Protein AF-A0A2K1QHQ3-F1 (afdb_monomer_lite)

Sequence (1202 aa):
MDTDADDEDQLVRNSRQLLSDLEDALPTILFKNRPGNQQRTVHRYVRSRDLQRVLSIIEIFQGEPQLLDAKLSVFLPPIVDAFLQFHSAGHAVPDRQSCVTIDFAVSQLLYMFCKVRGEKVVTRFLNSEPKYLDTILDALENLITRADKPSDYWKVSYILLVWLRHLLLAPFDLNTVSRRKPIADVKCDLPITETCPAVVQVVLTQASIFLSSLTREQDAAAKALVRLAARPDVQKLGLHTSLVNHACAQIRQAMLVGHLETRMGLLRFLLGIASTFEAHEHPVILDQIWALTCELYEHLFENTAKSSSICRKLIIKMIRNITLSTIKAQTAAQDSDGGDLLEDAINLLMRSFADRDTQVRSACAKAAGTIISKLDRDMAEQVTEAITQEFALDNETKSLDFTSADPLLWHGLTLTLAYLLFQRSFEAKSLGSAIEILVLALNFEKRGAVGSNQSTTIRDAACFAIWSLSRRYSTDELNSTDLGSTGLLDTSSKDVSTIQYLSSQLIVSSCLDPSGNIRRGCSAALQEMVGRHPDQIHAGIALIQIIDYQAVGLRRRAMTDLVIGAAKLHPSYWRCLLLELMGWRGITSPDIPSREHAADAIGLLSAMFPATSRTLTKRLTDKAVLGIRVKTLDRDLARKEQHGALLALSRILKCSIAQIDDAPQNGSVTTRSLLPDQAKVFSDMLDDWKSVGDGQKAFFPLSAGGALMDLQGIRAEVPAAIAQWLTQMIRLHKSVQMIEDEADGPATAHVSEAVCHIAGGLWYHSNMSLLLHIPNLVDVILGAEAPSFSSCFDAGEIIRLLKEAIKRSVPSNTACAFALAAAVPHFFETRTECLDLIHPLTDLLSVSVIDWRVKGLQAIRVIIAGAASKVLRGTNMRITEIPGSNPPGEASPRQESTKPCEPAAIISAIAPALHIGLNDYEVTERGDVGSLARIEALHCMHSIWSLGLIQLNTEEEQLLAASVLRLSLEKLDKVRLLAAQAWSARESTDSATLTLADVSSTGYFKTRLEPLLRPACDEWAVKALLRGTASAGTGAEHLVQASRAALMQMFNQADTVQSTRILSSTSDVFKALLDSSEDTQAVLELLAFILDCTSVIEVVGPGFAWRTLLSRVQKSHFKSSVVPKLITAMEVYRSLARVESIRGEVVKKLVSVIKTNPFPRVRYAAAETLWMVTGAEGMMTVDWTQSGKENAAALEGIAGVD

Structure (mmCIF, N/CA/C/O backbone):
data_AF-A0A2K1QHQ3-F1
#
_entry.id   AF-A0A2K1QHQ3-F1
#
loop_
_atom_site.group_PDB
_atom_site.id
_atom_site.type_symbol
_atom_site.label_atom_id
_atom_site.label_alt_id
_atom_site.label_comp_id
_atom_site.label_asym_id
_atom_site.label_entity_id
_atom_site.label_seq_id
_atom_site.pdbx_PDB_ins_code
_atom_site.Cartn_x
_atom_site.Cartn_y
_atom_site.Cartn_z
_atom_site.occupancy
_atom_site.B_iso_or_equiv
_atom_site.auth_seq_id
_atom_site.auth_comp_id
_atom_site.auth_asym_id
_atom_site.auth_atom_id
_atom_site.pdbx_PDB_model_num
ATOM 1 N N . MET A 1 1 ? 2.164 -3.571 -1.891 1.00 33.84 1 MET A N 1
ATOM 2 C CA . MET A 1 1 ? 0.819 -3.640 -1.284 1.00 33.84 1 MET A CA 1
ATOM 3 C C . MET A 1 1 ? -0.023 -4.722 -1.973 1.00 33.84 1 MET A C 1
ATOM 5 O O . MET A 1 1 ? -1.226 -4.555 -2.063 1.00 33.84 1 MET A O 1
ATOM 9 N N . ASP A 1 2 ? 0.582 -5.818 -2.453 1.00 33.28 2 ASP A N 1
ATOM 10 C CA . ASP A 1 2 ? -0.148 -6.893 -3.159 1.00 33.28 2 ASP A CA 1
ATOM 11 C C . ASP A 1 2 ? -0.430 -8.111 -2.257 1.00 33.28 2 ASP A C 1
ATOM 13 O O . ASP A 1 2 ? -0.997 -9.089 -2.716 1.00 33.28 2 ASP A O 1
ATOM 17 N N . THR A 1 3 ? -0.051 -8.065 -0.975 1.00 36.97 3 THR A N 1
ATOM 18 C CA . THR A 1 3 ? -0.171 -9.198 -0.039 1.00 36.97 3 THR A CA 1
ATOM 19 C C . THR A 1 3 ? -1.606 -9.471 0.407 1.00 36.97 3 THR A C 1
ATOM 21 O O . THR A 1 3 ? -1.983 -10.624 0.543 1.00 36.97 3 THR A O 1
ATOM 24 N N . ASP A 1 4 ? -2.427 -8.433 0.579 1.00 37.91 4 ASP A N 1
ATOM 25 C CA . ASP A 1 4 ? -3.739 -8.578 1.229 1.00 37.91 4 ASP A CA 1
ATOM 26 C C . ASP A 1 4 ? -4.790 -9.265 0.330 1.00 37.91 4 ASP A C 1
ATOM 28 O O . ASP A 1 4 ? -5.807 -9.741 0.822 1.00 37.91 4 ASP A O 1
ATOM 32 N N . ALA A 1 5 ? -4.563 -9.326 -0.990 1.00 48.16 5 ALA A N 1
ATOM 33 C CA . ALA A 1 5 ? -5.505 -9.930 -1.938 1.00 48.16 5 ALA A CA 1
ATOM 34 C C . ALA A 1 5 ? -5.384 -11.464 -2.030 1.00 48.16 5 ALA A C 1
ATOM 36 O O . ALA A 1 5 ? -6.382 -12.128 -2.302 1.00 48.16 5 ALA A O 1
ATOM 37 N N . ASP A 1 6 ? -4.196 -12.024 -1.783 1.00 53.03 6 ASP A N 1
ATOM 38 C CA . ASP A 1 6 ? -3.975 -13.478 -1.821 1.00 53.03 6 ASP A CA 1
ATOM 39 C C . ASP A 1 6 ? -4.612 -14.187 -0.605 1.00 53.03 6 ASP A C 1
ATOM 41 O O . ASP A 1 6 ? -5.052 -15.337 -0.705 1.00 53.03 6 ASP A O 1
ATOM 45 N N . ASP A 1 7 ? -4.734 -13.482 0.526 1.00 51.28 7 ASP A N 1
ATOM 46 C CA . ASP A 1 7 ? -5.265 -14.022 1.782 1.00 51.28 7 ASP A CA 1
ATOM 47 C C . ASP A 1 7 ? -6.798 -14.251 1.742 1.00 51.28 7 ASP A C 1
ATOM 49 O O . ASP A 1 7 ? -7.298 -15.241 2.290 1.00 51.28 7 ASP A O 1
ATOM 53 N N . GLU A 1 8 ? -7.564 -13.386 1.058 1.00 55.91 8 GLU A N 1
ATOM 54 C CA . GLU A 1 8 ? -9.033 -13.498 0.935 1.00 55.91 8 GLU A CA 1
ATOM 55 C C . GLU A 1 8 ? -9.458 -14.703 0.071 1.00 55.91 8 GLU A C 1
ATOM 57 O O . GLU A 1 8 ? -10.362 -15.464 0.437 1.00 55.91 8 GLU A O 1
ATOM 62 N N . ASP A 1 9 ? -8.756 -14.951 -1.039 1.00 59.19 9 ASP A N 1
ATOM 63 C CA . ASP A 1 9 ? -9.014 -16.101 -1.916 1.00 59.19 9 ASP A CA 1
ATOM 64 C C . ASP A 1 9 ? -8.672 -17.435 -1.225 1.00 59.19 9 ASP A C 1
ATOM 66 O O . ASP A 1 9 ? -9.341 -18.460 -1.430 1.00 59.19 9 ASP A O 1
ATOM 70 N N . GLN A 1 10 ? -7.648 -17.438 -0.367 1.00 69.50 10 GLN A N 1
ATOM 71 C CA . GLN A 1 10 ? -7.271 -18.604 0.427 1.00 69.50 10 GLN A CA 1
ATOM 72 C C . GLN A 1 10 ? -8.327 -18.933 1.498 1.00 69.50 10 GLN A C 1
ATOM 74 O O . GLN A 1 10 ? -8.620 -20.113 1.732 1.00 69.50 10 GLN A O 1
ATOM 79 N N . LEU A 1 11 ? -8.955 -17.916 2.098 1.00 80.00 11 LEU A N 1
ATOM 80 C CA . LEU A 1 11 ? -10.032 -18.080 3.078 1.00 80.00 11 LEU A CA 1
ATOM 81 C C . LEU A 1 11 ? -11.244 -18.813 2.491 1.00 80.00 11 LEU A C 1
ATOM 83 O O . LEU A 1 11 ? -11.717 -19.793 3.075 1.00 80.00 11 LEU A O 1
ATOM 87 N N . VAL A 1 12 ? -11.738 -18.378 1.327 1.00 73.88 12 VAL A N 1
ATOM 88 C CA . VAL A 1 12 ? -12.932 -18.975 0.701 1.00 73.88 12 VAL A CA 1
ATOM 89 C C . VAL A 1 12 ? -12.712 -20.463 0.421 1.00 73.88 12 VAL A C 1
ATOM 91 O O . VAL A 1 12 ? -13.587 -21.282 0.721 1.00 73.88 12 VAL A O 1
ATOM 94 N N . ARG A 1 13 ? -11.521 -20.838 -0.066 1.00 77.12 13 ARG A N 1
ATOM 95 C CA . ARG A 1 13 ? -11.147 -22.239 -0.338 1.00 77.12 13 ARG A CA 1
ATOM 96 C C . ARG A 1 13 ? -11.092 -23.091 0.932 1.00 77.12 13 ARG A C 1
ATOM 98 O O . ARG A 1 13 ? -11.563 -24.227 0.920 1.00 77.12 13 ARG A O 1
ATOM 105 N N . ASN A 1 14 ? -10.576 -22.534 2.027 1.00 83.50 14 ASN A N 1
ATOM 106 C CA . ASN A 1 14 ? -10.378 -23.253 3.290 1.00 83.50 14 ASN A CA 1
ATOM 107 C C . ASN A 1 14 ? -11.614 -23.238 4.215 1.00 83.50 14 ASN A C 1
ATOM 109 O O . ASN A 1 14 ? -11.681 -24.010 5.173 1.00 83.50 14 ASN A O 1
ATOM 113 N N . SER A 1 15 ? -12.612 -22.399 3.921 1.00 86.50 15 SER A N 1
ATOM 114 C CA . SER A 1 15 ? -13.782 -22.136 4.773 1.00 86.50 15 SER A CA 1
ATOM 115 C C . SER A 1 15 ? -14.542 -23.389 5.225 1.00 86.50 15 SER A C 1
ATOM 117 O O . SER A 1 15 ? -14.917 -23.489 6.392 1.00 86.50 15 SER A O 1
ATOM 119 N N . ARG A 1 16 ? -14.735 -24.380 4.342 1.00 87.25 16 ARG A N 1
ATOM 120 C CA . ARG A 1 16 ? -15.457 -25.625 4.673 1.00 87.25 16 ARG A CA 1
ATOM 121 C C . ARG A 1 16 ? -14.777 -26.419 5.787 1.00 87.25 16 ARG A C 1
ATOM 123 O O . ARG A 1 16 ? -15.469 -26.904 6.678 1.00 87.25 16 ARG A O 1
ATOM 130 N N . GLN A 1 17 ? -13.449 -26.530 5.741 1.00 90.75 17 GLN A N 1
ATOM 131 C CA . GLN A 1 17 ? -12.687 -27.248 6.763 1.00 90.75 17 GLN A CA 1
ATOM 132 C C . GLN A 1 17 ? -12.748 -26.500 8.097 1.00 90.75 17 GLN A C 1
ATOM 134 O O . GLN A 1 17 ? -13.076 -27.095 9.116 1.00 90.75 17 GLN A O 1
ATOM 139 N N . LEU A 1 18 ? -12.538 -25.180 8.070 1.00 91.56 18 LEU A N 1
ATOM 140 C CA . LEU A 1 18 ? -12.587 -24.337 9.268 1.00 91.56 18 LEU A CA 1
ATOM 141 C C . LEU A 1 18 ? -13.962 -24.379 9.962 1.00 91.56 18 LEU A C 1
ATOM 143 O O . LEU A 1 18 ? -14.033 -24.417 11.189 1.00 91.56 18 LEU A O 1
ATOM 147 N N . LEU A 1 19 ? -15.060 -24.407 9.194 1.00 92.38 19 LEU A N 1
ATOM 148 C CA . LEU A 1 19 ? -16.413 -24.566 9.743 1.00 92.38 19 LEU A CA 1
ATOM 149 C C . LEU A 1 19 ? -16.610 -25.938 10.403 1.00 92.38 19 LEU A C 1
ATOM 151 O O . LEU A 1 19 ? -17.207 -26.002 11.476 1.00 92.38 19 LEU A O 1
ATOM 155 N N . SER A 1 20 ? -16.099 -27.013 9.793 1.00 91.31 20 SER A N 1
ATOM 156 C CA . SER A 1 20 ? -16.146 -28.362 10.375 1.00 91.31 20 SER A CA 1
ATOM 157 C C . SER A 1 20 ? -15.356 -28.431 11.683 1.00 91.31 20 SER A C 1
ATOM 159 O O . SER A 1 20 ? -15.857 -28.940 12.683 1.00 91.31 20 SER A O 1
ATOM 161 N N . ASP A 1 21 ? -14.157 -27.843 11.710 1.00 91.44 21 ASP A N 1
ATOM 162 C CA . ASP A 1 21 ? -13.307 -27.811 12.902 1.00 91.44 21 ASP A CA 1
ATOM 163 C C . ASP A 1 21 ? -13.998 -27.085 14.075 1.00 91.44 21 ASP A C 1
ATOM 165 O O . ASP A 1 21 ? -13.849 -27.484 15.234 1.00 91.44 21 ASP A O 1
ATOM 169 N N . LEU A 1 22 ? -14.790 -26.038 13.794 1.00 92.81 22 LEU A N 1
ATOM 170 C CA . LEU A 1 22 ? -15.615 -25.356 14.798 1.00 92.81 22 LEU A CA 1
ATOM 171 C C . LEU A 1 22 ? -16.785 -26.215 15.293 1.00 92.81 22 LEU A C 1
ATOM 173 O O . LEU A 1 22 ? -17.059 -26.204 16.498 1.00 92.81 22 LEU A O 1
ATOM 177 N N . GLU A 1 23 ? -17.468 -26.942 14.399 1.00 92.50 23 GLU A N 1
ATOM 178 C CA . GLU A 1 23 ? -18.582 -27.837 14.761 1.00 92.50 23 GLU A CA 1
ATOM 179 C C . GLU A 1 23 ? -18.130 -28.929 15.735 1.00 92.50 23 GLU A C 1
ATOM 181 O O . GLU A 1 23 ? -18.843 -29.218 16.699 1.00 92.50 23 GLU A O 1
ATOM 186 N N . ASP A 1 24 ? -16.922 -29.460 15.549 1.00 88.81 24 ASP A N 1
ATOM 187 C CA . ASP A 1 24 ? -16.355 -30.499 16.411 1.00 88.81 24 ASP A CA 1
ATOM 188 C C . ASP A 1 24 ? -15.768 -29.935 17.716 1.00 88.81 24 ASP A C 1
ATOM 190 O O . ASP A 1 24 ? -15.905 -30.525 18.800 1.00 88.81 24 ASP A O 1
ATOM 194 N N . ALA A 1 25 ? -15.113 -28.771 17.644 1.00 91.12 25 ALA A N 1
ATOM 195 C CA . ALA A 1 25 ? -14.457 -28.174 18.798 1.00 91.12 25 ALA A CA 1
ATOM 196 C C . ALA A 1 25 ? -15.460 -27.601 19.811 1.00 91.12 25 ALA A C 1
ATOM 198 O O . ALA A 1 25 ? -15.325 -27.860 21.002 1.00 91.12 25 ALA A O 1
ATOM 199 N N . LEU A 1 26 ? -16.480 -26.844 19.391 1.00 92.25 26 LEU A N 1
ATOM 200 C CA . LEU A 1 26 ? -17.349 -26.113 20.328 1.00 92.25 26 LEU A CA 1
ATOM 201 C C . LEU A 1 26 ? -18.028 -27.010 21.386 1.00 92.25 26 LEU A C 1
ATOM 203 O O . LEU A 1 26 ? -17.931 -26.692 22.575 1.00 92.25 26 LEU A O 1
ATOM 207 N N . PRO A 1 27 ? -18.653 -28.153 21.040 1.00 88.81 27 PRO A N 1
ATOM 208 C CA . PRO A 1 27 ? -19.256 -29.030 22.040 1.00 88.81 27 PRO A CA 1
ATOM 209 C C . PRO A 1 27 ? -18.242 -29.594 23.042 1.00 88.81 27 PRO A C 1
ATOM 211 O O . PRO A 1 27 ? -18.576 -29.729 24.219 1.00 88.81 27 PRO A O 1
ATOM 214 N N . THR A 1 28 ? -17.014 -29.892 22.598 1.00 88.50 28 THR A N 1
ATOM 215 C CA . THR A 1 28 ? -15.972 -30.510 23.435 1.00 88.50 28 THR A CA 1
ATOM 216 C C . THR A 1 28 ? -15.345 -29.543 24.438 1.00 88.50 28 THR A C 1
ATOM 218 O O . THR A 1 28 ? -14.977 -29.973 25.529 1.00 88.50 28 THR A O 1
ATOM 221 N N . ILE A 1 29 ? -15.260 -28.244 24.127 1.00 93.06 29 ILE A N 1
ATOM 222 C CA . ILE A 1 29 ? -14.823 -27.219 25.099 1.00 93.06 29 ILE A CA 1
ATOM 223 C C . ILE A 1 29 ? -15.936 -26.885 26.105 1.00 93.06 29 ILE A C 1
ATOM 225 O O . ILE A 1 29 ? -15.644 -26.582 27.263 1.00 93.06 29 ILE A O 1
ATOM 229 N N . LEU A 1 30 ? -17.206 -26.931 25.688 1.00 91.88 30 LEU A N 1
ATOM 230 C CA . LEU A 1 30 ? -18.330 -26.452 26.500 1.00 91.88 30 LEU A CA 1
ATOM 231 C C . LEU A 1 30 ? -18.923 -27.525 27.428 1.00 91.88 30 LEU A C 1
ATOM 233 O O . LEU A 1 30 ? -19.269 -27.220 28.573 1.00 91.88 30 LEU A O 1
ATOM 237 N N . PHE A 1 31 ? -19.017 -28.784 26.984 1.00 90.56 31 PHE A N 1
ATOM 238 C CA . PHE A 1 31 ? -19.749 -29.839 27.694 1.00 90.56 31 PHE A CA 1
ATOM 239 C C . PHE A 1 31 ? -18.923 -31.101 27.953 1.00 90.56 31 PHE A C 1
ATOM 241 O O . PHE A 1 31 ? -18.126 -31.541 27.131 1.00 90.56 31 PHE A O 1
ATOM 248 N N . LYS A 1 32 ? -19.200 -31.760 29.085 1.00 85.00 32 LYS A N 1
ATOM 249 C CA . LYS A 1 32 ? -18.632 -33.078 29.394 1.00 85.00 32 LYS A CA 1
ATOM 250 C C . LYS A 1 32 ? -19.330 -34.159 28.569 1.00 85.00 32 LYS A C 1
ATOM 252 O O . LYS A 1 32 ? -20.543 -34.336 28.692 1.00 85.00 32 LYS A O 1
ATOM 257 N N . ASN A 1 33 ? -18.560 -34.958 27.837 1.00 65.94 33 ASN A N 1
ATOM 258 C CA . ASN A 1 33 ? -19.075 -36.161 27.185 1.00 65.94 33 ASN A CA 1
ATOM 259 C C . ASN A 1 33 ? -19.330 -37.263 28.228 1.00 65.94 33 ASN A C 1
ATOM 261 O O . ASN A 1 33 ? -18.390 -37.808 28.806 1.00 65.94 33 ASN A O 1
ATOM 265 N N . ARG A 1 34 ? -20.602 -37.603 28.477 1.00 56.25 34 ARG A N 1
ATOM 266 C CA . ARG A 1 34 ? -20.992 -38.835 29.183 1.00 56.25 34 ARG A CA 1
ATOM 267 C C . ARG A 1 34 ? -21.740 -39.753 28.212 1.00 56.25 34 ARG A C 1
ATOM 269 O O . ARG A 1 34 ? -22.788 -39.342 27.718 1.00 56.25 34 ARG A O 1
ATOM 276 N N . PRO A 1 35 ? -21.259 -40.979 27.947 1.00 43.34 35 PRO A N 1
ATOM 277 C CA . PRO A 1 35 ? -22.035 -41.943 27.179 1.00 43.34 35 PRO A CA 1
ATOM 278 C C . PRO A 1 35 ? -23.289 -42.340 27.980 1.00 43.34 35 PRO A C 1
ATOM 280 O O . PRO A 1 35 ? -23.178 -42.794 29.116 1.00 43.34 35 PRO A O 1
ATOM 283 N N . GLY A 1 36 ? -24.479 -42.125 27.403 1.00 53.94 36 GLY A N 1
ATOM 284 C CA . GLY A 1 36 ? -25.755 -42.643 27.924 1.00 53.94 36 GLY A CA 1
ATOM 285 C C . GLY A 1 36 ? -26.701 -41.660 28.631 1.00 53.94 36 GLY A C 1
ATOM 286 O O . GLY A 1 36 ? -27.771 -42.093 29.046 1.00 53.94 36 GLY A O 1
ATOM 287 N N . ASN A 1 37 ? -26.378 -40.364 28.756 1.00 47.53 37 ASN A N 1
ATOM 288 C CA . ASN A 1 37 ? -27.267 -39.377 29.396 1.00 47.53 37 ASN A CA 1
ATOM 289 C C . ASN A 1 37 ? -27.671 -38.267 28.406 1.00 47.53 37 ASN A C 1
ATOM 291 O O . ASN A 1 37 ? -26.799 -37.623 27.827 1.00 47.53 37 ASN A O 1
ATOM 295 N N . GLN A 1 38 ? -28.974 -38.020 28.215 1.00 53.38 38 GLN A N 1
ATOM 296 C CA . GLN A 1 38 ? -29.470 -37.004 27.264 1.00 53.38 38 GLN A CA 1
ATOM 297 C C . GLN A 1 38 ? -29.201 -35.553 27.718 1.00 53.38 38 GLN A C 1
ATOM 299 O O . GLN A 1 38 ? -29.183 -34.648 26.887 1.00 53.38 38 GLN A O 1
ATOM 304 N N . GLN A 1 39 ? -28.933 -35.312 29.009 1.00 58.72 39 GLN A N 1
ATOM 305 C CA . GLN A 1 39 ? -28.561 -33.988 29.524 1.00 58.72 39 GLN A CA 1
ATOM 306 C C . GLN A 1 39 ? -27.038 -33.797 29.561 1.00 58.72 39 GLN A C 1
ATOM 308 O O . GLN A 1 39 ? -26.330 -34.403 30.372 1.00 58.72 39 GLN A O 1
ATOM 313 N N . ARG A 1 40 ? -26.535 -32.915 28.686 1.00 73.69 40 ARG A N 1
ATOM 314 C CA . ARG A 1 40 ? -25.129 -32.485 28.642 1.00 73.69 40 ARG A CA 1
ATOM 315 C C . ARG A 1 40 ? -24.821 -31.579 29.834 1.00 73.69 40 ARG A C 1
ATOM 317 O O . ARG A 1 40 ? -25.439 -30.533 29.987 1.00 73.69 40 ARG A O 1
ATOM 324 N N . THR A 1 41 ? -23.848 -31.958 30.662 1.00 83.50 41 THR A N 1
ATOM 325 C CA . THR A 1 41 ? -23.403 -31.136 31.802 1.00 83.50 41 THR A CA 1
ATOM 326 C C . THR A 1 41 ? -22.270 -30.199 31.391 1.00 83.50 41 THR A C 1
ATOM 328 O O . THR A 1 41 ? -21.249 -30.680 30.887 1.00 83.50 41 THR A O 1
ATOM 331 N N . VAL A 1 42 ? -22.411 -28.898 31.656 1.00 89.38 42 VAL A N 1
ATOM 332 C CA . VAL A 1 42 ? -21.404 -27.878 31.318 1.00 89.38 42 VAL A CA 1
ATOM 333 C C . VAL A 1 42 ? -20.074 -28.062 32.078 1.00 89.38 42 VAL A C 1
ATOM 335 O O . VAL A 1 42 ? -20.031 -28.523 33.229 1.00 89.38 42 VAL A O 1
ATOM 338 N N . HIS A 1 43 ? -18.955 -27.725 31.433 1.00 89.12 43 HIS A N 1
ATOM 339 C CA . HIS A 1 43 ? -17.657 -27.607 32.098 1.00 89.12 43 HIS A CA 1
ATOM 340 C C . HIS A 1 43 ? -17.638 -26.429 33.083 1.00 89.12 43 HIS A C 1
ATOM 342 O O . HIS A 1 43 ? -18.263 -25.404 32.862 1.00 89.12 43 HIS A O 1
ATOM 348 N N . ARG A 1 44 ? -16.884 -26.561 34.184 1.00 87.00 44 ARG A N 1
ATOM 349 C CA . ARG A 1 44 ? -16.624 -25.432 35.104 1.00 87.00 44 ARG A CA 1
ATOM 350 C C . ARG A 1 44 ? -15.435 -24.578 34.656 1.00 87.00 44 ARG A C 1
ATOM 352 O O . ARG A 1 44 ? -15.394 -23.387 34.934 1.00 87.00 44 ARG A O 1
ATOM 359 N N . TYR A 1 45 ? -14.482 -25.213 33.976 1.00 88.88 45 TYR A N 1
ATOM 360 C CA . TYR A 1 45 ? -13.247 -24.605 33.501 1.00 88.88 45 TYR A CA 1
ATOM 361 C C . TYR A 1 45 ? -12.950 -25.061 32.079 1.00 88.88 45 TYR A C 1
ATOM 363 O O . TYR A 1 45 ? -13.191 -26.224 31.746 1.00 88.88 45 TYR A O 1
ATOM 371 N N . VAL A 1 46 ? -12.355 -24.166 31.302 1.00 90.50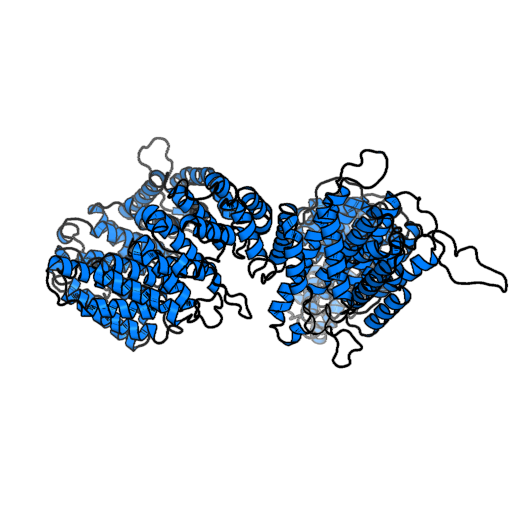 46 VAL A N 1
ATOM 372 C CA . VAL A 1 46 ? -11.857 -24.403 29.946 1.00 90.50 46 VAL A CA 1
ATOM 373 C C . VAL A 1 46 ? -10.352 -24.153 29.938 1.00 90.50 46 VAL A C 1
ATOM 375 O O . VAL A 1 46 ? -9.876 -23.205 30.560 1.00 90.50 46 VAL A O 1
ATOM 378 N N . ARG A 1 47 ? -9.579 -24.993 29.247 1.00 91.38 47 ARG A N 1
ATOM 379 C CA . ARG A 1 47 ? -8.132 -24.777 29.096 1.00 91.38 47 ARG A CA 1
ATOM 380 C C . ARG A 1 47 ? -7.884 -23.567 28.198 1.00 91.38 47 ARG A C 1
ATOM 382 O O . ARG A 1 47 ? -8.444 -23.493 27.104 1.00 91.38 47 ARG A O 1
ATOM 389 N N . SER A 1 48 ? -6.998 -22.660 28.610 1.00 90.50 48 SER A N 1
ATOM 390 C CA . SER A 1 48 ? -6.750 -21.415 27.865 1.00 90.50 48 SER A CA 1
ATOM 391 C C . SER A 1 48 ? -6.272 -21.669 26.430 1.00 90.50 48 SER A C 1
ATOM 393 O O . SER A 1 48 ? -6.701 -20.977 25.513 1.00 90.50 48 SER A O 1
ATOM 395 N N . ARG A 1 49 ? -5.447 -22.705 26.212 1.00 92.19 49 ARG A N 1
ATOM 396 C CA . ARG A 1 49 ? -4.969 -23.111 24.876 1.00 92.19 49 ARG A CA 1
ATOM 397 C C . ARG A 1 49 ? -6.109 -23.525 23.940 1.00 92.19 49 ARG A C 1
ATOM 399 O O . ARG A 1 49 ? -6.102 -23.143 22.773 1.00 92.19 49 ARG A O 1
ATOM 406 N N . ASP A 1 50 ? -7.072 -24.290 24.448 1.00 92.12 50 ASP A N 1
ATOM 407 C CA . ASP A 1 50 ? -8.179 -24.807 23.639 1.00 92.12 50 ASP A CA 1
ATOM 408 C C . ASP A 1 50 ? -9.139 -23.674 23.255 1.00 92.12 50 ASP A C 1
ATOM 410 O O . ASP A 1 50 ? -9.567 -23.593 22.105 1.00 92.12 50 ASP A O 1
ATOM 414 N N . LEU A 1 51 ? -9.393 -22.743 24.184 1.00 94.06 51 LEU A N 1
ATOM 415 C CA . LEU A 1 51 ? -10.153 -21.522 23.910 1.00 94.06 51 LEU A CA 1
ATOM 416 C C . LEU A 1 51 ? -9.475 -20.659 22.835 1.00 94.06 51 LEU A C 1
ATOM 418 O O . LEU A 1 51 ? -10.137 -20.259 21.882 1.00 94.06 51 LEU A O 1
ATOM 422 N N . GLN A 1 52 ? -8.167 -20.403 22.955 1.00 93.94 52 GLN A N 1
ATOM 423 C CA . GLN A 1 52 ? -7.430 -19.591 21.976 1.00 93.94 52 GLN A CA 1
ATOM 424 C C . GLN A 1 52 ? -7.453 -20.207 20.574 1.00 93.94 52 GLN A C 1
ATOM 426 O O . GLN A 1 52 ? -7.647 -19.487 19.600 1.00 93.94 52 GLN A O 1
ATOM 431 N N . ARG A 1 53 ? -7.357 -21.540 20.469 1.00 93.88 53 ARG A N 1
ATOM 432 C CA . ARG A 1 53 ? -7.479 -22.246 19.186 1.00 93.88 53 ARG A CA 1
ATOM 433 C C . ARG A 1 53 ? -8.841 -22.024 18.524 1.00 93.88 53 ARG A C 1
ATOM 435 O O . ARG A 1 53 ? -8.909 -21.821 17.319 1.00 93.88 53 ARG A O 1
ATOM 442 N N . VAL A 1 54 ? -9.931 -22.080 19.289 1.00 95.31 54 VAL A N 1
ATOM 443 C CA . VAL A 1 54 ? -11.277 -21.852 18.734 1.00 95.31 54 VAL A CA 1
ATOM 444 C C . VAL A 1 54 ? -11.456 -20.387 18.333 1.00 95.31 54 VAL A C 1
ATOM 446 O O . VAL A 1 54 ? -11.981 -20.109 17.259 1.00 95.31 54 VAL A O 1
ATOM 449 N N . LEU A 1 55 ? -10.971 -19.449 19.151 1.00 95.94 55 LEU A N 1
ATOM 450 C CA . LEU A 1 55 ? -11.024 -18.019 18.840 1.00 95.94 55 LEU A CA 1
ATOM 451 C C . LEU A 1 55 ? -10.262 -17.676 17.554 1.00 95.94 55 LEU A C 1
ATOM 453 O O . LEU A 1 55 ? -10.806 -16.946 16.728 1.00 95.94 55 LEU A O 1
ATOM 457 N N . SER A 1 56 ? -9.065 -18.242 17.349 1.00 94.94 56 SER A N 1
ATOM 458 C CA . SER A 1 56 ? -8.278 -18.001 16.134 1.00 94.94 56 SER A CA 1
ATOM 459 C C . SER A 1 56 ? -8.977 -18.506 14.874 1.00 94.94 56 SER A C 1
ATOM 461 O O . SER A 1 56 ? -8.859 -17.881 13.829 1.00 94.94 56 SER A O 1
ATOM 463 N N . ILE A 1 57 ? -9.746 -19.600 14.961 1.00 93.62 57 ILE A N 1
ATOM 464 C CA . ILE A 1 57 ? -10.523 -20.094 13.815 1.00 93.62 57 ILE A CA 1
ATOM 465 C C . ILE A 1 57 ? -11.670 -19.131 13.480 1.00 93.62 57 ILE A C 1
ATOM 467 O O . ILE A 1 57 ? -11.893 -18.834 12.311 1.00 93.62 57 ILE A O 1
ATOM 471 N N . ILE A 1 58 ? -12.384 -18.610 14.486 1.00 94.31 58 ILE A N 1
ATOM 472 C CA . ILE A 1 58 ? -13.484 -17.656 14.259 1.00 94.31 58 ILE A CA 1
ATOM 473 C C . ILE A 1 58 ? -12.948 -16.343 13.665 1.00 94.31 58 ILE A C 1
ATOM 475 O O . ILE A 1 58 ? -13.571 -15.785 12.766 1.00 94.31 58 ILE A O 1
ATOM 479 N N . GLU A 1 59 ? -11.799 -15.854 14.144 1.00 93.81 59 GLU A N 1
ATOM 480 C CA . GLU A 1 59 ? -11.210 -14.576 13.719 1.00 93.81 59 GLU A CA 1
ATOM 481 C C . GLU A 1 59 ? -10.825 -14.544 12.232 1.00 93.81 59 GLU A C 1
ATOM 483 O O . GLU A 1 59 ? -10.978 -13.508 11.587 1.00 93.81 59 GLU A O 1
ATOM 488 N N . ILE A 1 60 ? -10.425 -15.684 11.664 1.00 91.38 60 ILE A N 1
ATOM 489 C CA . ILE A 1 60 ? -10.083 -15.827 10.240 1.00 91.38 60 ILE A CA 1
ATOM 490 C C . ILE A 1 60 ? -11.255 -15.429 9.318 1.00 91.38 60 ILE A C 1
ATOM 492 O O . ILE A 1 60 ? -11.039 -14.886 8.239 1.00 91.38 60 ILE A O 1
ATOM 496 N N . PHE A 1 61 ? -12.507 -15.606 9.756 1.00 90.75 61 PHE A N 1
ATOM 497 C CA . PHE A 1 61 ? -13.692 -15.223 8.978 1.00 90.75 61 PHE A CA 1
ATOM 498 C C . PHE A 1 61 ? -13.963 -13.709 8.946 1.00 90.75 61 PHE A C 1
ATOM 500 O O . PHE A 1 61 ? -14.974 -13.291 8.388 1.00 90.75 61 PHE A O 1
ATOM 507 N N . GLN A 1 62 ? -13.108 -12.862 9.533 1.00 87.38 62 GLN A N 1
ATOM 508 C CA . GLN A 1 62 ? -13.311 -11.409 9.523 1.00 87.38 62 GLN A CA 1
ATOM 509 C C . GLN A 1 62 ? -13.286 -10.805 8.105 1.00 87.38 62 GLN A C 1
ATOM 511 O O . GLN A 1 62 ? -13.968 -9.804 7.891 1.00 87.38 62 GLN A O 1
ATOM 516 N N . GLY A 1 63 ? -12.551 -11.410 7.161 1.00 78.88 63 GLY A N 1
ATOM 517 C CA . GLY A 1 63 ? -12.532 -10.985 5.753 1.00 78.88 63 GLY A CA 1
ATOM 518 C C . GLY A 1 63 ? -13.874 -11.202 5.046 1.00 78.88 63 GLY A C 1
ATOM 519 O O . GLY A 1 63 ? -14.389 -10.291 4.412 1.00 78.88 63 GLY A O 1
ATOM 520 N N . GLU A 1 64 ? -14.500 -12.365 5.257 1.00 82.94 64 GLU A N 1
ATOM 521 C CA . GLU A 1 64 ? -15.794 -12.744 4.660 1.00 82.94 64 GLU A CA 1
ATOM 522 C C . GLU A 1 64 ? -16.765 -13.314 5.724 1.00 82.94 64 GLU A C 1
ATOM 524 O O . GLU A 1 64 ? -16.987 -14.531 5.805 1.00 82.94 64 GLU A O 1
ATOM 529 N N . PRO A 1 65 ? -17.372 -12.462 6.581 1.00 87.56 65 PRO A N 1
ATOM 530 C CA . PRO A 1 65 ? -18.182 -12.915 7.719 1.00 87.56 65 PRO A CA 1
ATOM 531 C C . PRO A 1 65 ? -19.449 -13.695 7.348 1.00 87.56 65 PRO A C 1
ATOM 533 O O . PRO A 1 65 ? -19.983 -14.442 8.173 1.00 87.56 65 PRO A O 1
ATOM 536 N N . GLN A 1 66 ? -19.965 -13.509 6.131 1.00 86.06 66 GLN A N 1
ATOM 537 C CA . GLN A 1 66 ? -21.182 -14.144 5.617 1.00 86.06 66 GLN A CA 1
ATOM 538 C C . GLN A 1 66 ? -21.031 -15.668 5.525 1.00 86.06 66 GLN A C 1
ATOM 540 O O . GLN A 1 66 ? -22.025 -16.384 5.632 1.00 86.06 66 GLN A O 1
ATOM 545 N N . LEU A 1 67 ? -19.801 -16.181 5.410 1.00 88.56 67 LEU A N 1
ATOM 546 C CA . LEU A 1 67 ? -19.518 -17.620 5.381 1.00 88.56 67 LEU A CA 1
ATOM 547 C C . LEU A 1 67 ? -19.965 -18.345 6.664 1.00 88.56 67 LEU A C 1
ATOM 549 O O . LEU A 1 67 ? -20.240 -19.544 6.628 1.00 88.56 67 LEU A O 1
ATOM 553 N N . LEU A 1 68 ? -20.094 -17.628 7.788 1.00 91.81 68 LEU A N 1
ATOM 554 C CA . LEU A 1 68 ? -20.581 -18.188 9.051 1.00 91.81 68 LEU A CA 1
ATOM 555 C C . LEU A 1 68 ? -22.109 -18.378 9.085 1.00 91.81 68 LEU A C 1
ATOM 557 O O . LEU A 1 68 ? -22.591 -19.198 9.869 1.00 91.81 68 LEU A O 1
ATOM 561 N N . ASP A 1 69 ? -22.882 -17.654 8.260 1.00 89.06 69 ASP A N 1
ATOM 562 C CA . ASP A 1 69 ? -24.345 -17.527 8.407 1.00 89.06 69 ASP A CA 1
ATOM 563 C C . ASP A 1 69 ? -25.086 -18.863 8.372 1.00 89.06 69 ASP A C 1
ATOM 565 O O . ASP A 1 69 ? -26.018 -19.076 9.149 1.00 89.06 69 ASP A O 1
ATOM 569 N N . ALA A 1 70 ? -24.632 -19.792 7.530 1.00 87.31 70 ALA A N 1
ATOM 570 C CA . ALA A 1 70 ? -25.239 -21.112 7.393 1.00 87.31 70 ALA A CA 1
ATOM 571 C C . ALA A 1 70 ? -25.121 -21.982 8.660 1.00 87.31 70 ALA A C 1
ATOM 573 O O . ALA A 1 70 ? -25.864 -22.953 8.803 1.00 87.31 70 ALA A O 1
ATOM 574 N N . LYS A 1 71 ? -24.192 -21.660 9.571 1.00 92.44 71 LYS A N 1
ATOM 575 C CA . LYS A 1 71 ? -23.855 -22.480 10.747 1.00 92.44 71 LYS A CA 1
ATOM 576 C C . LYS A 1 71 ? -24.067 -21.770 12.089 1.00 92.44 71 LYS A C 1
ATOM 578 O O . LYS A 1 71 ? -23.965 -22.409 13.133 1.00 92.44 71 LYS A O 1
ATOM 583 N N . LEU A 1 72 ? -24.438 -20.485 12.108 1.00 93.50 72 LEU A N 1
ATOM 584 C CA . LEU A 1 72 ? -24.681 -19.744 13.360 1.00 93.50 72 LEU A CA 1
ATOM 585 C C . LEU A 1 72 ? -25.751 -20.391 14.252 1.00 93.50 72 LEU A C 1
ATOM 587 O O . LEU A 1 72 ? -25.605 -20.391 15.474 1.00 93.50 72 LEU A O 1
ATOM 591 N N . SER A 1 73 ? -26.793 -20.977 13.654 1.00 92.19 73 SER A N 1
ATOM 592 C CA . SER A 1 73 ? -27.848 -21.706 14.372 1.00 92.19 73 SER A CA 1
ATOM 593 C C . SER A 1 73 ? -27.370 -23.005 15.023 1.00 92.19 73 SER A C 1
ATOM 595 O O . SER A 1 73 ? -28.047 -23.518 15.908 1.00 92.19 73 SER A O 1
ATOM 597 N N . VAL A 1 74 ? -26.205 -23.517 14.622 1.00 93.00 74 VAL A N 1
ATOM 598 C CA . VAL A 1 74 ? -25.550 -24.682 15.226 1.00 93.00 74 VAL A CA 1
ATOM 599 C C . VAL A 1 74 ? -24.560 -24.237 16.305 1.00 93.00 74 VAL A C 1
ATOM 601 O O . VAL A 1 74 ? -24.499 -24.842 17.372 1.00 93.00 74 VAL A O 1
ATOM 604 N N . PHE A 1 75 ? -23.812 -23.158 16.058 1.00 94.62 75 PHE A N 1
ATOM 605 C CA . PHE A 1 75 ? -22.734 -22.705 16.942 1.00 94.62 75 PHE A CA 1
ATOM 606 C C . PHE A 1 75 ? -23.200 -21.949 18.186 1.00 94.62 75 PHE A C 1
ATOM 608 O O . PHE A 1 75 ? -22.673 -22.181 19.273 1.00 94.62 75 PHE A O 1
ATOM 615 N N . LEU A 1 76 ? -24.148 -21.020 18.041 1.00 95.50 76 LEU A N 1
ATOM 616 C CA . LEU A 1 76 ? -24.497 -20.086 19.114 1.00 95.50 76 LEU A CA 1
ATOM 617 C C . LEU A 1 76 ? -25.357 -20.704 20.229 1.00 95.50 76 LEU A C 1
ATOM 619 O O . LEU A 1 76 ? -25.031 -20.455 21.391 1.00 95.50 76 LEU A O 1
ATOM 623 N N . PRO A 1 77 ? -26.394 -21.525 19.956 1.00 93.94 77 PRO A N 1
ATOM 624 C CA . PRO A 1 77 ? -27.239 -22.059 21.028 1.00 93.94 77 PRO A CA 1
ATOM 625 C C . PRO A 1 77 ? -26.475 -22.856 22.105 1.00 93.94 77 PRO A C 1
ATOM 627 O O . PRO A 1 77 ? -26.663 -22.558 23.284 1.00 93.94 77 PRO A O 1
ATOM 630 N N . PRO A 1 78 ? -25.530 -23.764 21.771 1.00 92.44 78 PRO A N 1
ATOM 631 C CA . PRO A 1 78 ? -24.743 -24.474 22.784 1.00 92.44 78 PRO A CA 1
ATOM 632 C C . PRO A 1 78 ? -23.906 -23.551 23.682 1.00 92.44 78 PRO A C 1
ATOM 634 O O . PRO A 1 78 ? -23.701 -23.848 24.859 1.00 92.44 78 PRO A O 1
ATOM 637 N N . ILE A 1 79 ? -23.414 -22.434 23.137 1.00 95.12 79 ILE A N 1
ATOM 638 C CA . ILE A 1 79 ? -22.639 -21.432 23.880 1.00 95.12 79 ILE A CA 1
ATOM 639 C C . ILE A 1 79 ? -23.548 -20.712 24.888 1.00 95.12 79 ILE A C 1
ATOM 641 O O . ILE A 1 79 ? -23.193 -20.568 26.058 1.00 95.12 79 ILE A O 1
ATOM 645 N N . VAL A 1 80 ? -24.736 -20.300 24.443 1.00 93.94 80 VAL A N 1
ATOM 646 C CA . VAL A 1 80 ? -25.750 -19.623 25.265 1.00 93.94 80 VAL A CA 1
ATOM 647 C C . VAL A 1 80 ? -26.244 -20.538 26.392 1.00 93.94 80 VAL A C 1
ATOM 649 O O . VAL A 1 80 ? -26.266 -20.126 27.554 1.00 93.94 80 VAL A O 1
ATOM 652 N N . ASP A 1 81 ? -26.535 -21.804 26.083 1.00 90.94 81 ASP A N 1
ATOM 653 C CA . ASP A 1 81 ? -26.962 -22.806 27.064 1.00 90.94 81 ASP A CA 1
ATOM 654 C C . ASP A 1 81 ? -25.896 -23.052 28.141 1.00 90.94 81 ASP A C 1
ATOM 656 O O . ASP A 1 81 ? -26.215 -23.133 29.330 1.00 90.94 81 ASP A O 1
ATOM 660 N N . ALA A 1 82 ? -24.621 -23.142 27.744 1.00 91.69 82 ALA A N 1
ATOM 661 C CA . ALA A 1 82 ? -23.506 -23.310 28.673 1.00 91.69 82 ALA A CA 1
ATOM 662 C C . ALA A 1 82 ? -23.401 -22.136 29.663 1.00 91.69 82 ALA A C 1
ATOM 664 O O . ALA A 1 82 ? -23.177 -22.354 30.857 1.00 91.69 82 ALA A O 1
ATOM 665 N N . PHE A 1 83 ? -23.612 -20.904 29.186 1.00 91.81 83 PHE A N 1
ATOM 666 C CA . PHE A 1 83 ? -23.601 -19.705 30.026 1.00 91.81 83 PHE A CA 1
ATOM 667 C C . PHE A 1 83 ? -24.699 -19.740 31.091 1.00 91.81 83 PHE A C 1
ATOM 669 O O . PHE A 1 83 ? -24.430 -19.562 32.282 1.00 91.81 83 PHE A O 1
ATOM 676 N N . LEU A 1 84 ? -25.937 -20.016 30.669 1.00 90.19 84 LEU A N 1
ATOM 677 C CA . LEU A 1 84 ? -27.089 -20.048 31.567 1.00 90.19 84 LEU A CA 1
ATOM 678 C C . LEU A 1 84 ? -26.967 -21.177 32.595 1.00 90.19 84 LEU A C 1
ATOM 680 O O . LEU A 1 84 ? -27.151 -20.931 33.785 1.00 90.19 84 LEU A O 1
ATOM 684 N N . GLN A 1 85 ? -26.576 -22.387 32.174 1.00 89.06 85 GLN A N 1
ATOM 685 C CA . GLN A 1 85 ? -26.369 -23.511 33.096 1.00 89.06 85 GLN A CA 1
ATOM 686 C C . GLN A 1 85 ? -25.330 -23.203 34.181 1.00 89.06 85 GLN A C 1
ATOM 688 O O . GLN A 1 85 ? -25.494 -23.624 35.328 1.00 89.06 85 GLN A O 1
ATOM 693 N N . PHE A 1 86 ? -24.260 -22.478 33.840 1.00 88.69 86 PHE A N 1
ATOM 694 C CA . PHE A 1 86 ? -23.228 -22.112 34.804 1.00 88.69 86 PHE A CA 1
ATOM 695 C C . PHE A 1 86 ? -23.743 -21.121 35.855 1.00 88.69 86 PHE A C 1
ATOM 697 O O . PHE A 1 86 ? -23.576 -21.369 37.054 1.00 88.69 86 PHE A O 1
ATOM 704 N N . HIS A 1 87 ? -24.410 -20.045 35.425 1.00 85.88 87 HIS A N 1
ATOM 705 C CA . HIS A 1 87 ? -24.920 -19.016 36.335 1.00 85.88 87 HIS A CA 1
ATOM 706 C C . HIS A 1 87 ? -26.129 -19.479 37.157 1.00 85.88 87 HIS A C 1
ATOM 708 O O . HIS A 1 87 ? -26.247 -19.094 38.318 1.00 85.88 87 HIS A O 1
ATOM 714 N N . SER A 1 88 ? -26.979 -20.366 36.629 1.00 81.88 88 SER A N 1
ATOM 715 C CA . SER A 1 88 ? -28.096 -20.939 37.396 1.00 81.88 88 SER A CA 1
ATOM 716 C C . SER A 1 88 ? -27.653 -21.870 38.532 1.00 81.88 88 SER A C 1
ATOM 718 O O . SER A 1 88 ? -28.435 -22.128 39.441 1.00 81.88 88 SER A O 1
ATOM 720 N N . ALA A 1 89 ? -26.423 -22.391 38.500 1.00 75.06 89 ALA A N 1
ATOM 721 C CA . ALA A 1 89 ? -25.967 -23.402 39.450 1.00 75.06 89 ALA A CA 1
ATOM 722 C C . ALA A 1 89 ? -25.138 -22.857 40.636 1.00 75.06 89 ALA A C 1
ATOM 724 O O . ALA A 1 89 ? -24.713 -23.644 41.479 1.00 75.06 89 ALA A O 1
ATOM 725 N N . GLY A 1 90 ? -24.912 -21.536 40.724 1.00 62.62 90 GLY A N 1
ATOM 726 C CA . GLY A 1 90 ? -24.413 -20.864 41.938 1.00 62.62 90 GLY A CA 1
ATOM 727 C C . GLY A 1 90 ? -23.057 -21.351 42.475 1.00 62.62 90 GLY A C 1
ATOM 728 O O . GLY A 1 90 ? -22.875 -21.473 43.684 1.00 62.62 90 GLY A O 1
ATOM 729 N N . HIS A 1 91 ? -22.103 -21.686 41.603 1.00 65.44 91 HIS A N 1
ATOM 730 C CA . HIS A 1 91 ? -20.833 -22.286 42.020 1.00 65.44 91 HIS A CA 1
ATOM 731 C C . HIS A 1 91 ? -19.784 -21.245 42.445 1.00 65.44 91 HIS A C 1
ATOM 733 O O . HIS A 1 91 ? -19.459 -20.346 41.675 1.00 65.44 91 HIS A O 1
ATOM 739 N N . ALA A 1 92 ? -19.152 -21.440 43.607 1.00 58.81 92 ALA A N 1
ATOM 740 C CA . ALA A 1 92 ? -17.891 -20.774 43.941 1.00 58.81 92 ALA A CA 1
ATOM 741 C C . ALA A 1 92 ? -16.746 -21.384 43.112 1.00 58.81 92 ALA A C 1
ATOM 743 O O . ALA A 1 92 ? -16.589 -22.610 43.071 1.00 58.81 92 ALA A O 1
ATOM 744 N N . VAL A 1 93 ? -15.956 -20.546 42.435 1.00 63.56 93 VAL A N 1
ATOM 745 C CA . VAL A 1 93 ? -14.934 -21.009 41.485 1.00 63.56 93 VAL A CA 1
ATOM 746 C C . VAL A 1 93 ? -13.544 -20.557 41.942 1.00 63.56 93 VAL A C 1
ATOM 748 O O . VAL A 1 93 ? -13.204 -19.390 41.753 1.00 63.56 93 VAL A O 1
ATOM 751 N N . PRO A 1 94 ? -12.737 -21.445 42.556 1.00 64.31 94 PRO A N 1
ATOM 752 C CA . PRO A 1 94 ? -11.349 -21.135 42.887 1.00 64.31 94 PRO A CA 1
ATOM 753 C C . PRO A 1 94 ? -10.511 -20.962 41.616 1.00 64.31 94 PRO A C 1
ATOM 755 O O . PRO A 1 94 ? -10.813 -21.561 40.578 1.00 64.31 94 PRO A O 1
ATOM 758 N N . ASP A 1 95 ? -9.454 -20.160 41.699 1.00 66.19 95 ASP A N 1
ATOM 759 C CA . ASP A 1 95 ? -8.556 -19.946 40.568 1.00 66.19 95 ASP A CA 1
ATOM 760 C C . ASP A 1 95 ? -7.758 -21.224 40.238 1.00 66.19 95 ASP A C 1
ATOM 762 O O . ASP A 1 95 ? -7.392 -22.002 41.125 1.00 66.19 95 ASP A O 1
ATOM 766 N N . ARG A 1 96 ? -7.529 -21.482 38.946 1.00 76.25 96 ARG A N 1
ATOM 767 C CA . ARG A 1 96 ? -6.786 -22.654 38.457 1.00 76.25 96 ARG A CA 1
ATOM 768 C C . ARG A 1 96 ? -5.793 -22.228 37.389 1.00 76.25 96 ARG A C 1
ATOM 770 O O . ARG A 1 96 ? -6.185 -21.787 36.314 1.00 76.25 96 ARG A O 1
ATOM 777 N N . GLN A 1 97 ? -4.511 -22.487 37.642 1.00 72.69 97 GLN A N 1
ATOM 778 C CA . GLN A 1 97 ? -3.446 -22.241 36.670 1.00 72.69 97 GLN A CA 1
ATOM 779 C C . GLN A 1 97 ? -3.754 -22.911 35.315 1.00 72.69 97 GLN A C 1
ATOM 781 O O . GLN A 1 97 ? -4.165 -24.071 35.251 1.00 72.69 97 GLN A O 1
ATOM 786 N N . SER A 1 98 ? -3.530 -22.174 34.222 1.00 82.06 98 SER A N 1
ATOM 787 C CA . SER A 1 98 ? -3.743 -22.603 32.823 1.00 82.06 98 SER A CA 1
ATOM 788 C C . SER A 1 98 ? -5.196 -22.875 32.392 1.00 82.06 98 SER A C 1
ATOM 790 O O . SER A 1 98 ? -5.426 -23.375 31.285 1.00 82.06 98 SER A O 1
ATOM 792 N N . CYS A 1 99 ? -6.182 -22.548 33.230 1.00 87.50 99 CYS A N 1
ATOM 793 C CA . CYS A 1 99 ? -7.600 -22.647 32.898 1.00 87.50 99 CYS A CA 1
ATOM 794 C C . CYS A 1 99 ? -8.314 -21.312 33.127 1.00 87.50 99 CYS A C 1
ATOM 796 O O . CYS A 1 99 ? -7.915 -20.515 33.967 1.00 87.50 99 CYS A O 1
ATOM 798 N N . VAL A 1 100 ? -9.416 -21.105 32.414 1.00 88.69 100 VAL A N 1
ATOM 799 C CA . VAL A 1 100 ? -10.354 -20.001 32.637 1.00 88.69 100 VAL A CA 1
ATOM 800 C C . VAL A 1 100 ? -11.719 -20.551 33.020 1.00 88.69 100 VAL A C 1
ATOM 802 O O . VAL A 1 100 ? -12.042 -21.707 32.729 1.00 88.69 100 VAL A O 1
ATOM 805 N N . THR A 1 101 ? -12.527 -19.737 33.686 1.00 89.56 101 THR A N 1
ATOM 806 C CA . THR A 1 101 ? -13.908 -20.087 34.012 1.00 89.56 101 THR A CA 1
ATOM 807 C C . THR A 1 101 ? -14.766 -20.140 32.744 1.00 89.56 101 THR A C 1
ATOM 809 O O . THR A 1 101 ? -14.450 -19.517 31.726 1.00 89.56 101 THR A O 1
ATOM 812 N N . ILE A 1 102 ? -15.831 -20.942 32.767 1.00 90.94 102 ILE A N 1
ATOM 813 C CA . ILE A 1 102 ? -16.669 -21.148 31.578 1.00 90.94 102 ILE A CA 1
ATOM 814 C C . ILE A 1 102 ? -17.430 -19.881 31.158 1.00 90.94 102 ILE A C 1
ATOM 816 O O . ILE A 1 102 ? -17.550 -19.633 29.965 1.00 90.94 102 ILE A O 1
ATOM 820 N N . ASP A 1 103 ? -17.880 -19.048 32.100 1.00 90.12 103 ASP A N 1
ATOM 821 C CA . ASP A 1 103 ? -18.505 -17.744 31.825 1.00 90.12 103 ASP A CA 1
ATOM 822 C C . ASP A 1 103 ? -17.552 -16.807 31.078 1.00 90.12 103 ASP A C 1
ATOM 824 O O . ASP A 1 103 ? -17.944 -16.171 30.095 1.00 90.12 103 ASP A O 1
ATOM 828 N N . PHE A 1 104 ? -16.278 -16.787 31.481 1.00 91.25 104 PHE A N 1
ATOM 829 C CA . PHE A 1 104 ? -15.236 -16.059 30.772 1.00 91.25 104 PHE A CA 1
ATOM 830 C C . PHE A 1 104 ? -15.054 -16.620 29.359 1.00 91.25 104 PHE A C 1
ATOM 832 O O . PHE A 1 104 ? -15.150 -15.866 28.394 1.00 91.25 104 PHE A O 1
ATOM 839 N N . ALA A 1 105 ? -14.862 -17.936 29.212 1.00 93.81 105 ALA A N 1
ATOM 840 C CA . ALA A 1 105 ? -14.662 -18.576 27.909 1.00 93.81 105 ALA A CA 1
ATOM 841 C C . ALA A 1 105 ? -15.833 -18.336 26.941 1.00 93.81 105 ALA A C 1
ATOM 843 O O . ALA A 1 105 ? -15.623 -17.942 25.794 1.00 93.81 105 ALA A O 1
ATOM 844 N N . VAL A 1 106 ? -17.068 -18.513 27.411 1.00 94.81 106 VAL A N 1
ATOM 845 C CA . VAL A 1 106 ? -18.282 -18.264 26.626 1.00 94.81 106 VAL A CA 1
ATOM 846 C C . VAL A 1 106 ? -18.379 -16.797 26.218 1.00 94.81 106 VAL A C 1
ATOM 848 O O . VAL A 1 106 ? -18.656 -16.504 25.055 1.00 94.81 106 VAL A O 1
ATOM 851 N N . SER A 1 107 ? -18.095 -15.865 27.128 1.00 95.25 107 SER A N 1
ATOM 852 C CA . SER A 1 107 ? -18.133 -14.437 26.805 1.00 95.25 107 SER A CA 1
ATOM 853 C C . SER A 1 107 ? -17.089 -14.050 25.754 1.00 95.25 107 SER A C 1
ATOM 855 O O . SER A 1 107 ? -17.378 -13.225 24.890 1.00 95.25 107 SER A O 1
ATOM 857 N N . GLN A 1 108 ? -15.901 -14.672 25.770 1.00 95.69 108 GLN A N 1
ATOM 858 C CA . GLN A 1 108 ? -14.894 -14.495 24.713 1.00 95.69 108 GLN A CA 1
ATOM 859 C C . GLN A 1 108 ? -15.416 -14.981 23.355 1.00 95.69 108 GLN A C 1
ATOM 861 O O . GLN A 1 108 ? -15.285 -14.267 22.362 1.00 95.69 108 GLN A O 1
ATOM 866 N N . LEU A 1 109 ? -16.038 -16.165 23.314 1.00 96.50 109 LEU A N 1
ATOM 867 C CA . LEU A 1 109 ? -16.610 -16.733 22.089 1.00 96.50 109 LEU A CA 1
ATOM 868 C C . LEU A 1 109 ? -17.738 -15.851 21.538 1.00 96.50 109 LEU A C 1
ATOM 870 O O . LEU A 1 109 ? -17.701 -15.462 20.372 1.00 96.50 109 LEU A O 1
ATOM 874 N N . LEU A 1 110 ? -18.708 -15.475 22.379 1.00 96.50 110 LEU A N 1
ATOM 875 C CA . LEU A 1 110 ? -19.817 -14.599 21.986 1.00 96.50 110 LEU A CA 1
ATOM 876 C C . LEU A 1 110 ? -19.313 -13.231 21.521 1.00 96.50 110 LEU A C 1
ATOM 878 O O . LEU A 1 110 ? -19.797 -12.707 20.518 1.00 96.50 110 LEU A O 1
ATOM 882 N N . TYR A 1 111 ? -18.311 -12.664 22.200 1.00 96.31 111 TYR A N 1
ATOM 883 C CA . TYR A 1 111 ? -17.687 -11.420 21.762 1.00 96.31 111 TYR A CA 1
ATOM 884 C C . TYR A 1 111 ? -17.008 -11.572 20.395 1.00 96.31 111 TYR A C 1
ATOM 886 O O . TYR A 1 111 ? -17.161 -10.691 19.549 1.00 96.31 111 TYR A O 1
ATOM 894 N N . MET A 1 112 ? -16.302 -12.679 20.147 1.00 96.38 112 MET A N 1
ATOM 895 C CA . MET A 1 112 ? -15.647 -12.929 18.861 1.00 96.38 112 MET A CA 1
ATOM 896 C C . MET A 1 112 ? -16.666 -13.034 17.721 1.00 96.38 112 MET A C 1
ATOM 898 O O . MET A 1 112 ? -16.502 -12.379 16.693 1.00 96.38 112 MET A O 1
ATOM 902 N N . PHE A 1 113 ? -17.788 -13.731 17.930 1.00 96.38 113 PHE A N 1
ATOM 903 C CA . PHE A 1 113 ? -18.895 -13.731 16.968 1.00 96.38 113 PHE A CA 1
ATOM 904 C C . PHE A 1 113 ? -19.505 -12.331 16.778 1.00 96.38 113 PHE A C 1
ATOM 906 O O . PHE A 1 113 ? -19.794 -11.928 15.650 1.00 96.38 113 PHE A O 1
ATOM 913 N N . CYS A 1 114 ? -19.654 -11.543 17.848 1.00 94.69 114 CYS A N 1
ATOM 914 C CA . CYS A 1 114 ? -20.101 -10.149 17.755 1.00 94.69 114 CYS A CA 1
ATOM 915 C C . CYS A 1 114 ? -19.111 -9.256 16.986 1.00 94.69 114 CYS A C 1
ATOM 917 O O . CYS A 1 114 ? -19.553 -8.314 16.323 1.00 94.69 114 CYS A O 1
ATOM 919 N N . LYS A 1 115 ? -17.799 -9.519 17.084 1.00 94.06 115 LYS A N 1
ATOM 920 C CA . LYS A 1 115 ? -16.726 -8.809 16.366 1.00 94.06 115 LYS A CA 1
ATOM 921 C C . LYS A 1 115 ? -16.738 -9.157 14.878 1.00 94.06 115 LYS A C 1
ATOM 923 O O . LYS A 1 115 ? -16.745 -8.239 14.069 1.00 94.06 115 LYS A O 1
ATOM 928 N N . VAL A 1 116 ? -16.767 -10.446 14.543 1.00 93.69 116 VAL A N 1
ATOM 929 C CA . VAL A 1 116 ? -16.678 -10.939 13.160 1.00 93.69 116 VAL A CA 1
ATOM 930 C C . VAL A 1 116 ? -17.991 -10.723 12.411 1.00 93.69 116 VAL A C 1
ATOM 932 O O . VAL A 1 116 ? -18.011 -10.080 11.368 1.00 93.69 116 VAL A O 1
ATOM 935 N N . ARG A 1 117 ? -19.116 -11.207 12.954 1.00 92.56 117 ARG A N 1
ATOM 936 C CA . ARG A 1 117 ? -20.401 -11.211 12.240 1.00 92.56 117 ARG A CA 1
ATOM 937 C C . ARG A 1 117 ? -21.304 -10.019 12.552 1.00 92.56 117 ARG A C 1
ATOM 939 O O . ARG A 1 117 ? -22.080 -9.586 11.693 1.00 92.56 117 ARG A O 1
ATOM 946 N N . GLY A 1 118 ? -21.225 -9.509 13.780 1.00 89.88 118 GLY A N 1
ATOM 947 C CA . GLY A 1 118 ? -21.970 -8.343 14.254 1.00 89.88 118 GLY A CA 1
ATOM 948 C C . GLY A 1 118 ? -22.960 -8.631 15.390 1.00 89.88 118 GLY A C 1
ATOM 949 O O . GLY A 1 118 ? -23.765 -9.559 15.325 1.00 89.88 118 GLY A O 1
ATOM 950 N N . GLU A 1 119 ? -22.962 -7.747 16.396 1.00 93.31 119 GLU A N 1
ATOM 951 C CA . GLU A 1 119 ? -23.804 -7.803 17.612 1.00 93.31 119 GLU A CA 1
ATOM 952 C C . GLU A 1 119 ? -25.278 -8.122 17.313 1.00 93.31 119 GLU A C 1
ATOM 954 O O . GLU A 1 119 ? -25.832 -9.058 17.875 1.00 93.31 119 GLU A O 1
ATOM 959 N N . LYS A 1 120 ? -25.913 -7.404 16.373 1.00 89.69 120 LYS A N 1
ATOM 960 C CA . LYS A 1 120 ? -27.352 -7.558 16.078 1.00 89.69 120 LYS A CA 1
ATOM 961 C C . LYS A 1 120 ? -27.750 -8.963 15.619 1.00 89.69 120 LYS A C 1
ATOM 963 O O . LYS A 1 120 ? -28.902 -9.340 15.817 1.00 89.69 120 LYS A O 1
ATOM 968 N N . VAL A 1 121 ? -26.851 -9.686 14.950 1.00 92.06 121 VAL A N 1
ATOM 969 C CA . VAL A 1 121 ? -27.116 -11.053 14.479 1.00 92.06 121 VAL A CA 1
ATOM 970 C C . VAL A 1 121 ? -26.993 -12.017 15.651 1.00 92.06 121 VAL A C 1
ATOM 972 O O . VAL A 1 121 ? -27.902 -12.806 15.881 1.00 92.06 121 VAL A O 1
ATOM 975 N N . VAL A 1 122 ? -25.927 -11.881 16.444 1.00 93.31 122 VAL A N 1
ATOM 976 C CA . VAL A 1 122 ? -25.661 -12.730 17.614 1.00 93.31 122 VAL A CA 1
ATOM 977 C C . VAL A 1 122 ? -26.728 -12.563 18.699 1.00 93.31 122 VAL A C 1
ATOM 979 O O . VAL A 1 122 ? -27.196 -13.558 19.243 1.00 93.31 122 VAL A O 1
ATOM 982 N N . THR A 1 123 ? -27.196 -11.336 18.974 1.00 92.44 123 THR A N 1
ATOM 983 C CA . THR A 1 123 ? -28.225 -11.072 20.002 1.00 92.44 123 THR A CA 1
ATOM 984 C C . THR A 1 123 ? -29.532 -11.833 19.754 1.00 92.44 123 THR A C 1
ATOM 986 O O . THR A 1 123 ? -30.246 -12.111 20.707 1.00 92.44 123 THR A O 1
ATOM 989 N N . ARG A 1 124 ? -29.846 -12.219 18.506 1.00 91.50 124 ARG A N 1
ATOM 990 C CA . ARG A 1 124 ? -31.057 -13.001 18.177 1.00 91.50 124 ARG A CA 1
ATOM 991 C C . ARG A 1 124 ? -31.050 -14.415 18.760 1.00 91.50 124 ARG A C 1
ATOM 993 O O . ARG A 1 124 ? -32.106 -15.030 18.829 1.00 91.50 124 ARG A O 1
ATOM 1000 N N . PHE A 1 125 ? -29.878 -14.920 19.133 1.00 93.38 125 PHE A N 1
ATOM 1001 C CA . PHE A 1 125 ? -29.703 -16.246 19.722 1.00 93.38 125 PHE A CA 1
ATOM 1002 C C . PHE A 1 125 ? -29.653 -16.208 21.254 1.00 93.38 125 PHE A C 1
ATOM 1004 O O . PHE A 1 125 ? -29.618 -17.262 21.880 1.00 93.38 125 PHE A O 1
ATOM 1011 N N . LEU A 1 126 ? -29.644 -15.018 21.866 1.00 93.38 126 LEU A N 1
ATOM 1012 C CA . LEU A 1 126 ? -29.726 -14.880 23.317 1.00 93.38 126 LEU A CA 1
ATOM 1013 C C . LEU A 1 126 ? -31.171 -15.106 23.776 1.00 93.38 126 LEU A C 1
ATOM 1015 O O . LEU A 1 126 ? -32.110 -14.655 23.124 1.00 93.38 126 LEU A O 1
ATOM 1019 N N . ASN A 1 127 ? -31.365 -15.771 24.916 1.00 90.56 127 ASN A N 1
ATOM 1020 C CA . ASN A 1 127 ? -32.708 -15.971 25.462 1.00 90.56 127 ASN A CA 1
ATOM 1021 C C . ASN A 1 127 ? -33.327 -14.634 25.898 1.00 90.56 127 ASN A C 1
ATOM 1023 O O . ASN A 1 127 ? -32.689 -13.851 26.606 1.00 90.56 127 ASN A O 1
ATOM 1027 N N . SER A 1 128 ? -34.591 -14.417 25.528 1.00 86.75 128 SER A N 1
ATOM 1028 C CA . SER A 1 128 ? -35.371 -13.211 25.840 1.00 86.75 128 SER A CA 1
ATOM 1029 C C . SER A 1 128 ? -36.328 -13.381 27.028 1.00 86.75 128 SER A C 1
ATOM 1031 O O . SER A 1 128 ? -37.119 -12.486 27.320 1.00 86.75 128 SER A O 1
ATOM 1033 N N . GLU A 1 129 ? -36.337 -14.550 27.671 1.00 85.69 129 GLU A N 1
ATOM 1034 C CA . GLU A 1 129 ? -37.333 -14.884 28.690 1.00 85.69 129 GLU A CA 1
ATOM 1035 C C . GLU A 1 129 ? -37.104 -14.089 29.990 1.00 85.69 129 GLU A C 1
ATOM 1037 O O . GLU A 1 129 ? -35.997 -14.134 30.537 1.00 85.69 129 GLU A O 1
ATOM 1042 N N . PRO A 1 130 ? -38.140 -13.436 30.560 1.00 84.62 130 PRO A N 1
ATOM 1043 C CA . PRO A 1 130 ? -37.993 -12.582 31.745 1.00 84.62 130 PRO A CA 1
ATOM 1044 C C . PRO A 1 130 ? -37.403 -13.291 32.972 1.00 84.62 130 PRO A C 1
ATOM 1046 O O . PRO A 1 130 ? -36.757 -12.653 33.797 1.00 84.62 130 PRO A O 1
ATOM 1049 N N . LYS A 1 131 ? -37.562 -14.620 33.070 1.00 86.44 131 LYS A N 1
ATOM 1050 C CA . LYS A 1 131 ? -37.016 -15.440 34.165 1.00 86.44 131 LYS A CA 1
ATOM 1051 C C . LYS A 1 131 ? -35.487 -15.368 34.288 1.00 86.44 131 LYS A C 1
ATOM 1053 O O . LYS A 1 131 ? -34.958 -15.645 35.357 1.00 86.44 131 LYS A O 1
ATOM 1058 N N . TYR A 1 132 ? -34.783 -15.001 33.214 1.00 89.56 132 TYR A N 1
ATOM 1059 C CA . TYR A 1 132 ? -33.324 -14.863 33.212 1.00 89.56 132 TYR A CA 1
ATOM 1060 C C . TYR A 1 132 ? -32.840 -13.467 33.632 1.00 89.56 132 TYR A C 1
ATOM 1062 O O . TYR A 1 132 ? -31.637 -13.281 33.802 1.00 89.56 132 TYR A O 1
ATOM 1070 N N . LEU A 1 133 ? -33.740 -12.489 33.827 1.00 90.31 133 LEU A N 1
ATOM 1071 C CA . LEU A 1 133 ? -33.374 -11.117 34.203 1.00 90.31 133 LEU A CA 1
ATOM 1072 C C . LEU A 1 133 ? -32.558 -11.088 35.495 1.00 90.31 133 LEU A C 1
ATOM 1074 O O . LEU A 1 133 ? -31.467 -10.523 35.514 1.00 90.31 133 LEU A O 1
ATOM 1078 N N . ASP A 1 134 ? -33.043 -11.756 36.540 1.00 90.06 134 ASP A N 1
ATOM 1079 C CA . ASP A 1 134 ? -32.326 -11.811 37.811 1.00 90.06 134 ASP A CA 1
ATOM 1080 C C . ASP A 1 134 ? -30.995 -12.563 37.677 1.00 90.06 134 ASP A C 1
ATOM 1082 O O . ASP A 1 134 ? -30.009 -12.120 38.249 1.00 90.06 134 ASP A O 1
ATOM 1086 N N . THR A 1 135 ? -30.906 -13.611 36.851 1.00 90.44 135 THR A N 1
ATOM 1087 C CA . THR A 1 135 ? -29.640 -14.332 36.614 1.00 90.44 135 THR A CA 1
ATOM 1088 C C . THR A 1 135 ? -28.565 -13.437 35.990 1.00 90.44 135 THR A C 1
ATOM 1090 O O . THR A 1 135 ? -27.407 -13.474 36.404 1.00 90.44 135 THR A O 1
ATOM 1093 N N . ILE A 1 136 ? -28.932 -12.618 35.000 1.00 92.50 136 ILE A N 1
ATOM 1094 C CA . ILE A 1 136 ? -27.993 -11.700 34.339 1.00 92.50 136 ILE A CA 1
ATOM 1095 C C . ILE A 1 136 ? -27.593 -10.551 35.272 1.00 92.50 136 ILE A C 1
ATOM 1097 O O . ILE A 1 136 ? -26.418 -10.183 35.316 1.00 92.50 136 ILE A O 1
ATOM 1101 N N . LEU A 1 137 ? -28.536 -10.016 36.053 1.00 91.56 137 LEU A N 1
ATOM 1102 C CA . LEU A 1 137 ? -28.243 -8.985 37.051 1.00 91.56 137 LEU A CA 1
ATOM 1103 C C . LEU A 1 137 ? -27.331 -9.511 38.176 1.00 91.56 137 LEU A C 1
ATOM 1105 O O . LEU A 1 137 ? -26.448 -8.774 38.611 1.00 91.56 137 LEU A O 1
ATOM 1109 N N . ASP A 1 138 ? -27.478 -10.777 38.595 1.00 89.44 138 ASP A N 1
ATOM 1110 C CA . ASP A 1 138 ? -26.599 -11.439 39.579 1.00 89.44 138 ASP A CA 1
ATOM 1111 C C . ASP A 1 138 ? -25.193 -11.594 39.016 1.00 89.44 138 ASP A C 1
ATOM 1113 O O . ASP A 1 138 ? -24.201 -11.331 39.695 1.00 89.44 138 ASP A O 1
ATOM 1117 N N . ALA A 1 139 ? -25.088 -12.027 37.760 1.00 89.62 139 ALA A N 1
ATOM 1118 C CA . ALA A 1 139 ? -23.805 -12.176 37.092 1.00 89.62 139 ALA A CA 1
ATOM 1119 C C . ALA A 1 139 ? -23.067 -10.829 36.978 1.00 89.62 139 ALA A C 1
ATOM 1121 O O . ALA A 1 139 ? -21.864 -10.772 37.236 1.00 89.62 139 ALA A O 1
ATOM 1122 N N . LEU A 1 140 ? -23.781 -9.741 36.660 1.00 89.88 140 LEU A N 1
ATOM 1123 C CA . LEU A 1 140 ? -23.218 -8.385 36.638 1.00 89.88 140 LEU A CA 1
ATOM 1124 C C . LEU A 1 140 ? -22.789 -7.910 38.027 1.00 89.88 140 LEU A C 1
ATOM 1126 O O . LEU A 1 140 ? -21.707 -7.346 38.164 1.00 89.88 140 LEU A O 1
ATOM 1130 N N . GLU A 1 141 ? -23.599 -8.154 39.055 1.00 88.38 141 GLU A N 1
ATOM 1131 C CA . GLU A 1 141 ? -23.294 -7.759 40.432 1.00 88.38 141 GLU A CA 1
ATOM 1132 C C . GLU A 1 141 ? -22.053 -8.479 40.970 1.00 88.38 141 GLU A C 1
ATOM 1134 O O . GLU A 1 141 ? -21.127 -7.836 41.466 1.00 88.38 141 GLU A O 1
ATOM 1139 N N . ASN A 1 142 ? -21.980 -9.798 40.770 1.00 85.50 142 ASN A N 1
ATOM 1140 C CA . ASN A 1 142 ? -20.806 -10.608 41.102 1.00 85.50 142 ASN A CA 1
ATOM 1141 C C . ASN A 1 142 ? -19.557 -10.149 40.342 1.00 85.50 142 ASN A C 1
ATOM 1143 O O . ASN A 1 142 ? -18.444 -10.212 40.864 1.00 85.50 142 ASN A O 1
ATOM 1147 N N . LEU A 1 143 ? -19.723 -9.688 39.099 1.00 85.31 143 LEU A N 1
ATOM 1148 C CA . LEU A 1 143 ? -18.624 -9.113 38.340 1.00 85.31 143 LEU A CA 1
ATOM 1149 C C . LEU A 1 143 ? -18.199 -7.772 38.938 1.00 85.31 143 LEU A C 1
ATOM 1151 O O . LEU A 1 143 ? -17.005 -7.546 39.086 1.00 85.31 143 LEU A O 1
ATOM 1155 N N . ILE A 1 144 ? -19.120 -6.883 39.308 1.00 83.56 144 ILE A N 1
ATOM 1156 C CA . ILE A 1 144 ? -18.797 -5.566 39.880 1.00 83.56 144 ILE A CA 1
ATOM 1157 C C . ILE A 1 144 ? -18.007 -5.702 41.187 1.00 83.56 144 ILE A C 1
ATOM 1159 O O . ILE A 1 144 ? -16.984 -5.035 41.327 1.00 83.56 144 ILE A O 1
ATOM 1163 N N . THR A 1 145 ? -18.417 -6.599 42.085 1.00 79.06 145 THR A N 1
ATOM 1164 C CA . THR A 1 145 ? -17.801 -6.786 43.414 1.00 79.06 145 THR A CA 1
ATOM 1165 C C . THR A 1 145 ? -16.453 -7.515 43.391 1.00 79.06 145 THR A C 1
ATOM 1167 O O . THR A 1 145 ? -15.744 -7.545 44.398 1.00 79.06 145 THR A O 1
ATOM 1170 N N . ARG A 1 146 ? -16.050 -8.087 42.250 1.00 76.00 146 ARG A N 1
ATOM 1171 C CA . ARG A 1 146 ? -14.791 -8.830 42.118 1.00 76.00 146 ARG A CA 1
ATOM 1172 C C . ARG A 1 146 ? -13.584 -7.881 42.072 1.00 76.00 146 ARG A C 1
ATOM 1174 O O . ARG A 1 146 ? -13.443 -7.114 41.123 1.00 76.00 146 ARG A O 1
ATOM 1181 N N . ALA A 1 147 ? -12.704 -7.963 43.072 1.00 56.00 147 ALA A N 1
ATOM 1182 C CA . ALA A 1 147 ? -11.539 -7.078 43.206 1.00 56.00 147 ALA A CA 1
ATOM 1183 C C . ALA A 1 147 ? -10.395 -7.386 42.218 1.00 56.00 147 ALA A C 1
ATOM 1185 O O . ALA A 1 147 ? -9.691 -6.469 41.806 1.00 56.00 147 ALA A O 1
ATOM 1186 N N . ASP A 1 148 ? -10.229 -8.651 41.816 1.00 61.88 148 ASP A N 1
ATOM 1187 C CA . ASP A 1 148 ? -9.106 -9.109 40.988 1.00 61.88 148 ASP A CA 1
ATOM 1188 C C . ASP A 1 148 ? -9.616 -9.594 39.618 1.00 61.88 148 ASP A C 1
ATOM 1190 O O . ASP A 1 148 ? -10.174 -10.690 39.485 1.00 61.88 148 ASP A O 1
ATOM 1194 N N . LYS A 1 149 ? -9.533 -8.723 38.603 1.00 66.62 149 LYS A N 1
ATOM 1195 C CA . LYS A 1 149 ? -10.046 -8.969 37.245 1.00 66.62 149 LYS A CA 1
ATOM 1196 C C . LYS A 1 149 ? -8.897 -8.976 36.237 1.00 66.62 149 LYS A C 1
ATOM 1198 O O . LYS A 1 149 ? -8.246 -7.948 36.056 1.00 66.62 149 LYS A O 1
ATOM 1203 N N . PRO A 1 150 ? -8.693 -10.078 35.501 1.00 65.19 150 PRO A N 1
ATOM 1204 C CA . PRO A 1 150 ? -7.840 -10.074 34.320 1.00 65.19 150 PRO A CA 1
ATOM 1205 C C . PRO A 1 150 ? -8.287 -9.020 33.297 1.00 65.19 150 PRO A C 1
ATOM 1207 O O . PRO A 1 150 ? -9.484 -8.781 33.131 1.00 65.19 150 PRO A O 1
ATOM 1210 N N . SER A 1 151 ? -7.326 -8.449 32.562 1.00 72.31 151 SER A N 1
ATOM 1211 C CA . SER A 1 151 ? -7.536 -7.360 31.588 1.00 72.31 151 SER A CA 1
ATOM 1212 C C . SER A 1 151 ? -8.678 -7.621 30.589 1.00 72.31 151 SER A C 1
ATOM 1214 O O . SER A 1 151 ? -9.402 -6.707 30.219 1.00 72.31 151 SER A O 1
ATOM 1216 N N . ASP A 1 152 ? -8.914 -8.879 30.203 1.00 78.88 152 ASP A N 1
ATOM 1217 C CA . ASP A 1 152 ? -9.918 -9.272 29.204 1.00 78.88 152 ASP A CA 1
ATOM 1218 C C . ASP A 1 152 ? -11.360 -9.454 29.732 1.00 78.88 152 ASP A C 1
ATOM 1220 O O . ASP A 1 152 ? -12.263 -9.787 28.956 1.00 78.88 152 ASP A O 1
ATOM 1224 N N . TYR A 1 153 ? -11.613 -9.261 31.033 1.00 86.12 153 TYR A N 1
ATOM 1225 C CA . TYR A 1 153 ? -12.940 -9.489 31.633 1.00 86.12 153 TYR A CA 1
ATOM 1226 C C . TYR A 1 153 ? -14.023 -8.511 31.165 1.00 86.12 153 TYR A C 1
ATOM 1228 O O . TYR A 1 153 ? -15.205 -8.827 31.286 1.00 86.12 153 TYR A O 1
ATOM 1236 N N . TRP A 1 154 ? -13.660 -7.374 30.565 1.00 90.06 154 TRP A N 1
ATOM 1237 C CA . TRP A 1 154 ? -14.629 -6.427 29.998 1.00 90.06 154 TRP A CA 1
ATOM 1238 C C . TRP A 1 154 ? -15.546 -7.068 28.940 1.00 90.06 154 TRP A C 1
ATOM 1240 O O . TRP A 1 154 ? -16.674 -6.623 28.733 1.00 90.06 154 TRP A O 1
ATOM 1250 N N . LYS A 1 155 ? -15.103 -8.151 28.280 1.00 93.75 155 LYS A N 1
ATOM 1251 C CA . LYS A 1 155 ? -15.932 -8.916 27.332 1.00 93.75 155 LYS A CA 1
ATOM 1252 C C . LYS A 1 155 ? -17.092 -9.627 28.033 1.00 93.75 155 LYS A C 1
ATOM 1254 O O . LYS A 1 155 ? -18.165 -9.736 27.447 1.00 93.75 155 LYS A O 1
ATOM 1259 N N . VAL A 1 156 ? -16.905 -10.052 29.286 1.00 92.62 156 VAL A N 1
ATOM 1260 C CA . VAL A 1 156 ? -17.973 -10.618 30.127 1.00 92.62 156 VAL A CA 1
ATOM 1261 C C . VAL A 1 156 ? -19.011 -9.542 30.432 1.00 92.62 156 VAL A C 1
ATOM 1263 O O . VAL A 1 156 ? -20.188 -9.739 30.133 1.00 92.62 156 VAL A O 1
ATOM 1266 N N . SER A 1 157 ? -18.585 -8.371 30.923 1.00 92.38 157 SER A N 1
ATOM 1267 C CA . SER A 1 157 ? -19.502 -7.250 31.173 1.00 92.38 157 SER A CA 1
ATOM 1268 C C . SER A 1 157 ? -20.230 -6.826 29.897 1.00 92.38 157 SER A C 1
ATOM 1270 O O . SER A 1 157 ? -21.439 -6.623 29.920 1.00 92.38 157 SER A O 1
ATOM 1272 N N . TYR A 1 158 ? -19.520 -6.730 28.767 1.00 94.75 158 TYR A N 1
ATOM 1273 C CA . TYR A 1 158 ? -20.108 -6.376 27.475 1.00 94.75 158 TYR A CA 1
ATOM 1274 C C . TYR A 1 158 ? -21.235 -7.336 27.079 1.00 94.75 158 TYR A C 1
ATOM 1276 O O . TYR A 1 158 ? -22.332 -6.879 26.760 1.00 94.75 158 TYR A O 1
ATOM 1284 N N . ILE A 1 159 ? -20.995 -8.652 27.127 1.00 96.00 159 ILE A N 1
ATOM 1285 C CA . ILE A 1 159 ? -22.010 -9.654 26.774 1.00 96.00 159 ILE A CA 1
ATOM 1286 C C . ILE A 1 159 ? -23.190 -9.613 27.744 1.00 96.00 159 ILE A C 1
ATOM 1288 O O . ILE A 1 159 ? -24.336 -9.610 27.295 1.00 96.00 159 ILE A O 1
ATOM 1292 N N . LEU A 1 160 ? -22.935 -9.501 29.048 1.00 95.25 160 LEU A N 1
ATOM 1293 C CA . LEU A 1 160 ? -23.990 -9.374 30.052 1.00 95.25 160 LEU A CA 1
ATOM 1294 C C . LEU A 1 160 ? -24.847 -8.117 29.844 1.00 95.25 160 LEU A C 1
ATOM 1296 O O . LEU A 1 160 ? -26.068 -8.201 29.918 1.00 95.25 160 LEU A O 1
ATOM 1300 N N . LEU A 1 161 ? -24.247 -6.968 29.520 1.00 95.81 161 LEU A N 1
ATOM 1301 C CA . LEU A 1 161 ? -24.970 -5.722 29.233 1.00 95.81 161 LEU A CA 1
ATOM 1302 C C . LEU A 1 161 ? -25.775 -5.802 27.926 1.00 95.81 161 LEU A C 1
ATOM 1304 O O . LEU A 1 161 ? -26.897 -5.296 27.857 1.00 95.81 161 LEU A O 1
ATOM 1308 N N . VAL A 1 162 ? -25.240 -6.464 26.892 1.00 95.19 162 VAL A N 1
ATOM 1309 C CA . VAL A 1 162 ? -25.981 -6.759 25.651 1.00 95.19 162 VAL A CA 1
ATOM 1310 C C . VAL A 1 162 ? -27.184 -7.660 25.946 1.00 95.19 162 VAL A C 1
ATOM 1312 O O . VAL A 1 162 ? -28.275 -7.411 25.426 1.00 95.19 162 VAL A O 1
ATOM 1315 N N . TRP A 1 163 ? -27.015 -8.666 26.805 1.00 95.12 163 TRP A N 1
ATOM 1316 C CA . TRP A 1 163 ? -28.093 -9.566 27.213 1.00 95.12 163 TRP A CA 1
ATOM 1317 C C . TRP A 1 163 ? -29.132 -8.855 28.086 1.00 95.12 163 TRP A C 1
ATOM 1319 O O . TRP A 1 163 ? -30.329 -8.984 27.843 1.00 95.12 163 TRP A O 1
ATOM 1329 N N . LEU A 1 164 ? -28.695 -8.020 29.032 1.00 95.38 164 LEU A N 1
ATOM 1330 C CA . LEU A 1 164 ? -29.568 -7.190 29.862 1.00 95.38 164 LEU A CA 1
ATOM 1331 C C . LEU A 1 164 ? -30.439 -6.279 28.994 1.00 95.38 164 LEU A C 1
ATOM 1333 O O . LEU A 1 164 ? -31.659 -6.269 29.130 1.00 95.38 164 LEU A O 1
ATOM 1337 N N . ARG A 1 165 ? -29.833 -5.575 28.032 1.00 94.12 165 ARG A N 1
ATOM 1338 C CA . ARG A 1 165 ? -30.562 -4.769 27.044 1.00 94.12 165 ARG A CA 1
ATOM 1339 C C . ARG A 1 165 ? -31.629 -5.587 26.308 1.00 94.12 165 ARG A C 1
ATOM 1341 O O . ARG A 1 165 ? -32.697 -5.052 26.017 1.00 94.12 165 ARG A O 1
ATOM 1348 N N . HIS A 1 166 ? -31.333 -6.840 25.965 1.00 92.50 166 HIS A N 1
ATOM 1349 C CA . HIS A 1 166 ? -32.277 -7.730 25.295 1.00 92.50 166 HIS A CA 1
ATOM 1350 C C . HIS A 1 166 ? -33.446 -8.125 26.212 1.00 92.50 166 HIS A C 1
ATOM 1352 O O . HIS A 1 166 ? -34.596 -8.045 25.789 1.00 92.50 166 HIS A O 1
ATOM 1358 N N . LEU A 1 167 ? -33.176 -8.454 27.479 1.00 91.81 167 LEU A N 1
ATOM 1359 C CA . LEU A 1 167 ? -34.194 -8.822 28.474 1.00 91.81 167 LEU A CA 1
ATOM 1360 C C . LEU A 1 167 ? -35.104 -7.650 28.872 1.00 91.81 167 LEU A C 1
ATOM 1362 O O . LEU A 1 167 ? -36.275 -7.856 29.184 1.00 91.81 167 LEU A O 1
ATOM 1366 N N . LEU A 1 168 ? -34.617 -6.410 28.781 1.00 91.81 168 LEU A N 1
ATOM 1367 C CA . LEU A 1 168 ? -35.427 -5.205 29.000 1.00 91.81 168 LEU A CA 1
ATOM 1368 C C . LEU A 1 168 ? -36.528 -4.989 27.939 1.00 91.81 168 LEU A C 1
ATOM 1370 O O . LEU A 1 168 ? -37.360 -4.099 28.119 1.00 91.81 168 LEU A O 1
ATOM 1374 N N . LEU A 1 169 ? -36.581 -5.802 26.872 1.00 86.19 169 LEU A N 1
ATOM 1375 C CA . LEU A 1 169 ? -37.707 -5.855 25.924 1.00 86.19 169 LEU A CA 1
ATOM 1376 C C . LEU A 1 169 ? -38.944 -6.580 26.478 1.00 86.19 169 LEU A C 1
ATOM 1378 O O . LEU A 1 169 ? -39.964 -6.630 25.792 1.00 86.19 169 LEU A O 1
ATOM 1382 N N . ALA A 1 170 ? -38.868 -7.160 27.681 1.00 84.19 170 ALA A N 1
ATOM 1383 C CA . ALA A 1 170 ? -39.992 -7.856 28.294 1.00 84.19 170 ALA A CA 1
ATOM 1384 C C . ALA A 1 170 ? -41.253 -6.961 28.339 1.00 84.19 170 ALA A C 1
ATOM 1386 O O . ALA A 1 170 ? -41.160 -5.820 28.802 1.00 84.19 170 ALA A O 1
ATOM 1387 N N . PRO A 1 171 ? -42.431 -7.462 27.917 1.00 79.88 171 PRO A N 1
ATOM 1388 C CA . PRO A 1 171 ? -43.652 -6.658 27.803 1.00 79.88 171 PRO A CA 1
ATOM 1389 C C . PRO A 1 171 ? -44.336 -6.368 29.150 1.00 79.88 171 PRO A C 1
ATOM 1391 O O . PRO A 1 171 ? -45.363 -5.700 29.183 1.00 79.88 171 PRO A O 1
ATOM 1394 N N . PHE A 1 172 ? -43.796 -6.888 30.253 1.00 85.19 172 PHE A N 1
ATOM 1395 C CA . PHE A 1 172 ? -44.357 -6.766 31.599 1.00 85.19 172 PHE A CA 1
ATOM 1396 C C . PHE A 1 172 ? -43.622 -5.691 32.398 1.00 85.19 172 PHE A C 1
ATOM 1398 O O . PHE A 1 172 ? -42.416 -5.512 32.209 1.00 85.19 172 PHE A O 1
ATOM 1405 N N . ASP A 1 173 ? -44.320 -5.027 33.320 1.00 84.69 173 ASP A N 1
ATOM 1406 C CA . ASP A 1 173 ? -43.729 -4.041 34.231 1.00 84.69 173 ASP A CA 1
ATOM 1407 C C . ASP A 1 173 ? -42.585 -4.673 35.036 1.00 84.69 173 ASP A C 1
ATOM 1409 O O . ASP A 1 173 ? -42.754 -5.748 35.621 1.00 84.69 173 ASP A O 1
ATOM 1413 N N . LEU A 1 174 ? -41.424 -4.014 35.121 1.00 85.56 174 LEU A N 1
ATOM 1414 C CA . LEU A 1 174 ? -40.225 -4.619 35.729 1.00 85.56 174 LEU A CA 1
ATOM 1415 C C . LEU A 1 174 ? -40.441 -5.011 37.198 1.00 85.56 174 LEU A C 1
ATOM 1417 O O . LEU A 1 174 ? -39.887 -6.008 37.659 1.00 85.56 174 LEU A O 1
ATOM 1421 N N . ASN A 1 175 ? -41.302 -4.276 37.906 1.00 83.25 175 ASN A N 1
ATOM 1422 C CA . ASN A 1 175 ? -41.672 -4.548 39.297 1.00 83.25 175 ASN A CA 1
ATOM 1423 C C . ASN A 1 175 ? -42.452 -5.869 39.478 1.00 83.25 175 ASN A C 1
ATOM 1425 O O . ASN A 1 175 ? -42.512 -6.414 40.575 1.00 83.25 175 ASN A O 1
ATOM 1429 N N . THR A 1 176 ? -43.057 -6.397 38.408 1.00 82.12 176 THR A N 1
ATOM 1430 C CA . THR A 1 176 ? -43.744 -7.703 38.425 1.00 82.12 176 THR A CA 1
ATOM 1431 C C . THR A 1 176 ? -42.796 -8.869 38.142 1.00 82.12 176 THR A C 1
ATOM 1433 O O . THR A 1 176 ? -43.070 -9.996 38.552 1.00 82.12 176 THR A O 1
ATOM 1436 N N . VAL A 1 177 ? -41.676 -8.596 37.463 1.00 79.44 177 VAL A N 1
ATOM 1437 C CA . VAL A 1 177 ? -40.727 -9.599 36.957 1.00 79.44 177 VAL A CA 1
ATOM 1438 C C . VAL A 1 177 ? -39.600 -9.880 37.950 1.00 79.44 177 VAL A C 1
ATOM 1440 O O . VAL A 1 177 ? -39.179 -11.026 38.070 1.00 79.44 177 VAL A O 1
ATOM 1443 N N . SER A 1 178 ? -39.121 -8.861 38.669 1.00 81.44 178 SER A N 1
ATOM 1444 C CA . SER A 1 178 ? -38.011 -8.985 39.622 1.00 81.44 178 SER A CA 1
ATOM 1445 C C . SER A 1 178 ? -38.408 -8.474 41.003 1.00 81.44 178 SER A C 1
ATOM 1447 O O . SER A 1 178 ? -39.055 -7.436 41.133 1.00 81.44 178 SER A O 1
ATOM 1449 N N . ARG A 1 179 ? -37.985 -9.193 42.051 1.00 76.62 179 ARG A N 1
ATOM 1450 C CA . ARG A 1 179 ? -38.194 -8.819 43.467 1.00 76.62 179 ARG A CA 1
ATOM 1451 C C . ARG A 1 179 ? -36.901 -8.389 44.165 1.00 76.62 179 ARG A C 1
ATOM 1453 O O . ARG A 1 179 ? -36.807 -8.446 45.393 1.00 76.62 179 ARG A O 1
ATOM 1460 N N . ARG A 1 180 ? -35.887 -8.006 43.388 1.00 78.25 180 ARG A N 1
ATOM 1461 C CA . ARG A 1 180 ? -34.581 -7.581 43.902 1.00 78.25 180 ARG A CA 1
ATOM 1462 C C . ARG A 1 180 ? -34.677 -6.374 44.821 1.00 78.25 180 ARG A C 1
ATOM 1464 O O . ARG A 1 180 ? -35.565 -5.538 44.683 1.00 78.25 180 ARG A O 1
ATOM 1471 N N . LYS A 1 181 ? -33.700 -6.269 45.719 1.00 77.31 181 LYS A N 1
ATOM 1472 C CA . LYS A 1 181 ? -33.444 -5.070 46.521 1.00 77.31 181 LYS A CA 1
ATOM 1473 C C . LYS A 1 181 ? -32.307 -4.252 45.889 1.00 77.31 181 LYS A C 1
ATOM 1475 O O . LYS A 1 181 ? -31.513 -4.829 45.148 1.00 77.31 181 LYS A O 1
ATOM 1480 N N . PRO A 1 182 ? -32.225 -2.937 46.156 1.00 73.38 182 PRO A N 1
ATOM 1481 C CA . PRO A 1 182 ? -31.106 -2.112 45.702 1.00 73.38 182 PRO A CA 1
ATOM 1482 C C . PRO A 1 182 ? -29.765 -2.616 46.256 1.00 73.38 182 PRO A C 1
ATOM 1484 O O . PRO A 1 182 ? -29.720 -3.175 47.353 1.00 73.38 182 PRO A O 1
ATOM 1487 N N . ILE A 1 183 ? -28.682 -2.394 45.507 1.00 70.56 183 ILE A N 1
ATOM 1488 C CA . ILE A 1 183 ? -27.316 -2.747 45.923 1.00 70.56 183 ILE A CA 1
ATOM 1489 C C . ILE A 1 183 ? -26.879 -1.767 47.022 1.00 70.56 183 ILE A C 1
ATOM 1491 O O . ILE A 1 183 ? -26.837 -0.559 46.785 1.00 70.56 183 ILE A O 1
ATOM 1495 N N . ALA A 1 184 ? -26.573 -2.274 48.218 1.00 66.56 184 ALA A N 1
ATOM 1496 C CA . ALA A 1 184 ? -26.047 -1.460 49.313 1.00 66.56 184 ALA A CA 1
ATOM 1497 C C . ALA A 1 184 ? -24.608 -0.992 49.005 1.00 66.56 184 ALA A C 1
ATOM 1499 O O . ALA A 1 184 ? -23.847 -1.709 48.361 1.00 66.56 184 ALA A O 1
ATOM 1500 N N . ASP A 1 185 ? -24.245 0.209 49.458 1.00 67.06 185 ASP A N 1
ATOM 1501 C CA . ASP A 1 185 ? -22.879 0.767 49.425 1.00 67.06 185 ASP A CA 1
ATOM 1502 C C . ASP A 1 185 ? -22.262 1.091 48.042 1.00 67.06 185 ASP A C 1
ATOM 1504 O O . ASP A 1 185 ? -21.097 1.487 47.967 1.00 67.06 185 ASP A O 1
ATOM 1508 N N . VAL A 1 186 ? -23.024 1.021 46.940 1.00 69.38 186 VAL A N 1
ATOM 1509 C CA . VAL A 1 186 ? -22.559 1.448 45.602 1.00 69.38 186 VAL A CA 1
ATOM 1510 C C . VAL A 1 186 ? -23.173 2.793 45.214 1.00 69.38 186 VAL A C 1
ATOM 1512 O O . VAL A 1 186 ? -24.386 2.920 45.057 1.00 69.38 186 VAL A O 1
ATOM 1515 N N . LYS A 1 187 ? -22.325 3.809 45.015 1.00 74.81 187 LYS A N 1
ATOM 1516 C CA . LYS A 1 187 ? -22.758 5.141 44.575 1.00 74.81 187 LYS A CA 1
ATOM 1517 C C . LYS A 1 187 ? -23.196 5.102 43.107 1.00 74.81 187 LYS A C 1
ATOM 1519 O O . LYS A 1 187 ? -22.413 4.730 42.236 1.00 74.81 187 LYS A O 1
ATOM 1524 N N . CYS A 1 188 ? -24.436 5.504 42.838 1.00 82.88 188 CYS A N 1
ATOM 1525 C CA . CYS A 1 188 ? -24.936 5.711 41.482 1.00 82.88 188 CYS A CA 1
ATOM 1526 C C . CYS A 1 188 ? -24.794 7.188 41.107 1.00 82.88 188 CYS A C 1
ATOM 1528 O O . CYS A 1 188 ? -25.308 8.058 41.809 1.00 82.88 188 CYS A O 1
ATOM 1530 N N . ASP A 1 189 ? -24.104 7.464 40.002 1.00 83.44 189 ASP A N 1
ATOM 1531 C CA . ASP A 1 189 ? -23.958 8.829 39.482 1.00 83.44 189 ASP A CA 1
ATOM 1532 C C . ASP A 1 189 ? -25.191 9.286 38.681 1.00 83.44 189 ASP A C 1
ATOM 1534 O O . ASP A 1 189 ? -25.330 10.471 38.396 1.00 83.44 189 ASP A O 1
ATOM 1538 N N . LEU A 1 190 ? -26.101 8.367 38.335 1.00 90.00 190 LEU A N 1
ATOM 1539 C CA . LEU A 1 190 ? -27.347 8.666 37.628 1.00 90.00 190 LEU A CA 1
ATOM 1540 C C . LEU A 1 190 ? -28.473 9.033 38.613 1.00 90.00 190 LEU A C 1
ATOM 1542 O O . LEU A 1 190 ? -28.495 8.539 39.741 1.00 90.00 190 LEU A O 1
ATOM 1546 N N . PRO A 1 191 ? -29.447 9.866 38.202 1.00 87.94 191 PRO A N 1
ATOM 1547 C CA . PRO A 1 191 ? -30.572 10.241 39.051 1.00 87.94 191 PRO A CA 1
ATOM 1548 C C . PRO A 1 191 ? -31.445 9.028 39.396 1.00 87.94 191 PRO A C 1
ATOM 1550 O O . PRO A 1 191 ? -31.977 8.358 38.510 1.00 87.94 191 PRO A O 1
ATOM 1553 N N . ILE A 1 192 ? -31.634 8.790 40.695 1.00 82.81 192 ILE A N 1
ATOM 1554 C CA . ILE A 1 192 ? -32.594 7.827 41.241 1.00 82.81 192 ILE A CA 1
ATOM 1555 C C . ILE A 1 192 ? -33.703 8.625 41.927 1.00 82.81 192 ILE A C 1
ATOM 1557 O O . ILE A 1 192 ? -33.425 9.420 42.822 1.00 82.81 192 ILE A O 1
ATOM 1561 N N . THR A 1 193 ? -34.956 8.435 41.511 1.00 74.06 193 THR A N 1
ATOM 1562 C CA . THR A 1 193 ? -36.113 9.035 42.188 1.00 74.06 193 THR A CA 1
ATOM 1563 C C . THR A 1 193 ? -36.610 8.110 43.299 1.00 74.06 193 THR A C 1
ATOM 1565 O O . THR A 1 193 ? -36.514 6.887 43.188 1.00 74.06 193 THR A O 1
ATOM 1568 N N . GLU A 1 194 ? -37.191 8.670 44.364 1.00 69.88 194 GLU A N 1
ATOM 1569 C CA . GLU A 1 194 ? -37.763 7.887 45.480 1.00 69.88 194 GLU A CA 1
ATOM 1570 C C . GLU A 1 194 ? -38.887 6.934 45.027 1.00 69.88 194 GLU A C 1
ATOM 1572 O O . GLU A 1 194 ? -39.178 5.937 45.680 1.00 69.88 194 GLU A O 1
ATOM 1577 N N . THR A 1 195 ? -39.489 7.214 43.868 1.00 76.31 195 THR A N 1
ATOM 1578 C CA . THR A 1 195 ? -40.555 6.427 43.237 1.00 76.31 195 THR A CA 1
ATOM 1579 C C . THR A 1 195 ? -40.050 5.276 42.357 1.00 76.31 195 THR A C 1
ATOM 1581 O O . THR A 1 195 ? -40.862 4.493 41.862 1.00 76.31 195 THR A O 1
ATOM 1584 N N . CYS A 1 196 ? -38.735 5.142 42.136 1.00 82.50 196 CYS A N 1
ATOM 1585 C CA . CYS A 1 196 ? -38.175 4.105 41.266 1.00 82.50 196 CYS A CA 1
ATOM 1586 C C . CYS A 1 196 ? -38.275 2.700 41.891 1.00 82.50 196 CYS A C 1
ATOM 1588 O O . CYS A 1 196 ? -37.754 2.492 42.990 1.00 82.50 196 CYS A O 1
ATOM 1590 N N . PRO A 1 197 ? -38.820 1.693 41.175 1.00 87.62 197 PRO A N 1
ATOM 1591 C CA . PRO A 1 197 ? -38.774 0.298 41.606 1.00 87.62 197 PRO A CA 1
ATOM 1592 C C . PRO A 1 197 ? -37.340 -0.189 41.837 1.00 87.62 197 PRO A C 1
ATOM 1594 O O . PRO A 1 197 ? -36.426 0.176 41.096 1.00 87.62 197 PRO A O 1
ATOM 1597 N N . ALA A 1 198 ? -37.142 -1.077 42.812 1.00 86.81 198 ALA A N 1
ATOM 1598 C CA . ALA A 1 198 ? -35.811 -1.541 43.210 1.00 86.81 198 ALA A CA 1
ATOM 1599 C C . ALA A 1 198 ? -34.998 -2.154 42.053 1.00 86.81 198 ALA A C 1
ATOM 1601 O O . ALA A 1 198 ? -33.814 -1.865 41.916 1.00 86.81 198 ALA A O 1
ATOM 1602 N N . VAL A 1 199 ? -35.633 -2.924 41.163 1.00 88.94 199 VAL A N 1
ATOM 1603 C CA . VAL A 1 199 ? -34.978 -3.471 39.959 1.00 88.94 199 VAL A CA 1
ATOM 1604 C C . VAL A 1 199 ? -34.464 -2.377 39.013 1.00 88.94 199 VAL A C 1
ATOM 1606 O O . VAL A 1 199 ? -33.382 -2.513 38.450 1.00 88.94 199 VAL A O 1
ATOM 1609 N N . VAL A 1 200 ? -35.192 -1.264 38.871 1.00 90.50 200 VAL A N 1
ATOM 1610 C CA . VAL A 1 200 ? -34.769 -0.120 38.046 1.00 90.50 200 VAL A CA 1
ATOM 1611 C C . VAL A 1 200 ? -33.547 0.543 38.675 1.00 90.50 200 VAL A C 1
ATOM 1613 O O . VAL A 1 200 ? -32.587 0.834 37.966 1.00 90.50 200 VAL A O 1
ATOM 1616 N N . GLN A 1 201 ? -33.540 0.706 40.002 1.00 89.94 201 GLN A N 1
ATOM 1617 C CA . GLN A 1 201 ? -32.385 1.236 40.732 1.00 89.94 201 GLN A CA 1
ATOM 1618 C C . GLN A 1 201 ? -31.143 0.354 40.537 1.00 89.94 201 GLN A C 1
ATOM 1620 O O . GLN A 1 201 ? -30.070 0.872 40.248 1.00 89.94 201 GLN A O 1
ATOM 1625 N N . VAL A 1 202 ? -31.291 -0.976 40.606 1.00 90.38 202 VAL A N 1
ATOM 1626 C CA . VAL A 1 202 ? -30.193 -1.925 40.345 1.00 90.38 202 VAL A CA 1
ATOM 1627 C C . VAL A 1 202 ? -29.635 -1.747 38.931 1.00 90.38 202 VAL A C 1
ATOM 1629 O O . VAL A 1 202 ? -28.423 -1.620 38.770 1.00 90.38 202 VAL A O 1
ATOM 1632 N N . VAL A 1 203 ? -30.497 -1.687 37.909 1.00 92.06 203 VAL A N 1
ATOM 1633 C CA . VAL A 1 203 ? -30.057 -1.501 36.515 1.00 92.06 203 VAL A CA 1
ATOM 1634 C C . VAL A 1 203 ? -29.326 -0.168 36.337 1.00 92.06 203 VAL A C 1
ATOM 1636 O O . VAL A 1 203 ? -28.278 -0.143 35.691 1.00 92.06 203 VAL A O 1
ATOM 1639 N N . LEU A 1 204 ? -29.839 0.925 36.915 1.00 92.00 204 LEU A N 1
ATOM 1640 C CA . LEU A 1 204 ? -29.195 2.242 36.862 1.00 92.00 204 LEU A CA 1
ATOM 1641 C C . LEU A 1 204 ? -27.802 2.214 37.499 1.00 92.00 204 LEU A C 1
ATOM 1643 O O . LEU A 1 204 ? -26.839 2.635 36.859 1.00 92.00 204 LEU A O 1
ATOM 1647 N N . THR A 1 205 ? -27.684 1.675 38.714 1.00 90.31 205 THR A N 1
ATOM 1648 C CA . THR A 1 205 ? -26.415 1.583 39.450 1.00 90.31 205 THR A CA 1
ATOM 1649 C C . THR A 1 205 ? -25.391 0.721 38.715 1.00 90.31 205 THR A C 1
ATOM 1651 O O . THR A 1 205 ? -24.232 1.110 38.576 1.00 90.31 205 THR A O 1
ATOM 1654 N N . GLN A 1 206 ? -25.803 -0.437 38.192 1.00 90.31 206 GLN A N 1
ATOM 1655 C CA . GLN A 1 206 ? -24.898 -1.306 37.439 1.00 90.31 206 GLN A CA 1
ATOM 1656 C C . GLN A 1 206 ? -24.458 -0.649 36.126 1.00 90.31 206 GLN A C 1
ATOM 1658 O O . GLN A 1 206 ? -23.269 -0.627 35.815 1.00 90.31 206 GLN A O 1
ATOM 1663 N N . ALA A 1 207 ? -25.388 -0.067 35.362 1.00 92.06 207 ALA A N 1
ATOM 1664 C CA . ALA A 1 207 ? -25.060 0.581 34.098 1.00 92.06 207 ALA A CA 1
ATOM 1665 C C . ALA A 1 207 ? -24.189 1.835 34.286 1.00 92.06 207 ALA A C 1
ATOM 1667 O O . ALA A 1 207 ? -23.300 2.066 33.464 1.00 92.06 207 ALA A O 1
ATOM 1668 N N . SER A 1 208 ? -24.383 2.613 35.363 1.00 91.06 208 SER A N 1
ATOM 1669 C CA . SER A 1 208 ? -23.593 3.827 35.622 1.00 91.06 208 SER A CA 1
ATOM 1670 C C . SER A 1 208 ? -22.099 3.544 35.766 1.00 91.06 208 SER A C 1
ATOM 1672 O O . SER A 1 208 ? -21.285 4.331 35.292 1.00 91.06 208 SER A O 1
ATOM 1674 N N . ILE A 1 209 ? -21.733 2.389 36.330 1.00 89.12 209 ILE A N 1
ATOM 1675 C CA . ILE A 1 209 ? -20.330 1.965 36.470 1.00 89.12 209 ILE A CA 1
ATOM 1676 C C . ILE A 1 209 ? -19.668 1.805 35.095 1.00 89.12 209 ILE A C 1
ATOM 1678 O O . ILE A 1 209 ? -18.541 2.251 34.879 1.00 89.12 209 ILE A O 1
ATOM 1682 N N . PHE A 1 210 ? -20.376 1.201 34.141 1.00 90.81 210 PHE A N 1
ATOM 1683 C CA . PHE A 1 210 ? -19.825 0.894 32.821 1.00 90.81 210 PHE A CA 1
ATOM 1684 C C . PHE A 1 210 ? -19.892 2.071 31.838 1.00 90.81 210 PHE A C 1
ATOM 1686 O O . PHE A 1 210 ? -19.164 2.068 30.847 1.00 90.81 210 PHE A O 1
ATOM 1693 N N . LEU A 1 211 ? -20.687 3.115 32.113 1.00 90.88 211 LEU A N 1
ATOM 1694 C CA . LEU A 1 211 ? -20.724 4.338 31.295 1.00 90.88 211 LEU A CA 1
ATOM 1695 C C . LEU A 1 211 ? -19.376 5.074 31.230 1.00 90.88 211 LEU A C 1
ATOM 1697 O O . LEU A 1 211 ? -19.110 5.766 30.247 1.00 90.88 211 LEU A O 1
ATOM 1701 N N . SER A 1 212 ? -18.520 4.906 32.235 1.00 84.19 212 SER A N 1
ATOM 1702 C CA . SER A 1 212 ? -17.180 5.507 32.280 1.00 84.19 212 SER A CA 1
ATOM 1703 C C . SER A 1 212 ? -16.078 4.572 31.757 1.00 84.19 212 SER A C 1
ATOM 1705 O O . SER A 1 212 ? -14.905 4.931 31.805 1.00 84.19 212 SER A O 1
ATOM 1707 N N . SER A 1 213 ? -16.424 3.378 31.256 1.00 86.31 213 SER A N 1
ATOM 1708 C CA . SER A 1 213 ? -15.432 2.427 30.742 1.00 86.31 213 SER A CA 1
ATOM 1709 C C . SER A 1 213 ? -14.791 2.886 29.424 1.00 86.31 213 SER A C 1
ATOM 1711 O O . SER A 1 213 ? -15.431 3.520 28.586 1.00 86.31 213 SER A O 1
ATOM 1713 N N . LEU A 1 214 ? -13.524 2.506 29.223 1.00 82.81 214 LEU A N 1
ATOM 1714 C CA . LEU A 1 214 ? -12.748 2.739 27.999 1.00 82.81 214 LEU A CA 1
ATOM 1715 C C . LEU A 1 214 ? -12.941 1.638 26.936 1.00 82.81 214 LEU A C 1
ATOM 1717 O O . LEU A 1 214 ? -12.344 1.707 25.861 1.00 82.81 214 LEU A O 1
ATOM 1721 N N . THR A 1 215 ? -13.750 0.611 27.217 1.00 87.62 215 THR A N 1
ATOM 1722 C CA . THR A 1 215 ? -13.976 -0.531 26.313 1.00 87.62 215 THR A CA 1
ATOM 1723 C C . THR A 1 215 ? -15.393 -0.530 25.721 1.00 87.62 215 THR A C 1
ATOM 1725 O O . THR A 1 215 ? -16.201 0.369 25.959 1.00 87.62 215 THR A O 1
ATOM 1728 N N . ARG A 1 216 ? -15.741 -1.553 24.922 1.00 88.81 216 ARG A N 1
ATOM 1729 C CA . ARG A 1 216 ? -17.070 -1.647 24.281 1.00 88.81 216 ARG A CA 1
ATOM 1730 C C . ARG A 1 216 ? -18.224 -1.845 25.269 1.00 88.81 216 ARG A C 1
ATOM 1732 O O . ARG A 1 216 ? -19.372 -1.628 24.881 1.00 88.81 216 ARG A O 1
ATOM 1739 N N . GLU A 1 217 ? -17.950 -2.215 26.522 1.00 90.31 217 GLU A N 1
ATOM 1740 C CA . GLU A 1 217 ? -18.975 -2.323 27.572 1.00 90.31 217 GLU A CA 1
ATOM 1741 C C . GLU A 1 217 ? -19.682 -0.980 27.833 1.00 90.31 217 GLU A C 1
ATOM 1743 O O . GLU A 1 217 ? -20.877 -0.969 28.119 1.00 90.31 217 GLU A O 1
ATOM 1748 N N . GLN A 1 218 ? -19.006 0.148 27.578 1.00 92.25 218 GLN A N 1
ATOM 1749 C CA . GLN A 1 218 ? -19.604 1.485 27.629 1.00 92.25 218 GLN A CA 1
ATOM 1750 C C . GLN A 1 218 ? -20.774 1.657 26.646 1.00 92.25 218 GLN A C 1
ATOM 1752 O O . GLN A 1 218 ? -21.828 2.176 27.014 1.00 92.25 218 GLN A O 1
ATOM 1757 N N . ASP A 1 219 ? -20.613 1.222 25.390 1.00 91.62 219 ASP A N 1
ATOM 1758 C CA . ASP A 1 219 ? -21.672 1.310 24.372 1.00 91.62 219 ASP A CA 1
ATOM 1759 C C . ASP A 1 219 ? -22.848 0.384 24.723 1.00 91.62 219 ASP A C 1
ATOM 1761 O O . ASP A 1 219 ? -24.011 0.769 24.599 1.00 91.62 219 ASP A O 1
ATOM 1765 N N . ALA A 1 220 ? -22.560 -0.821 25.228 1.00 94.19 220 ALA A N 1
ATOM 1766 C CA . ALA A 1 220 ? -23.591 -1.750 25.686 1.00 94.19 220 ALA A CA 1
ATOM 1767 C C . ALA A 1 220 ? -24.398 -1.184 26.870 1.00 94.19 220 ALA A C 1
ATOM 1769 O O . ALA A 1 220 ? -25.629 -1.248 26.842 1.00 94.19 220 ALA A O 1
ATOM 1770 N N . ALA A 1 221 ? -23.731 -0.566 27.851 1.00 95.81 221 ALA A N 1
ATOM 1771 C CA . ALA A 1 221 ? -24.374 0.091 28.989 1.00 95.81 221 ALA A CA 1
ATOM 1772 C C . ALA A 1 221 ? -25.269 1.258 28.552 1.00 95.81 221 ALA A C 1
ATOM 1774 O O . ALA A 1 221 ? -26.439 1.317 28.933 1.00 95.81 221 ALA A O 1
ATOM 1775 N N . ALA A 1 222 ? -24.762 2.138 27.681 1.00 96.44 222 ALA A N 1
ATOM 1776 C CA . ALA A 1 222 ? -25.539 3.243 27.126 1.00 96.44 222 ALA A CA 1
ATOM 1777 C C . ALA A 1 222 ? -26.809 2.742 26.415 1.00 96.44 222 ALA A C 1
ATOM 1779 O O . ALA A 1 222 ? -27.905 3.243 26.658 1.00 96.44 222 ALA A O 1
ATOM 1780 N N . LYS A 1 223 ? -26.695 1.697 25.585 1.00 94.81 223 LYS A N 1
ATOM 1781 C CA . LYS A 1 223 ? -27.844 1.091 24.894 1.00 94.81 223 LYS A CA 1
ATOM 1782 C C . LYS A 1 223 ? -28.827 0.406 25.850 1.00 94.81 223 LYS A C 1
ATOM 1784 O O . LYS A 1 223 ? -30.024 0.417 25.567 1.00 94.81 223 LYS A O 1
ATOM 1789 N N . ALA A 1 224 ? -28.355 -0.206 26.937 1.00 95.62 224 ALA A N 1
ATOM 1790 C CA . ALA A 1 224 ? -29.220 -0.778 27.969 1.00 95.62 224 ALA A CA 1
ATOM 1791 C C . ALA A 1 224 ? -30.034 0.319 28.675 1.00 95.62 224 ALA A C 1
ATOM 1793 O O . ALA A 1 224 ? -31.246 0.174 28.819 1.00 95.62 224 ALA A O 1
ATOM 1794 N N . LEU A 1 225 ? -29.406 1.453 29.006 1.00 96.44 225 LEU A N 1
ATOM 1795 C CA . LEU A 1 225 ? -30.082 2.614 29.594 1.00 96.44 225 LEU A CA 1
ATOM 1796 C C . LEU A 1 225 ? -31.098 3.256 28.651 1.00 96.44 225 LEU A C 1
ATOM 1798 O O . LEU A 1 225 ? -32.192 3.591 29.087 1.00 96.44 225 LEU A O 1
ATOM 1802 N N . VAL A 1 226 ? -30.783 3.380 27.358 1.00 96.75 226 VAL A N 1
ATOM 1803 C CA . VAL A 1 226 ? -31.751 3.848 26.347 1.00 96.75 226 VAL A CA 1
ATOM 1804 C C . VAL A 1 226 ? -32.983 2.950 26.347 1.00 96.75 226 VAL A C 1
ATOM 1806 O O . VAL A 1 226 ? -34.108 3.437 26.317 1.00 96.75 226 VAL A O 1
ATOM 1809 N N . ARG A 1 227 ? -32.780 1.627 26.409 1.00 94.69 227 ARG A N 1
ATOM 1810 C CA . ARG A 1 227 ? -33.896 0.680 26.459 1.00 94.69 227 ARG A CA 1
ATOM 1811 C C . ARG A 1 227 ? -34.687 0.792 27.743 1.00 94.69 227 ARG A C 1
ATOM 1813 O O . ARG A 1 227 ? -35.902 0.790 27.647 1.00 94.69 227 ARG A O 1
ATOM 1820 N N . LEU A 1 228 ? -34.034 0.943 28.892 1.00 95.00 228 LEU A N 1
ATOM 1821 C CA . LEU A 1 228 ? -34.707 1.185 30.166 1.00 95.00 228 LEU A CA 1
ATOM 1822 C C . LEU A 1 228 ? -35.559 2.464 30.117 1.00 95.00 228 LEU A C 1
ATOM 1824 O O . LEU A 1 228 ? -36.737 2.418 30.453 1.00 95.00 228 LEU A O 1
ATOM 1828 N N . ALA A 1 229 ? -34.986 3.577 29.649 1.00 94.56 229 ALA A N 1
ATOM 1829 C CA . ALA A 1 229 ? -35.652 4.877 29.556 1.00 94.56 229 ALA A CA 1
ATOM 1830 C C . ALA A 1 229 ? -36.827 4.891 28.564 1.00 94.56 229 ALA A C 1
ATOM 1832 O O . ALA A 1 229 ? -37.767 5.658 28.744 1.00 94.56 229 ALA A O 1
ATOM 1833 N N . ALA A 1 230 ? -36.791 4.045 27.532 1.00 94.00 230 ALA A N 1
ATOM 1834 C CA . ALA A 1 230 ? -37.859 3.921 26.543 1.00 94.00 230 ALA A CA 1
ATOM 1835 C C . ALA A 1 230 ? -39.044 3.054 27.000 1.00 94.00 230 ALA A C 1
ATOM 1837 O O . ALA A 1 230 ? -40.028 2.943 26.273 1.00 94.00 230 ALA A O 1
ATOM 1838 N N . ARG A 1 231 ? -38.967 2.388 28.160 1.00 92.75 231 ARG A N 1
ATOM 1839 C CA . ARG A 1 231 ? -40.063 1.520 28.604 1.00 92.75 231 ARG A CA 1
ATOM 1840 C C . ARG A 1 231 ? -41.248 2.338 29.134 1.00 92.75 231 ARG A C 1
ATOM 1842 O O . ARG A 1 231 ? -41.022 3.251 29.928 1.00 92.75 231 ARG A O 1
ATOM 1849 N N . PRO A 1 232 ? -42.504 1.971 28.814 1.00 91.19 232 PRO A N 1
ATOM 1850 C CA . PRO A 1 232 ? -43.683 2.705 29.281 1.00 91.19 232 PRO A CA 1
ATOM 1851 C C . PRO A 1 232 ? -43.810 2.802 30.810 1.00 91.19 232 PRO A C 1
ATOM 1853 O O . PRO A 1 232 ? -44.199 3.846 31.329 1.00 91.19 232 PRO A O 1
ATOM 1856 N N . ASP A 1 233 ? -43.476 1.737 31.547 1.00 90.00 233 ASP A N 1
ATOM 1857 C CA . ASP A 1 233 ? -43.508 1.712 33.018 1.00 90.00 233 ASP A CA 1
ATOM 1858 C C . ASP A 1 233 ? -42.489 2.677 33.636 1.00 90.00 233 ASP A C 1
ATOM 1860 O O . ASP A 1 233 ? -42.790 3.357 34.613 1.00 90.00 233 ASP A O 1
ATOM 1864 N N . VAL A 1 234 ? -41.311 2.797 33.023 1.00 90.69 234 VAL A N 1
ATOM 1865 C CA . VAL A 1 234 ? -40.255 3.731 33.431 1.00 90.69 234 VAL A CA 1
ATOM 1866 C C . VAL A 1 234 ? -40.568 5.169 33.004 1.00 90.69 234 VAL A C 1
ATOM 1868 O O . VAL A 1 234 ? -40.296 6.112 33.749 1.00 90.69 234 VAL A O 1
ATOM 1871 N N . GLN A 1 235 ? -41.167 5.364 31.827 1.00 91.62 235 GLN A N 1
ATOM 1872 C CA . GLN A 1 235 ? -41.548 6.690 31.344 1.00 91.62 235 GLN A CA 1
ATOM 1873 C C . GLN A 1 235 ? -42.605 7.348 32.233 1.00 91.62 235 GLN A C 1
ATOM 1875 O O . GLN A 1 235 ? -42.461 8.526 32.557 1.00 91.62 235 GLN A O 1
ATOM 1880 N N . LYS A 1 236 ? -43.596 6.584 32.716 1.00 89.69 236 LYS A N 1
ATOM 1881 C CA . LYS A 1 236 ? -44.612 7.057 33.679 1.00 89.69 236 LYS A CA 1
ATOM 1882 C C . LYS A 1 236 ? -44.013 7.642 34.963 1.00 89.69 236 LYS A C 1
ATOM 1884 O O . LYS A 1 236 ? -44.658 8.456 35.612 1.00 89.69 236 LYS A O 1
ATOM 1889 N N . LEU A 1 237 ? -42.788 7.248 35.321 1.00 89.19 237 LEU A N 1
ATOM 1890 C CA . LEU A 1 237 ? -42.066 7.756 36.492 1.00 89.19 237 LEU A CA 1
ATOM 1891 C C . LEU A 1 237 ? -41.298 9.062 36.216 1.00 89.19 237 LEU A C 1
ATOM 1893 O O . LEU A 1 237 ? -40.659 9.588 37.121 1.00 89.19 237 LEU A O 1
ATOM 1897 N N . GLY A 1 238 ? -41.288 9.562 34.975 1.00 89.62 238 GLY A N 1
ATOM 1898 C CA . GLY A 1 238 ? -40.514 10.746 34.577 1.00 89.62 238 GLY A CA 1
ATOM 1899 C C . GLY A 1 238 ? -38.997 10.521 34.494 1.00 89.62 238 GLY A C 1
ATOM 1900 O O . GLY A 1 238 ? -38.244 11.464 34.252 1.00 89.62 238 GLY A O 1
ATOM 1901 N N . LEU A 1 239 ? -38.525 9.277 34.656 1.00 90.69 239 LEU A N 1
ATOM 1902 C CA . LEU A 1 239 ? -37.093 8.974 34.754 1.00 90.69 239 LEU A CA 1
ATOM 1903 C C . LEU A 1 239 ? -36.321 9.311 33.469 1.00 90.69 239 LEU A C 1
ATOM 1905 O O . LEU A 1 239 ? -35.190 9.782 33.536 1.00 90.69 239 LEU A O 1
ATOM 1909 N N . HIS A 1 240 ? -36.930 9.099 32.302 1.00 92.50 240 HIS A N 1
ATOM 1910 C CA . HIS A 1 240 ? -36.355 9.435 30.998 1.00 92.50 240 HIS A CA 1
ATOM 1911 C C . HIS A 1 240 ? -35.933 10.914 30.907 1.00 92.50 240 HIS A C 1
ATOM 1913 O O . HIS A 1 240 ? -34.796 11.199 30.533 1.00 92.50 240 HIS A O 1
ATOM 1919 N N . THR A 1 241 ? -36.790 11.841 31.347 1.00 93.31 241 THR A N 1
ATOM 1920 C CA . THR A 1 241 ? -36.489 13.279 31.403 1.00 93.31 241 THR A CA 1
ATOM 1921 C C . THR A 1 241 ? -35.361 13.583 32.387 1.00 93.31 241 THR A C 1
ATOM 1923 O O . THR A 1 241 ? -34.420 14.297 32.044 1.00 93.31 241 THR A O 1
ATOM 1926 N N . SER A 1 242 ? -35.390 13.003 33.595 1.00 93.31 242 SER A N 1
ATOM 1927 C CA . SER A 1 242 ? -34.307 13.177 34.577 1.00 93.31 242 SER A CA 1
ATOM 1928 C C . SER A 1 242 ? -32.958 12.669 34.063 1.00 93.31 242 SER A C 1
ATOM 1930 O O . SER A 1 242 ? -31.946 13.343 34.253 1.00 93.31 242 SER A O 1
ATOM 1932 N N . LEU A 1 243 ? -32.930 11.512 33.392 1.00 95.12 243 LEU A N 1
ATOM 1933 C CA . LEU A 1 243 ? -31.713 10.939 32.814 1.00 95.12 243 LEU A CA 1
ATOM 1934 C C . LEU A 1 243 ? -31.140 11.820 31.700 1.00 95.12 243 LEU A C 1
ATOM 1936 O O . LEU A 1 243 ? -29.931 12.047 31.678 1.00 95.12 243 LEU A O 1
ATOM 1940 N N . VAL A 1 244 ? -31.986 12.339 30.803 1.00 96.56 244 VAL A N 1
ATOM 1941 C CA . VAL A 1 244 ? -31.549 13.253 29.735 1.00 96.56 244 VAL A CA 1
ATOM 1942 C C . VAL A 1 244 ? -31.025 14.561 30.325 1.00 96.56 244 VAL A C 1
ATOM 1944 O O . VAL A 1 244 ? -29.910 14.956 29.995 1.00 96.56 244 VAL A O 1
ATOM 1947 N N . ASN A 1 245 ? -31.751 15.178 31.264 1.00 96.38 245 ASN A N 1
ATOM 1948 C CA . ASN A 1 245 ? -31.311 16.393 31.956 1.00 96.38 245 ASN A CA 1
ATOM 1949 C C . ASN A 1 245 ? -29.933 16.215 32.604 1.00 96.38 245 ASN A C 1
ATOM 1951 O O . ASN A 1 245 ? -29.040 17.048 32.433 1.00 96.38 245 ASN A O 1
ATOM 1955 N N . HIS A 1 246 ? -29.749 15.106 33.324 1.00 95.81 246 HIS A N 1
ATOM 1956 C CA . HIS A 1 246 ? -28.479 14.774 33.953 1.00 95.81 246 HIS A CA 1
ATOM 1957 C C . HIS A 1 246 ? -27.364 14.580 32.917 1.00 95.81 246 HIS A C 1
ATOM 1959 O O . HIS A 1 246 ? -26.284 15.154 33.063 1.00 95.81 246 HIS A O 1
ATOM 1965 N N . ALA A 1 247 ? -27.622 13.807 31.856 1.00 96.62 247 ALA A N 1
ATOM 1966 C CA . ALA A 1 247 ? -26.647 13.560 30.801 1.00 96.62 247 ALA A CA 1
ATOM 1967 C C . ALA A 1 247 ? -26.226 14.862 30.101 1.00 96.62 247 ALA A C 1
ATOM 1969 O O . ALA A 1 247 ? -25.028 15.106 29.951 1.00 96.62 247 ALA A O 1
ATOM 1970 N N . CYS A 1 248 ? -27.180 15.729 29.751 1.00 97.31 248 CYS A N 1
ATOM 1971 C CA . CYS A 1 248 ? -26.902 17.027 29.143 1.00 97.31 248 CYS A CA 1
ATOM 1972 C C . CYS A 1 248 ? -26.061 17.923 30.063 1.00 97.31 248 CYS A C 1
ATOM 1974 O O . CYS A 1 248 ? -25.059 18.487 29.622 1.00 97.31 248 CYS A O 1
ATOM 1976 N N . ALA A 1 249 ? -26.404 18.008 31.353 1.00 96.50 249 ALA A N 1
ATOM 1977 C CA . ALA A 1 249 ? -25.649 18.800 32.325 1.00 96.50 249 ALA A CA 1
ATOM 1978 C C . ALA A 1 249 ? -24.204 18.297 32.498 1.00 96.50 249 ALA A C 1
ATOM 1980 O O . ALA A 1 249 ? -23.261 19.088 32.464 1.00 96.50 249 ALA A O 1
ATOM 1981 N N . GLN A 1 250 ? -24.015 16.980 32.628 1.00 95.50 250 GLN A N 1
ATOM 1982 C CA . GLN A 1 250 ? -22.687 16.373 32.768 1.00 95.50 250 GLN A CA 1
ATOM 1983 C C . GLN A 1 250 ? -21.827 16.545 31.513 1.00 95.50 250 GLN A C 1
ATOM 1985 O O . GLN A 1 250 ? -20.621 16.768 31.623 1.00 95.50 250 GLN A O 1
ATOM 1990 N N . ILE A 1 251 ? -22.426 16.455 30.323 1.00 96.12 251 ILE A N 1
ATOM 1991 C CA . ILE A 1 251 ? -21.717 16.664 29.057 1.00 96.12 251 ILE A CA 1
ATOM 1992 C C . ILE A 1 251 ? -21.310 18.132 28.900 1.00 96.12 251 ILE A C 1
ATOM 1994 O O . ILE A 1 251 ? -20.149 18.387 28.585 1.00 96.12 251 ILE A O 1
ATOM 1998 N N . ARG A 1 252 ? -22.201 19.093 29.194 1.00 95.50 252 ARG A N 1
ATOM 1999 C CA . ARG A 1 252 ? -21.852 20.528 29.195 1.00 95.50 252 ARG A CA 1
ATOM 2000 C C . ARG A 1 252 ? -20.703 20.824 30.150 1.00 95.50 252 ARG A C 1
ATOM 2002 O O . ARG A 1 252 ? -19.743 21.487 29.773 1.00 95.50 252 ARG A O 1
ATOM 2009 N N . GLN A 1 253 ? -20.761 20.282 31.366 1.00 94.19 253 GLN A N 1
ATOM 2010 C CA . GLN A 1 253 ? -19.682 20.444 32.337 1.00 94.19 253 GLN A CA 1
ATOM 2011 C C . GLN A 1 253 ? -18.360 19.866 31.812 1.00 94.19 253 GLN A C 1
ATOM 2013 O O . GLN A 1 253 ? -17.332 20.530 31.901 1.00 94.19 253 GLN A O 1
ATOM 2018 N N . ALA A 1 254 ? -18.385 18.660 31.235 1.00 91.81 254 ALA A N 1
ATOM 2019 C CA . ALA A 1 254 ? -17.200 18.009 30.678 1.00 91.81 254 ALA A CA 1
ATOM 2020 C C . ALA A 1 254 ? -16.612 18.754 29.469 1.00 91.81 254 ALA A C 1
ATOM 2022 O O . ALA A 1 254 ? -15.391 18.793 29.319 1.00 91.81 254 ALA A O 1
ATOM 2023 N N . MET A 1 255 ? -17.461 19.357 28.632 1.00 91.38 255 MET A N 1
ATOM 2024 C CA . MET A 1 255 ? -17.054 20.223 27.524 1.00 91.38 255 MET A CA 1
ATOM 2025 C C . MET A 1 255 ? -16.297 21.453 28.040 1.00 91.38 255 MET A C 1
ATOM 2027 O O . MET A 1 255 ? -15.188 21.715 27.583 1.00 91.38 255 MET A O 1
ATOM 2031 N N . LEU A 1 256 ? -16.836 22.149 29.049 1.00 89.00 256 LEU A N 1
ATOM 2032 C CA . LEU A 1 256 ? -16.216 23.350 29.627 1.00 89.00 256 LEU A CA 1
ATOM 2033 C C . LEU A 1 256 ? -14.825 23.088 30.224 1.00 89.00 256 LEU A C 1
ATOM 2035 O O . LEU A 1 256 ? -13.950 23.944 30.137 1.00 89.00 256 LEU A O 1
ATOM 2039 N N . VAL A 1 257 ? -14.608 21.908 30.816 1.00 88.00 257 VAL A N 1
ATOM 2040 C CA . VAL A 1 257 ? -13.307 21.523 31.398 1.00 88.00 257 VAL A CA 1
ATOM 2041 C C . VAL A 1 257 ? -12.374 20.808 30.410 1.00 88.00 257 VAL A C 1
ATOM 2043 O O . VAL A 1 257 ? -11.287 20.394 30.799 1.00 88.00 257 VAL A O 1
ATOM 2046 N N . GLY A 1 258 ? -12.778 20.625 29.147 1.00 82.62 258 GLY A N 1
ATOM 2047 C CA . GLY A 1 258 ? -11.956 19.964 28.125 1.00 82.62 258 GLY A CA 1
ATOM 2048 C C . GLY A 1 258 ? -11.799 18.445 28.296 1.00 82.62 258 GLY A C 1
ATOM 2049 O O . GLY A 1 258 ? -10.838 17.862 27.799 1.00 82.62 258 GLY A O 1
ATOM 2050 N N . HIS A 1 259 ? -12.734 17.778 28.980 1.00 84.56 259 HIS A N 1
ATOM 2051 C CA . HIS A 1 259 ? -12.696 16.336 29.269 1.00 84.56 259 HIS A CA 1
ATOM 2052 C C . HIS A 1 259 ? -13.878 15.563 28.665 1.00 84.56 259 HIS A C 1
ATOM 2054 O O . HIS A 1 259 ? -14.313 14.553 29.224 1.00 84.56 259 HIS A O 1
ATOM 2060 N N . LEU A 1 260 ? -14.400 15.998 27.515 1.00 87.06 260 LEU A N 1
ATOM 2061 C CA . LEU A 1 260 ? -15.574 15.387 26.875 1.00 87.06 260 LEU A CA 1
ATOM 2062 C C . LEU A 1 260 ? -15.430 13.869 26.646 1.00 87.06 260 LEU A C 1
ATOM 2064 O O . LEU A 1 260 ? -16.388 13.127 26.860 1.00 87.06 260 LEU A O 1
ATOM 2068 N N . GLU A 1 261 ? -14.228 13.388 26.305 1.00 83.75 261 GLU A N 1
ATOM 2069 C CA . GLU A 1 261 ? -13.950 11.953 26.108 1.00 83.75 261 GLU A CA 1
ATOM 2070 C C . GLU A 1 261 ? -14.301 11.098 27.341 1.00 83.75 261 GLU A C 1
ATOM 2072 O O . GLU A 1 261 ? -14.708 9.944 27.205 1.00 83.75 261 GLU A O 1
ATOM 2077 N N . THR A 1 262 ? -14.220 11.666 28.551 1.00 86.00 262 THR A N 1
ATOM 2078 C CA . THR A 1 262 ? -14.571 10.968 29.803 1.00 86.00 262 THR A CA 1
ATOM 2079 C C . THR A 1 262 ? -16.078 10.740 29.963 1.00 86.00 262 THR A C 1
ATOM 2081 O O . THR A 1 262 ? -16.499 9.915 30.772 1.00 86.00 262 THR A O 1
ATOM 2084 N N . ARG A 1 263 ? -16.909 11.450 29.185 1.00 90.94 263 ARG A N 1
ATOM 2085 C CA . ARG A 1 263 ? -18.380 11.349 29.179 1.00 90.94 263 ARG A CA 1
ATOM 2086 C C . ARG A 1 263 ? -18.932 10.713 27.903 1.00 90.94 263 ARG A C 1
ATOM 2088 O O . ARG A 1 263 ? -20.126 10.810 27.623 1.00 90.94 263 ARG A O 1
ATOM 2095 N N . MET A 1 264 ? -18.095 9.993 27.159 1.00 90.88 264 MET A N 1
ATOM 2096 C CA . MET A 1 264 ? -18.475 9.324 25.912 1.00 90.88 264 MET A CA 1
ATOM 2097 C C . MET A 1 264 ? -19.673 8.362 26.070 1.00 90.88 264 MET A C 1
ATOM 2099 O O . MET A 1 264 ? -20.507 8.258 25.168 1.00 90.88 264 MET A O 1
ATOM 2103 N N . GLY A 1 265 ? -19.810 7.685 27.216 1.00 93.12 265 GLY A N 1
ATOM 2104 C CA . GLY A 1 265 ? -20.963 6.827 27.508 1.00 93.12 265 GLY A CA 1
ATOM 2105 C C . GLY A 1 265 ? -22.288 7.591 27.550 1.00 93.12 265 GLY A C 1
ATOM 2106 O O . GLY A 1 265 ? -23.272 7.136 26.967 1.00 93.12 265 GLY A O 1
ATOM 2107 N N . LEU A 1 266 ? -22.305 8.781 28.159 1.00 95.44 266 LEU A N 1
ATOM 2108 C CA . LEU A 1 266 ? -23.487 9.651 28.190 1.00 95.44 266 LEU A CA 1
ATOM 2109 C C . LEU A 1 266 ? -23.809 10.207 26.799 1.00 95.44 266 LEU A C 1
ATOM 2111 O O . LEU A 1 266 ? -24.974 10.258 26.414 1.00 95.44 266 LEU A O 1
ATOM 2115 N N . LEU A 1 267 ? -22.787 10.544 26.007 1.00 95.44 267 LEU A N 1
ATOM 2116 C CA . LEU A 1 267 ? -22.979 10.992 24.626 1.00 95.44 267 LEU A CA 1
ATOM 2117 C C . LEU A 1 267 ? -23.619 9.891 23.758 1.00 95.44 267 LEU A C 1
ATOM 2119 O O . LEU A 1 267 ? -24.541 10.151 22.984 1.00 95.44 267 LEU A O 1
ATOM 2123 N N . ARG A 1 268 ? -23.184 8.633 23.924 1.00 96.12 268 ARG A N 1
ATOM 2124 C CA . ARG A 1 268 ? -23.802 7.462 23.272 1.00 96.12 268 ARG A CA 1
ATOM 2125 C C . ARG A 1 268 ? -25.221 7.190 23.765 1.00 96.12 268 ARG A C 1
ATOM 2127 O O . ARG A 1 268 ? -26.059 6.781 22.962 1.00 96.12 268 ARG A O 1
ATOM 2134 N N . PHE A 1 269 ? -25.492 7.424 25.049 1.00 97.38 269 PHE A N 1
ATOM 2135 C CA . PHE A 1 269 ? -26.836 7.331 25.616 1.00 97.38 269 PHE A CA 1
ATOM 2136 C C . PHE A 1 269 ? -27.774 8.344 24.950 1.00 97.38 269 PHE A C 1
ATOM 2138 O O . PHE A 1 269 ? -28.790 7.932 24.392 1.00 97.38 269 PHE A O 1
ATOM 2145 N N . LEU A 1 270 ? -27.395 9.627 24.890 1.00 97.81 270 LEU A N 1
ATOM 2146 C CA . LEU A 1 270 ? -28.188 10.655 24.204 1.00 97.81 270 LEU A CA 1
ATOM 2147 C C . LEU A 1 270 ? -28.405 10.318 22.722 1.00 97.81 270 LEU A C 1
ATOM 2149 O O . LEU A 1 270 ? -29.519 10.450 22.223 1.00 97.81 270 LEU A O 1
ATOM 2153 N N . LEU A 1 271 ? -27.382 9.788 22.035 1.00 97.62 271 LEU A N 1
ATOM 2154 C CA . LEU A 1 271 ? -27.519 9.371 20.635 1.00 97.62 271 LEU A CA 1
ATOM 2155 C C . LEU A 1 271 ? -28.563 8.262 20.468 1.00 97.62 271 LEU A C 1
ATOM 2157 O O . LEU A 1 271 ? -29.308 8.235 19.485 1.00 97.62 271 LEU A O 1
ATOM 2161 N N . GLY A 1 272 ? -28.602 7.330 21.419 1.00 96.56 272 GLY A N 1
ATOM 2162 C CA . GLY A 1 272 ? -29.601 6.276 21.450 1.00 96.56 272 GLY A CA 1
ATOM 2163 C C . GLY A 1 272 ? -31.006 6.804 21.742 1.00 96.56 272 GLY A C 1
ATOM 2164 O O . GLY A 1 272 ? -31.939 6.357 21.071 1.00 96.56 272 GLY A O 1
ATOM 2165 N N . ILE A 1 273 ? -31.157 7.773 22.654 1.00 97.31 273 ILE A N 1
ATOM 2166 C CA . ILE A 1 273 ? -32.435 8.456 22.922 1.00 97.31 273 ILE A CA 1
ATOM 2167 C C . ILE A 1 273 ? -32.938 9.152 21.656 1.00 97.31 273 ILE A C 1
ATOM 2169 O O . ILE A 1 273 ? -34.034 8.835 21.207 1.00 97.31 273 ILE A O 1
ATOM 2173 N N . ALA A 1 274 ? -32.107 9.967 20.999 1.00 96.00 274 ALA A N 1
ATOM 2174 C CA . ALA A 1 274 ? -32.468 10.641 19.749 1.00 96.00 274 ALA A CA 1
ATOM 2175 C C . ALA A 1 274 ? -32.842 9.672 18.614 1.00 96.00 274 ALA A C 1
ATOM 2177 O O . ALA A 1 274 ? -33.583 10.030 17.709 1.00 96.00 274 ALA A O 1
ATOM 2178 N N . SER A 1 275 ? -32.329 8.435 18.634 1.00 95.19 275 SER A N 1
ATOM 2179 C CA . SER A 1 275 ? -32.712 7.398 17.661 1.00 95.19 275 SER A CA 1
ATOM 2180 C C . SER A 1 275 ? -33.993 6.634 18.008 1.00 95.19 275 SER A C 1
ATOM 2182 O O . SER A 1 275 ? -34.503 5.910 17.155 1.00 95.19 275 SER A O 1
ATOM 2184 N N . THR A 1 276 ? -34.444 6.712 19.262 1.00 94.50 276 THR A N 1
ATOM 2185 C CA . THR A 1 276 ? -35.553 5.908 19.797 1.00 94.50 276 THR A CA 1
ATOM 2186 C C . THR A 1 276 ? -36.810 6.744 20.010 1.00 94.50 276 THR A C 1
ATOM 2188 O O . THR A 1 276 ? -37.897 6.220 19.810 1.00 94.50 276 THR A O 1
ATOM 2191 N N . PHE A 1 277 ? -36.671 8.000 20.438 1.00 94.06 277 PHE A N 1
ATOM 2192 C CA . PHE A 1 277 ? -37.792 8.882 20.765 1.00 94.06 277 PHE A CA 1
ATOM 2193 C C . PHE A 1 277 ? -38.238 9.676 19.537 1.00 94.06 277 PHE A C 1
ATOM 2195 O O . PHE A 1 277 ? -37.408 10.111 18.732 1.00 94.06 277 PHE A O 1
ATOM 2202 N N . GLU A 1 278 ? -39.546 9.890 19.418 1.00 90.19 278 GLU A N 1
ATOM 2203 C CA . GLU A 1 278 ? -40.141 10.658 18.327 1.00 90.19 278 GLU A CA 1
ATOM 2204 C C . GLU A 1 278 ? -40.488 12.089 18.766 1.00 90.19 278 GLU A C 1
ATOM 2206 O O . GLU A 1 278 ? -40.916 12.316 19.898 1.00 90.19 278 GLU A O 1
ATOM 2211 N N . ALA A 1 279 ? -40.300 13.068 17.874 1.00 88.94 279 ALA A N 1
ATOM 2212 C CA . ALA A 1 279 ? -40.463 14.490 18.191 1.00 88.94 279 ALA A CA 1
ATOM 2213 C C . ALA A 1 279 ? -41.899 14.869 18.568 1.00 88.94 279 ALA A C 1
ATOM 2215 O O . ALA A 1 279 ? -42.093 15.756 19.387 1.00 88.94 279 ALA A O 1
ATOM 2216 N N . HIS A 1 280 ? -42.898 14.167 18.031 1.00 86.88 280 HIS A N 1
ATOM 2217 C CA . HIS A 1 280 ? -44.298 14.420 18.364 1.00 86.88 280 HIS A CA 1
ATOM 2218 C C . HIS A 1 280 ? -44.681 13.932 19.778 1.00 86.88 280 HIS A C 1
ATOM 2220 O O . HIS A 1 280 ? -45.581 14.495 20.393 1.00 86.88 280 HIS A O 1
ATOM 2226 N N . GLU A 1 281 ? -43.993 12.913 20.312 1.00 88.75 281 GLU A N 1
ATOM 2227 C CA . GLU A 1 281 ? -44.235 12.376 21.664 1.00 88.75 281 GLU A CA 1
ATOM 2228 C C . GLU A 1 281 ? -43.355 13.058 22.720 1.00 88.75 281 GLU A C 1
ATOM 2230 O O . GLU A 1 281 ? -43.768 13.254 23.865 1.00 88.75 281 GLU A O 1
ATOM 2235 N N . HIS A 1 282 ? -42.124 13.418 22.343 1.00 92.75 282 HIS A N 1
ATOM 2236 C CA . HIS A 1 282 ? -41.097 13.913 23.260 1.00 92.75 282 HIS A CA 1
ATOM 2237 C C . HIS A 1 282 ? -40.373 15.179 22.745 1.00 92.75 282 HIS A C 1
ATOM 2239 O O . HIS A 1 282 ? -39.136 15.192 22.726 1.00 92.75 282 HIS A O 1
ATOM 2245 N N . PRO A 1 283 ? -41.092 16.260 22.374 1.00 90.00 283 PRO A N 1
ATOM 2246 C CA . PRO A 1 283 ? -40.490 17.445 21.747 1.00 90.00 283 PRO A CA 1
ATOM 2247 C C . PRO A 1 283 ? -39.440 18.110 22.647 1.00 90.00 283 PRO A C 1
ATOM 2249 O O . PRO A 1 283 ? -38.282 18.229 22.266 1.00 90.00 283 PRO A O 1
ATOM 2252 N N . VAL A 1 284 ? -39.790 18.382 23.910 1.00 92.69 284 VAL A N 1
ATOM 2253 C CA . VAL A 1 284 ? -38.907 19.051 24.887 1.00 92.69 284 VAL A CA 1
ATOM 2254 C C . VAL A 1 284 ? -37.574 18.317 25.086 1.00 92.69 284 VAL A C 1
ATOM 2256 O O . VAL A 1 284 ? -36.528 18.943 25.255 1.00 92.69 284 VAL A O 1
ATOM 2259 N N . ILE A 1 285 ? -37.597 16.980 25.073 1.00 95.19 285 ILE A N 1
ATOM 2260 C CA . ILE A 1 285 ? -36.388 16.162 25.229 1.00 95.19 285 ILE A CA 1
ATOM 2261 C C . ILE A 1 285 ? -35.495 16.294 23.997 1.00 95.19 285 ILE A C 1
ATOM 2263 O O . ILE A 1 285 ? -34.283 16.449 24.141 1.00 95.19 285 ILE A O 1
ATOM 2267 N N . LEU A 1 286 ? -36.069 16.222 22.794 1.00 94.88 286 LEU A N 1
ATOM 2268 C CA . LEU A 1 286 ? -35.287 16.330 21.565 1.00 94.88 286 LEU A CA 1
ATOM 2269 C C . LEU A 1 286 ? -34.764 17.751 21.342 1.00 94.88 286 LEU A C 1
ATOM 2271 O O . LEU A 1 286 ? -33.605 17.874 20.958 1.00 94.88 286 LEU A O 1
ATOM 2275 N N . ASP A 1 287 ? -35.527 18.792 21.682 1.00 93.75 287 ASP A N 1
ATOM 2276 C CA . ASP A 1 287 ? -35.081 20.193 21.612 1.00 93.75 287 ASP A CA 1
ATOM 2277 C C . ASP A 1 287 ? -33.893 20.451 22.544 1.00 93.75 287 ASP A C 1
ATOM 2279 O O . ASP A 1 287 ? -32.903 21.085 22.175 1.00 93.75 287 ASP A O 1
ATOM 2283 N N . GLN A 1 288 ? -33.938 19.888 23.755 1.00 95.81 288 GLN A N 1
ATOM 2284 C CA . GLN A 1 288 ? -32.826 19.979 24.695 1.00 95.81 288 GLN A CA 1
ATOM 2285 C C . GLN A 1 288 ? -31.567 19.275 24.168 1.00 95.81 288 GLN A C 1
ATOM 2287 O O . GLN A 1 288 ? -30.456 19.793 24.318 1.00 95.81 288 GLN A O 1
ATOM 2292 N N . ILE A 1 289 ? -31.721 18.089 23.569 1.00 97.62 289 ILE A N 1
ATOM 2293 C CA . ILE A 1 289 ? -30.598 17.357 22.972 1.00 97.62 289 ILE A CA 1
ATOM 2294 C C . ILE A 1 289 ? -30.082 18.106 21.735 1.00 97.62 289 ILE A C 1
ATOM 2296 O O . ILE A 1 289 ? -28.868 18.162 21.538 1.00 97.62 289 ILE A O 1
ATOM 2300 N N . TRP A 1 290 ? -30.959 18.714 20.932 1.00 96.69 290 TRP A N 1
ATOM 2301 C CA . TRP A 1 290 ? -30.599 19.533 19.774 1.00 96.69 290 TRP A CA 1
ATOM 2302 C C . TRP A 1 290 ? -29.746 20.736 20.179 1.00 96.69 290 TRP A C 1
ATOM 2304 O O . TRP A 1 290 ? -28.634 20.878 19.677 1.00 96.69 290 TRP A O 1
ATOM 2314 N N . ALA A 1 291 ? -30.188 21.519 21.168 1.00 96.44 291 ALA A N 1
ATOM 2315 C CA . ALA A 1 291 ? -29.434 22.667 21.672 1.00 96.44 291 ALA A CA 1
ATOM 2316 C C . ALA A 1 291 ? -28.014 22.274 22.122 1.00 96.44 291 ALA A C 1
ATOM 2318 O O . ALA A 1 291 ? -27.029 22.899 21.729 1.00 96.44 291 ALA A O 1
ATOM 2319 N N . LEU A 1 292 ? -27.888 21.174 22.875 1.00 97.50 292 LEU A N 1
ATOM 2320 C CA . LEU A 1 292 ? -26.582 20.634 23.261 1.00 97.50 292 LEU A CA 1
ATOM 2321 C C . LEU A 1 292 ? -25.756 20.165 22.052 1.00 97.50 292 LEU A C 1
ATOM 2323 O O . LEU A 1 292 ? -24.534 20.294 22.044 1.00 97.50 292 LEU A O 1
ATOM 2327 N N . THR A 1 293 ? -26.405 19.590 21.043 1.00 97.50 293 THR A N 1
ATOM 2328 C CA . THR A 1 293 ? -25.745 19.115 19.820 1.00 97.50 293 THR A CA 1
ATOM 2329 C C . THR A 1 293 ? -25.121 20.276 19.054 1.00 97.50 293 THR A C 1
ATOM 2331 O O . THR A 1 293 ? -23.976 20.143 18.628 1.00 97.50 293 THR A O 1
ATOM 2334 N N . CYS A 1 294 ? -25.816 21.411 18.944 1.00 95.94 294 CYS A N 1
ATOM 2335 C CA . CYS A 1 294 ? -25.285 22.629 18.329 1.00 95.94 294 CYS A CA 1
ATOM 2336 C C . CYS A 1 294 ? -24.101 23.205 19.124 1.00 95.94 294 CYS A C 1
ATOM 2338 O O . CYS A 1 294 ? -23.061 23.494 18.538 1.00 95.94 294 CYS A O 1
ATOM 2340 N N . GLU A 1 295 ? -24.197 23.276 20.459 1.00 95.56 295 GLU A N 1
ATOM 2341 C CA . GLU A 1 295 ? -23.079 23.704 21.324 1.00 95.56 295 GLU A CA 1
ATOM 2342 C C . GLU A 1 295 ? -21.831 22.823 21.132 1.00 95.56 295 GLU A C 1
ATOM 2344 O O . GLU A 1 295 ? -20.713 23.316 20.970 1.00 95.56 295 GLU A O 1
ATOM 2349 N N . LEU A 1 296 ? -22.021 21.499 21.124 1.00 95.38 296 LEU A N 1
ATOM 2350 C CA . LEU A 1 296 ? -20.939 20.537 20.916 1.00 95.38 296 LEU A CA 1
ATOM 2351 C C . LEU A 1 296 ? -20.378 20.604 19.497 1.00 95.38 296 LEU A C 1
ATOM 2353 O O . LEU A 1 296 ? -19.186 20.364 19.314 1.00 95.38 296 LEU A O 1
ATOM 2357 N N . TYR A 1 297 ? -21.218 20.890 18.501 1.00 96.25 297 TYR A N 1
ATOM 2358 C CA . TYR A 1 297 ? -20.777 21.049 17.125 1.00 96.25 297 TYR A CA 1
ATOM 2359 C C . TYR A 1 297 ? -19.777 22.198 17.018 1.00 96.25 297 TYR A C 1
ATOM 2361 O O . TYR A 1 297 ? -18.645 21.955 16.609 1.00 96.25 297 TYR A O 1
ATOM 2369 N N . GLU A 1 298 ? -20.141 23.408 17.450 1.00 94.50 298 GLU A N 1
ATOM 2370 C CA . GLU A 1 298 ? -19.232 24.558 17.353 1.00 94.50 298 GLU A CA 1
ATOM 2371 C C . GLU A 1 298 ? -17.928 24.285 18.118 1.00 94.50 298 GLU A C 1
ATOM 2373 O O . GLU A 1 298 ? -16.840 24.383 17.553 1.00 94.50 298 GLU A O 1
ATOM 2378 N N . HIS A 1 299 ? -18.017 23.755 19.344 1.00 92.25 299 HIS A N 1
ATOM 2379 C CA . HIS A 1 299 ? -16.829 23.420 20.133 1.00 92.25 299 HIS A CA 1
ATOM 2380 C C . HIS A 1 299 ? -15.903 22.382 19.465 1.00 92.25 299 HIS A C 1
ATOM 2382 O O . HIS A 1 299 ? -14.676 22.492 19.530 1.00 92.25 299 HIS A O 1
ATOM 2388 N N . LEU A 1 300 ? -16.462 21.334 18.849 1.00 92.69 300 LEU A N 1
ATOM 2389 C CA . LEU A 1 300 ? -15.669 20.234 18.293 1.00 92.69 300 LEU A CA 1
ATOM 2390 C C . LEU A 1 300 ? -15.180 20.504 16.866 1.00 92.69 300 LEU A C 1
ATOM 2392 O O . LEU A 1 300 ? -14.124 19.980 16.493 1.00 92.69 300 LEU A O 1
ATOM 2396 N N . PHE A 1 301 ? -15.927 21.262 16.064 1.00 93.38 301 PHE A N 1
ATOM 2397 C CA . PHE A 1 301 ? -15.631 21.489 14.648 1.00 93.38 301 PHE A CA 1
ATOM 2398 C C . PHE A 1 301 ? -14.797 22.755 14.396 1.00 93.38 301 PHE A C 1
ATOM 2400 O O . PHE A 1 301 ? -14.097 22.794 13.388 1.00 93.38 301 PHE A O 1
ATOM 2407 N N . GLU A 1 302 ? -14.740 23.719 15.326 1.00 88.44 302 GLU A N 1
ATOM 2408 C CA . GLU A 1 302 ? -13.824 24.873 15.235 1.00 88.44 302 GLU A CA 1
ATOM 2409 C C . GLU A 1 302 ? -12.337 24.462 15.187 1.00 88.44 302 GLU A C 1
ATOM 2411 O O . GLU A 1 302 ? -11.538 25.071 14.476 1.00 88.44 302 GLU A O 1
ATOM 2416 N N . ASN A 1 303 ? -11.939 23.408 15.916 1.00 82.81 303 ASN A N 1
ATOM 2417 C CA . ASN A 1 303 ? -10.560 22.902 15.922 1.00 82.81 303 ASN A CA 1
ATOM 2418 C C . ASN A 1 303 ? -10.497 21.373 15.785 1.00 82.81 303 ASN A C 1
ATOM 2420 O O . ASN A 1 303 ? -10.126 20.641 16.711 1.00 82.81 303 ASN A O 1
ATOM 2424 N N . THR A 1 304 ? -10.820 20.888 14.583 1.00 85.31 304 THR A N 1
ATOM 2425 C CA . THR A 1 304 ? -10.857 19.451 14.246 1.00 85.31 304 THR A CA 1
ATOM 2426 C C . THR A 1 304 ? -9.540 18.707 14.492 1.00 85.31 304 THR A C 1
ATOM 2428 O O . THR A 1 304 ? -9.548 17.484 14.647 1.00 85.31 304 THR A O 1
ATOM 2431 N N . ALA A 1 305 ? -8.405 19.414 14.549 1.00 81.44 305 ALA A N 1
ATOM 2432 C CA . ALA A 1 305 ? -7.091 18.825 14.799 1.00 81.44 305 ALA A CA 1
ATOM 2433 C C . ALA A 1 305 ? -6.880 18.398 16.260 1.00 81.44 305 ALA A C 1
ATOM 2435 O O . ALA A 1 305 ? -6.104 17.475 16.505 1.00 81.44 305 ALA A O 1
ATOM 2436 N N . LYS A 1 306 ? -7.547 19.060 17.214 1.00 81.56 306 LYS A N 1
ATOM 2437 C CA . LYS A 1 306 ? -7.450 18.759 18.653 1.00 81.56 306 LYS A CA 1
ATOM 2438 C C . LYS A 1 306 ? -8.651 17.976 19.184 1.00 81.56 306 LYS A C 1
ATOM 2440 O O . LYS A 1 306 ? -8.562 17.408 20.268 1.00 81.56 306 LYS A O 1
ATOM 2445 N N . SER A 1 307 ? -9.757 17.943 18.442 1.00 85.94 307 SER A N 1
ATOM 2446 C CA . SER A 1 307 ? -10.982 17.260 18.853 1.00 85.94 307 SER A CA 1
ATOM 2447 C C . SER A 1 307 ? -11.054 15.809 18.361 1.00 85.94 307 SER A C 1
ATOM 2449 O O . SER A 1 307 ? -10.471 15.426 17.344 1.00 85.94 307 SER A O 1
ATOM 2451 N N . SER A 1 308 ? -11.805 14.980 19.085 1.00 89.38 308 SER A N 1
ATOM 2452 C CA . SER A 1 308 ? -12.003 13.563 18.765 1.00 89.38 308 SER A CA 1
ATOM 2453 C C . SER A 1 308 ? -12.927 13.367 17.568 1.00 89.38 308 SER A C 1
ATOM 2455 O O . SER A 1 308 ? -14.085 13.800 17.577 1.00 89.38 308 SER A O 1
ATOM 2457 N N . SER A 1 309 ? -12.450 12.644 16.550 1.00 92.44 309 SER A N 1
ATOM 2458 C CA . SER A 1 309 ? -13.269 12.297 15.383 1.00 92.44 309 SER A CA 1
ATOM 2459 C C . SER A 1 309 ? -14.422 11.354 15.734 1.00 92.44 309 SER A C 1
ATOM 2461 O O . SER A 1 309 ? -15.471 11.389 15.087 1.00 92.44 309 SER A O 1
ATOM 2463 N N . ILE A 1 310 ? -14.289 10.567 16.810 1.00 91.31 310 ILE A N 1
ATOM 2464 C CA . ILE A 1 310 ? -15.376 9.735 17.339 1.00 91.31 310 ILE A CA 1
ATOM 2465 C C . ILE A 1 310 ? -16.510 10.627 17.854 1.00 91.31 310 ILE A C 1
ATOM 2467 O O . ILE A 1 310 ? -17.660 10.391 17.482 1.00 91.31 310 ILE A O 1
ATOM 2471 N N . CYS A 1 311 ? -16.200 11.656 18.652 1.00 93.25 311 CYS A N 1
ATOM 2472 C CA . CYS A 1 311 ? -17.190 12.623 19.136 1.00 93.25 311 CYS A CA 1
ATOM 2473 C C . CYS A 1 311 ? -17.881 13.333 17.969 1.00 93.25 311 CYS A C 1
ATOM 2475 O O . CYS A 1 311 ? -19.105 13.257 17.862 1.00 93.25 311 CYS A O 1
ATOM 2477 N N . ARG A 1 312 ? -17.115 13.913 17.033 1.00 95.12 312 ARG A N 1
ATOM 2478 C CA . ARG A 1 312 ? -17.664 14.586 15.839 1.00 95.12 312 ARG A CA 1
ATOM 2479 C C . ARG A 1 312 ? -18.606 13.680 15.043 1.00 95.12 312 ARG A C 1
ATOM 2481 O O . ARG A 1 312 ? -19.729 14.062 14.726 1.00 95.12 312 ARG A O 1
ATOM 2488 N N . LYS A 1 313 ? -18.219 12.421 14.820 1.00 95.94 313 LYS A N 1
ATOM 2489 C CA . LYS A 1 313 ? -19.067 11.411 14.165 1.00 95.94 313 LYS A CA 1
ATOM 2490 C C . LYS A 1 313 ? -20.368 11.122 14.926 1.00 95.94 313 LYS A C 1
ATOM 2492 O O . LYS A 1 313 ? -21.379 10.817 14.291 1.00 95.94 313 LYS A O 1
ATOM 2497 N N . LEU A 1 314 ? -20.361 11.141 16.262 1.00 95.44 314 LEU A N 1
ATOM 2498 C CA . LEU A 1 314 ? -21.575 10.963 17.068 1.00 95.44 314 LEU A CA 1
ATOM 2499 C C . LEU A 1 314 ? -22.501 12.180 16.957 1.00 95.44 314 LEU A C 1
ATOM 2501 O O . LEU A 1 314 ? -23.702 11.972 16.808 1.00 95.44 314 LEU A O 1
ATOM 2505 N N . ILE A 1 315 ? -21.954 13.400 16.937 1.00 97.12 315 ILE A N 1
ATOM 2506 C CA . ILE A 1 315 ? -22.717 14.643 16.722 1.00 97.12 315 ILE A CA 1
ATOM 2507 C C . ILE A 1 315 ? -23.434 14.615 15.372 1.00 97.12 315 ILE A C 1
ATOM 2509 O O . ILE A 1 315 ? -24.648 14.771 15.331 1.00 97.12 315 ILE A O 1
ATOM 2513 N N . ILE A 1 316 ? -22.743 14.269 14.282 1.00 98.19 316 ILE A N 1
ATOM 2514 C CA . ILE A 1 316 ? -23.370 14.135 12.952 1.00 98.19 316 ILE A CA 1
ATOM 2515 C C . ILE A 1 316 ? -24.532 13.129 12.956 1.00 98.19 316 ILE A C 1
ATOM 2517 O O . ILE A 1 316 ? -25.575 13.344 12.337 1.00 98.19 316 ILE A O 1
ATOM 2521 N N . LYS A 1 317 ? -24.387 12.008 13.675 1.00 97.81 317 LYS A N 1
ATOM 2522 C CA . LYS A 1 317 ? -25.476 11.028 13.813 1.00 97.81 317 LYS A CA 1
ATOM 2523 C C . LYS A 1 317 ? -26.625 11.542 14.676 1.00 97.81 317 LYS A C 1
ATOM 2525 O O . LYS A 1 317 ? -27.756 11.131 14.431 1.00 97.81 317 LYS A O 1
ATOM 2530 N N . MET A 1 318 ? -26.332 12.369 15.677 1.00 97.38 318 MET A N 1
ATOM 2531 C CA . MET A 1 318 ? -27.333 13.016 16.516 1.00 97.38 318 MET A CA 1
ATOM 2532 C C . MET A 1 318 ? -28.170 13.977 15.678 1.00 97.38 318 MET A C 1
ATOM 2534 O O . MET A 1 318 ? -29.383 13.795 15.634 1.00 97.38 318 MET A O 1
ATOM 2538 N N . ILE A 1 319 ? -27.506 14.877 14.933 1.00 97.81 319 ILE A N 1
ATOM 2539 C CA . ILE A 1 319 ? -28.132 15.807 13.982 1.00 97.81 319 ILE A CA 1
ATOM 2540 C C . ILE A 1 319 ? -29.092 15.030 13.087 1.00 97.81 319 ILE A C 1
ATOM 2542 O O . ILE A 1 319 ? -30.295 15.250 13.119 1.00 97.81 319 ILE A O 1
ATOM 2546 N N . ARG A 1 320 ? -28.584 13.992 12.411 1.00 97.62 320 ARG A N 1
ATOM 2547 C CA . ARG A 1 320 ? -29.402 13.131 11.552 1.00 97.62 320 ARG A CA 1
ATOM 2548 C C . ARG A 1 320 ? -30.643 12.572 12.245 1.00 97.62 320 ARG A C 1
ATOM 2550 O O . ARG A 1 320 ? -31.719 12.577 11.660 1.00 97.62 320 ARG A O 1
ATOM 2557 N N . ASN A 1 321 ? -30.487 11.983 13.430 1.00 97.12 321 ASN A N 1
ATOM 2558 C CA . ASN A 1 321 ? -31.596 11.300 14.094 1.00 97.12 321 ASN A CA 1
ATOM 2559 C C . ASN A 1 321 ? -32.680 12.293 14.542 1.00 97.12 321 ASN A C 1
ATOM 2561 O O . ASN A 1 321 ? -33.858 11.999 14.353 1.00 97.12 321 ASN A O 1
ATOM 2565 N N . ILE A 1 322 ? -32.281 13.453 15.076 1.00 96.06 322 ILE A N 1
ATOM 2566 C CA . ILE A 1 322 ? -33.207 14.507 15.507 1.00 96.06 322 ILE A CA 1
ATOM 2567 C C . ILE A 1 322 ? -33.933 15.085 14.293 1.00 96.06 322 ILE A C 1
ATOM 2569 O O . ILE A 1 322 ? -35.156 15.024 14.255 1.00 96.06 322 ILE A O 1
ATOM 2573 N N . THR A 1 323 ? -33.208 15.514 13.255 1.00 95.50 323 THR A N 1
ATOM 2574 C CA . THR A 1 323 ? -33.807 16.076 12.033 1.00 95.50 323 THR A CA 1
ATOM 2575 C C . THR A 1 323 ? -34.803 15.110 11.387 1.00 95.50 323 THR A C 1
ATOM 2577 O O . THR A 1 323 ? -35.905 15.508 11.025 1.00 95.50 323 THR A O 1
ATOM 2580 N N . LEU A 1 324 ? -34.479 13.812 11.296 1.00 94.69 324 LEU A N 1
ATOM 2581 C CA . LEU A 1 324 ? -35.411 12.807 10.766 1.00 94.69 324 LEU A CA 1
ATOM 2582 C C . LEU A 1 324 ? -36.669 12.637 11.628 1.00 94.69 324 LEU A C 1
ATOM 2584 O O . LEU A 1 324 ? -37.735 12.334 11.093 1.00 94.69 324 LEU A O 1
ATOM 2588 N N . SER A 1 325 ? -36.544 12.774 12.946 1.00 92.31 325 SER A N 1
ATOM 2589 C CA . SER A 1 325 ? -37.675 12.728 13.874 1.00 92.31 325 SER A CA 1
ATOM 2590 C C . SER A 1 325 ? -38.586 13.946 13.687 1.00 92.31 325 SER A C 1
ATOM 2592 O O . SER A 1 325 ? -39.805 13.797 13.600 1.00 92.31 325 SER A O 1
ATOM 2594 N N . THR A 1 326 ? -37.990 15.129 13.514 1.00 91.12 326 THR A N 1
ATOM 2595 C CA . THR A 1 326 ? -38.695 16.392 13.261 1.00 91.12 326 THR A CA 1
ATOM 2596 C C . THR A 1 326 ? -39.425 16.389 11.915 1.00 91.12 326 THR A C 1
ATOM 2598 O O . THR A 1 326 ? -40.616 16.689 11.882 1.00 91.12 326 THR A O 1
ATOM 2601 N N . ILE A 1 327 ? -38.781 15.944 10.826 1.00 90.50 327 ILE A N 1
ATOM 2602 C CA . ILE A 1 327 ? -39.416 15.827 9.493 1.00 90.50 327 ILE A CA 1
ATOM 2603 C C . ILE A 1 327 ? -40.654 14.917 9.547 1.00 90.50 327 ILE A C 1
ATOM 2605 O O . ILE A 1 327 ? -41.707 15.226 8.982 1.00 90.50 327 ILE A O 1
ATOM 2609 N N . LYS A 1 328 ? -40.558 13.783 10.256 1.00 87.62 328 LYS A N 1
ATOM 2610 C CA . LYS A 1 328 ? -41.700 12.873 10.431 1.00 87.62 328 LYS A CA 1
ATOM 2611 C C . LYS A 1 328 ? -42.855 13.538 11.181 1.00 87.62 328 LYS A C 1
ATOM 2613 O O . LYS A 1 328 ? -44.002 13.350 10.787 1.00 87.62 328 LYS A O 1
ATOM 2618 N N . ALA A 1 329 ? -42.558 14.291 12.240 1.00 85.12 329 ALA A N 1
ATOM 2619 C CA . ALA A 1 329 ? -43.572 14.989 13.025 1.00 85.12 329 ALA A CA 1
ATOM 2620 C C . ALA A 1 329 ? -44.277 16.088 12.211 1.00 85.12 329 ALA A C 1
ATOM 2622 O O . ALA A 1 329 ? -45.501 16.161 12.242 1.00 85.12 329 ALA A O 1
ATOM 2623 N N . GLN A 1 330 ? -43.539 16.866 11.412 1.00 81.31 330 GLN A N 1
ATOM 2624 C CA . GLN A 1 330 ? -44.102 17.885 10.508 1.00 81.31 330 GLN A CA 1
ATOM 2625 C C . GLN A 1 330 ? -45.072 17.280 9.491 1.00 81.31 330 GLN A C 1
ATOM 2627 O O . GLN A 1 330 ? -46.188 17.765 9.314 1.00 81.31 330 GLN A O 1
ATOM 2632 N N . THR A 1 331 ? -44.673 16.162 8.877 1.00 76.38 331 THR A N 1
ATOM 2633 C CA . THR A 1 331 ? -45.519 15.441 7.915 1.00 76.38 331 THR A CA 1
ATOM 2634 C C . THR A 1 331 ? -46.836 14.979 8.553 1.00 76.38 331 THR A C 1
ATOM 2636 O O . THR A 1 331 ? -47.864 14.928 7.880 1.00 76.38 331 THR A O 1
ATOM 2639 N N . ALA A 1 332 ? -46.820 14.644 9.848 1.00 72.56 332 ALA A N 1
ATOM 2640 C CA . ALA A 1 332 ? -48.004 14.220 10.591 1.00 72.56 332 ALA A CA 1
ATOM 2641 C C . ALA A 1 332 ? -48.885 15.391 11.070 1.00 72.56 332 ALA A C 1
ATOM 2643 O O . ALA A 1 332 ? -50.098 15.220 11.165 1.00 72.56 332 ALA A O 1
ATOM 2644 N N . ALA A 1 333 ? -48.294 16.553 11.372 1.00 66.62 333 ALA A N 1
ATOM 2645 C CA . ALA A 1 333 ? -48.980 17.690 11.989 1.00 66.62 333 ALA A CA 1
ATOM 2646 C C . ALA A 1 333 ? -49.550 18.726 10.996 1.00 66.62 333 ALA A C 1
ATOM 2648 O O . ALA A 1 333 ? -50.406 19.503 11.395 1.00 66.62 333 ALA A O 1
ATOM 2649 N N . GLN A 1 334 ? -49.117 18.746 9.725 1.00 61.84 334 GLN A N 1
ATOM 2650 C CA . GLN A 1 334 ? -49.463 19.800 8.742 1.00 61.84 334 GLN A CA 1
ATOM 2651 C C . GLN A 1 334 ? -49.109 21.243 9.182 1.00 61.84 334 GLN A C 1
ATOM 2653 O O . GLN A 1 334 ? -49.582 22.196 8.567 1.00 61.84 334 GLN A O 1
ATOM 2658 N N . ASP A 1 335 ? -48.249 21.411 10.192 1.00 53.50 335 ASP A N 1
ATOM 2659 C CA . ASP A 1 335 ? -47.798 22.711 10.708 1.00 53.50 335 ASP A CA 1
ATOM 2660 C C . ASP A 1 335 ? -46.383 23.067 10.203 1.00 53.50 335 ASP A C 1
ATOM 2662 O O . ASP A 1 335 ? -45.508 22.204 10.098 1.00 53.50 335 ASP A O 1
ATOM 2666 N N . SER A 1 336 ? -46.153 24.353 9.899 1.00 51.66 336 SER A N 1
ATOM 2667 C CA . SER A 1 336 ? -44.963 24.872 9.193 1.00 51.66 336 SER A CA 1
ATOM 2668 C C . SER A 1 336 ? -43.793 25.325 10.084 1.00 51.66 336 SER A C 1
ATOM 2670 O O . SER A 1 336 ? -42.821 25.864 9.566 1.00 51.66 336 SER A O 1
ATOM 2672 N N . ASP A 1 337 ? -43.865 25.151 11.406 1.00 51.44 337 ASP A N 1
ATOM 2673 C CA . ASP A 1 337 ? -42.997 25.866 12.368 1.00 51.44 337 ASP A CA 1
ATOM 2674 C C . ASP A 1 337 ? -41.629 25.201 12.646 1.00 51.44 337 ASP A C 1
ATOM 2676 O O . ASP A 1 337 ? -40.900 25.607 13.541 1.00 51.44 337 ASP A O 1
ATOM 2680 N N . GLY A 1 338 ? -41.250 24.149 11.907 1.00 56.47 338 GLY A N 1
ATOM 2681 C CA . GLY A 1 338 ? -39.959 23.464 12.097 1.00 56.47 338 GLY A CA 1
ATOM 2682 C C . GLY A 1 338 ? -38.966 23.602 10.935 1.00 56.47 338 GLY A C 1
ATOM 2683 O O . GLY A 1 338 ? -38.078 22.756 10.801 1.00 56.47 338 GLY A O 1
ATOM 2684 N N . GLY A 1 339 ? -39.130 24.623 10.086 1.00 66.50 339 GLY A N 1
ATOM 2685 C CA . GLY A 1 339 ? -38.206 24.933 8.986 1.00 66.50 339 GLY A CA 1
ATOM 2686 C C . GLY A 1 339 ? -36.790 25.276 9.468 1.00 66.50 339 GLY A C 1
ATOM 2687 O O . GLY A 1 339 ? -35.821 24.751 8.921 1.00 66.50 339 GLY A O 1
ATOM 2688 N N . ASP A 1 340 ? -36.676 26.038 10.558 1.00 80.31 340 ASP A N 1
ATOM 2689 C CA . ASP A 1 340 ? -35.398 26.554 11.071 1.00 80.31 340 ASP A CA 1
ATOM 2690 C C . ASP A 1 340 ? -34.419 25.433 11.474 1.00 80.31 340 ASP A C 1
ATOM 2692 O O . ASP A 1 340 ? -33.247 25.451 11.104 1.00 80.31 340 ASP A O 1
ATOM 2696 N N . LEU A 1 341 ? -34.902 24.383 12.159 1.00 90.38 341 LEU A N 1
ATOM 2697 C CA . LEU A 1 341 ? -34.056 23.250 12.569 1.00 90.38 341 LEU A CA 1
ATOM 2698 C C . LEU A 1 341 ? -33.513 22.470 11.365 1.00 90.38 341 LEU A C 1
ATOM 2700 O O . LEU A 1 341 ? -32.389 21.961 11.405 1.00 90.38 341 LEU A O 1
ATOM 2704 N N . LEU A 1 342 ? -34.320 22.321 10.312 1.00 91.31 342 LEU A N 1
ATOM 2705 C CA . LEU A 1 342 ? -33.907 21.622 9.098 1.00 91.31 342 LEU A CA 1
ATOM 2706 C C . LEU A 1 342 ? -32.819 22.410 8.362 1.00 91.31 342 LEU A C 1
ATOM 2708 O O . LEU A 1 342 ? -31.814 21.815 7.965 1.00 91.31 342 LEU A O 1
ATOM 2712 N N . GLU A 1 343 ? -33.006 23.720 8.205 1.00 91.12 343 GLU A N 1
ATOM 2713 C CA . GLU A 1 343 ? -32.023 24.606 7.581 1.00 91.12 343 GLU A CA 1
ATOM 2714 C C . GLU A 1 343 ? -30.697 24.588 8.354 1.00 91.12 343 GLU A C 1
ATOM 2716 O O . GLU A 1 343 ? -29.641 24.326 7.770 1.00 91.12 343 GLU A O 1
ATOM 2721 N N . ASP A 1 344 ? -30.754 24.727 9.683 1.00 94.00 344 ASP A N 1
ATOM 2722 C CA . ASP A 1 344 ? -29.588 24.602 10.560 1.00 94.00 344 ASP A CA 1
ATOM 2723 C C . ASP A 1 344 ? -28.886 23.252 10.374 1.00 94.00 344 ASP A C 1
ATOM 2725 O O . ASP A 1 344 ? -27.667 23.185 10.202 1.00 94.00 344 ASP A O 1
ATOM 2729 N N . ALA A 1 345 ? -29.642 22.150 10.359 1.00 95.62 345 ALA A N 1
ATOM 2730 C CA . ALA A 1 345 ? -29.078 20.819 10.169 1.00 95.62 345 ALA A CA 1
ATOM 2731 C C . ALA A 1 345 ? -28.350 20.680 8.824 1.00 95.62 345 ALA A C 1
ATOM 2733 O O . ALA A 1 345 ? -27.261 20.101 8.783 1.00 95.62 345 ALA A O 1
ATOM 2734 N N . ILE A 1 346 ? -28.918 21.205 7.735 1.00 94.69 346 ILE A N 1
ATOM 2735 C CA . ILE A 1 346 ? -28.289 21.187 6.407 1.00 94.69 346 ILE A CA 1
ATOM 2736 C C . ILE A 1 346 ? -27.000 22.015 6.423 1.00 94.69 346 ILE A C 1
ATOM 2738 O O . ILE A 1 346 ? -25.956 21.509 6.005 1.00 94.69 346 ILE A O 1
ATOM 2742 N N . ASN A 1 347 ? -27.031 23.221 6.993 1.00 94.44 347 ASN A N 1
ATOM 2743 C CA . ASN A 1 347 ? -25.864 24.099 7.109 1.00 94.44 347 ASN A CA 1
ATOM 2744 C C . ASN A 1 347 ? -24.717 23.450 7.907 1.00 94.44 347 ASN A C 1
ATOM 2746 O O . ASN A 1 347 ? -23.555 23.477 7.484 1.00 94.44 347 ASN A O 1
ATOM 2750 N N . LEU A 1 348 ? -25.028 22.802 9.035 1.00 95.88 348 LEU A N 1
ATOM 2751 C CA . LEU A 1 348 ? -24.045 22.063 9.838 1.00 95.88 348 LEU A CA 1
ATOM 2752 C C . LEU A 1 348 ? -23.444 20.877 9.061 1.00 95.88 348 LEU A C 1
ATOM 2754 O O . LEU A 1 348 ? -22.241 20.612 9.149 1.00 95.88 348 LEU A O 1
ATOM 2758 N N . LEU A 1 349 ? -24.247 20.164 8.264 1.00 96.38 349 LEU A N 1
ATOM 2759 C CA . LEU A 1 349 ? -23.753 19.069 7.424 1.00 96.38 349 LEU A CA 1
ATOM 2760 C C . LEU A 1 349 ? -22.859 19.578 6.283 1.00 96.38 349 LEU A C 1
ATOM 2762 O O . LEU A 1 349 ? -21.795 18.995 6.061 1.00 96.38 349 LEU A O 1
ATOM 2766 N N . MET A 1 350 ? -23.228 20.676 5.614 1.00 93.69 350 MET A N 1
ATOM 2767 C CA . MET A 1 350 ? -22.425 21.270 4.536 1.00 93.69 350 MET A CA 1
ATOM 2768 C C . MET A 1 350 ? -21.039 21.699 5.030 1.00 93.69 350 MET A C 1
ATOM 2770 O O . MET A 1 350 ? -20.028 21.302 4.448 1.00 93.69 350 MET A O 1
ATOM 2774 N N . ARG A 1 351 ? -20.966 22.367 6.192 1.00 92.62 351 ARG A N 1
ATOM 2775 C CA . ARG A 1 351 ? -19.694 22.702 6.871 1.00 92.62 351 ARG A CA 1
ATOM 2776 C C . ARG A 1 351 ? -18.846 21.466 7.217 1.00 92.62 351 ARG A C 1
ATOM 2778 O O . ARG A 1 351 ? -17.632 21.573 7.366 1.00 92.62 351 ARG A O 1
ATOM 2785 N N . SER A 1 352 ? -19.466 20.290 7.335 1.00 95.62 352 SER A N 1
ATOM 2786 C CA . SER A 1 352 ? -18.810 19.034 7.721 1.00 95.62 352 SER A CA 1
ATOM 2787 C C . SER A 1 352 ? -18.305 18.187 6.546 1.00 95.62 352 SER A C 1
ATOM 2789 O O . SER A 1 352 ? -17.638 17.172 6.779 1.00 95.62 352 SER A O 1
ATOM 2791 N N . PHE A 1 353 ? -18.590 18.549 5.288 1.00 94.12 353 PHE A N 1
ATOM 2792 C CA . PHE A 1 353 ? -18.116 17.775 4.130 1.00 94.12 353 PHE A CA 1
ATOM 2793 C C . PHE A 1 353 ? -16.593 17.790 3.985 1.00 94.12 353 PHE A C 1
ATOM 2795 O O . PHE A 1 353 ? -16.031 16.794 3.540 1.00 94.12 353 PHE A O 1
ATOM 2802 N N . ALA A 1 354 ? -15.919 18.846 4.442 1.00 92.94 354 ALA A N 1
ATOM 2803 C CA . ALA A 1 354 ? -14.461 18.964 4.420 1.00 92.94 354 ALA A CA 1
ATOM 2804 C C . ALA A 1 354 ? -13.765 18.460 5.706 1.00 92.94 354 ALA A C 1
ATOM 2806 O O . ALA A 1 354 ? -12.577 18.722 5.898 1.00 92.94 354 ALA A O 1
ATOM 2807 N N . ASP A 1 355 ? -14.457 17.739 6.610 1.00 94.81 355 ASP A N 1
ATOM 2808 C CA . ASP A 1 355 ? -13.826 17.251 7.853 1.00 94.81 355 ASP A CA 1
ATOM 2809 C C . ASP A 1 355 ? -12.563 16.439 7.539 1.00 94.81 355 ASP A C 1
ATOM 2811 O O . ASP A 1 355 ? -12.545 15.636 6.608 1.00 94.81 355 ASP A O 1
ATOM 2815 N N . ARG A 1 356 ? -11.507 16.598 8.340 1.00 91.56 356 ARG A N 1
ATOM 2816 C CA . ARG A 1 356 ? -10.229 15.892 8.165 1.00 91.56 356 ARG A CA 1
ATOM 2817 C C . ARG A 1 356 ? -10.363 14.364 8.216 1.00 91.56 356 ARG A C 1
ATOM 2819 O O . ARG A 1 356 ? -9.619 13.661 7.530 1.00 91.56 356 ARG A O 1
ATOM 2826 N N . ASP A 1 357 ? -11.291 13.831 9.008 1.00 93.12 357 ASP A N 1
ATOM 2827 C CA . ASP A 1 357 ? -11.467 12.394 9.224 1.00 93.12 357 ASP A CA 1
ATOM 2828 C C . ASP A 1 357 ? -12.502 11.786 8.260 1.00 93.12 357 ASP A C 1
ATOM 2830 O O . ASP A 1 357 ? -13.673 12.171 8.213 1.00 93.12 357 ASP A O 1
ATOM 2834 N N . THR A 1 358 ? -12.076 10.770 7.507 1.00 92.56 358 THR A N 1
ATOM 2835 C CA . THR A 1 358 ? -12.913 10.073 6.519 1.00 92.56 358 THR A CA 1
ATOM 2836 C C . THR A 1 358 ? -14.175 9.450 7.130 1.00 92.56 358 THR A C 1
ATOM 2838 O O . THR A 1 358 ? -15.219 9.413 6.476 1.00 92.56 358 THR A O 1
ATOM 2841 N N . GLN A 1 359 ? -14.134 8.980 8.384 1.00 93.44 359 GLN A N 1
ATOM 2842 C CA . GLN A 1 359 ? -15.313 8.407 9.039 1.00 93.44 359 GLN A CA 1
ATOM 2843 C C . GLN A 1 359 ? -16.365 9.462 9.385 1.00 93.44 359 GLN A C 1
ATOM 2845 O O . GLN A 1 359 ? -17.552 9.124 9.437 1.00 93.44 359 GLN A O 1
ATOM 2850 N N . VAL A 1 360 ? -15.944 10.706 9.635 1.00 95.88 360 VAL A N 1
ATOM 2851 C CA . VAL A 1 360 ? -16.853 11.838 9.851 1.00 95.88 360 VAL A CA 1
ATOM 2852 C C . VAL A 1 360 ? -17.485 12.231 8.518 1.00 95.88 360 VAL A C 1
ATOM 2854 O O . VAL A 1 360 ? -18.714 12.237 8.437 1.00 95.88 360 VAL A O 1
ATOM 2857 N N . ARG A 1 361 ? -16.683 12.398 7.450 1.00 95.62 361 ARG A N 1
ATOM 2858 C CA . ARG A 1 361 ? -17.191 12.665 6.086 1.00 95.62 361 ARG A CA 1
ATOM 2859 C C . ARG A 1 361 ? -18.207 11.609 5.635 1.00 95.62 361 ARG A C 1
ATOM 2861 O O . ARG A 1 361 ? -19.290 11.946 5.172 1.00 95.62 361 ARG A O 1
ATOM 2868 N N . SER A 1 362 ? -17.920 10.326 5.865 1.00 95.56 362 SER A N 1
ATOM 2869 C CA . SER A 1 362 ? -18.835 9.219 5.541 1.00 95.56 362 SER A CA 1
ATOM 2870 C C . SER A 1 362 ? -20.132 9.231 6.357 1.00 95.56 362 SER A C 1
ATOM 2872 O O . SER A 1 362 ? -21.214 8.976 5.820 1.00 95.56 362 SER A O 1
ATOM 2874 N N . ALA A 1 363 ? -20.055 9.549 7.654 1.00 96.81 363 ALA A N 1
ATOM 2875 C CA . ALA A 1 363 ? -21.248 9.705 8.481 1.00 96.81 363 ALA A CA 1
ATOM 2876 C C . ALA A 1 363 ? -22.101 10.899 8.029 1.00 96.81 363 ALA A C 1
ATOM 2878 O O . ALA A 1 363 ? -23.325 10.768 8.010 1.00 96.81 363 ALA A O 1
ATOM 2879 N N . CYS A 1 364 ? -21.457 12.003 7.636 1.00 97.62 364 CYS A N 1
ATOM 2880 C CA . CYS A 1 364 ? -22.098 13.212 7.124 1.00 97.62 364 CYS A CA 1
ATOM 2881 C C . CYS A 1 364 ? -22.812 12.941 5.798 1.00 97.62 364 CYS A C 1
ATOM 2883 O O . CYS A 1 364 ? -24.022 13.123 5.713 1.00 97.62 364 CYS A O 1
ATOM 2885 N N . ALA A 1 365 ? -22.115 12.362 4.819 1.00 97.19 365 ALA A N 1
ATOM 2886 C CA . ALA A 1 365 ? -22.681 11.991 3.525 1.00 97.19 365 ALA A CA 1
ATOM 2887 C C . ALA A 1 365 ? -23.917 11.087 3.650 1.00 97.19 365 ALA A C 1
ATOM 2889 O O . ALA A 1 365 ? -24.957 11.321 3.033 1.00 97.19 365 ALA A O 1
ATOM 2890 N N . LYS A 1 366 ? -23.842 10.074 4.524 1.00 96.75 366 LYS A N 1
ATOM 2891 C CA . LYS A 1 366 ? -24.984 9.199 4.805 1.00 96.75 366 LYS A CA 1
ATOM 2892 C C . LYS A 1 366 ? -26.125 9.937 5.506 1.00 96.75 366 LYS A C 1
ATOM 2894 O O . LYS A 1 366 ? -27.287 9.618 5.254 1.00 96.75 366 LYS A O 1
ATOM 2899 N N . ALA A 1 367 ? -25.815 10.855 6.421 1.00 97.31 367 ALA A N 1
ATOM 2900 C CA . ALA A 1 367 ? -26.812 11.672 7.104 1.00 97.31 367 ALA A CA 1
ATOM 2901 C C . ALA A 1 367 ? -27.554 12.574 6.118 1.00 97.31 367 ALA A C 1
ATOM 2903 O O . ALA A 1 367 ? -28.773 12.446 6.027 1.00 97.31 367 ALA A O 1
ATOM 2904 N N . ALA A 1 368 ? -26.818 13.362 5.332 1.00 96.69 368 ALA A N 1
ATOM 2905 C CA . ALA A 1 368 ? -27.352 14.237 4.295 1.00 96.69 368 ALA A CA 1
ATOM 2906 C C . ALA A 1 368 ? -28.245 13.462 3.321 1.00 96.69 368 ALA A C 1
ATOM 2908 O O . ALA A 1 368 ? -29.425 13.774 3.204 1.00 96.69 368 ALA A O 1
ATOM 2909 N N . GLY A 1 369 ? -27.750 12.366 2.731 1.00 95.56 369 GLY A N 1
ATOM 2910 C CA . GLY A 1 369 ? -28.561 11.562 1.813 1.00 95.56 369 GLY A CA 1
ATOM 2911 C C . GLY A 1 369 ? -29.846 11.016 2.448 1.00 95.56 369 GLY A C 1
ATOM 2912 O O . GLY A 1 369 ? -30.880 10.973 1.794 1.00 95.56 369 GLY A O 1
ATOM 2913 N N . THR A 1 370 ? -29.803 10.614 3.729 1.00 95.75 370 THR A N 1
ATOM 2914 C CA . THR A 1 370 ? -30.989 10.096 4.444 1.00 95.75 370 THR A CA 1
ATOM 2915 C C . THR A 1 370 ? -31.995 11.189 4.790 1.00 95.75 370 THR A C 1
ATOM 2917 O O . THR A 1 370 ? -33.189 10.921 4.766 1.00 95.75 370 THR A O 1
ATOM 2920 N N . ILE A 1 371 ? -31.528 12.387 5.149 1.00 95.75 371 ILE A N 1
ATOM 2921 C CA . ILE A 1 371 ? -32.393 13.539 5.426 1.00 95.75 371 ILE A CA 1
ATOM 2922 C C . ILE A 1 371 ? -33.055 14.002 4.127 1.00 95.75 371 ILE A C 1
ATOM 2924 O O . ILE A 1 371 ? -34.277 14.068 4.063 1.00 95.75 371 ILE A O 1
ATOM 2928 N N . ILE A 1 372 ? -32.260 14.233 3.080 1.00 95.19 372 ILE A N 1
ATOM 2929 C CA . ILE A 1 372 ? -32.727 14.785 1.801 1.00 95.19 372 ILE A CA 1
ATOM 2930 C C . ILE A 1 372 ? -33.745 13.853 1.129 1.00 95.19 372 ILE A C 1
ATOM 2932 O O . ILE A 1 372 ? -34.730 14.322 0.576 1.00 95.19 372 ILE A O 1
ATOM 2936 N N . SER A 1 373 ? -33.595 12.527 1.244 1.00 94.12 373 SER A N 1
ATOM 2937 C CA . SER A 1 373 ? -34.588 11.573 0.715 1.00 94.12 373 SER A CA 1
ATOM 2938 C C . SER A 1 373 ? -35.932 11.550 1.456 1.00 94.12 373 SER A C 1
ATOM 2940 O O . SER A 1 373 ? -36.837 10.807 1.063 1.00 94.12 373 SER A O 1
ATOM 2942 N N . LYS A 1 374 ? -36.060 12.304 2.554 1.00 92.94 374 LYS A N 1
ATOM 2943 C CA . LYS A 1 374 ? -37.296 12.473 3.329 1.00 92.94 374 LYS A CA 1
ATOM 2944 C C . LYS A 1 374 ? -37.935 13.848 3.173 1.00 92.94 374 LYS A C 1
ATOM 2946 O O . LYS A 1 374 ? -39.017 14.030 3.720 1.00 92.94 374 LYS A O 1
ATOM 2951 N N . LEU A 1 375 ? -37.298 14.763 2.448 1.00 91.50 375 LEU A N 1
ATOM 2952 C CA . LEU A 1 375 ? -37.872 16.062 2.112 1.00 91.50 375 LEU A CA 1
ATOM 2953 C C . LEU A 1 375 ? -38.895 15.920 0.979 1.00 91.50 375 LEU A C 1
ATOM 2955 O O . LEU A 1 375 ? -38.914 14.912 0.262 1.00 91.50 375 LEU A O 1
ATOM 2959 N N . ASP A 1 376 ? -39.753 16.924 0.820 1.00 89.19 376 ASP A N 1
ATOM 2960 C CA . ASP A 1 376 ? -40.538 17.074 -0.399 1.00 89.19 376 ASP A CA 1
ATOM 2961 C C . ASP A 1 376 ? -39.630 17.357 -1.603 1.00 89.19 376 ASP A C 1
ATOM 2963 O O . ASP A 1 376 ? -38.436 17.640 -1.488 1.00 89.19 376 ASP A O 1
ATOM 2967 N N . ARG A 1 377 ? -40.225 17.235 -2.786 1.00 88.31 377 ARG A N 1
ATOM 2968 C CA . ARG A 1 377 ? -39.510 17.262 -4.058 1.00 88.31 377 ARG A CA 1
ATOM 2969 C C . ARG A 1 377 ? -38.799 18.594 -4.309 1.00 88.31 377 ARG A C 1
ATOM 2971 O O . ARG A 1 377 ? -37.648 18.569 -4.735 1.00 88.31 377 ARG A O 1
ATOM 2978 N N . ASP A 1 378 ? -39.451 19.714 -4.007 1.00 88.81 378 ASP A N 1
ATOM 2979 C CA . ASP A 1 378 ? -38.928 21.045 -4.317 1.00 88.81 378 ASP A CA 1
ATOM 2980 C C . ASP A 1 378 ? -37.781 21.411 -3.363 1.00 88.81 378 ASP A C 1
ATOM 2982 O O . ASP A 1 378 ? -36.730 21.877 -3.806 1.00 88.81 378 ASP A O 1
ATOM 2986 N N . MET A 1 379 ? -37.928 21.125 -2.061 1.00 89.06 379 MET A N 1
ATOM 2987 C CA . MET A 1 379 ? -36.841 21.316 -1.091 1.00 89.06 379 MET A CA 1
ATOM 2988 C C . MET A 1 379 ? -35.661 20.378 -1.360 1.00 89.06 379 MET A C 1
ATOM 2990 O O . MET A 1 379 ? -34.506 20.799 -1.283 1.00 89.06 379 MET A O 1
ATOM 2994 N N . ALA A 1 380 ? -35.921 19.108 -1.689 1.00 91.69 380 ALA A N 1
ATOM 2995 C CA . ALA A 1 380 ? -34.858 18.171 -2.039 1.00 91.69 380 ALA A CA 1
ATOM 2996 C C . ALA A 1 380 ? -34.062 18.668 -3.254 1.00 91.69 380 ALA A C 1
ATOM 2998 O O . ALA A 1 380 ? -32.832 18.653 -3.206 1.00 91.69 380 ALA A O 1
ATOM 2999 N N . GLU A 1 381 ? -34.741 19.154 -4.301 1.00 90.88 381 GLU A N 1
ATOM 3000 C CA . GLU A 1 381 ? -34.095 19.716 -5.490 1.00 90.88 381 GLU A CA 1
ATOM 3001 C C . GLU A 1 381 ? -33.179 20.894 -5.117 1.00 90.88 381 GLU A C 1
ATOM 3003 O O . GLU A 1 381 ? -31.987 20.838 -5.426 1.00 90.88 381 GLU A O 1
ATOM 3008 N N . GLN A 1 382 ? -33.675 21.873 -4.349 1.00 91.62 382 GLN A N 1
ATOM 3009 C CA . GLN A 1 382 ? -32.887 23.032 -3.896 1.00 91.62 382 GLN A CA 1
ATOM 3010 C C . GLN A 1 382 ? -31.617 22.626 -3.134 1.00 91.62 382 GLN A C 1
ATOM 3012 O O . GLN A 1 382 ? -30.527 23.129 -3.411 1.00 91.62 382 GLN A O 1
ATOM 3017 N N . VAL A 1 383 ? -31.728 21.679 -2.196 1.00 92.62 383 VAL A N 1
ATOM 3018 C CA . VAL A 1 383 ? -30.577 21.228 -1.397 1.00 92.62 383 VAL A CA 1
ATOM 3019 C C . VAL A 1 383 ? -29.588 20.430 -2.252 1.00 92.62 383 VAL A C 1
ATOM 3021 O O . VAL A 1 383 ? -28.376 20.593 -2.109 1.00 92.62 383 VAL A O 1
ATOM 3024 N N . THR A 1 384 ? -30.069 19.573 -3.161 1.00 92.94 384 THR A N 1
ATOM 3025 C CA . THR A 1 384 ? -29.176 18.847 -4.083 1.00 92.94 384 THR A CA 1
ATOM 3026 C C . THR A 1 384 ? -28.455 19.781 -5.050 1.00 92.94 384 THR A C 1
ATOM 3028 O O . THR A 1 384 ? -27.282 19.547 -5.352 1.00 92.94 384 THR A O 1
ATOM 3031 N N . GLU A 1 385 ? -29.112 20.852 -5.497 1.00 91.44 385 GLU A N 1
ATOM 3032 C CA . GLU A 1 385 ? -28.504 21.873 -6.341 1.00 91.44 385 GLU A CA 1
ATOM 3033 C C . GLU A 1 385 ? -27.411 22.630 -5.580 1.00 91.44 385 GLU A C 1
ATOM 3035 O O . GLU A 1 385 ? -26.287 22.707 -6.073 1.00 91.44 385 GLU A O 1
ATOM 3040 N N . ALA A 1 386 ? -27.680 23.071 -4.347 1.00 92.38 386 ALA A N 1
ATOM 3041 C CA . ALA A 1 386 ? -26.684 23.725 -3.496 1.00 92.38 386 ALA A CA 1
ATOM 3042 C C . ALA A 1 386 ? -25.433 22.848 -3.291 1.00 92.38 386 ALA A C 1
ATOM 3044 O O . ALA A 1 386 ? -24.311 23.305 -3.492 1.00 92.38 386 ALA A O 1
ATOM 3045 N N . ILE A 1 387 ? -25.607 21.553 -2.995 1.00 93.25 387 ILE A N 1
ATOM 3046 C CA . ILE A 1 387 ? -24.486 20.599 -2.858 1.00 93.25 387 ILE A CA 1
ATOM 3047 C C . ILE A 1 387 ? -23.703 20.447 -4.174 1.00 93.25 387 ILE A C 1
ATOM 3049 O O . ILE A 1 387 ? -22.485 20.285 -4.159 1.00 93.25 387 ILE A O 1
ATOM 3053 N N . THR A 1 388 ? -24.392 20.474 -5.315 1.00 90.88 388 THR A N 1
ATOM 3054 C CA . THR A 1 388 ? -23.773 20.368 -6.646 1.00 90.88 388 THR A CA 1
ATOM 3055 C C . THR A 1 388 ? -22.962 21.628 -6.976 1.00 90.88 388 THR A C 1
ATOM 3057 O O . THR A 1 388 ? -21.871 21.524 -7.536 1.00 90.88 388 THR A O 1
ATOM 3060 N N . GLN A 1 389 ? -23.456 22.809 -6.593 1.00 89.94 389 GLN A N 1
ATOM 3061 C CA . GLN A 1 389 ? -22.793 24.098 -6.816 1.00 89.94 389 GLN A CA 1
ATOM 3062 C C . GLN A 1 389 ? -21.469 24.231 -6.040 1.00 89.94 389 GLN A C 1
ATOM 3064 O O . GLN A 1 389 ? -20.535 24.842 -6.558 1.00 89.94 389 GLN A O 1
ATOM 3069 N N . GLU A 1 390 ? -21.327 23.582 -4.878 1.00 90.94 390 GLU A N 1
ATOM 3070 C CA . GLU A 1 390 ? -20.069 23.564 -4.107 1.00 90.94 390 GLU A CA 1
ATOM 3071 C C . GLU A 1 390 ? -18.869 23.026 -4.911 1.00 90.94 390 GLU A C 1
ATOM 3073 O O . GLU A 1 390 ? -17.746 23.500 -4.745 1.00 90.94 390 GLU A O 1
ATOM 3078 N N . PHE A 1 391 ? -19.082 22.086 -5.843 1.00 86.88 391 PHE A N 1
ATOM 3079 C CA . PHE A 1 391 ? -18.005 21.608 -6.722 1.00 86.88 391 PHE A CA 1
ATOM 3080 C C . PHE A 1 391 ? -17.503 22.689 -7.686 1.00 86.88 391 PHE A C 1
ATOM 3082 O O . PHE A 1 391 ? -16.313 22.731 -8.000 1.00 86.88 391 PHE A O 1
ATOM 3089 N N . ALA A 1 392 ? -18.405 23.545 -8.176 1.00 78.56 392 ALA A N 1
ATOM 3090 C CA . ALA A 1 392 ? -18.067 24.606 -9.120 1.00 78.56 392 ALA A CA 1
ATOM 3091 C C . ALA A 1 392 ? -17.319 25.760 -8.437 1.00 78.56 392 ALA A C 1
ATOM 3093 O O . ALA A 1 392 ? -16.435 26.349 -9.054 1.00 78.56 392 ALA A O 1
ATOM 3094 N N . LEU A 1 393 ? -17.631 26.044 -7.167 1.00 77.12 393 LEU A N 1
ATOM 3095 C CA . LEU A 1 393 ? -16.917 27.041 -6.361 1.00 77.12 393 LEU A CA 1
ATOM 3096 C C . LEU A 1 393 ? -15.455 26.641 -6.102 1.00 77.12 393 LEU A C 1
ATOM 3098 O O . LEU A 1 393 ? -14.582 27.503 -6.065 1.00 77.12 393 LEU A O 1
ATOM 3102 N N . ASP A 1 394 ? -15.178 25.343 -5.958 1.00 74.94 394 ASP A N 1
ATOM 3103 C CA . ASP A 1 394 ? -13.825 24.825 -5.708 1.00 74.94 394 ASP A CA 1
ATOM 3104 C C . ASP A 1 394 ? -13.026 24.542 -7.007 1.00 74.94 394 ASP A C 1
ATOM 3106 O O . ASP A 1 394 ? -11.793 24.495 -6.992 1.00 74.94 394 ASP A O 1
ATOM 3110 N N . ASN A 1 395 ? -13.705 24.394 -8.157 1.00 68.19 395 ASN A N 1
ATOM 3111 C CA . ASN A 1 395 ? -13.088 24.226 -9.482 1.00 68.19 395 ASN A CA 1
ATOM 3112 C C . ASN A 1 395 ? -13.808 25.046 -10.575 1.00 68.19 395 ASN A C 1
ATOM 3114 O O . ASN A 1 395 ? -14.529 24.503 -11.419 1.00 68.19 395 ASN A O 1
ATOM 3118 N N . GLU A 1 396 ? -13.544 26.357 -10.600 1.00 58.50 396 GLU A N 1
ATOM 3119 C CA . GLU A 1 396 ? -14.172 27.337 -11.509 1.00 58.50 396 GLU A CA 1
ATOM 3120 C C . GLU A 1 396 ? -14.052 26.983 -13.003 1.00 58.50 396 GLU A C 1
ATOM 3122 O O . GLU A 1 396 ? -14.888 27.369 -13.819 1.00 58.50 396 GLU A O 1
ATOM 3127 N N . THR A 1 397 ? -13.004 26.249 -13.385 1.00 55.72 397 THR A N 1
ATOM 3128 C CA . THR A 1 397 ? -12.690 25.982 -14.796 1.00 55.72 397 THR A CA 1
ATOM 3129 C C . THR A 1 397 ? -13.437 24.790 -15.386 1.00 55.72 397 THR A C 1
ATOM 3131 O O . THR A 1 397 ? -13.338 24.575 -16.596 1.00 55.72 397 THR A O 1
ATOM 3134 N N . LYS A 1 398 ? -14.125 23.980 -14.558 1.00 61.91 398 LYS A N 1
ATOM 3135 C CA . LYS A 1 398 ? -14.657 22.652 -14.941 1.00 61.91 398 LYS A CA 1
ATOM 3136 C C . LYS A 1 398 ? -13.626 21.796 -15.696 1.00 61.91 398 LYS A C 1
ATOM 3138 O O . LYS A 1 398 ? -13.971 20.939 -16.508 1.00 61.91 398 LYS A O 1
ATOM 3143 N N . SER A 1 399 ? -12.340 22.054 -15.463 1.00 66.81 399 SER A N 1
ATOM 3144 C CA . SER A 1 399 ? -11.245 21.405 -16.171 1.00 66.81 399 SER A CA 1
ATOM 3145 C C . SER A 1 399 ? -10.677 20.258 -15.340 1.00 66.81 399 SER A C 1
ATOM 3147 O O . SER A 1 399 ? -10.899 20.163 -14.132 1.00 66.81 399 SER A O 1
ATOM 3149 N N . LEU A 1 400 ? -9.901 19.389 -15.992 1.00 70.25 400 LEU A N 1
ATOM 3150 C CA . LEU A 1 400 ? -9.139 18.318 -15.340 1.00 70.25 400 LEU A CA 1
ATOM 3151 C C . LEU A 1 400 ? -7.915 18.839 -14.552 1.00 70.25 400 LEU A C 1
ATOM 3153 O O . LEU A 1 400 ? -7.042 18.050 -14.182 1.00 70.25 400 LEU A O 1
ATOM 3157 N N . ASP A 1 401 ? -7.819 20.151 -14.318 1.00 73.00 401 ASP A N 1
ATOM 3158 C CA . ASP A 1 401 ? -6.833 20.750 -13.426 1.00 73.00 401 ASP A CA 1
ATOM 3159 C C . ASP A 1 401 ? -7.405 20.886 -12.007 1.00 73.00 401 ASP A C 1
ATOM 3161 O O . ASP A 1 401 ? -8.237 21.742 -11.721 1.00 73.00 401 ASP A O 1
ATOM 3165 N N . PHE A 1 402 ? -6.928 20.027 -11.105 1.00 80.31 402 PHE A N 1
ATOM 3166 C CA . PHE A 1 402 ? -7.339 19.983 -9.697 1.00 80.31 402 PHE A CA 1
ATOM 3167 C C . PHE A 1 402 ? -6.281 20.574 -8.754 1.00 80.31 402 PHE A C 1
ATOM 3169 O O . PHE A 1 402 ? -6.226 20.236 -7.567 1.00 80.31 402 PHE A O 1
ATOM 3176 N N . THR A 1 403 ? -5.383 21.420 -9.267 1.00 76.69 403 THR A N 1
ATOM 3177 C CA . THR A 1 403 ? -4.268 21.960 -8.474 1.00 76.69 403 THR A CA 1
ATOM 3178 C C . THR A 1 403 ? -4.761 22.797 -7.285 1.00 76.69 403 THR A C 1
ATOM 3180 O O . THR A 1 403 ? -4.225 22.661 -6.180 1.00 76.69 403 THR A O 1
ATOM 3183 N N . SER A 1 404 ? -5.815 23.598 -7.467 1.00 76.56 404 SER A N 1
ATOM 3184 C CA . SER A 1 404 ? -6.429 24.424 -6.414 1.00 76.56 404 SER A CA 1
ATOM 3185 C C . SER A 1 404 ? -7.474 23.695 -5.565 1.00 76.56 404 SER A C 1
ATOM 3187 O O . SER A 1 404 ? -7.684 24.104 -4.430 1.00 76.56 404 SER A O 1
ATOM 3189 N N . ALA A 1 405 ? -8.057 22.602 -6.065 1.00 85.12 405 ALA A N 1
ATOM 3190 C CA . ALA A 1 405 ? -9.186 21.918 -5.433 1.00 85.12 405 ALA A CA 1
ATOM 3191 C C . ALA A 1 405 ? -8.852 21.332 -4.045 1.00 85.12 405 ALA A C 1
ATOM 3193 O O . ALA A 1 405 ? -7.764 20.761 -3.867 1.00 85.12 405 ALA A O 1
ATOM 3194 N N . ASP A 1 406 ? -9.776 21.407 -3.080 1.00 88.50 406 ASP A N 1
ATOM 3195 C CA . ASP A 1 406 ? -9.651 20.761 -1.763 1.00 88.50 406 ASP A CA 1
ATOM 3196 C C . ASP A 1 406 ? -10.037 19.267 -1.839 1.00 88.50 406 ASP A C 1
ATOM 3198 O O . ASP A 1 406 ? -11.220 18.922 -1.942 1.00 88.50 406 ASP A O 1
ATOM 3202 N N . PRO A 1 407 ? -9.075 18.327 -1.718 1.00 90.12 407 PRO A N 1
ATOM 3203 C CA . PRO A 1 407 ? -9.377 16.903 -1.826 1.00 90.12 407 PRO A CA 1
ATOM 3204 C C . PRO A 1 407 ? -10.301 16.377 -0.715 1.00 90.12 407 PRO A C 1
ATOM 3206 O O . PRO A 1 407 ? -11.001 15.380 -0.914 1.00 90.12 407 PRO A O 1
ATOM 3209 N N . LEU A 1 408 ? -10.298 16.995 0.473 1.00 91.94 408 LEU A N 1
ATOM 3210 C CA . LEU A 1 408 ? -11.152 16.560 1.580 1.00 91.94 408 LEU A CA 1
ATOM 3211 C C . LEU A 1 408 ? -12.612 16.898 1.292 1.00 91.94 408 LEU A C 1
ATOM 3213 O O . LEU A 1 408 ? -13.468 16.019 1.443 1.00 91.94 408 LEU A O 1
ATOM 3217 N N . LEU A 1 409 ? -12.860 18.127 0.831 1.00 93.25 409 LEU A N 1
ATOM 3218 C CA . LEU A 1 409 ? -14.172 18.594 0.400 1.00 93.25 409 LEU A CA 1
ATOM 3219 C C . LEU A 1 409 ? -14.686 17.764 -0.781 1.00 93.25 409 LEU A C 1
ATOM 3221 O O . LEU A 1 409 ? -15.771 17.191 -0.681 1.00 93.25 409 LEU A O 1
ATOM 3225 N N . TRP A 1 410 ? -13.880 17.581 -1.836 1.00 93.94 410 TRP A N 1
ATOM 3226 C CA . TRP A 1 410 ? -14.242 16.743 -2.989 1.00 93.94 410 TRP A CA 1
ATOM 3227 C C . TRP A 1 410 ? -14.612 15.321 -2.582 1.00 93.94 410 TRP A C 1
ATOM 3229 O O . TRP A 1 410 ? -15.589 14.764 -3.086 1.00 93.94 410 TRP A O 1
ATOM 3239 N N . HIS A 1 411 ? -13.875 14.727 -1.642 1.00 94.94 411 HIS A N 1
ATOM 3240 C CA . HIS A 1 411 ? -14.212 13.401 -1.136 1.00 94.94 411 HIS A CA 1
ATOM 3241 C C . HIS A 1 411 ? -15.560 13.396 -0.406 1.00 94.94 411 HIS A C 1
ATOM 3243 O O . HIS A 1 411 ? -16.384 12.514 -0.648 1.00 94.94 411 HIS A O 1
ATOM 3249 N N . GLY A 1 412 ? -15.790 14.362 0.492 1.00 96.06 412 GLY A N 1
ATOM 3250 C CA . GLY A 1 412 ? -17.047 14.484 1.228 1.00 96.06 412 GLY A CA 1
ATOM 3251 C C . GLY A 1 412 ? -18.245 14.685 0.307 1.00 96.06 412 GLY A C 1
ATOM 3252 O O . GLY A 1 412 ? -19.213 13.933 0.403 1.00 96.06 412 GLY A O 1
ATOM 3253 N N . LEU A 1 413 ? -18.146 15.633 -0.626 1.00 96.62 413 LEU A N 1
ATOM 3254 C CA . LEU A 1 413 ? -19.193 15.938 -1.597 1.00 96.62 413 LEU A CA 1
ATOM 3255 C C . LEU A 1 413 ? -19.471 14.757 -2.536 1.00 96.62 413 LEU A C 1
ATOM 3257 O O . LEU A 1 413 ? -20.629 14.387 -2.717 1.00 96.62 413 LEU A O 1
ATOM 3261 N N . THR A 1 414 ? -18.434 14.105 -3.078 1.00 96.94 414 THR A N 1
ATOM 3262 C CA . THR A 1 414 ? -18.607 12.945 -3.979 1.00 96.94 414 THR A CA 1
ATOM 3263 C C . THR A 1 414 ? -19.289 11.788 -3.252 1.00 96.94 414 THR A C 1
ATOM 3265 O O . THR A 1 414 ? -20.168 11.124 -3.802 1.00 96.94 414 THR A O 1
ATOM 3268 N N . LEU A 1 415 ? -18.939 11.561 -1.983 1.00 96.56 415 LEU A N 1
ATOM 3269 C CA . LEU A 1 415 ? -19.581 10.534 -1.170 1.00 96.56 415 LEU A CA 1
ATOM 3270 C C . LEU A 1 415 ? -21.040 10.891 -0.844 1.00 96.56 415 LEU A C 1
ATOM 3272 O O . LEU A 1 415 ? -21.897 10.006 -0.852 1.00 96.56 415 LEU A O 1
ATOM 3276 N N . THR A 1 416 ? -21.346 12.166 -0.590 1.00 97.31 416 THR A N 1
ATOM 3277 C CA . THR A 1 416 ? -22.726 12.653 -0.425 1.00 97.31 416 THR A CA 1
ATOM 3278 C C . THR A 1 416 ? -23.532 12.440 -1.701 1.00 97.31 416 THR A C 1
ATOM 3280 O O . THR A 1 416 ? -24.614 11.856 -1.639 1.00 97.31 416 THR A O 1
ATOM 3283 N N . LEU A 1 417 ? -22.975 12.811 -2.857 1.00 96.56 417 LEU A N 1
ATOM 3284 C CA . LEU A 1 417 ? -23.569 12.582 -4.172 1.00 96.56 417 LEU A CA 1
ATOM 3285 C C . LEU A 1 417 ? -23.876 11.094 -4.392 1.00 96.56 417 LEU A C 1
ATOM 3287 O O . LEU A 1 417 ? -24.980 10.746 -4.807 1.00 96.56 417 LEU A O 1
ATOM 3291 N N . ALA A 1 418 ? -22.959 10.201 -4.010 1.00 96.88 418 ALA A N 1
ATOM 3292 C CA . ALA A 1 418 ? -23.181 8.759 -4.079 1.00 96.88 418 ALA A CA 1
ATOM 3293 C C . ALA A 1 418 ? -24.409 8.306 -3.268 1.00 96.88 418 ALA A C 1
ATOM 3295 O O . ALA A 1 418 ? -25.242 7.548 -3.767 1.00 96.88 418 ALA A O 1
ATOM 3296 N N . TYR A 1 419 ? -24.562 8.793 -2.030 1.00 97.06 419 TYR A N 1
ATOM 3297 C CA . TYR A 1 419 ? -25.725 8.474 -1.196 1.00 97.06 419 TYR A CA 1
ATOM 3298 C C . TYR A 1 419 ? -27.027 9.090 -1.720 1.00 97.06 419 TYR A C 1
ATOM 3300 O O . TYR A 1 419 ? -28.070 8.444 -1.606 1.00 97.06 419 TYR A O 1
ATOM 3308 N N . LEU A 1 420 ? -26.987 10.293 -2.295 1.00 95.75 420 LEU A N 1
ATOM 3309 C CA . LEU A 1 420 ? -28.149 10.927 -2.927 1.00 95.75 420 LEU A CA 1
ATOM 3310 C C . LEU A 1 420 ? -28.627 10.125 -4.142 1.00 95.75 420 LEU A C 1
ATOM 3312 O O . LEU A 1 420 ? -29.815 9.827 -4.267 1.00 95.75 420 LEU A O 1
ATOM 3316 N N . LEU A 1 421 ? -27.699 9.682 -4.992 1.00 95.75 421 LEU A N 1
ATOM 3317 C CA . LEU A 1 421 ? -28.002 8.798 -6.118 1.00 95.75 421 LEU A CA 1
ATOM 3318 C C . LEU A 1 421 ? -28.544 7.448 -5.636 1.00 95.75 421 LEU A C 1
ATOM 3320 O O . LEU A 1 421 ? -29.569 6.980 -6.133 1.00 95.75 421 LEU A O 1
ATOM 3324 N N . PHE A 1 422 ? -27.928 6.859 -4.606 1.00 95.69 422 PHE A N 1
ATOM 3325 C CA . PHE A 1 422 ? -28.392 5.606 -4.009 1.00 95.69 422 PHE A CA 1
ATOM 3326 C C . PHE A 1 422 ? -29.832 5.708 -3.483 1.00 95.69 422 PHE A C 1
ATOM 3328 O O . PHE A 1 422 ? -30.618 4.763 -3.592 1.00 95.69 422 PHE A O 1
ATOM 3335 N N . GLN A 1 423 ? -30.211 6.861 -2.937 1.00 93.81 423 GLN A N 1
ATOM 3336 C CA . GLN A 1 423 ? -31.543 7.092 -2.383 1.00 93.81 423 GLN A CA 1
ATOM 3337 C C . GLN A 1 423 ? -32.563 7.627 -3.398 1.00 93.81 423 GLN A C 1
ATOM 3339 O O . GLN A 1 423 ? -33.733 7.729 -3.042 1.00 93.81 423 GLN A O 1
ATOM 3344 N N . ARG A 1 424 ? -32.167 7.838 -4.664 1.00 92.81 424 ARG A N 1
ATOM 3345 C CA . ARG A 1 424 ? -32.981 8.469 -5.722 1.00 92.81 424 ARG A CA 1
ATOM 3346 C C . ARG A 1 424 ? -33.437 9.895 -5.379 1.00 92.81 424 ARG A C 1
ATOM 3348 O O . ARG A 1 424 ? -34.589 10.246 -5.602 1.00 92.81 424 ARG A O 1
ATOM 3355 N N . SER A 1 425 ? -32.537 10.709 -4.836 1.00 91.25 425 SER A N 1
ATOM 3356 C CA . SER A 1 425 ? -32.820 12.116 -4.523 1.00 91.25 425 SER A CA 1
ATOM 3357 C C . SER A 1 425 ? -32.704 13.064 -5.727 1.00 91.25 425 SER A C 1
ATOM 3359 O O . SER A 1 425 ? -33.091 14.215 -5.595 1.00 91.25 425 SER A O 1
ATOM 3361 N N . PHE A 1 426 ? -32.192 12.614 -6.881 1.00 89.81 426 PHE A N 1
ATOM 3362 C CA . PHE A 1 426 ? -32.126 13.424 -8.104 1.00 89.81 426 PHE A CA 1
ATOM 3363 C C . PHE A 1 426 ? -33.307 13.134 -9.031 1.00 89.81 426 PHE A C 1
ATOM 3365 O O . PHE A 1 426 ? -33.727 11.986 -9.197 1.00 89.81 426 PHE A O 1
ATOM 3372 N N . GLU A 1 427 ? -33.790 14.176 -9.701 1.00 87.00 427 GLU A N 1
ATOM 3373 C CA . GLU A 1 427 ? -34.693 14.045 -10.842 1.00 87.00 427 GLU A CA 1
ATOM 3374 C C . GLU A 1 427 ? -33.929 13.743 -12.130 1.00 87.00 427 GLU A C 1
ATOM 3376 O O . GLU A 1 427 ? -32.785 14.165 -12.287 1.00 87.00 427 GLU A O 1
ATOM 3381 N N . ALA A 1 428 ? -34.590 13.095 -13.096 1.00 85.44 428 ALA A N 1
ATOM 3382 C CA . ALA A 1 428 ? -33.991 12.760 -14.391 1.00 85.44 428 ALA A CA 1
ATOM 3383 C C . ALA A 1 428 ? -33.381 13.981 -15.109 1.00 85.44 428 ALA A C 1
ATOM 3385 O O . ALA A 1 428 ? -32.275 13.893 -15.636 1.00 85.44 428 ALA A O 1
ATOM 3386 N N . LYS A 1 429 ? -34.054 15.140 -15.048 1.00 84.25 429 LYS A N 1
ATOM 3387 C CA . LYS A 1 429 ? -33.588 16.408 -15.644 1.00 84.25 429 LYS A CA 1
ATOM 3388 C C . LYS A 1 429 ? -32.268 16.920 -15.039 1.00 84.25 429 LYS A C 1
ATOM 3390 O O . LYS A 1 429 ? -31.518 17.611 -15.718 1.00 84.25 429 LYS A O 1
ATOM 3395 N N . SER A 1 430 ? -31.975 16.554 -13.790 1.00 85.38 430 SER A N 1
ATOM 3396 C CA . SER A 1 430 ? -30.820 17.038 -13.021 1.00 85.38 430 SER A CA 1
ATOM 3397 C C . SER A 1 430 ? -29.676 16.016 -12.965 1.00 85.38 430 SER A C 1
ATOM 3399 O O . SER A 1 430 ? -28.649 16.273 -12.345 1.00 85.38 430 SER A O 1
ATOM 3401 N N . LEU A 1 431 ? -29.809 14.853 -13.619 1.00 89.44 431 LEU A N 1
ATOM 3402 C CA . LEU A 1 431 ? -28.757 13.827 -13.642 1.00 89.44 431 LEU A CA 1
ATOM 3403 C C . LEU A 1 431 ? -27.511 14.259 -14.427 1.00 89.44 431 LEU A C 1
ATOM 3405 O O . LEU A 1 431 ? -26.420 13.774 -14.136 1.00 89.44 431 LEU A O 1
ATOM 3409 N N . GLY A 1 432 ? -27.646 15.182 -15.385 1.00 88.31 432 GLY A N 1
ATOM 3410 C CA . GLY A 1 432 ? -26.524 15.656 -16.202 1.00 88.31 432 GLY A CA 1
ATOM 3411 C C . GLY A 1 432 ? -25.402 16.301 -15.398 1.00 88.31 432 GLY A C 1
ATOM 3412 O O . GLY A 1 432 ? -24.240 15.945 -15.590 1.00 88.31 432 GLY A O 1
ATOM 3413 N N . SER A 1 433 ? -25.742 17.174 -14.447 1.00 87.56 433 SER A N 1
ATOM 3414 C CA . SER A 1 433 ? -24.755 17.825 -13.576 1.00 87.56 433 SER A CA 1
ATOM 3415 C C . SER A 1 433 ? -24.070 16.823 -12.647 1.00 87.56 433 SER A C 1
ATOM 3417 O O . SER A 1 433 ? -22.850 16.856 -12.485 1.00 87.56 433 SER A O 1
ATOM 3419 N N . ALA A 1 434 ? -24.828 15.869 -12.096 1.00 91.12 434 ALA A N 1
ATOM 3420 C CA . ALA A 1 434 ? -24.267 14.789 -11.294 1.00 91.12 434 ALA A CA 1
ATOM 3421 C C . ALA A 1 434 ? -23.262 13.961 -12.110 1.00 91.12 434 ALA A C 1
ATOM 3423 O O . ALA A 1 434 ? -22.155 13.709 -11.646 1.00 91.12 434 ALA A O 1
ATOM 3424 N N . ILE A 1 435 ? -23.610 13.573 -13.339 1.00 91.50 435 ILE A N 1
ATOM 3425 C CA . ILE A 1 435 ? -22.740 12.780 -14.220 1.00 91.50 435 ILE A CA 1
ATOM 3426 C C . ILE A 1 435 ? -21.457 13.537 -14.579 1.00 91.50 435 ILE A C 1
ATOM 3428 O O . ILE A 1 435 ? -20.382 12.936 -14.545 1.00 91.50 435 ILE A O 1
ATOM 3432 N N . GLU A 1 436 ? -21.548 14.838 -14.863 1.00 89.44 436 GLU A N 1
ATOM 3433 C CA . GLU A 1 436 ? -20.382 15.700 -15.093 1.00 89.44 436 GLU A CA 1
ATOM 3434 C C . GLU A 1 436 ? -19.403 15.636 -13.912 1.00 89.44 436 GLU A C 1
ATOM 3436 O O . GLU A 1 436 ? -18.223 15.315 -14.085 1.00 89.44 436 GLU A O 1
ATOM 3441 N N . ILE A 1 437 ? -19.915 15.820 -12.694 1.00 91.62 437 ILE A N 1
ATOM 3442 C CA . ILE A 1 437 ? -19.122 15.752 -11.463 1.00 91.62 437 ILE A CA 1
ATOM 3443 C C . ILE A 1 437 ? -18.534 14.357 -11.246 1.00 91.62 437 ILE A C 1
ATOM 3445 O O . ILE A 1 437 ? -17.371 14.243 -10.865 1.00 91.62 437 ILE A O 1
ATOM 3449 N N . LEU A 1 438 ? -19.291 13.285 -11.498 1.00 93.62 438 LEU A N 1
ATOM 3450 C CA . LEU A 1 438 ? -18.793 11.917 -11.325 1.00 93.62 438 LEU A CA 1
ATOM 3451 C C . LEU A 1 438 ? -17.632 11.596 -12.264 1.00 93.62 438 LEU A C 1
ATOM 3453 O O . LEU A 1 438 ? -16.692 10.914 -11.858 1.00 93.62 438 LEU A O 1
ATOM 3457 N N . VAL A 1 439 ? -17.668 12.104 -13.495 1.00 91.50 439 VAL A N 1
ATOM 3458 C CA . VAL A 1 439 ? -16.571 11.941 -14.455 1.00 91.50 439 VAL A CA 1
ATOM 3459 C C . VAL A 1 439 ? -15.342 12.720 -13.992 1.00 91.50 439 VAL A C 1
ATOM 3461 O O . VAL A 1 439 ? -14.240 12.169 -14.021 1.00 91.50 439 VAL A O 1
ATOM 3464 N N . LEU A 1 440 ? -15.514 13.954 -13.508 1.00 90.69 440 LEU A N 1
ATOM 3465 C CA . LEU A 1 440 ? -14.424 14.736 -12.915 1.00 90.69 440 LEU A CA 1
ATOM 3466 C C . LEU A 1 440 ? -13.834 14.028 -11.686 1.00 90.69 440 LEU A C 1
ATOM 3468 O O . LEU A 1 440 ? -12.621 13.862 -11.604 1.00 90.69 440 LEU A O 1
ATOM 3472 N N . ALA A 1 441 ? -14.678 13.529 -10.780 1.00 93.06 441 ALA A N 1
ATOM 3473 C CA . ALA A 1 441 ? -14.271 12.828 -9.566 1.00 93.06 441 ALA A CA 1
ATOM 3474 C C . ALA A 1 441 ? -13.545 11.505 -9.866 1.00 93.06 441 ALA A C 1
ATOM 3476 O O . ALA A 1 441 ? -12.534 11.205 -9.235 1.00 93.06 441 ALA A O 1
ATOM 3477 N N . LEU A 1 442 ? -13.996 10.737 -10.865 1.00 92.31 442 LEU A N 1
ATOM 3478 C CA . LEU A 1 442 ? -13.329 9.509 -11.319 1.00 92.31 442 LEU A CA 1
ATOM 3479 C C . LEU A 1 442 ? -11.962 9.792 -11.972 1.00 92.31 442 LEU A C 1
ATOM 3481 O O . LEU A 1 442 ? -11.067 8.946 -11.953 1.00 92.31 442 LEU A O 1
ATOM 3485 N N . ASN A 1 443 ? -11.789 10.989 -12.533 1.00 89.12 443 ASN A N 1
ATOM 3486 C CA . ASN A 1 443 ? -10.544 11.474 -13.128 1.00 89.12 443 ASN A CA 1
ATOM 3487 C C . ASN A 1 443 ? -9.726 12.379 -12.194 1.00 89.12 443 ASN A C 1
ATOM 3489 O O . ASN A 1 443 ? -8.700 12.912 -12.618 1.00 89.12 443 ASN A O 1
ATOM 3493 N N . PHE A 1 444 ? -10.139 12.521 -10.932 1.00 89.19 444 PHE A N 1
ATOM 3494 C CA . PHE A 1 444 ? -9.501 13.421 -9.983 1.00 89.19 444 PHE A CA 1
ATOM 3495 C C . PHE A 1 444 ? -8.093 12.936 -9.654 1.00 89.19 444 PHE A C 1
ATOM 3497 O O . PHE A 1 444 ? -7.919 11.888 -9.030 1.00 89.19 444 PHE A O 1
ATOM 3504 N N . GLU A 1 445 ? -7.083 13.713 -10.038 1.00 84.31 445 GLU A N 1
ATOM 3505 C CA . GLU A 1 445 ? -5.685 13.459 -9.702 1.00 84.31 445 GLU A CA 1
ATOM 3506 C C . GLU A 1 445 ? -4.975 14.775 -9.374 1.00 84.31 445 GLU A C 1
ATOM 3508 O O . GLU A 1 445 ? -4.620 15.555 -10.260 1.00 84.31 445 GLU A O 1
ATOM 3513 N N . LYS A 1 446 ? -4.728 15.010 -8.080 1.00 77.62 446 LYS A N 1
ATOM 3514 C CA . LYS A 1 446 ? -3.959 16.168 -7.619 1.00 77.62 446 LYS A CA 1
ATOM 3515 C C . LYS A 1 446 ? -2.463 15.850 -7.608 1.00 77.62 446 LYS A C 1
ATOM 3517 O O . LYS A 1 446 ? -1.982 15.068 -6.785 1.00 77.62 446 LYS A O 1
ATOM 3522 N N . ARG A 1 447 ? -1.714 16.485 -8.513 1.00 62.72 447 ARG A N 1
ATOM 3523 C CA . ARG A 1 447 ? -0.267 16.281 -8.709 1.00 62.72 447 ARG A CA 1
ATOM 3524 C C . ARG A 1 447 ? 0.552 17.039 -7.653 1.00 62.72 447 ARG A C 1
ATOM 3526 O O . ARG A 1 447 ? 1.107 18.096 -7.922 1.00 62.72 447 ARG A O 1
ATOM 3533 N N . GLY A 1 448 ? 0.599 16.518 -6.426 1.00 53.31 448 GLY A N 1
ATOM 3534 C CA . GLY A 1 448 ? 1.499 16.999 -5.367 1.00 53.31 448 GLY A CA 1
ATOM 3535 C C . GLY A 1 448 ? 2.877 16.315 -5.391 1.00 53.31 448 GLY A C 1
ATOM 3536 O O . GLY A 1 448 ? 3.038 15.251 -5.983 1.00 53.31 448 GLY A O 1
ATOM 3537 N N . ALA A 1 449 ? 3.868 16.882 -4.688 1.00 44.09 449 ALA A N 1
ATOM 3538 C CA . ALA A 1 449 ? 5.234 16.333 -4.581 1.00 44.09 449 ALA A CA 1
ATOM 3539 C C . ALA A 1 449 ? 5.313 14.938 -3.914 1.00 44.09 449 ALA A C 1
ATOM 3541 O O . ALA A 1 449 ? 6.323 14.245 -4.020 1.00 44.09 449 ALA A O 1
ATOM 3542 N N . VAL A 1 450 ? 4.241 14.517 -3.241 1.00 41.41 450 VAL A N 1
ATOM 3543 C CA . VAL A 1 450 ? 4.077 13.195 -2.635 1.00 41.41 450 VAL A CA 1
ATOM 3544 C C . VAL A 1 450 ? 2.739 12.664 -3.136 1.00 41.41 450 VAL A C 1
ATOM 3546 O O . VAL A 1 450 ? 1.710 13.269 -2.842 1.00 41.41 450 VAL A O 1
ATOM 3549 N N . GLY A 1 451 ? 2.744 11.582 -3.923 1.00 49.16 451 GLY A N 1
ATOM 3550 C CA . GLY A 1 451 ? 1.518 10.947 -4.419 1.00 49.16 451 GLY A CA 1
ATOM 3551 C C . GLY A 1 451 ? 0.569 10.668 -3.254 1.00 49.16 451 GLY A C 1
ATOM 3552 O O . GLY A 1 451 ? 0.862 9.834 -2.400 1.00 49.16 451 GLY A O 1
ATOM 3553 N N . SER A 1 452 ? -0.511 11.444 -3.156 1.00 53.28 452 SER A N 1
ATOM 3554 C CA . SER A 1 452 ? -1.353 11.461 -1.962 1.00 53.28 452 SER A CA 1
ATOM 3555 C C . SER A 1 452 ? -2.483 10.438 -2.083 1.00 53.28 452 SER A C 1
ATOM 3557 O O . SER A 1 452 ? -3.173 10.380 -3.097 1.00 53.28 452 SER A O 1
ATOM 3559 N N . ASN A 1 453 ? -2.731 9.670 -1.018 1.00 60.78 453 ASN A N 1
ATOM 3560 C CA . ASN A 1 453 ? -3.847 8.712 -0.939 1.00 60.78 453 ASN A CA 1
ATOM 3561 C C . ASN A 1 453 ? -5.241 9.373 -1.041 1.00 60.78 453 ASN A C 1
ATOM 3563 O O . ASN A 1 453 ? -6.251 8.671 -1.072 1.00 60.78 453 ASN A O 1
ATOM 3567 N N . GLN A 1 454 ? -5.319 10.706 -1.055 1.00 71.81 454 GLN A N 1
ATOM 3568 C CA . GLN A 1 454 ? -6.578 11.451 -1.039 1.00 71.81 454 GLN A CA 1
ATOM 3569 C C . GLN A 1 454 ? -7.297 11.372 -2.395 1.00 71.81 454 GLN A C 1
ATOM 3571 O O . GLN A 1 454 ? -8.502 11.122 -2.412 1.00 71.81 454 GLN A O 1
ATOM 3576 N N . SER A 1 455 ? -6.564 11.446 -3.516 1.00 83.12 455 SER A N 1
ATOM 3577 C CA . SER A 1 455 ? -7.134 11.273 -4.864 1.00 83.12 455 SER A CA 1
ATOM 3578 C C . SER A 1 455 ? -7.826 9.913 -5.014 1.00 83.12 455 SER A C 1
ATOM 3580 O O . SER A 1 455 ? -8.932 9.824 -5.540 1.00 83.12 455 SER A O 1
ATOM 3582 N N . THR A 1 456 ? -7.226 8.852 -4.462 1.00 89.75 456 THR A N 1
ATOM 3583 C CA . THR A 1 456 ? -7.799 7.498 -4.472 1.00 89.75 456 THR A CA 1
ATOM 3584 C C . THR A 1 456 ? -9.167 7.457 -3.793 1.00 89.75 456 THR A C 1
ATOM 3586 O O . THR A 1 456 ? -10.094 6.872 -4.337 1.00 89.75 456 THR A O 1
ATOM 3589 N N . THR A 1 457 ? -9.334 8.101 -2.633 1.00 92.12 457 THR A N 1
ATOM 3590 C CA . THR A 1 457 ? -10.626 8.072 -1.922 1.00 92.12 457 THR A CA 1
ATOM 3591 C C . THR A 1 457 ? -11.751 8.753 -2.703 1.00 92.12 457 THR A C 1
ATOM 3593 O O . THR A 1 457 ? -12.882 8.277 -2.679 1.00 92.12 457 THR A O 1
ATOM 3596 N N . ILE A 1 458 ? -11.452 9.829 -3.440 1.00 94.38 458 ILE A N 1
ATOM 3597 C CA . ILE A 1 458 ? -12.432 10.530 -4.287 1.00 94.38 458 ILE A CA 1
ATOM 3598 C C . ILE A 1 458 ? -12.879 9.623 -5.437 1.00 94.38 458 ILE A C 1
ATOM 3600 O O . ILE A 1 458 ? -14.077 9.453 -5.659 1.00 94.38 458 ILE A O 1
ATOM 3604 N N . ARG A 1 459 ? -11.923 8.975 -6.116 1.00 94.75 459 ARG A N 1
ATOM 3605 C CA . ARG A 1 459 ? -12.218 8.022 -7.196 1.00 94.75 459 ARG A CA 1
ATOM 3606 C C . ARG A 1 459 ? -13.015 6.813 -6.699 1.00 94.75 459 ARG A C 1
ATOM 3608 O O . ARG A 1 459 ? -13.899 6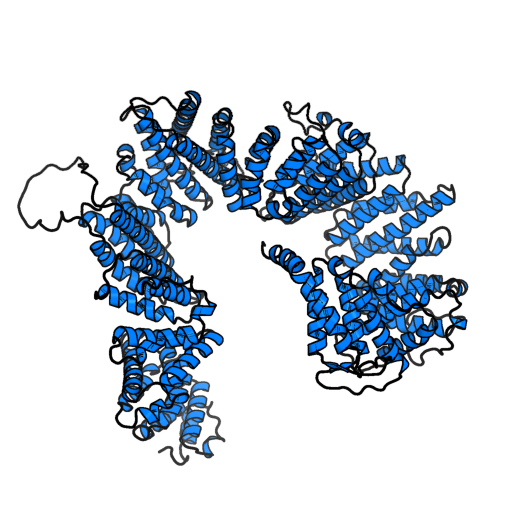.340 -7.407 1.00 94.75 459 ARG A O 1
ATOM 3615 N N . ASP A 1 460 ? -12.760 6.349 -5.476 1.00 95.25 460 ASP A N 1
ATOM 3616 C CA . ASP A 1 460 ? -13.518 5.254 -4.850 1.00 95.25 460 ASP A CA 1
ATOM 3617 C C . ASP A 1 460 ? -14.974 5.666 -4.578 1.00 95.25 460 ASP A C 1
ATOM 3619 O O . ASP A 1 460 ? -15.919 4.965 -4.947 1.00 95.25 460 ASP A O 1
ATOM 3623 N N . ALA A 1 461 ? -15.174 6.869 -4.028 1.00 96.31 461 ALA A N 1
ATOM 3624 C CA . ALA A 1 461 ? -16.505 7.442 -3.846 1.00 96.31 461 ALA A CA 1
ATOM 3625 C C . ALA A 1 461 ? -17.246 7.614 -5.187 1.00 96.31 461 ALA A C 1
ATOM 3627 O O . ALA A 1 461 ? -18.442 7.323 -5.262 1.00 96.31 461 ALA A O 1
ATOM 3628 N N . ALA A 1 462 ? -16.544 8.007 -6.256 1.00 97.25 462 ALA A N 1
ATOM 3629 C CA . ALA A 1 462 ? -17.106 8.079 -7.605 1.00 97.25 462 ALA A CA 1
ATOM 3630 C C . ALA A 1 462 ? -17.523 6.695 -8.135 1.00 97.25 462 ALA A C 1
ATOM 3632 O O . ALA A 1 462 ? -18.601 6.568 -8.714 1.00 97.25 462 ALA A O 1
ATOM 3633 N N . CYS A 1 463 ? -16.741 5.638 -7.876 1.00 97.00 463 CYS A N 1
ATOM 3634 C CA . CYS A 1 463 ? -17.128 4.262 -8.217 1.00 97.00 463 CYS A CA 1
ATOM 3635 C C . CYS A 1 463 ? -18.436 3.863 -7.519 1.00 97.00 463 CYS A C 1
ATOM 3637 O O . CYS A 1 463 ? -19.356 3.358 -8.165 1.00 97.00 463 CYS A O 1
ATOM 3639 N N . PHE A 1 464 ? -18.553 4.141 -6.215 1.00 97.00 464 PHE A N 1
ATOM 3640 C CA . PHE A 1 464 ? -19.782 3.882 -5.460 1.00 97.00 464 PHE A CA 1
ATOM 3641 C C . PHE A 1 464 ? -20.974 4.696 -5.988 1.00 97.00 464 PHE A C 1
ATOM 3643 O O . PHE A 1 464 ? -22.094 4.181 -6.067 1.00 97.00 464 PHE A O 1
ATOM 3650 N N . ALA A 1 465 ? -20.750 5.947 -6.390 1.00 97.44 465 ALA A N 1
ATOM 3651 C CA . ALA A 1 465 ? -21.784 6.792 -6.969 1.00 97.44 465 ALA A CA 1
ATOM 3652 C C . ALA A 1 465 ? -22.278 6.271 -8.325 1.00 97.44 465 ALA A C 1
ATOM 3654 O O . ALA A 1 465 ? -23.486 6.163 -8.520 1.00 97.44 465 ALA A O 1
ATOM 3655 N N . ILE A 1 466 ? -21.371 5.885 -9.230 1.00 97.56 466 ILE A N 1
ATOM 3656 C CA . ILE A 1 466 ? -21.726 5.329 -10.545 1.00 97.56 466 ILE A CA 1
ATOM 3657 C C . ILE A 1 466 ? -22.425 3.969 -10.388 1.00 97.56 466 ILE A C 1
ATOM 3659 O O . ILE A 1 466 ? -23.419 3.713 -11.064 1.00 97.56 466 ILE A O 1
ATOM 3663 N N . TRP A 1 467 ? -21.976 3.123 -9.452 1.00 97.62 467 TRP A N 1
ATOM 3664 C CA . TRP A 1 467 ? -22.671 1.878 -9.099 1.00 97.62 467 TRP A CA 1
ATOM 3665 C C . TRP A 1 467 ? -24.083 2.138 -8.546 1.00 97.62 467 TRP A C 1
ATOM 3667 O O . TRP A 1 467 ? -25.036 1.418 -8.842 1.00 97.62 467 TRP A O 1
ATOM 3677 N N . SER A 1 468 ? -24.247 3.194 -7.747 1.00 96.88 468 SER A N 1
ATOM 3678 C CA . SER A 1 468 ? -25.557 3.594 -7.231 1.00 96.88 468 SER A CA 1
ATOM 3679 C C . SER A 1 468 ? -26.460 4.128 -8.343 1.00 96.88 468 SER A C 1
ATOM 3681 O O . SER A 1 468 ? -27.637 3.777 -8.388 1.00 96.88 468 SER A O 1
ATOM 3683 N N . LEU A 1 469 ? -25.911 4.930 -9.259 1.00 95.62 469 LEU A N 1
ATOM 3684 C CA . LEU A 1 469 ? -26.604 5.471 -10.427 1.00 95.62 469 LEU A CA 1
ATOM 3685 C C . LEU A 1 469 ? -27.168 4.341 -11.304 1.00 95.62 469 LEU A C 1
ATOM 3687 O O . LEU A 1 469 ? -28.370 4.322 -11.566 1.00 95.62 469 LEU A O 1
ATOM 3691 N N . SER A 1 470 ? -26.336 3.361 -11.671 1.00 95.19 470 SER A N 1
ATOM 3692 C CA . SER A 1 470 ? -26.740 2.233 -12.527 1.00 95.19 470 SER A CA 1
ATOM 3693 C C . SER A 1 470 ? -27.813 1.343 -11.900 1.00 95.19 470 SER A C 1
ATOM 3695 O O . SER A 1 470 ? -28.687 0.807 -12.575 1.00 95.19 470 SER A O 1
ATOM 3697 N N . ARG A 1 471 ? -27.787 1.183 -10.574 1.00 95.00 471 ARG A N 1
ATOM 3698 C CA . ARG A 1 471 ? -28.764 0.348 -9.868 1.00 95.00 471 ARG A CA 1
ATOM 3699 C C . ARG A 1 471 ? -30.110 1.032 -9.669 1.00 95.00 471 ARG A C 1
ATOM 3701 O O . ARG A 1 471 ? -31.125 0.354 -9.486 1.00 95.00 471 ARG A O 1
ATOM 3708 N N . ARG A 1 472 ? -30.110 2.360 -9.559 1.00 95.19 472 ARG A N 1
ATOM 3709 C CA . ARG A 1 472 ? -31.262 3.108 -9.053 1.00 95.19 472 ARG A CA 1
ATOM 3710 C C . ARG A 1 472 ? -32.039 3.820 -10.141 1.00 95.19 472 ARG A C 1
ATOM 3712 O O . ARG A 1 472 ? -33.231 3.993 -9.918 1.00 95.19 472 ARG A O 1
ATOM 3719 N N . TYR A 1 473 ? -31.437 4.179 -11.270 1.00 95.25 473 TYR A N 1
ATOM 3720 C CA . TYR A 1 473 ? -32.107 4.880 -12.372 1.00 95.25 473 TYR A CA 1
ATOM 3721 C C . TYR A 1 473 ? -32.351 3.951 -13.562 1.00 95.25 473 TYR A C 1
ATOM 3723 O O . TYR A 1 473 ? -31.645 2.965 -13.744 1.00 95.25 473 TYR A O 1
ATOM 3731 N N . SER A 1 474 ? -33.398 4.227 -14.336 1.00 95.31 474 SER A N 1
ATOM 3732 C CA . SER A 1 474 ? -33.750 3.450 -15.528 1.00 95.31 474 SER A CA 1
ATOM 3733 C C . SER A 1 474 ? -32.923 3.863 -16.748 1.00 95.31 474 SER A C 1
ATOM 3735 O O . SER A 1 474 ? -32.319 4.935 -16.779 1.00 95.31 474 SER A O 1
ATOM 3737 N N . THR A 1 475 ? -32.912 3.010 -17.775 1.00 95.12 475 THR A N 1
ATOM 3738 C CA . THR A 1 475 ? -32.227 3.286 -19.047 1.00 95.12 475 THR A CA 1
ATOM 3739 C C . THR A 1 475 ? -32.707 4.588 -19.690 1.00 95.12 475 THR A C 1
ATOM 3741 O O . THR A 1 475 ? -31.882 5.392 -20.119 1.00 95.12 475 THR A O 1
ATOM 3744 N N . ASP A 1 476 ? -34.021 4.823 -19.705 1.00 93.44 476 ASP A N 1
ATOM 3745 C CA . ASP A 1 476 ? -34.612 6.014 -20.320 1.00 93.44 476 ASP A CA 1
ATOM 3746 C C . ASP A 1 476 ? -34.224 7.290 -19.564 1.00 93.44 476 ASP A C 1
ATOM 3748 O O . ASP A 1 476 ? -33.861 8.286 -20.183 1.00 93.44 476 ASP A O 1
ATOM 3752 N N . GLU A 1 477 ? -34.215 7.251 -18.226 1.00 93.81 477 GLU A N 1
ATOM 3753 C CA . GLU A 1 477 ? -33.786 8.388 -17.400 1.00 93.81 477 GLU A CA 1
ATOM 3754 C C . GLU A 1 477 ? -32.324 8.767 -17.688 1.00 93.81 477 GLU A C 1
ATOM 3756 O O . GLU A 1 477 ? -32.028 9.936 -17.933 1.00 93.81 477 GLU A O 1
ATOM 3761 N N . LEU A 1 478 ? -31.411 7.790 -17.731 1.00 91.62 478 LEU A N 1
ATOM 3762 C CA . LEU A 1 478 ? -29.990 8.050 -17.995 1.00 91.62 478 LEU A CA 1
ATOM 3763 C C . LEU A 1 478 ? -29.735 8.547 -19.424 1.00 91.62 478 LEU A C 1
ATOM 3765 O O . LEU A 1 478 ? -28.924 9.450 -19.632 1.00 91.62 478 LEU A O 1
ATOM 3769 N N . ASN A 1 479 ? -30.435 7.986 -20.410 1.00 89.00 479 ASN A N 1
ATOM 3770 C CA . ASN A 1 479 ? -30.279 8.372 -21.812 1.00 89.00 479 ASN A CA 1
ATOM 3771 C C . ASN A 1 479 ? -31.022 9.669 -22.173 1.00 89.00 479 ASN A C 1
ATOM 3773 O O . ASN A 1 479 ? -30.700 10.275 -23.188 1.00 89.00 479 ASN A O 1
ATOM 3777 N N . SER A 1 480 ? -31.973 10.126 -21.350 1.00 85.50 480 SER A N 1
ATOM 3778 C CA . SER A 1 480 ? -32.642 11.426 -21.529 1.00 85.50 480 SER A CA 1
ATOM 3779 C C . SER A 1 480 ? -31.745 12.632 -21.223 1.00 85.50 480 SER A C 1
ATOM 3781 O O . SER A 1 480 ? -32.105 13.769 -21.523 1.00 85.50 480 SER A O 1
ATOM 3783 N N . THR A 1 481 ? -30.576 12.390 -20.628 1.00 80.38 481 THR A N 1
ATOM 3784 C CA . THR A 1 481 ? -29.608 13.425 -20.262 1.00 80.38 481 THR A CA 1
ATOM 3785 C C . THR A 1 481 ? -28.829 13.910 -21.488 1.00 80.38 481 THR A C 1
ATOM 3787 O O . THR A 1 481 ? -28.182 13.111 -22.163 1.00 80.38 481 THR A O 1
ATOM 3790 N N . ASP A 1 482 ? -28.817 15.221 -21.747 1.00 72.50 482 ASP A N 1
ATOM 3791 C CA . ASP A 1 482 ? -28.018 15.807 -22.831 1.00 72.50 482 ASP A CA 1
ATOM 3792 C C . ASP A 1 482 ? -26.543 15.972 -22.428 1.00 72.50 482 ASP A C 1
ATOM 3794 O O . ASP A 1 482 ? -26.137 16.996 -21.873 1.00 72.50 482 ASP A O 1
ATOM 3798 N N . LEU A 1 483 ? -25.716 14.974 -22.751 1.00 71.31 483 LEU A N 1
ATOM 3799 C CA . LEU A 1 483 ? -24.261 15.041 -22.570 1.00 71.31 483 LEU A CA 1
ATOM 3800 C C . LEU A 1 483 ? -23.582 16.123 -23.430 1.00 71.31 483 LEU A C 1
ATOM 3802 O O . LEU A 1 483 ? -22.461 16.525 -23.125 1.00 71.31 483 LEU A O 1
ATOM 3806 N N . GLY A 1 484 ? -24.217 16.597 -24.506 1.00 66.56 484 GLY A N 1
ATOM 3807 C CA . GLY A 1 484 ? -23.669 17.657 -25.353 1.00 66.56 484 GLY A CA 1
ATOM 3808 C C . GLY A 1 484 ? -23.565 18.993 -24.617 1.00 66.56 484 GLY A C 1
ATOM 3809 O O . GLY A 1 484 ? -22.598 19.729 -24.810 1.00 66.56 484 GLY A O 1
ATOM 3810 N N . SER A 1 485 ? -24.520 19.272 -23.727 1.00 65.62 485 SER A N 1
ATOM 3811 C CA . SER A 1 485 ? -24.560 20.487 -22.906 1.00 65.62 485 SER A CA 1
ATOM 3812 C C . SER A 1 485 ? -23.527 20.532 -21.769 1.00 65.62 485 SER A C 1
ATOM 3814 O O . SER A 1 485 ? -23.236 21.615 -21.266 1.00 65.62 485 SER A O 1
ATOM 3816 N N . THR A 1 486 ? -22.931 19.394 -21.386 1.00 66.75 486 THR A N 1
ATOM 3817 C CA . THR A 1 486 ? -21.970 19.310 -20.265 1.00 66.75 486 THR A CA 1
ATOM 3818 C C . THR A 1 486 ? -20.522 19.575 -20.682 1.00 66.75 486 THR A C 1
ATOM 3820 O O . THR A 1 486 ? -19.645 19.680 -19.832 1.00 66.75 486 THR A O 1
ATOM 3823 N N . GLY A 1 487 ? -20.237 19.661 -21.988 1.00 67.12 487 GLY A N 1
ATOM 3824 C CA . GLY A 1 487 ? -18.875 19.847 -22.507 1.00 67.12 487 GLY A CA 1
ATOM 3825 C C . GLY A 1 487 ? -17.962 18.618 -22.369 1.00 67.12 487 GLY A C 1
ATOM 3826 O O . GLY A 1 487 ? -16.786 18.699 -22.713 1.00 67.12 487 GLY A O 1
ATOM 3827 N N . LEU A 1 488 ? -18.490 17.477 -21.905 1.00 66.94 488 LEU A N 1
ATOM 3828 C CA . LEU A 1 488 ? -17.741 16.227 -21.717 1.00 66.94 488 LEU A CA 1
ATOM 3829 C C . LEU A 1 488 ? -17.485 15.452 -23.021 1.00 66.94 488 LEU A C 1
ATOM 3831 O O . LEU A 1 488 ? -16.606 14.591 -23.066 1.00 66.94 488 LEU A O 1
ATOM 3835 N N . LEU A 1 489 ? -18.271 15.707 -24.069 1.00 64.62 489 LEU A N 1
ATOM 3836 C CA . LEU A 1 489 ? -18.149 15.025 -25.356 1.00 64.62 489 LEU A CA 1
ATOM 3837 C C . LEU A 1 489 ? -17.303 15.841 -26.340 1.00 64.62 489 LEU A C 1
ATOM 3839 O O . LEU A 1 489 ? -17.649 16.966 -26.697 1.00 64.62 489 LEU A O 1
ATOM 3843 N N . ASP A 1 490 ? -16.247 15.221 -26.868 1.00 60.94 490 ASP A N 1
ATOM 3844 C CA . ASP A 1 490 ? -15.560 15.713 -28.065 1.00 60.94 490 ASP A CA 1
ATOM 3845 C C . ASP A 1 490 ? -16.522 15.774 -29.267 1.00 60.94 490 ASP A C 1
ATOM 3847 O O . ASP A 1 490 ? -17.470 14.991 -29.384 1.00 60.94 490 ASP A O 1
ATOM 3851 N N . THR A 1 491 ? -16.224 16.637 -30.245 1.00 51.56 491 THR A N 1
ATOM 3852 C CA . THR A 1 491 ? -17.024 16.805 -31.477 1.00 51.56 491 THR A CA 1
ATOM 3853 C C . THR A 1 491 ? -17.241 15.513 -32.271 1.00 51.56 491 THR A C 1
ATOM 3855 O O . THR A 1 491 ? -18.207 15.427 -33.025 1.00 51.56 491 THR A O 1
ATOM 3858 N N . SER A 1 492 ? -16.389 14.500 -32.084 1.00 52.34 492 SER A N 1
ATOM 3859 C CA . SER A 1 492 ? -16.489 13.178 -32.716 1.00 52.34 492 SER A CA 1
ATOM 3860 C C . SER A 1 492 ? -17.376 12.162 -31.982 1.00 52.34 492 SER A C 1
ATOM 3862 O O . SER A 1 492 ? -17.488 11.034 -32.451 1.00 52.34 492 SER A O 1
ATOM 3864 N N . SER A 1 493 ? -17.937 12.520 -30.824 1.00 60.34 493 SER A N 1
ATOM 3865 C CA . SER A 1 493 ? -18.625 11.596 -29.906 1.00 60.34 493 SER A CA 1
ATOM 3866 C C . SER A 1 493 ? -20.097 11.965 -29.670 1.00 60.34 493 SER A C 1
ATOM 3868 O O . SER A 1 493 ? -20.698 11.493 -28.711 1.00 60.34 493 SER A O 1
ATOM 3870 N N . LYS A 1 494 ? -20.683 12.807 -30.533 1.00 61.12 494 LYS A N 1
ATOM 3871 C CA . LYS A 1 494 ? -22.035 13.370 -30.354 1.00 61.12 494 LYS A CA 1
ATOM 3872 C C . LYS A 1 494 ? -23.178 12.343 -30.360 1.00 61.12 494 LYS A C 1
ATOM 3874 O O . LYS A 1 494 ? -24.234 12.652 -29.827 1.00 61.12 494 LYS A O 1
ATOM 3879 N N . ASP A 1 495 ? -22.952 11.138 -30.885 1.00 69.88 495 ASP A N 1
ATOM 3880 C CA . ASP A 1 495 ? -23.973 10.081 -30.993 1.00 69.88 495 ASP A CA 1
ATOM 3881 C C . ASP A 1 495 ? -23.865 8.998 -29.894 1.00 69.88 495 ASP A C 1
ATOM 3883 O O . ASP A 1 495 ? -24.498 7.946 -29.983 1.00 69.88 495 ASP A O 1
ATOM 3887 N N . VAL A 1 496 ? -23.033 9.203 -28.863 1.00 83.38 496 VAL A N 1
ATOM 3888 C CA . VAL A 1 496 ? -22.805 8.204 -27.803 1.00 83.38 496 VAL A CA 1
ATOM 3889 C C . VAL A 1 496 ? -23.821 8.372 -26.671 1.00 83.38 496 VAL A C 1
ATOM 3891 O O . VAL A 1 496 ? -23.943 9.452 -26.099 1.00 83.38 496 VAL A O 1
ATOM 3894 N N . SER A 1 497 ? -24.510 7.287 -26.300 1.00 90.06 497 SER A N 1
ATOM 3895 C CA . SER A 1 497 ? -25.426 7.288 -25.152 1.00 90.06 497 SER A CA 1
ATOM 3896 C C . SER A 1 497 ? -24.690 7.522 -23.829 1.00 90.06 497 SER A C 1
ATOM 3898 O O . SER A 1 497 ? -23.531 7.130 -23.656 1.00 90.06 497 SER A O 1
ATOM 3900 N N . THR A 1 498 ? -25.384 8.098 -22.847 1.00 90.25 498 THR A N 1
ATOM 3901 C CA . THR A 1 498 ? -24.843 8.353 -21.504 1.00 90.25 498 THR A CA 1
ATOM 3902 C C . THR A 1 498 ? -24.258 7.104 -20.855 1.00 90.25 498 THR A C 1
ATOM 3904 O O . THR A 1 498 ? -23.161 7.129 -20.291 1.00 90.25 498 THR A O 1
ATOM 3907 N N . ILE A 1 499 ? -24.962 5.981 -20.992 1.00 94.31 499 ILE A N 1
ATOM 3908 C CA . ILE A 1 499 ? -24.559 4.691 -20.430 1.00 94.31 499 ILE A CA 1
ATOM 3909 C C . ILE A 1 499 ? -23.274 4.182 -21.098 1.00 94.31 499 ILE A C 1
ATOM 3911 O O . ILE A 1 499 ? -22.346 3.750 -20.407 1.00 94.31 499 ILE A O 1
ATOM 3915 N N . GLN A 1 500 ? -23.167 4.275 -22.428 1.00 94.06 500 GLN A N 1
ATOM 3916 C CA . GLN A 1 500 ? -21.965 3.866 -23.161 1.00 94.06 500 GLN A CA 1
ATOM 3917 C C . GLN A 1 500 ? -20.764 4.775 -22.853 1.00 94.06 500 GLN A C 1
ATOM 3919 O O . GLN A 1 500 ? -19.622 4.302 -22.773 1.00 94.06 500 GLN A O 1
ATOM 3924 N N . TYR A 1 501 ? -20.996 6.071 -22.643 1.00 92.00 501 TYR A N 1
ATOM 3925 C CA . TYR A 1 501 ? -19.951 7.008 -22.244 1.00 92.00 501 TYR A CA 1
ATOM 3926 C C . TYR A 1 501 ? -19.399 6.685 -20.847 1.00 92.00 501 TYR A C 1
ATOM 3928 O O . TYR A 1 501 ? -18.193 6.469 -20.702 1.00 92.00 501 TYR A O 1
ATOM 3936 N N . LEU A 1 502 ? -20.271 6.551 -19.840 1.00 93.75 502 LEU A N 1
ATOM 3937 C CA . LEU A 1 502 ? -19.871 6.165 -18.480 1.00 93.75 502 LEU A CA 1
ATOM 3938 C C . LEU A 1 502 ? -19.169 4.806 -18.453 1.00 93.75 502 LEU A C 1
ATOM 3940 O O . LEU A 1 502 ? -18.168 4.640 -17.761 1.00 93.75 502 LEU A O 1
ATOM 3944 N N . SER A 1 503 ? -19.636 3.854 -19.261 1.00 95.19 503 SER A N 1
ATOM 3945 C CA . SER A 1 503 ? -18.984 2.549 -19.391 1.00 95.19 503 SER A CA 1
ATOM 3946 C C . SER A 1 503 ? -17.560 2.680 -19.926 1.00 95.19 503 SER A C 1
ATOM 3948 O O . SER A 1 503 ? -16.656 2.040 -19.402 1.00 95.19 503 SER A O 1
ATOM 3950 N N . SER A 1 504 ? -17.319 3.560 -20.902 1.00 94.31 504 SER A N 1
ATOM 3951 C CA . SER A 1 504 ? -15.961 3.843 -21.391 1.00 94.31 504 SER A CA 1
ATOM 3952 C C . SER A 1 504 ? -15.055 4.418 -20.295 1.00 94.31 504 SER A C 1
ATOM 3954 O O . SER A 1 504 ? -13.902 4.005 -20.187 1.00 94.31 504 SER A O 1
ATOM 3956 N N . GLN A 1 505 ? -15.577 5.313 -19.448 1.00 94.44 505 GLN A N 1
ATOM 3957 C CA . GLN A 1 505 ? -14.839 5.872 -18.305 1.00 94.44 505 GLN A CA 1
ATOM 3958 C C . GLN A 1 505 ? -14.512 4.807 -17.244 1.00 94.44 505 GLN A C 1
ATOM 3960 O O . GLN A 1 505 ? -13.400 4.774 -16.711 1.00 94.44 505 GLN A O 1
ATOM 3965 N N . LEU A 1 506 ? -15.451 3.894 -16.971 1.00 97.12 506 LEU A N 1
ATOM 3966 C CA . LEU A 1 506 ? -15.230 2.764 -16.067 1.00 97.12 506 LEU A CA 1
ATOM 3967 C C . LEU A 1 506 ? -14.185 1.789 -16.621 1.00 97.12 506 LEU A C 1
ATOM 3969 O O . LEU A 1 506 ? -13.312 1.379 -15.870 1.00 97.12 506 LEU A O 1
ATOM 3973 N N . ILE A 1 507 ? -14.211 1.468 -17.920 1.00 96.81 507 ILE A N 1
ATOM 3974 C CA . ILE A 1 507 ? -13.207 0.596 -18.562 1.00 96.81 507 ILE A CA 1
ATOM 3975 C C . ILE A 1 507 ? -11.806 1.199 -18.439 1.00 96.81 507 ILE A C 1
ATOM 3977 O O . ILE A 1 507 ? -10.866 0.506 -18.053 1.00 96.81 507 ILE A O 1
ATOM 3981 N N . VAL A 1 508 ? -11.667 2.496 -18.734 1.00 95.69 508 VAL A N 1
ATOM 3982 C CA . VAL A 1 508 ? -10.397 3.224 -18.600 1.00 95.69 508 VAL A CA 1
ATOM 3983 C C . VAL A 1 508 ? -9.856 3.091 -17.181 1.00 95.69 508 VAL A C 1
ATOM 3985 O O . VAL A 1 508 ? -8.711 2.680 -16.998 1.00 95.69 508 VAL A O 1
ATOM 3988 N N . SER A 1 509 ? -10.677 3.384 -16.173 1.00 95.56 509 SER A N 1
ATOM 3989 C CA . SER A 1 509 ? -10.250 3.315 -14.775 1.00 95.56 509 SER A CA 1
ATOM 3990 C C . SER A 1 509 ? -10.037 1.874 -14.295 1.00 95.56 509 SER A C 1
ATOM 3992 O O . SER A 1 509 ? -9.099 1.627 -13.547 1.00 95.56 509 SER A O 1
ATOM 3994 N N . SER A 1 510 ? -10.815 0.899 -14.774 1.00 96.81 510 SER A N 1
ATOM 3995 C CA . SER A 1 510 ? -10.611 -0.530 -14.502 1.00 96.81 510 SER A CA 1
ATOM 3996 C C . SER A 1 510 ? -9.289 -1.064 -15.039 1.00 96.81 510 SER A C 1
ATOM 3998 O O . SER A 1 510 ? -8.678 -1.915 -14.397 1.00 96.81 510 SER A O 1
ATOM 4000 N N . CYS A 1 511 ? -8.836 -0.578 -16.193 1.00 96.25 511 CYS A N 1
ATOM 4001 C CA . CYS A 1 511 ? -7.586 -1.027 -16.799 1.00 96.25 511 CYS A CA 1
ATOM 4002 C C . CYS A 1 511 ? -6.371 -0.235 -16.302 1.00 96.25 511 CYS A C 1
ATOM 4004 O O . CYS A 1 511 ? -5.314 -0.819 -16.071 1.00 96.25 511 CYS A O 1
ATOM 4006 N N . LEU A 1 512 ? -6.506 1.087 -16.167 1.00 94.75 512 LEU A N 1
ATOM 4007 C CA . LEU A 1 512 ? -5.367 2.007 -16.113 1.00 94.75 512 LEU A CA 1
ATOM 4008 C C . LEU A 1 512 ? -5.198 2.729 -14.768 1.00 94.75 512 LEU A C 1
ATOM 4010 O O . LEU A 1 512 ? -4.179 3.388 -14.578 1.00 94.75 512 LEU A O 1
ATOM 4014 N N . ASP A 1 513 ? -6.149 2.651 -13.826 1.00 92.75 513 ASP A N 1
ATOM 4015 C CA . ASP A 1 513 ? -5.974 3.345 -12.541 1.00 92.75 513 ASP A CA 1
ATOM 4016 C C . ASP A 1 513 ? -4.778 2.761 -11.761 1.00 92.75 513 ASP A C 1
ATOM 4018 O O . ASP A 1 513 ? -4.647 1.533 -11.653 1.00 92.75 513 ASP A O 1
ATOM 4022 N N . PRO A 1 514 ? -3.901 3.599 -11.174 1.00 86.25 514 PRO A N 1
ATOM 4023 C CA . PRO A 1 514 ? -2.748 3.116 -10.414 1.00 86.25 514 PRO A CA 1
ATOM 4024 C C . PRO A 1 514 ? -3.136 2.279 -9.180 1.00 86.25 514 PRO A C 1
ATOM 4026 O O . PRO A 1 514 ? -2.377 1.379 -8.783 1.00 86.25 514 PRO A O 1
ATOM 4029 N N . SER A 1 515 ? -4.310 2.525 -8.588 1.00 88.69 515 SER A N 1
ATOM 4030 C CA . SER A 1 515 ? -4.820 1.847 -7.394 1.00 88.69 515 SER A CA 1
ATOM 4031 C C . SER A 1 515 ? -5.674 0.625 -7.743 1.00 88.69 515 SER A C 1
ATOM 4033 O O . SER A 1 515 ? -6.703 0.726 -8.407 1.00 88.69 515 SER A O 1
ATOM 4035 N N . GLY A 1 516 ? -5.289 -0.546 -7.225 1.00 89.81 516 GLY A N 1
ATOM 4036 C CA . GLY A 1 516 ? -6.024 -1.796 -7.459 1.00 89.81 516 GLY A CA 1
ATOM 4037 C C . GLY A 1 516 ? -7.454 -1.792 -6.915 1.00 89.81 516 GLY A C 1
ATOM 4038 O O . GLY A 1 516 ? -8.336 -2.397 -7.518 1.00 89.81 516 GLY A O 1
ATOM 4039 N N . ASN A 1 517 ? -7.715 -1.063 -5.827 1.00 90.44 517 ASN A N 1
ATOM 4040 C CA . ASN A 1 517 ? -9.066 -0.948 -5.270 1.00 90.44 517 ASN A CA 1
ATOM 4041 C C . ASN A 1 517 ? -9.996 -0.162 -6.199 1.00 90.44 517 ASN A C 1
ATOM 4043 O O . ASN A 1 517 ? -11.143 -0.554 -6.372 1.00 90.44 517 ASN A O 1
ATOM 4047 N N . ILE A 1 518 ? -9.482 0.873 -6.870 1.00 93.88 518 ILE A N 1
ATOM 4048 C CA . ILE A 1 518 ? -10.263 1.645 -7.846 1.00 93.88 518 ILE A CA 1
ATOM 4049 C C . ILE A 1 518 ? -10.546 0.809 -9.085 1.00 93.88 518 ILE A C 1
ATOM 4051 O O . ILE A 1 518 ? -11.680 0.790 -9.557 1.00 93.88 518 ILE A O 1
ATOM 4055 N N . ARG A 1 519 ? -9.555 0.044 -9.563 1.00 95.62 519 ARG A N 1
ATOM 4056 C CA . ARG A 1 519 ? -9.754 -0.873 -10.693 1.00 95.62 519 ARG A CA 1
ATOM 4057 C C . ARG A 1 519 ? -10.889 -1.871 -10.423 1.00 95.62 519 ARG A C 1
ATOM 4059 O O . ARG A 1 519 ? -11.771 -2.053 -11.266 1.00 95.62 519 ARG A O 1
ATOM 4066 N N . ARG A 1 520 ? -10.897 -2.449 -9.216 1.00 95.06 520 ARG A N 1
ATOM 4067 C CA . ARG A 1 520 ? -11.940 -3.357 -8.710 1.00 95.06 520 ARG A CA 1
ATOM 4068 C C . ARG A 1 520 ? -13.298 -2.672 -8.550 1.00 95.06 520 ARG A C 1
ATOM 4070 O O . ARG A 1 520 ? -14.296 -3.193 -9.043 1.00 95.06 520 ARG A O 1
ATOM 4077 N N . GLY A 1 521 ? -13.335 -1.484 -7.945 1.00 95.62 521 GLY A N 1
ATOM 4078 C CA . GLY A 1 521 ? -14.553 -0.680 -7.808 1.00 95.62 521 GLY A CA 1
ATOM 4079 C C . GLY A 1 521 ? -15.183 -0.323 -9.158 1.00 95.62 521 GLY A C 1
ATOM 4080 O O . GLY A 1 521 ? -16.392 -0.468 -9.332 1.00 95.62 521 GLY A O 1
ATOM 4081 N N . CYS A 1 522 ? -14.365 0.049 -10.146 1.00 97.50 522 CYS A N 1
ATOM 4082 C CA . CYS A 1 522 ? -14.819 0.328 -11.509 1.00 97.50 522 CYS A CA 1
ATOM 4083 C C . CYS A 1 522 ? -15.344 -0.925 -12.220 1.00 97.50 522 CYS A C 1
ATOM 4085 O O . CYS A 1 522 ? -16.369 -0.848 -12.893 1.00 97.50 522 CYS A O 1
ATOM 4087 N N . SER A 1 523 ? -14.687 -2.080 -12.041 1.00 97.00 523 SER A N 1
ATOM 4088 C CA . SER A 1 523 ? -15.135 -3.356 -12.620 1.00 97.00 523 SER A CA 1
ATOM 4089 C C . SER A 1 523 ? -16.498 -3.764 -12.049 1.00 97.00 523 SER A C 1
ATOM 4091 O O . SER A 1 523 ? -17.413 -4.085 -12.806 1.00 97.00 523 SER A O 1
ATOM 4093 N N . ALA A 1 524 ? -16.688 -3.629 -10.732 1.00 96.06 524 ALA A N 1
ATOM 4094 C CA . ALA A 1 524 ? -17.972 -3.885 -10.081 1.00 96.06 524 ALA A CA 1
ATOM 4095 C C . ALA A 1 524 ? -19.074 -2.909 -10.542 1.00 96.06 524 ALA A C 1
ATOM 4097 O O . ALA A 1 524 ? -20.204 -3.325 -10.812 1.00 96.06 524 ALA A O 1
ATOM 4098 N N . ALA A 1 525 ? -18.757 -1.616 -10.678 1.00 97.31 525 ALA A N 1
ATOM 4099 C CA . ALA A 1 525 ? -19.684 -0.619 -11.216 1.00 97.31 525 ALA A CA 1
ATOM 4100 C C . ALA A 1 525 ? -20.068 -0.914 -12.677 1.00 97.31 525 ALA A C 1
ATOM 4102 O O . ALA A 1 525 ? -21.242 -0.804 -13.034 1.00 97.31 525 ALA A O 1
ATOM 4103 N N . LEU A 1 526 ? -19.106 -1.342 -13.502 1.00 97.50 526 LEU A N 1
ATOM 4104 C CA . LEU A 1 526 ? -19.327 -1.732 -14.896 1.00 97.50 526 LEU A CA 1
ATOM 4105 C C . LEU A 1 526 ? -20.217 -2.975 -14.986 1.00 97.50 526 LEU A C 1
ATOM 4107 O O . LEU A 1 526 ? -21.145 -3.007 -15.793 1.00 97.50 526 LEU A O 1
ATOM 4111 N N . GLN A 1 527 ? -19.977 -3.971 -14.132 1.00 96.38 527 GLN A N 1
ATOM 4112 C CA . GLN A 1 527 ? -20.795 -5.178 -14.060 1.00 96.38 527 GLN A CA 1
ATOM 4113 C C . GLN A 1 527 ? -22.247 -4.863 -13.676 1.00 96.38 527 GLN A C 1
ATOM 4115 O O . GLN A 1 527 ? -23.170 -5.386 -14.304 1.00 96.38 527 GLN A O 1
ATOM 4120 N N . GLU A 1 528 ? -22.468 -3.983 -12.692 1.00 96.19 528 GLU A N 1
ATOM 4121 C CA . GLU A 1 528 ? -23.823 -3.536 -12.341 1.00 96.19 528 GLU A CA 1
ATOM 4122 C C . GLU A 1 528 ? -24.467 -2.767 -13.507 1.00 96.19 528 GLU A C 1
ATOM 4124 O O . GLU A 1 528 ? -25.621 -3.032 -13.834 1.00 96.19 528 GLU A O 1
ATOM 4129 N N . MET A 1 529 ? -23.725 -1.884 -14.190 1.00 96.25 529 MET A N 1
ATOM 4130 C CA . MET A 1 529 ? -24.221 -1.133 -15.352 1.00 96.25 529 MET A CA 1
ATOM 4131 C C . MET A 1 529 ? -24.677 -2.060 -16.489 1.00 96.25 529 MET A C 1
ATOM 4133 O O . MET A 1 529 ? -25.807 -1.941 -16.957 1.00 96.25 529 MET A O 1
ATOM 4137 N N . VAL A 1 530 ? -23.842 -3.026 -16.886 1.00 96.69 530 VAL A N 1
ATOM 4138 C CA . VAL A 1 530 ? -24.177 -4.017 -17.927 1.00 96.69 530 VAL A CA 1
ATOM 4139 C C . VAL A 1 530 ? -25.373 -4.877 -17.517 1.00 96.69 530 VAL A C 1
ATOM 4141 O O . VAL A 1 530 ? -26.240 -5.157 -18.341 1.00 96.69 530 VAL A O 1
ATOM 4144 N N . GLY A 1 531 ? -25.449 -5.285 -16.247 1.00 95.62 531 GLY A N 1
ATOM 4145 C CA . GLY A 1 531 ? -26.536 -6.130 -15.753 1.00 95.62 531 GLY A CA 1
ATOM 4146 C C . GLY A 1 531 ? -27.891 -5.421 -15.643 1.00 95.62 531 GLY A C 1
ATOM 4147 O O . GLY A 1 531 ? -28.928 -6.074 -15.756 1.00 95.62 531 GLY A O 1
ATOM 4148 N N . ARG A 1 532 ? -27.905 -4.103 -15.402 1.00 95.94 532 ARG A N 1
ATOM 4149 C CA . ARG A 1 532 ? -29.133 -3.302 -15.222 1.00 95.94 532 ARG A CA 1
ATOM 4150 C C . ARG A 1 532 ? -29.626 -2.638 -16.502 1.00 95.94 532 ARG A C 1
ATOM 4152 O O . ARG A 1 532 ? -30.827 -2.402 -16.619 1.00 95.94 532 ARG A O 1
ATOM 4159 N N . HIS A 1 533 ? -28.729 -2.386 -17.451 1.00 95.94 533 HIS A N 1
ATOM 4160 C CA . HIS A 1 533 ? -29.022 -1.700 -18.706 1.00 95.94 533 HIS A CA 1
ATOM 4161 C C . HIS A 1 533 ? -28.657 -2.584 -19.907 1.00 95.94 533 HIS A C 1
ATOM 4163 O O . HIS A 1 533 ? -27.625 -2.363 -20.551 1.00 95.94 533 HIS A O 1
ATOM 4169 N N . PRO A 1 534 ? -29.481 -3.604 -20.213 1.00 91.88 534 PRO A N 1
ATOM 4170 C CA . PRO A 1 534 ? -29.199 -4.529 -21.304 1.00 91.88 534 PRO A CA 1
ATOM 4171 C C . PRO A 1 534 ? -29.127 -3.796 -22.649 1.00 91.88 534 PRO A C 1
ATOM 4173 O O . PRO A 1 534 ? -29.840 -2.820 -22.886 1.00 91.88 534 PRO A O 1
ATOM 4176 N N . ASP A 1 535 ? -28.235 -4.273 -23.517 1.00 91.81 535 ASP A N 1
ATOM 4177 C CA . ASP A 1 535 ? -28.048 -3.808 -24.899 1.00 91.81 535 ASP A CA 1
ATOM 4178 C C . ASP A 1 535 ? -27.654 -2.326 -25.070 1.00 91.81 535 ASP A C 1
ATOM 4180 O O . ASP A 1 535 ? -27.618 -1.817 -26.187 1.00 91.81 535 ASP A O 1
ATOM 4184 N N . GLN A 1 536 ? -27.293 -1.633 -23.983 1.00 94.81 536 GLN A N 1
ATOM 4185 C CA . GLN A 1 536 ? -26.829 -0.237 -24.026 1.00 94.81 536 GLN A CA 1
ATOM 4186 C C . GLN A 1 536 ? -25.312 -0.092 -24.207 1.00 94.81 536 GLN A C 1
ATOM 4188 O O . GLN A 1 536 ? -24.830 1.008 -24.471 1.00 94.81 536 GLN A O 1
ATOM 4193 N N . ILE A 1 537 ? -24.554 -1.178 -24.021 1.00 95.56 537 ILE A N 1
ATOM 4194 C CA . ILE A 1 537 ? -23.087 -1.180 -24.005 1.00 95.56 537 ILE A CA 1
ATOM 4195 C C . ILE A 1 537 ? -22.572 -2.153 -25.064 1.00 95.56 537 ILE A C 1
ATOM 4197 O O . ILE A 1 537 ? -22.950 -3.329 -25.072 1.00 95.56 537 ILE A O 1
ATOM 4201 N N . HIS A 1 538 ? -21.678 -1.687 -25.937 1.00 95.06 538 HIS A N 1
ATOM 4202 C CA . HIS A 1 538 ? -21.105 -2.498 -27.010 1.00 95.06 538 HIS A CA 1
ATOM 4203 C C . HIS A 1 538 ? -20.427 -3.762 -26.462 1.00 95.06 538 HIS A C 1
ATOM 4205 O O . HIS A 1 538 ? -19.476 -3.700 -25.692 1.00 95.06 538 HIS A O 1
ATOM 4211 N N . ALA A 1 539 ? -20.919 -4.936 -26.866 1.00 95.25 539 ALA A N 1
ATOM 4212 C CA . ALA A 1 539 ? -20.412 -6.226 -26.392 1.00 95.25 539 ALA A CA 1
A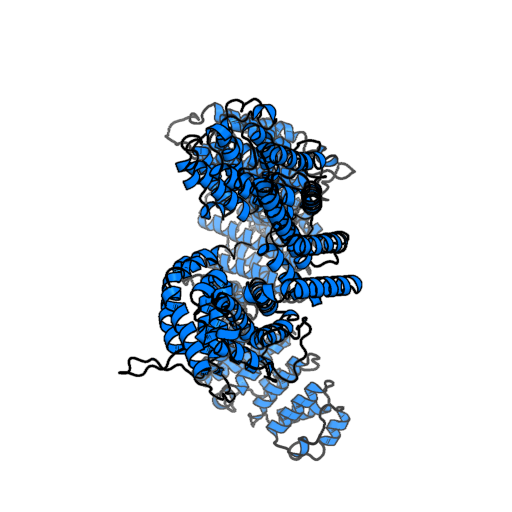TOM 4213 C C . ALA A 1 539 ? -20.343 -6.348 -24.849 1.00 95.25 539 ALA A C 1
ATOM 4215 O O . ALA A 1 539 ? -19.451 -7.016 -24.325 1.00 95.25 539 ALA A O 1
ATOM 4216 N N . GLY A 1 540 ? -21.289 -5.738 -24.118 1.00 94.88 540 GLY A N 1
ATOM 4217 C CA . GLY A 1 540 ? -21.246 -5.612 -22.654 1.00 94.88 540 GLY A CA 1
ATOM 4218 C C . GLY A 1 540 ? -20.984 -6.917 -21.889 1.00 94.88 540 GLY A C 1
ATOM 4219 O O . GLY A 1 540 ? -20.170 -6.921 -20.969 1.00 94.88 540 GLY A O 1
ATOM 4220 N N . ILE A 1 541 ? -21.596 -8.041 -22.293 1.00 94.12 541 ILE A N 1
ATOM 4221 C CA . ILE A 1 541 ? -21.381 -9.353 -21.646 1.00 94.12 541 ILE A CA 1
ATOM 4222 C C . ILE A 1 541 ? -19.936 -9.839 -21.831 1.00 94.12 541 ILE A C 1
ATOM 4224 O O . ILE A 1 541 ? -19.295 -10.248 -20.866 1.00 94.12 541 ILE A O 1
ATOM 4228 N N . ALA A 1 542 ? -19.409 -9.779 -23.056 1.00 96.81 542 ALA A N 1
ATOM 4229 C CA . ALA A 1 542 ? -18.025 -10.166 -23.325 1.00 96.81 542 ALA A CA 1
ATOM 4230 C C . ALA A 1 542 ? -17.044 -9.219 -22.619 1.00 96.81 542 ALA A C 1
ATOM 4232 O O . ALA A 1 542 ? -16.016 -9.650 -22.103 1.00 96.81 542 ALA A O 1
ATOM 4233 N N . LEU A 1 543 ? -17.386 -7.933 -22.541 1.00 96.19 543 LEU A N 1
ATOM 4234 C CA . LEU A 1 543 ? -16.570 -6.923 -21.884 1.00 96.19 543 LEU A CA 1
ATOM 4235 C C . LEU A 1 543 ? -16.391 -7.210 -20.387 1.00 96.19 543 LEU A C 1
ATOM 4237 O O . LEU A 1 543 ? -15.260 -7.176 -19.915 1.00 96.19 543 LEU A O 1
ATOM 4241 N N . ILE A 1 544 ? -17.453 -7.538 -19.644 1.00 96.00 544 ILE A N 1
ATOM 4242 C CA . ILE A 1 544 ? -17.342 -7.831 -18.198 1.00 96.00 544 ILE A CA 1
ATOM 4243 C C . ILE A 1 544 ? -16.632 -9.160 -17.906 1.00 96.00 544 ILE A C 1
ATOM 4245 O O . ILE A 1 544 ? -16.074 -9.321 -16.828 1.00 96.00 544 ILE A O 1
ATOM 4249 N N . GLN A 1 545 ? -16.606 -10.094 -18.864 1.00 95.44 545 GLN A N 1
ATOM 4250 C CA . GLN A 1 545 ? -15.794 -11.315 -18.761 1.00 95.44 545 GLN A CA 1
ATOM 4251 C C . GLN A 1 545 ? -14.294 -11.026 -18.914 1.00 95.44 545 GLN A C 1
ATOM 4253 O O . GLN A 1 545 ? -13.466 -11.754 -18.370 1.00 95.44 545 GLN A O 1
ATOM 4258 N N . ILE A 1 546 ? -13.941 -9.974 -19.659 1.00 96.38 546 ILE A N 1
ATOM 4259 C CA . ILE A 1 546 ? -12.558 -9.505 -19.804 1.00 96.38 546 ILE A CA 1
ATOM 4260 C C . ILE A 1 546 ? -12.177 -8.637 -18.600 1.00 96.38 546 ILE A C 1
ATOM 4262 O O . ILE A 1 546 ? -11.163 -8.893 -17.955 1.00 96.38 546 ILE A O 1
ATOM 4266 N N . ILE A 1 547 ? -12.996 -7.634 -18.272 1.00 95.75 547 ILE A N 1
ATOM 4267 C CA . ILE A 1 547 ? -12.804 -6.693 -17.155 1.00 95.75 547 ILE A CA 1
ATOM 4268 C C . ILE A 1 547 ? -13.292 -7.323 -15.839 1.00 95.75 547 ILE A C 1
ATOM 4270 O O . ILE A 1 547 ? -14.104 -6.761 -15.104 1.00 95.75 547 ILE A O 1
ATOM 4274 N N . ASP A 1 548 ? -12.799 -8.526 -15.560 1.00 91.19 548 ASP A N 1
ATOM 4275 C CA . ASP A 1 548 ? -13.151 -9.313 -14.383 1.00 91.19 548 ASP A CA 1
ATOM 4276 C C . ASP A 1 548 ? -12.533 -8.736 -13.097 1.00 91.19 548 ASP A C 1
ATOM 4278 O O . ASP A 1 548 ? -11.396 -8.258 -13.100 1.00 91.19 548 ASP A O 1
ATOM 4282 N N . TYR A 1 549 ? -13.268 -8.829 -11.985 1.00 89.50 549 TYR A N 1
ATOM 4283 C CA . TYR A 1 549 ? -12.895 -8.261 -10.685 1.00 89.50 549 TYR A CA 1
ATOM 4284 C C . TYR A 1 549 ? -11.532 -8.755 -10.168 1.00 89.50 549 TYR A C 1
ATOM 4286 O O . TYR A 1 549 ? -10.752 -7.969 -9.626 1.00 89.50 549 TYR A O 1
ATOM 4294 N N . GLN A 1 550 ? -11.209 -10.039 -10.350 1.00 86.19 550 GLN A N 1
ATOM 4295 C CA . GLN A 1 550 ? -9.910 -10.586 -9.951 1.00 86.19 550 GLN A CA 1
ATOM 4296 C C . GLN A 1 550 ? -8.828 -10.202 -10.964 1.00 86.19 550 GLN A C 1
ATOM 4298 O O . GLN A 1 550 ? -7.725 -9.798 -10.588 1.00 86.19 550 GLN A O 1
ATOM 4303 N N . ALA A 1 551 ? -9.146 -10.267 -12.261 1.00 87.81 551 ALA A N 1
ATOM 4304 C CA . ALA A 1 551 ? -8.200 -9.949 -13.327 1.00 87.81 551 ALA A CA 1
ATOM 4305 C C . ALA A 1 551 ? -7.692 -8.499 -13.263 1.00 87.81 551 ALA A C 1
ATOM 4307 O O . ALA A 1 551 ? -6.491 -8.270 -13.436 1.00 87.81 551 ALA A O 1
ATOM 4308 N N . VAL A 1 552 ? -8.574 -7.536 -12.971 1.00 92.44 552 VAL A N 1
ATOM 4309 C CA . VAL A 1 552 ? -8.208 -6.115 -12.842 1.00 92.44 552 VAL A CA 1
ATOM 4310 C C . VAL A 1 552 ? -7.357 -5.835 -11.600 1.00 92.44 552 VAL A C 1
ATOM 4312 O O . VAL A 1 552 ? -6.681 -4.809 -11.540 1.00 92.44 552 VAL A O 1
ATOM 4315 N N . GLY A 1 553 ? -7.330 -6.735 -10.612 1.00 87.00 553 GLY A N 1
ATOM 4316 C CA . GLY A 1 553 ? -6.467 -6.606 -9.435 1.00 87.00 553 GLY A CA 1
ATOM 4317 C C . GLY A 1 553 ? -4.980 -6.561 -9.806 1.00 87.00 553 GLY A C 1
ATOM 4318 O O . GLY A 1 553 ? -4.228 -5.753 -9.260 1.00 87.00 553 GLY A O 1
ATOM 4319 N N . LEU A 1 554 ? -4.569 -7.333 -10.816 1.00 87.38 554 LEU A N 1
ATOM 4320 C CA . LEU A 1 554 ? -3.178 -7.445 -11.259 1.00 87.38 554 LEU A CA 1
ATOM 4321 C C . LEU A 1 554 ? -2.812 -6.327 -12.246 1.00 87.38 554 LEU A C 1
ATOM 4323 O O . LEU A 1 554 ? -3.229 -6.352 -13.402 1.00 87.38 554 LEU A O 1
ATOM 4327 N N . ARG A 1 555 ? -1.976 -5.368 -11.820 1.00 88.44 555 ARG A N 1
ATOM 4328 C CA . ARG A 1 555 ? -1.656 -4.151 -12.600 1.00 88.44 555 ARG A CA 1
ATOM 4329 C C . ARG A 1 555 ? -1.175 -4.436 -14.027 1.00 88.44 555 ARG A C 1
ATOM 4331 O O . ARG A 1 555 ? -1.709 -3.852 -14.961 1.00 88.44 555 ARG A O 1
ATOM 4338 N N . ARG A 1 556 ? -0.190 -5.327 -14.206 1.00 92.38 556 ARG A N 1
ATOM 4339 C CA . ARG A 1 556 ? 0.328 -5.680 -15.540 1.00 92.38 556 ARG A CA 1
ATOM 4340 C C . ARG A 1 556 ? -0.784 -6.209 -16.436 1.00 92.38 556 ARG A C 1
ATOM 4342 O O . ARG A 1 556 ? -1.011 -5.658 -17.503 1.00 92.38 556 ARG A O 1
ATOM 4349 N N . ARG A 1 557 ? -1.507 -7.225 -15.957 1.00 93.12 557 ARG A N 1
ATOM 4350 C CA . ARG A 1 557 ? -2.619 -7.850 -16.680 1.00 93.12 557 ARG A CA 1
ATOM 4351 C C . ARG A 1 557 ? -3.691 -6.822 -17.049 1.00 93.12 557 ARG A C 1
ATOM 4353 O O . ARG A 1 557 ? -4.144 -6.814 -18.187 1.00 93.12 557 ARG A O 1
ATOM 4360 N N . ALA A 1 558 ? -4.055 -5.941 -16.116 1.00 94.81 558 ALA A N 1
ATOM 4361 C CA . ALA A 1 558 ? -5.043 -4.888 -16.331 1.00 94.81 558 ALA A CA 1
ATOM 4362 C C . ALA A 1 558 ? -4.613 -3.891 -17.418 1.00 94.81 558 ALA A C 1
ATOM 4364 O O . ALA A 1 558 ? -5.395 -3.594 -18.317 1.00 94.81 558 ALA A O 1
ATOM 4365 N N . MET A 1 559 ? -3.363 -3.423 -17.373 1.00 94.88 559 MET A N 1
ATOM 4366 C CA . MET A 1 559 ? -2.855 -2.414 -18.306 1.00 94.88 559 MET A CA 1
ATOM 4367 C C . MET A 1 559 ? -2.460 -2.977 -19.673 1.00 94.88 559 MET A C 1
ATOM 4369 O O . MET A 1 559 ? -2.426 -2.210 -20.628 1.00 94.88 559 MET A O 1
ATOM 4373 N N . THR A 1 560 ? -2.171 -4.278 -19.796 1.00 94.12 560 THR A N 1
ATOM 4374 C CA . THR A 1 560 ? -1.820 -4.910 -21.078 1.00 94.12 560 THR A CA 1
ATOM 4375 C C . THR A 1 560 ? -2.943 -5.799 -21.593 1.00 94.12 560 THR A C 1
ATOM 4377 O O . THR A 1 560 ? -3.629 -5.457 -22.552 1.00 94.12 560 THR A O 1
ATOM 4380 N N . ASP A 1 561 ? -3.167 -6.937 -20.950 1.00 95.62 561 ASP A N 1
ATOM 4381 C CA . ASP A 1 561 ? -3.967 -8.027 -21.507 1.00 95.62 561 ASP A CA 1
ATOM 4382 C C . ASP A 1 561 ? -5.444 -7.632 -21.599 1.00 95.62 561 ASP A C 1
ATOM 4384 O O . ASP A 1 561 ? -6.096 -7.881 -22.615 1.00 95.62 561 ASP A O 1
ATOM 4388 N N . LEU A 1 562 ? -5.959 -6.963 -20.561 1.00 97.12 562 LEU A N 1
ATOM 4389 C CA . LEU A 1 562 ? -7.349 -6.509 -20.518 1.00 97.12 562 LEU A CA 1
ATOM 4390 C C . LEU A 1 562 ? -7.596 -5.328 -21.457 1.00 97.12 562 LEU A C 1
ATOM 4392 O O . LEU A 1 562 ? -8.637 -5.288 -22.112 1.00 97.12 562 LEU A O 1
ATOM 4396 N N . VAL A 1 563 ? -6.626 -4.416 -21.589 1.00 97.44 563 VAL A N 1
ATOM 4397 C CA . VAL A 1 563 ? -6.669 -3.331 -22.581 1.00 97.44 563 VAL A CA 1
ATOM 4398 C C . VAL A 1 563 ? -6.817 -3.899 -23.989 1.00 97.44 563 VAL A C 1
ATOM 4400 O O . VAL A 1 563 ? -7.715 -3.491 -24.725 1.00 97.44 563 VAL A O 1
ATOM 4403 N N . ILE A 1 564 ? -5.981 -4.875 -24.357 1.00 96.75 564 ILE A N 1
ATOM 4404 C CA . ILE A 1 564 ? -6.045 -5.512 -25.678 1.00 96.75 564 ILE A CA 1
ATOM 4405 C C . ILE A 1 564 ? -7.336 -6.318 -25.844 1.00 96.75 564 ILE A C 1
ATOM 4407 O O . ILE A 1 564 ? -7.948 -6.278 -26.912 1.00 96.75 564 ILE A O 1
ATOM 4411 N N . GLY A 1 565 ? -7.778 -7.022 -24.800 1.00 96.69 565 GLY A N 1
ATOM 4412 C CA . GLY A 1 565 ? -9.051 -7.739 -24.798 1.00 96.69 565 GLY A CA 1
ATOM 4413 C C . GLY A 1 565 ? -10.238 -6.816 -25.083 1.00 96.69 565 GLY A C 1
ATOM 4414 O O . GLY A 1 565 ? -11.009 -7.082 -26.003 1.00 96.69 565 GLY A O 1
ATOM 4415 N N . ALA A 1 566 ? -10.351 -5.703 -24.355 1.00 96.69 566 ALA A N 1
ATOM 4416 C CA . ALA A 1 566 ? -11.425 -4.728 -24.534 1.00 96.69 566 ALA A CA 1
ATOM 4417 C C . ALA A 1 566 ? -11.345 -4.020 -25.897 1.00 96.69 566 ALA A C 1
ATOM 4419 O O . ALA A 1 566 ? -12.356 -3.887 -26.585 1.00 96.69 566 ALA A O 1
ATOM 4420 N N . ALA A 1 567 ? -10.144 -3.626 -26.333 1.00 95.88 567 ALA A N 1
ATOM 4421 C CA . ALA A 1 567 ? -9.931 -2.964 -27.620 1.00 95.88 567 ALA A CA 1
ATOM 4422 C C . ALA A 1 567 ? -10.355 -3.821 -28.828 1.00 95.88 567 ALA A C 1
ATOM 4424 O O . ALA A 1 567 ? -10.780 -3.274 -29.844 1.00 95.88 567 ALA A O 1
ATOM 4425 N N . LYS A 1 568 ? -10.276 -5.156 -28.724 1.00 95.94 568 LYS A N 1
ATOM 4426 C CA . LYS A 1 568 ? -10.742 -6.087 -29.768 1.00 95.94 568 LYS A CA 1
ATOM 4427 C C . LYS A 1 568 ? -12.264 -6.152 -29.896 1.00 95.94 568 LYS A C 1
ATOM 4429 O O . LYS A 1 568 ? -12.749 -6.536 -30.955 1.00 95.94 568 LYS A O 1
ATOM 4434 N N . LEU A 1 569 ? -13.011 -5.807 -28.845 1.00 95.88 569 LEU A N 1
ATOM 4435 C CA . LEU A 1 569 ? -14.472 -5.890 -28.859 1.00 95.88 569 LEU A CA 1
ATOM 4436 C C . LEU A 1 569 ? -15.116 -4.752 -29.656 1.00 95.88 569 LEU A C 1
ATOM 4438 O O . LEU A 1 569 ? -16.124 -4.978 -30.322 1.00 95.88 569 LEU A O 1
ATOM 4442 N N . HIS A 1 570 ? -14.564 -3.535 -29.584 1.00 93.81 570 HIS A N 1
ATOM 4443 C CA . HIS A 1 570 ? -15.122 -2.382 -30.291 1.00 93.81 570 HIS A CA 1
ATOM 4444 C C . HIS A 1 570 ? -14.088 -1.254 -30.511 1.00 93.81 570 HIS A C 1
ATOM 4446 O O . HIS A 1 570 ? -13.321 -0.948 -29.591 1.00 93.81 570 HIS A O 1
ATOM 4452 N N . PRO A 1 571 ? -14.098 -0.547 -31.666 1.00 90.69 571 PRO A N 1
ATOM 4453 C CA . PRO A 1 571 ? -13.164 0.553 -31.945 1.00 90.69 571 PRO A CA 1
ATOM 4454 C C . PRO A 1 571 ? -13.225 1.723 -30.951 1.00 90.69 571 PRO A C 1
ATOM 4456 O O . PRO A 1 571 ? -12.223 2.407 -30.742 1.00 90.69 571 PRO A O 1
ATOM 4459 N N . SER A 1 572 ? -14.378 1.958 -30.310 1.00 89.81 572 SER A N 1
ATOM 4460 C CA . SER A 1 572 ? -14.498 3.002 -29.281 1.00 89.81 572 SER A CA 1
ATOM 4461 C C . SER A 1 572 ? -13.630 2.704 -28.057 1.00 89.81 572 SER A C 1
ATOM 4463 O O . SER A 1 572 ? -13.013 3.624 -27.524 1.00 89.81 572 SER A O 1
ATOM 4465 N N . TYR A 1 573 ? -13.534 1.431 -27.651 1.00 94.06 573 TYR A N 1
ATOM 4466 C CA . TYR A 1 573 ? -12.694 0.998 -26.534 1.00 94.06 573 TYR A CA 1
ATOM 4467 C C . TYR A 1 573 ? -11.217 1.131 -26.872 1.00 94.06 573 TYR A C 1
ATOM 4469 O O . TYR A 1 573 ? -10.451 1.657 -26.071 1.00 94.06 573 TYR A O 1
ATOM 4477 N N . TRP A 1 574 ? -10.829 0.735 -28.089 1.00 94.06 574 TRP A N 1
ATOM 4478 C CA . TRP A 1 574 ? -9.473 0.965 -28.586 1.00 94.06 574 TRP A CA 1
ATOM 4479 C C . TRP A 1 574 ? -9.104 2.454 -28.518 1.00 94.06 574 TRP A C 1
ATOM 4481 O O . TRP A 1 574 ? -8.061 2.810 -27.970 1.00 94.06 574 TRP A O 1
ATOM 4491 N N . ARG A 1 575 ? -9.987 3.336 -29.009 1.00 90.69 575 ARG A N 1
ATOM 4492 C CA . ARG A 1 575 ? -9.729 4.780 -29.056 1.00 90.69 575 ARG A CA 1
ATOM 4493 C C . ARG A 1 575 ? -9.621 5.402 -27.663 1.00 90.69 575 ARG A C 1
ATOM 4495 O O . ARG A 1 575 ? -8.691 6.177 -27.443 1.00 90.69 575 ARG A O 1
ATOM 4502 N N . CYS A 1 576 ? -10.547 5.104 -26.746 1.00 90.69 576 CYS A N 1
ATOM 4503 C CA . CYS A 1 576 ? -10.511 5.700 -25.407 1.00 90.69 576 CYS A CA 1
ATOM 4504 C C . CYS A 1 576 ? -9.319 5.188 -24.589 1.00 90.69 576 CYS A C 1
ATOM 4506 O O . CYS A 1 576 ? -8.623 5.990 -23.974 1.00 90.69 576 CYS A O 1
ATOM 4508 N N . LEU A 1 577 ? -9.013 3.887 -24.651 1.00 95.44 577 LEU A N 1
ATOM 4509 C CA . LEU A 1 577 ? -7.864 3.312 -23.952 1.00 95.44 577 LEU A CA 1
ATOM 4510 C C . LEU A 1 577 ? -6.544 3.856 -24.499 1.00 95.44 577 LEU A C 1
ATOM 4512 O O . LEU A 1 577 ? -5.680 4.229 -23.711 1.00 95.44 577 LEU A O 1
ATOM 4516 N N . LEU A 1 578 ? -6.393 3.964 -25.825 1.00 93.25 578 LEU A N 1
ATOM 4517 C CA . LEU A 1 578 ? -5.187 4.538 -26.427 1.00 93.25 578 LEU A CA 1
ATOM 4518 C C . LEU A 1 578 ? -4.983 5.999 -26.006 1.00 93.25 578 LEU A C 1
ATOM 4520 O O . LEU A 1 578 ? -3.864 6.386 -25.675 1.00 93.25 578 LEU A O 1
ATOM 4524 N N . LEU A 1 579 ? -6.051 6.803 -26.000 1.00 90.75 579 LEU A N 1
ATOM 4525 C CA . LEU A 1 579 ? -5.985 8.199 -25.567 1.00 90.75 579 LEU A CA 1
ATOM 4526 C C . LEU A 1 579 ? -5.536 8.311 -24.102 1.00 90.75 579 LEU A C 1
ATOM 4528 O O . LEU A 1 579 ? -4.625 9.075 -23.790 1.00 90.75 579 LEU A O 1
ATOM 4532 N N . GLU A 1 580 ? -6.130 7.514 -23.218 1.00 92.06 580 GLU A N 1
ATOM 4533 C CA . GLU A 1 580 ? -5.861 7.551 -21.776 1.00 92.06 580 GLU A CA 1
ATOM 4534 C C . GLU A 1 580 ? -4.486 6.978 -21.408 1.00 92.06 580 GLU A C 1
ATOM 4536 O O . GLU A 1 580 ? -3.818 7.479 -20.499 1.00 92.06 580 GLU A O 1
ATOM 4541 N N . LEU A 1 581 ? -3.993 6.001 -22.175 1.00 94.56 581 LEU A N 1
ATOM 4542 C CA . LEU A 1 581 ? -2.614 5.512 -22.091 1.00 94.56 581 LEU A CA 1
ATOM 4543 C C . LEU A 1 581 ? -1.580 6.602 -22.417 1.00 94.56 581 LEU A C 1
ATOM 4545 O O . LEU A 1 581 ? -0.455 6.544 -21.923 1.00 94.56 581 LEU A O 1
ATOM 4549 N N . MET A 1 582 ? -1.941 7.619 -23.205 1.00 90.88 582 MET A N 1
ATOM 4550 C CA . MET A 1 582 ? -1.083 8.786 -23.462 1.00 90.88 582 MET A CA 1
ATOM 4551 C C . MET A 1 582 ? -1.168 9.863 -22.362 1.00 90.88 582 MET A C 1
ATOM 4553 O O . MET A 1 582 ? -0.476 10.884 -22.445 1.00 90.88 582 MET A O 1
ATOM 4557 N N . GLY A 1 583 ? -2.025 9.658 -21.358 1.00 88.56 583 GLY A N 1
ATOM 4558 C CA . GLY A 1 583 ? -2.289 10.581 -20.260 1.00 88.56 583 GLY A CA 1
ATOM 4559 C C . GLY A 1 583 ? -1.575 10.223 -18.954 1.00 88.56 583 GLY A C 1
ATOM 4560 O O . GLY A 1 583 ? -0.569 9.509 -18.915 1.00 88.56 583 GLY A O 1
ATOM 4561 N N . TRP A 1 584 ? -2.117 10.741 -17.849 1.00 86.94 584 TRP A N 1
ATOM 4562 C CA . TRP A 1 584 ? -1.546 10.585 -16.506 1.00 86.94 584 TRP A CA 1
ATOM 4563 C C . TRP A 1 584 ? -1.659 9.162 -15.947 1.00 86.94 584 TRP A C 1
ATOM 4565 O O . TRP A 1 584 ? -0.870 8.807 -15.080 1.00 86.94 584 TRP A O 1
ATOM 4575 N N . ARG A 1 585 ? -2.592 8.342 -16.450 1.00 88.88 585 ARG A N 1
ATOM 4576 C CA . ARG A 1 585 ? -2.727 6.921 -16.084 1.00 88.88 585 ARG A CA 1
ATOM 4577 C C . ARG A 1 585 ? -1.776 5.995 -16.847 1.00 88.88 585 ARG A C 1
ATOM 4579 O O . ARG A 1 585 ? -1.633 4.833 -16.487 1.00 88.88 585 ARG A O 1
ATOM 4586 N N . GLY A 1 586 ? -1.144 6.489 -17.911 1.00 92.38 586 GLY A N 1
ATOM 4587 C CA . GLY A 1 586 ? -0.276 5.691 -18.771 1.00 92.38 586 GLY A CA 1
ATOM 4588 C C . GLY A 1 586 ? 1.157 6.204 -18.791 1.00 92.38 586 GLY A C 1
ATOM 4589 O O . GLY A 1 586 ? 1.867 6.123 -17.788 1.00 92.38 586 GLY A O 1
ATOM 4590 N N . ILE A 1 587 ? 1.604 6.742 -19.928 1.00 92.19 587 ILE A N 1
ATOM 4591 C CA . ILE A 1 587 ? 2.999 7.172 -20.136 1.00 92.19 587 ILE A CA 1
ATOM 4592 C C . ILE A 1 587 ? 3.454 8.283 -19.181 1.00 92.19 587 ILE A C 1
ATOM 4594 O O . ILE A 1 587 ? 4.655 8.450 -18.988 1.00 92.19 587 ILE A O 1
ATOM 4598 N N . THR A 1 588 ? 2.525 9.001 -18.548 1.00 88.50 588 THR A N 1
ATOM 4599 C CA . THR A 1 588 ? 2.825 10.053 -17.565 1.00 88.50 588 THR A CA 1
ATOM 4600 C C . THR A 1 588 ? 2.524 9.609 -16.121 1.00 88.50 588 THR A C 1
ATOM 4602 O O . THR A 1 588 ? 2.537 10.433 -15.207 1.00 88.50 588 THR A O 1
ATOM 4605 N N . SER A 1 589 ? 2.299 8.307 -15.883 1.00 87.75 589 SER A N 1
ATOM 4606 C CA . SER A 1 589 ? 2.073 7.756 -14.536 1.00 87.75 589 SER A CA 1
ATOM 4607 C C . SER A 1 589 ? 3.222 8.095 -13.581 1.00 87.75 589 SER A C 1
ATOM 4609 O O . SER A 1 589 ? 4.381 8.111 -14.013 1.00 87.75 589 SER A O 1
ATOM 4611 N N . PRO A 1 590 ? 2.968 8.362 -12.282 1.00 79.81 590 PRO A N 1
ATOM 4612 C CA . PRO A 1 590 ? 4.026 8.627 -11.307 1.00 79.81 590 PRO A CA 1
ATOM 4613 C C . PRO A 1 590 ? 5.017 7.462 -11.144 1.00 79.81 590 PRO A C 1
ATOM 4615 O O . PRO A 1 590 ? 6.223 7.703 -11.010 1.00 79.81 590 PRO A O 1
ATOM 4618 N N . ASP A 1 591 ? 4.552 6.214 -11.203 1.00 83.81 591 ASP A N 1
ATOM 4619 C CA . ASP A 1 591 ? 5.371 5.011 -11.040 1.00 83.81 591 ASP A CA 1
ATOM 4620 C C . ASP A 1 591 ? 5.922 4.475 -12.374 1.00 83.81 591 ASP A C 1
ATOM 4622 O O . ASP A 1 591 ? 5.277 4.553 -13.417 1.00 83.81 591 ASP A O 1
ATOM 4626 N N . ILE A 1 592 ? 7.144 3.932 -12.339 1.00 86.38 592 ILE A N 1
ATOM 4627 C CA . ILE A 1 592 ? 7.834 3.394 -13.526 1.00 86.38 592 ILE A CA 1
ATOM 4628 C C . ILE A 1 592 ? 7.094 2.184 -14.131 1.00 86.38 592 ILE A C 1
ATOM 4630 O O . ILE A 1 592 ? 6.860 2.222 -15.340 1.00 86.38 592 ILE A O 1
ATOM 4634 N N . PRO A 1 593 ? 6.670 1.160 -13.353 1.00 90.06 593 PRO A N 1
ATOM 4635 C CA . PRO A 1 593 ? 6.030 -0.027 -13.926 1.00 90.06 593 PRO A CA 1
ATOM 4636 C C . PRO A 1 593 ? 4.761 0.286 -14.725 1.00 90.06 593 PRO A C 1
ATOM 4638 O O . PRO A 1 593 ? 4.566 -0.274 -15.800 1.00 90.06 593 PRO A O 1
ATOM 4641 N N . SER A 1 594 ? 3.920 1.222 -14.267 1.00 90.19 594 SER A N 1
ATOM 4642 C CA . SER A 1 594 ? 2.737 1.635 -15.038 1.00 90.19 594 SER A CA 1
ATOM 4643 C C . SER A 1 594 ? 3.108 2.298 -16.366 1.00 90.19 594 SER A C 1
ATOM 4645 O O . SER A 1 594 ? 2.459 2.029 -17.374 1.00 90.19 594 SER A O 1
ATOM 4647 N N . ARG A 1 595 ? 4.185 3.100 -16.418 1.00 92.38 595 ARG A N 1
ATOM 4648 C CA . ARG A 1 595 ? 4.682 3.673 -17.686 1.00 92.38 595 ARG A CA 1
ATOM 4649 C C . ARG A 1 595 ? 5.189 2.590 -18.641 1.00 92.38 595 ARG A C 1
ATOM 4651 O O . ARG A 1 595 ? 4.951 2.686 -19.841 1.00 92.38 595 ARG A O 1
ATOM 4658 N N . GLU A 1 596 ? 5.864 1.564 -18.124 1.00 92.94 596 GLU A N 1
ATOM 4659 C CA . GLU A 1 596 ? 6.333 0.418 -18.917 1.00 92.94 596 GLU A CA 1
ATOM 4660 C C . GLU A 1 596 ? 5.165 -0.401 -19.476 1.00 92.94 596 GLU A C 1
ATOM 4662 O O . GLU A 1 596 ? 5.134 -0.693 -20.670 1.00 92.94 596 GLU A O 1
ATOM 4667 N N . HIS A 1 597 ? 4.171 -0.723 -18.644 1.00 94.94 597 HIS A N 1
ATOM 4668 C CA . HIS A 1 597 ? 2.978 -1.453 -19.080 1.00 94.94 597 HIS A CA 1
ATOM 4669 C C . HIS A 1 597 ? 2.139 -0.635 -20.063 1.00 94.94 597 HIS A C 1
ATOM 4671 O O . HIS A 1 597 ? 1.618 -1.188 -21.029 1.00 94.94 597 HIS A O 1
ATOM 4677 N N . ALA A 1 598 ? 2.059 0.684 -19.870 1.00 96.06 598 ALA A N 1
ATOM 4678 C CA . ALA A 1 598 ? 1.408 1.570 -20.821 1.00 96.06 598 ALA A CA 1
ATOM 4679 C C . ALA A 1 598 ? 2.126 1.579 -22.175 1.00 96.06 598 ALA A C 1
ATOM 4681 O O . ALA A 1 598 ? 1.473 1.495 -23.211 1.00 96.06 598 ALA A O 1
ATOM 4682 N N . ALA A 1 599 ? 3.461 1.626 -22.181 1.00 95.62 599 ALA A N 1
ATOM 4683 C CA . ALA A 1 599 ? 4.251 1.525 -23.403 1.00 95.62 599 ALA A CA 1
ATOM 4684 C C . ALA A 1 599 ? 4.040 0.186 -24.129 1.00 95.62 599 ALA A C 1
ATOM 4686 O O . ALA A 1 599 ? 3.868 0.179 -25.348 1.00 95.62 599 ALA A O 1
ATOM 4687 N N . ASP A 1 600 ? 4.011 -0.932 -23.394 1.00 95.00 600 ASP A N 1
ATOM 4688 C CA . ASP A 1 600 ? 3.705 -2.255 -23.953 1.00 95.00 600 ASP A CA 1
ATOM 4689 C C . ASP A 1 600 ? 2.306 -2.286 -24.588 1.00 95.00 600 ASP A C 1
ATOM 4691 O O . ASP A 1 600 ? 2.149 -2.723 -25.729 1.00 95.00 600 ASP A O 1
ATOM 4695 N N . ALA A 1 601 ? 1.298 -1.765 -23.884 1.00 96.00 601 ALA A N 1
ATOM 4696 C CA . ALA A 1 601 ? -0.069 -1.690 -24.384 1.00 96.00 601 ALA A CA 1
ATOM 4697 C C . ALA A 1 601 ? -0.184 -0.801 -25.629 1.00 96.00 601 ALA A C 1
ATOM 4699 O O . ALA A 1 601 ? -0.816 -1.202 -26.601 1.00 96.00 601 ALA A O 1
ATOM 4700 N N . ILE A 1 602 ? 0.465 0.369 -25.642 1.00 95.31 602 ILE A N 1
ATOM 4701 C CA . ILE A 1 602 ? 0.487 1.272 -26.803 1.00 95.31 602 ILE A CA 1
ATOM 4702 C C . ILE A 1 602 ? 1.099 0.577 -28.025 1.00 95.31 602 ILE A C 1
ATOM 4704 O O . ILE A 1 602 ? 0.517 0.656 -29.105 1.00 95.31 602 ILE A O 1
ATOM 4708 N N . GLY A 1 603 ? 2.229 -0.123 -27.868 1.00 91.56 603 GLY A N 1
ATOM 4709 C CA . GLY A 1 603 ? 2.862 -0.857 -28.971 1.00 91.56 603 GLY A CA 1
ATOM 4710 C C . GLY A 1 603 ? 1.972 -1.968 -29.541 1.00 91.56 603 GLY A C 1
ATOM 4711 O O . GLY A 1 603 ? 1.886 -2.146 -30.754 1.00 91.56 603 GLY A O 1
ATOM 4712 N N . LEU A 1 604 ? 1.243 -2.683 -28.681 1.00 91.81 604 LEU A N 1
ATOM 4713 C CA . LEU A 1 604 ? 0.282 -3.702 -29.115 1.00 91.81 604 LEU A CA 1
ATOM 4714 C C . LEU A 1 604 ? -0.963 -3.085 -29.779 1.00 91.81 604 LEU A C 1
ATOM 4716 O O . LEU A 1 604 ? -1.444 -3.602 -30.786 1.00 91.81 604 LEU A O 1
ATOM 4720 N N . LEU A 1 605 ? -1.476 -1.965 -29.257 1.00 91.75 605 LEU A N 1
ATOM 4721 C CA . LEU A 1 605 ? -2.622 -1.250 -29.829 1.00 91.75 605 LEU A CA 1
ATOM 4722 C C . LEU A 1 605 ? -2.292 -0.609 -31.183 1.00 91.75 605 LEU A C 1
ATOM 4724 O O . LEU A 1 605 ? -3.167 -0.575 -32.051 1.00 91.75 605 LEU A O 1
ATOM 4728 N N . SER A 1 606 ? -1.063 -0.117 -31.386 1.00 87.94 606 SER A N 1
ATOM 4729 C CA . SER A 1 606 ? -0.638 0.464 -32.669 1.00 87.94 606 SER A CA 1
ATOM 4730 C C . SER A 1 606 ? -0.622 -0.583 -33.782 1.00 87.94 606 SER A C 1
ATOM 4732 O O . SER A 1 606 ? -1.011 -0.294 -34.913 1.00 87.94 606 SER A O 1
ATOM 4734 N N . ALA A 1 607 ? -0.249 -1.822 -33.448 1.00 83.06 607 ALA A N 1
ATOM 4735 C CA . ALA A 1 607 ? -0.261 -2.946 -34.377 1.00 83.06 607 ALA A CA 1
ATOM 4736 C C . ALA A 1 607 ? -1.679 -3.339 -34.840 1.00 83.06 607 ALA A C 1
ATOM 4738 O O . ALA A 1 607 ? -1.823 -3.896 -35.927 1.00 83.06 607 ALA A O 1
ATOM 4739 N N . MET A 1 608 ? -2.726 -3.036 -34.058 1.00 85.56 608 MET A N 1
ATOM 4740 C CA . MET A 1 608 ? -4.120 -3.349 -34.414 1.00 85.56 608 MET A CA 1
ATOM 4741 C C . MET A 1 608 ? -4.681 -2.438 -35.515 1.00 85.56 608 MET A C 1
ATOM 4743 O O . MET A 1 608 ? -5.479 -2.895 -36.330 1.00 85.56 608 MET A O 1
ATOM 4747 N N . PHE A 1 609 ? -4.268 -1.166 -35.554 1.00 80.06 609 PHE A N 1
ATOM 4748 C CA . PHE A 1 609 ? -4.709 -0.187 -36.557 1.00 80.06 609 PHE A CA 1
ATOM 4749 C C . PHE A 1 609 ? -3.501 0.574 -37.135 1.00 80.06 609 PHE A C 1
ATOM 4751 O O . PHE A 1 609 ? -3.216 1.709 -36.732 1.00 80.06 609 PHE A O 1
ATOM 4758 N N . PRO A 1 610 ? -2.787 -0.016 -38.113 1.00 71.56 610 PRO A N 1
ATOM 4759 C CA . PRO A 1 610 ? -1.552 0.555 -38.655 1.00 71.56 610 PRO A CA 1
ATOM 4760 C C . PRO A 1 610 ? -1.708 1.973 -39.225 1.00 71.56 610 PRO A C 1
ATOM 4762 O O . PRO A 1 610 ? -0.818 2.800 -39.047 1.00 71.56 610 PRO A O 1
ATOM 4765 N N . ALA A 1 611 ? -2.862 2.297 -39.821 1.00 71.69 611 ALA A N 1
ATOM 4766 C CA . ALA A 1 611 ? -3.140 3.618 -40.400 1.00 71.69 611 ALA A CA 1
ATOM 4767 C C . ALA A 1 611 ? -3.038 4.773 -39.380 1.00 71.69 611 ALA A C 1
ATOM 4769 O O . ALA A 1 611 ? -2.641 5.884 -39.725 1.00 71.69 611 ALA A O 1
ATOM 4770 N N . THR A 1 612 ? -3.355 4.514 -38.108 1.00 73.81 612 THR A N 1
ATOM 4771 C CA . THR A 1 612 ? -3.241 5.496 -37.015 1.00 73.81 612 THR A CA 1
ATOM 4772 C C . THR A 1 612 ? -1.840 5.591 -36.411 1.00 73.81 612 THR A C 1
ATOM 4774 O O . THR A 1 612 ? -1.554 6.557 -35.697 1.00 73.81 612 THR A O 1
ATOM 4777 N N . SER A 1 613 ? -0.946 4.644 -36.717 1.00 72.75 613 SER A N 1
ATOM 4778 C CA . SER A 1 613 ? 0.403 4.594 -36.139 1.00 72.75 613 SER A CA 1
ATOM 4779 C C . SER A 1 613 ? 1.240 5.816 -36.499 1.00 72.75 613 SER A C 1
ATOM 4781 O O . SER A 1 613 ? 1.970 6.303 -35.647 1.00 72.75 613 SER A O 1
ATOM 4783 N N . ARG A 1 614 ? 1.079 6.396 -37.697 1.00 74.12 614 ARG A N 1
ATOM 4784 C CA . ARG A 1 614 ? 1.803 7.622 -38.078 1.00 74.12 614 ARG A CA 1
ATOM 4785 C C . ARG A 1 614 ? 1.470 8.796 -37.155 1.00 74.12 614 ARG A C 1
ATOM 4787 O O . ARG A 1 614 ? 2.360 9.448 -36.615 1.00 74.12 614 ARG A O 1
ATOM 4794 N N . THR A 1 615 ? 0.181 9.067 -36.954 1.00 80.56 615 THR A N 1
ATOM 4795 C CA . THR A 1 615 ? -0.269 10.159 -36.079 1.00 80.56 615 THR A CA 1
ATOM 4796 C C . THR A 1 615 ? 0.136 9.911 -34.628 1.00 80.56 615 THR A C 1
ATOM 4798 O O . THR A 1 615 ? 0.512 10.851 -33.928 1.00 80.56 615 THR A O 1
ATOM 4801 N N . LEU A 1 616 ? 0.078 8.654 -34.184 1.00 84.25 616 LEU A N 1
ATOM 4802 C CA . LEU A 1 616 ? 0.494 8.246 -32.847 1.00 84.25 616 LEU A CA 1
ATOM 4803 C C . LEU A 1 616 ? 2.000 8.448 -32.631 1.00 84.25 616 LEU A C 1
ATOM 4805 O O . LEU A 1 616 ? 2.380 9.100 -31.661 1.00 84.25 616 LEU A O 1
ATOM 4809 N N . THR A 1 617 ? 2.840 7.959 -33.547 1.00 82.19 617 THR A N 1
ATOM 4810 C CA . THR A 1 617 ? 4.296 8.121 -33.486 1.00 82.19 617 THR A CA 1
ATOM 4811 C C . THR A 1 617 ? 4.678 9.588 -33.463 1.00 82.19 617 THR A C 1
ATOM 4813 O O . THR A 1 617 ? 5.395 9.990 -32.557 1.00 82.19 617 THR A O 1
ATOM 4816 N N . LYS A 1 618 ? 4.108 10.421 -34.344 1.00 82.06 618 LYS A N 1
ATOM 4817 C CA . LYS A 1 618 ? 4.363 11.868 -34.333 1.00 82.06 618 LYS A CA 1
ATOM 4818 C C . LYS A 1 618 ? 4.049 12.510 -32.975 1.00 82.06 618 LYS A C 1
ATOM 4820 O O . LYS A 1 618 ? 4.887 13.208 -32.411 1.00 82.06 618 LYS A O 1
ATOM 4825 N N . ARG A 1 619 ? 2.872 12.219 -32.403 1.00 85.12 619 ARG A N 1
ATOM 4826 C CA . ARG A 1 619 ? 2.474 12.736 -31.079 1.00 85.12 619 ARG A CA 1
ATOM 4827 C C . ARG A 1 619 ? 3.396 12.260 -29.953 1.00 85.12 619 ARG A C 1
ATOM 4829 O O . ARG A 1 619 ? 3.604 12.996 -28.994 1.00 85.12 619 ARG A O 1
ATOM 4836 N N . LEU A 1 620 ? 3.897 11.028 -30.025 1.00 87.69 620 LEU A N 1
ATOM 4837 C CA . LEU A 1 620 ? 4.835 10.487 -29.039 1.00 87.69 620 LEU A CA 1
ATOM 4838 C C . LEU A 1 620 ? 6.240 11.068 -29.221 1.00 87.69 620 LEU A C 1
ATOM 4840 O O . LEU A 1 620 ? 6.889 11.363 -28.223 1.00 87.69 620 LEU A O 1
ATOM 4844 N N . THR A 1 621 ? 6.684 11.311 -30.453 1.00 82.19 621 THR A N 1
ATOM 4845 C CA . THR A 1 621 ? 7.948 11.998 -30.748 1.00 82.19 621 THR A CA 1
ATOM 4846 C C . THR A 1 621 ? 7.953 13.406 -30.154 1.00 82.19 621 THR A C 1
ATOM 4848 O O . THR A 1 621 ? 8.906 13.758 -29.465 1.00 82.19 621 THR A O 1
ATOM 4851 N N . ASP A 1 622 ? 6.854 14.160 -30.276 1.00 79.88 622 ASP A N 1
ATOM 4852 C CA . ASP A 1 622 ? 6.712 15.490 -29.652 1.00 79.88 622 ASP A CA 1
ATOM 4853 C C . ASP A 1 622 ? 6.848 15.458 -28.114 1.00 79.88 622 ASP A C 1
ATOM 4855 O O . ASP A 1 622 ? 7.280 16.437 -27.499 1.00 79.88 622 ASP A O 1
ATOM 4859 N N . LYS A 1 623 ? 6.468 14.336 -27.486 1.00 84.25 623 LYS A N 1
ATOM 4860 C CA . LYS A 1 623 ? 6.567 14.094 -26.035 1.00 84.25 623 LYS A CA 1
ATOM 4861 C C . LYS A 1 623 ? 7.941 13.547 -25.621 1.00 84.25 623 LYS A C 1
ATOM 4863 O O . LYS A 1 623 ? 8.411 13.831 -24.523 1.00 84.25 623 LYS A O 1
ATOM 4868 N N . ALA A 1 624 ? 8.593 12.777 -26.491 1.00 81.38 624 ALA A N 1
ATOM 4869 C CA . ALA A 1 624 ? 9.917 12.191 -26.278 1.00 81.38 624 ALA A CA 1
ATOM 4870 C C . ALA A 1 624 ? 11.060 13.199 -26.518 1.00 81.38 624 ALA A C 1
ATOM 4872 O O . ALA A 1 624 ? 12.101 13.140 -25.857 1.00 81.38 624 ALA A O 1
ATOM 4873 N N . VAL A 1 625 ? 10.861 14.144 -27.439 1.00 76.62 625 VAL A N 1
ATOM 4874 C CA . VAL A 1 625 ? 11.862 15.114 -27.900 1.00 76.62 625 VAL A CA 1
ATOM 4875 C C . VAL A 1 625 ? 11.466 16.513 -27.427 1.00 76.62 625 VAL A C 1
ATOM 4877 O O . VAL A 1 625 ? 10.937 17.341 -28.164 1.00 76.62 625 VAL A O 1
ATOM 4880 N N . LEU A 1 626 ? 11.706 16.790 -26.145 1.00 69.75 626 LEU A N 1
ATOM 4881 C CA . LEU A 1 626 ? 11.242 18.031 -25.516 1.00 69.75 626 LEU A CA 1
ATOM 4882 C C . LEU A 1 626 ? 12.093 19.265 -25.870 1.00 69.75 626 LEU A C 1
ATOM 4884 O O . LEU A 1 626 ? 11.604 20.395 -25.788 1.00 69.75 626 LEU A O 1
ATOM 4888 N N . GLY A 1 627 ? 13.362 19.094 -26.260 1.00 65.56 627 GLY A N 1
ATOM 4889 C CA . GLY A 1 627 ? 14.193 20.213 -26.711 1.00 65.56 627 GLY A CA 1
ATOM 4890 C C . GLY A 1 627 ? 14.373 21.322 -25.666 1.00 65.56 627 GLY A C 1
ATOM 4891 O O . GLY A 1 627 ? 14.490 21.085 -24.463 1.00 65.56 627 GLY A O 1
ATOM 4892 N N . ILE A 1 628 ? 14.351 22.577 -26.132 1.00 59.50 628 ILE A N 1
ATOM 4893 C CA . ILE A 1 628 ? 14.427 23.778 -25.279 1.00 59.50 628 ILE A CA 1
ATOM 4894 C C . ILE A 1 628 ? 13.152 23.957 -24.430 1.00 59.50 628 ILE A C 1
ATOM 4896 O O . ILE A 1 628 ? 13.219 24.585 -23.371 1.00 59.50 628 ILE A O 1
ATOM 4900 N N . ARG A 1 629 ? 12.013 23.357 -24.825 1.00 62.59 629 ARG A N 1
ATOM 4901 C CA . ARG A 1 629 ? 10.720 23.481 -24.118 1.00 62.59 629 ARG A CA 1
ATOM 4902 C C . ARG A 1 629 ? 10.781 22.949 -22.684 1.00 62.59 629 ARG A C 1
ATOM 4904 O O . ARG A 1 629 ? 10.015 23.406 -21.843 1.00 62.59 629 ARG A O 1
ATOM 4911 N N . VAL A 1 630 ? 11.739 22.071 -22.360 1.00 66.19 630 VAL A N 1
ATOM 4912 C CA . VAL A 1 630 ? 12.011 21.624 -20.977 1.00 66.19 630 VAL A CA 1
ATOM 4913 C C . VAL A 1 630 ? 12.263 22.798 -20.028 1.00 66.19 630 VAL A C 1
ATOM 4915 O O . VAL A 1 630 ? 11.928 22.711 -18.851 1.00 66.19 630 VAL A O 1
ATOM 4918 N N . LYS A 1 631 ? 12.844 23.906 -20.510 1.00 65.38 631 LYS A N 1
ATOM 4919 C CA . LYS A 1 631 ? 13.155 25.070 -19.662 1.00 65.38 631 LYS A CA 1
ATOM 4920 C C . LYS A 1 631 ? 11.907 25.795 -19.155 1.00 65.38 631 LYS A C 1
ATOM 4922 O O . LYS A 1 631 ? 11.993 26.471 -18.138 1.00 65.38 631 LYS A O 1
ATOM 4927 N N . THR A 1 632 ? 10.786 25.658 -19.859 1.00 67.94 632 THR A N 1
ATOM 4928 C CA . THR A 1 632 ? 9.521 26.355 -19.585 1.00 67.94 632 THR A CA 1
ATOM 4929 C C . THR A 1 632 ? 8.439 25.447 -18.995 1.00 67.94 632 THR A C 1
ATOM 4931 O O . THR A 1 632 ? 7.361 25.930 -18.675 1.00 67.94 632 THR A O 1
ATOM 4934 N N . LEU A 1 633 ? 8.701 24.142 -18.880 1.00 70.44 633 LEU A N 1
ATOM 4935 C CA . LEU A 1 633 ? 7.756 23.144 -18.371 1.00 70.44 633 LEU A CA 1
ATOM 4936 C C . LEU A 1 633 ? 8.112 22.731 -16.939 1.00 70.44 633 LEU A C 1
ATOM 4938 O O . LEU A 1 633 ? 9.264 22.850 -16.515 1.00 70.44 633 LEU A O 1
ATOM 4942 N N . ASP A 1 634 ? 7.136 22.172 -16.218 1.00 73.19 634 ASP A N 1
ATOM 4943 C CA . ASP A 1 634 ? 7.424 21.399 -15.010 1.00 73.19 634 ASP A CA 1
ATOM 4944 C C . ASP A 1 634 ? 8.369 20.247 -15.377 1.00 73.19 634 ASP A C 1
ATOM 4946 O O . ASP A 1 634 ? 8.022 19.340 -16.142 1.00 73.19 634 ASP A O 1
ATOM 4950 N N . ARG A 1 635 ? 9.591 20.307 -14.838 1.00 75.00 635 ARG A N 1
ATOM 4951 C CA . ARG A 1 635 ? 10.659 19.362 -15.156 1.00 75.00 635 ARG A CA 1
ATOM 4952 C C . ARG A 1 635 ? 10.297 17.937 -14.754 1.00 75.00 635 ARG A C 1
ATOM 4954 O O . ARG A 1 635 ? 10.670 17.019 -15.476 1.00 75.00 635 ARG A O 1
ATOM 4961 N N . ASP A 1 636 ? 9.600 17.721 -13.640 1.00 76.00 636 ASP A N 1
ATOM 4962 C CA . ASP A 1 636 ? 9.286 16.359 -13.193 1.00 76.00 636 ASP A CA 1
ATOM 4963 C C . ASP A 1 636 ? 8.233 15.716 -14.102 1.00 76.00 636 ASP A C 1
ATOM 4965 O O . ASP A 1 636 ? 8.423 14.596 -14.588 1.00 76.00 636 ASP A O 1
ATOM 4969 N N . LEU A 1 637 ? 7.169 16.460 -14.416 1.00 77.50 637 LEU A N 1
ATOM 4970 C CA . LEU A 1 637 ? 6.122 16.011 -15.330 1.00 77.50 637 LEU A CA 1
ATOM 4971 C C . LEU A 1 637 ? 6.673 15.745 -16.735 1.00 77.50 637 LEU A C 1
ATOM 4973 O O . LEU A 1 637 ? 6.452 14.670 -17.292 1.00 77.50 637 LEU A O 1
ATOM 4977 N N . ALA A 1 638 ? 7.442 16.693 -17.273 1.00 80.19 638 ALA A N 1
ATOM 4978 C CA . ALA A 1 638 ? 8.009 16.583 -18.609 1.00 80.19 638 ALA A CA 1
ATOM 4979 C C . ALA A 1 638 ? 8.964 15.380 -18.719 1.00 80.19 638 ALA A C 1
ATOM 4981 O O . ALA A 1 638 ? 8.940 14.656 -19.709 1.00 80.19 638 ALA A O 1
ATOM 4982 N N . ARG A 1 639 ? 9.767 15.087 -17.684 1.00 83.06 639 ARG A N 1
ATOM 4983 C CA . ARG A 1 639 ? 10.666 13.917 -17.697 1.00 83.06 639 ARG A CA 1
ATOM 4984 C C . ARG A 1 639 ? 9.925 12.584 -17.579 1.00 83.06 639 ARG A C 1
ATOM 4986 O O . ARG A 1 639 ? 10.361 11.614 -18.197 1.00 83.06 639 ARG A O 1
ATOM 4993 N N . LYS A 1 640 ? 8.815 12.517 -16.833 1.00 86.06 640 LYS A N 1
ATOM 4994 C CA . LYS A 1 640 ? 7.941 11.326 -16.795 1.00 86.06 640 LYS A CA 1
ATOM 4995 C C . LYS A 1 640 ? 7.326 11.054 -18.163 1.00 86.06 640 LYS A C 1
ATOM 4997 O O . LYS A 1 640 ? 7.417 9.932 -18.654 1.00 86.06 640 LYS A O 1
ATOM 5002 N N . GLU A 1 641 ? 6.769 12.095 -18.773 1.00 86.75 641 GLU A N 1
ATOM 5003 C CA . GLU A 1 641 ? 6.182 12.046 -20.110 1.00 86.75 641 GLU A CA 1
ATOM 5004 C C . GLU A 1 641 ? 7.219 11.636 -21.164 1.00 86.75 641 GLU A C 1
ATOM 5006 O O . GLU A 1 641 ? 6.968 10.716 -21.940 1.00 86.75 641 GLU A O 1
ATOM 5011 N N . GLN A 1 642 ? 8.418 12.226 -21.126 1.00 87.44 642 GLN A N 1
ATOM 5012 C CA . GLN A 1 642 ? 9.532 11.855 -21.999 1.00 87.44 642 GLN A CA 1
ATOM 5013 C C . GLN A 1 642 ? 9.909 10.379 -21.852 1.00 87.44 642 GLN A C 1
ATOM 5015 O O . GLN A 1 642 ? 10.039 9.671 -22.849 1.00 87.44 642 GLN A O 1
ATOM 5020 N N . HIS A 1 643 ? 10.073 9.902 -20.615 1.00 90.62 643 HIS A N 1
ATOM 5021 C CA . HIS A 1 643 ? 10.387 8.502 -20.344 1.00 90.62 643 HIS A CA 1
ATOM 5022 C C . HIS A 1 643 ? 9.329 7.559 -20.929 1.00 90.62 643 HIS A C 1
ATOM 5024 O O . HIS A 1 643 ? 9.667 6.629 -21.660 1.00 90.62 643 HIS A O 1
ATOM 5030 N N . GLY A 1 644 ? 8.049 7.785 -20.616 1.00 93.00 644 GLY A N 1
ATOM 5031 C CA . GLY A 1 644 ? 6.969 6.930 -21.103 1.00 93.00 644 GLY A CA 1
ATOM 5032 C C . GLY A 1 644 ? 6.804 6.988 -22.623 1.00 93.00 644 GLY A C 1
ATOM 5033 O O . GLY A 1 644 ? 6.583 5.951 -23.244 1.00 93.00 644 GLY A O 1
ATOM 5034 N N . ALA A 1 645 ? 6.985 8.160 -23.238 1.00 92.00 645 ALA A N 1
ATOM 5035 C CA . ALA A 1 645 ? 6.932 8.319 -24.688 1.00 92.00 645 ALA A CA 1
ATOM 5036 C C . ALA A 1 645 ? 8.068 7.569 -25.404 1.00 92.00 645 ALA A C 1
ATOM 5038 O O . ALA A 1 645 ? 7.805 6.870 -26.379 1.00 92.00 645 ALA A O 1
ATOM 5039 N N . LEU A 1 646 ? 9.305 7.641 -24.898 1.00 90.44 646 LEU A N 1
ATOM 5040 C CA . LEU A 1 646 ? 10.447 6.890 -25.442 1.00 90.44 646 LEU A CA 1
ATOM 5041 C C . LEU A 1 646 ? 10.230 5.375 -25.365 1.00 90.44 646 LEU A C 1
ATOM 5043 O O . LEU A 1 646 ? 10.503 4.658 -26.329 1.00 90.44 646 LEU A O 1
ATOM 5047 N N . LEU A 1 647 ? 9.700 4.884 -24.241 1.00 94.12 647 LEU A N 1
ATOM 5048 C CA . LEU A 1 647 ? 9.343 3.474 -24.112 1.00 94.12 647 LEU A CA 1
ATOM 5049 C C . LEU A 1 647 ? 8.229 3.087 -25.088 1.00 94.12 647 LEU A C 1
ATOM 5051 O O . LEU A 1 647 ? 8.348 2.063 -25.755 1.00 94.12 647 LEU A O 1
ATOM 5055 N N . ALA A 1 648 ? 7.173 3.896 -25.207 1.00 94.31 648 ALA A N 1
ATOM 5056 C CA . ALA A 1 648 ? 6.072 3.628 -26.130 1.00 94.31 648 ALA A CA 1
ATOM 5057 C C . ALA A 1 648 ? 6.563 3.580 -27.585 1.00 94.31 648 ALA A C 1
ATOM 5059 O O . ALA A 1 648 ? 6.247 2.631 -28.296 1.00 94.31 648 ALA A O 1
ATOM 5060 N N . LEU A 1 649 ? 7.411 4.529 -27.999 1.00 90.06 649 LEU A N 1
ATOM 5061 C CA . LEU A 1 649 ? 8.070 4.509 -29.308 1.00 90.06 649 LEU A CA 1
ATOM 5062 C C . LEU A 1 649 ? 8.898 3.235 -29.498 1.00 90.06 649 LEU A C 1
ATOM 5064 O O . LEU A 1 649 ? 8.742 2.554 -30.505 1.00 90.06 649 LEU A O 1
ATOM 5068 N N . SER A 1 650 ? 9.723 2.862 -28.515 1.00 91.50 650 SER A N 1
ATOM 5069 C CA . SER A 1 650 ? 10.502 1.617 -28.553 1.00 91.50 650 SER A CA 1
ATOM 5070 C C . SER A 1 650 ? 9.611 0.382 -28.757 1.00 91.50 650 SER A C 1
ATOM 5072 O O . SER A 1 650 ? 9.924 -0.490 -29.568 1.00 91.50 650 SER A O 1
ATOM 5074 N N . ARG A 1 651 ? 8.456 0.314 -28.082 1.00 93.06 651 ARG A N 1
ATOM 5075 C CA . ARG A 1 651 ? 7.505 -0.802 -28.219 1.00 93.06 651 ARG A CA 1
ATOM 5076 C C . ARG A 1 651 ? 6.760 -0.803 -29.547 1.00 93.06 651 ARG A C 1
ATOM 5078 O O . ARG A 1 651 ? 6.594 -1.882 -30.112 1.00 93.06 651 ARG A O 1
ATOM 5085 N N . ILE A 1 652 ? 6.381 0.363 -30.073 1.00 89.12 652 ILE A N 1
ATOM 5086 C CA . ILE A 1 652 ? 5.827 0.495 -31.429 1.00 89.12 652 ILE A CA 1
ATOM 5087 C C . ILE A 1 652 ? 6.841 -0.026 -32.454 1.00 89.12 652 ILE A C 1
ATOM 5089 O O . ILE A 1 652 ? 6.495 -0.871 -33.275 1.00 89.12 652 ILE A O 1
ATOM 5093 N N . LEU A 1 653 ? 8.102 0.417 -32.377 1.00 86.31 653 LEU A N 1
ATOM 5094 C CA . LEU A 1 653 ? 9.176 -0.027 -33.275 1.00 86.31 653 LEU A CA 1
ATOM 5095 C C . LEU A 1 653 ? 9.401 -1.536 -33.181 1.00 86.31 653 LEU A C 1
ATOM 5097 O O . LEU A 1 653 ? 9.478 -2.212 -34.199 1.00 86.31 653 LEU A O 1
ATOM 5101 N N . LYS A 1 654 ? 9.438 -2.088 -31.966 1.00 88.19 654 LYS A N 1
ATOM 5102 C CA . LYS A 1 654 ? 9.607 -3.528 -31.758 1.00 88.19 654 LYS A CA 1
ATOM 5103 C C . LYS A 1 654 ? 8.464 -4.350 -32.366 1.00 88.19 654 LYS A C 1
ATOM 5105 O O . LYS A 1 654 ? 8.731 -5.376 -32.985 1.00 88.19 654 LYS A O 1
ATOM 5110 N N . CYS A 1 655 ? 7.209 -3.923 -32.194 1.00 84.44 655 CYS A N 1
ATOM 5111 C CA . CYS A 1 655 ? 6.056 -4.610 -32.792 1.00 84.44 655 CYS A CA 1
ATOM 5112 C C . CYS A 1 655 ? 6.090 -4.522 -34.321 1.00 84.44 655 CYS A C 1
ATOM 5114 O O . CYS A 1 655 ? 5.805 -5.500 -35.001 1.00 84.44 655 CYS A O 1
ATOM 5116 N N . SER A 1 656 ? 6.492 -3.366 -34.844 1.00 78.44 656 SER A N 1
ATOM 5117 C CA . SER A 1 656 ? 6.691 -3.145 -36.271 1.00 78.44 656 SER A CA 1
ATOM 5118 C C . SER A 1 656 ? 7.775 -4.042 -36.872 1.00 78.44 656 SER A C 1
ATOM 5120 O O . SER A 1 656 ? 7.536 -4.661 -37.901 1.00 78.44 656 SER A O 1
ATOM 5122 N N . ILE A 1 657 ? 8.938 -4.166 -36.219 1.00 80.00 657 ILE A N 1
ATOM 5123 C CA . ILE A 1 657 ? 10.027 -5.056 -36.660 1.00 80.00 657 ILE A CA 1
ATOM 5124 C C . ILE A 1 657 ? 9.552 -6.512 -36.680 1.00 80.00 657 ILE A C 1
ATOM 5126 O O . ILE A 1 657 ? 9.748 -7.196 -37.674 1.00 80.00 657 ILE A O 1
ATOM 5130 N N . ALA A 1 658 ? 8.852 -6.967 -35.635 1.00 81.06 658 ALA A N 1
ATOM 5131 C CA . ALA A 1 658 ? 8.311 -8.327 -35.600 1.00 81.06 658 ALA A CA 1
ATOM 5132 C C . ALA A 1 658 ? 7.342 -8.608 -36.766 1.00 81.06 658 ALA A C 1
ATOM 5134 O O . ALA A 1 658 ? 7.372 -9.689 -37.339 1.00 81.06 658 ALA A O 1
ATOM 5135 N N . GLN A 1 659 ? 6.524 -7.626 -37.166 1.00 72.69 659 GLN A N 1
ATOM 5136 C CA . GLN A 1 659 ? 5.654 -7.754 -38.344 1.00 72.69 659 GLN A CA 1
ATOM 5137 C C . GLN A 1 659 ? 6.432 -7.851 -39.665 1.00 72.69 659 GLN A C 1
ATOM 5139 O O . GLN A 1 659 ? 5.949 -8.495 -40.594 1.00 72.69 659 GLN A O 1
ATOM 5144 N N . ILE A 1 660 ? 7.600 -7.206 -39.759 1.00 69.19 660 ILE A N 1
ATOM 5145 C CA . ILE A 1 660 ? 8.497 -7.314 -40.917 1.00 69.19 660 ILE A CA 1
ATOM 5146 C C . ILE A 1 660 ? 9.136 -8.709 -40.954 1.00 69.19 660 ILE A C 1
ATOM 5148 O O . ILE A 1 660 ? 9.122 -9.355 -42.001 1.00 69.19 660 ILE A O 1
ATOM 5152 N N . ASP A 1 661 ? 9.651 -9.180 -39.817 1.00 68.94 661 ASP A N 1
ATOM 5153 C CA . ASP A 1 661 ? 10.382 -10.448 -39.714 1.00 68.94 661 ASP A CA 1
ATOM 5154 C C . ASP A 1 661 ? 9.470 -11.684 -39.890 1.00 68.94 661 ASP A C 1
ATOM 5156 O O . ASP A 1 661 ? 9.900 -12.682 -40.469 1.00 68.94 661 ASP A O 1
ATOM 5160 N N . ASP A 1 662 ? 8.205 -11.621 -39.448 1.00 64.56 662 ASP A N 1
ATOM 5161 C CA . ASP A 1 662 ? 7.221 -12.719 -39.545 1.00 64.56 662 ASP A CA 1
ATOM 5162 C C . ASP A 1 662 ? 6.552 -12.848 -40.936 1.00 64.56 662 ASP A C 1
ATOM 5164 O O . ASP A 1 662 ? 5.735 -13.751 -41.161 1.00 64.56 662 ASP A O 1
ATOM 5168 N N . ALA A 1 663 ? 6.858 -11.965 -41.896 1.00 57.69 663 ALA A N 1
ATOM 5169 C CA . ALA A 1 663 ? 6.291 -12.044 -43.241 1.00 57.69 663 ALA A CA 1
ATOM 5170 C C . ALA A 1 663 ? 6.774 -13.327 -43.965 1.00 57.69 663 ALA A C 1
ATOM 5172 O O . ALA A 1 663 ? 7.976 -13.598 -44.009 1.00 57.69 663 ALA A O 1
ATOM 5173 N N . PRO A 1 664 ? 5.877 -14.143 -44.562 1.00 49.22 664 PRO A N 1
ATOM 5174 C CA . PRO A 1 664 ? 6.244 -15.453 -45.095 1.00 49.22 664 PRO A CA 1
ATOM 5175 C C . PRO A 1 664 ? 7.281 -15.344 -46.221 1.00 49.22 664 PRO A C 1
ATOM 5177 O O . PRO A 1 664 ? 6.985 -14.856 -47.313 1.00 49.22 664 PRO A O 1
ATOM 5180 N N . GLN A 1 665 ? 8.483 -15.869 -45.966 1.00 48.25 665 GLN A N 1
ATOM 5181 C CA . GLN A 1 665 ? 9.535 -16.067 -46.963 1.00 48.25 665 GLN A CA 1
ATOM 5182 C C . GLN A 1 665 ? 9.203 -17.261 -47.873 1.00 48.25 665 GLN A C 1
ATOM 5184 O O . GLN A 1 665 ? 9.820 -18.321 -47.785 1.00 48.25 665 GLN A O 1
ATOM 5189 N N . ASN A 1 666 ? 8.216 -17.118 -48.759 1.00 37.25 666 ASN A N 1
ATOM 5190 C CA . ASN A 1 666 ? 8.070 -18.053 -49.874 1.00 37.25 666 ASN A CA 1
ATOM 5191 C C . ASN A 1 666 ? 8.961 -17.591 -51.030 1.00 37.25 666 ASN A C 1
ATOM 5193 O O . ASN A 1 666 ? 8.878 -16.454 -51.486 1.00 37.25 666 ASN A O 1
ATOM 5197 N N . GLY A 1 667 ? 9.863 -18.486 -51.433 1.00 39.66 667 GLY A N 1
ATOM 5198 C CA . GLY A 1 667 ? 11.017 -18.194 -52.272 1.00 39.66 667 GLY A CA 1
ATOM 5199 C C . GLY A 1 667 ? 10.707 -17.641 -53.664 1.00 39.66 667 GLY A C 1
ATOM 5200 O O . GLY A 1 667 ? 9.637 -17.865 -54.224 1.00 39.66 667 GLY A O 1
ATOM 5201 N N . SER A 1 668 ? 11.750 -17.012 -54.217 1.00 34.44 668 SER A N 1
ATOM 5202 C CA . SER A 1 668 ? 11.867 -16.299 -55.498 1.00 34.44 668 SER A CA 1
ATOM 5203 C C . SER A 1 668 ? 11.554 -14.791 -55.457 1.00 34.44 668 SER A C 1
ATOM 5205 O O . SER A 1 668 ? 10.463 -14.361 -55.809 1.00 34.44 668 SER A O 1
ATOM 5207 N N . VAL A 1 669 ? 12.622 -14.032 -55.169 1.00 39.44 669 VAL A N 1
ATOM 5208 C CA . VAL A 1 669 ? 13.001 -12.719 -55.738 1.00 39.44 669 VAL A CA 1
ATOM 5209 C C . VAL A 1 669 ? 12.064 -11.525 -55.476 1.00 39.44 669 VAL A C 1
ATOM 5211 O O . VAL A 1 669 ? 10.929 -11.468 -55.935 1.00 39.44 669 VAL A O 1
ATOM 5214 N N . THR A 1 670 ? 12.649 -10.504 -54.832 1.00 39.12 670 THR A N 1
ATOM 5215 C CA . THR A 1 670 ? 12.161 -9.128 -54.582 1.00 39.12 670 THR A CA 1
ATOM 5216 C C . THR A 1 670 ? 10.917 -8.979 -53.699 1.00 39.12 670 THR A C 1
ATOM 5218 O O . THR A 1 670 ? 9.785 -9.146 -54.142 1.00 39.12 670 THR A O 1
ATOM 5221 N N . THR A 1 671 ? 11.153 -8.613 -52.435 1.00 44.19 671 THR A N 1
ATOM 5222 C CA . THR A 1 671 ? 10.451 -7.536 -51.703 1.00 44.19 671 THR A CA 1
ATOM 5223 C C . THR A 1 671 ? 9.063 -7.130 -52.224 1.00 44.19 671 THR A C 1
ATOM 5225 O O . THR A 1 671 ? 8.856 -6.024 -52.710 1.00 44.19 671 THR A O 1
ATOM 5228 N N . ARG A 1 672 ? 8.063 -8.009 -52.080 1.00 44.09 672 ARG A N 1
ATOM 5229 C CA . ARG A 1 672 ? 6.635 -7.658 -52.217 1.00 44.09 672 ARG A CA 1
ATOM 5230 C C . ARG A 1 672 ? 5.747 -8.494 -51.295 1.00 44.09 672 ARG A C 1
ATOM 5232 O O . ARG A 1 672 ? 4.924 -9.279 -51.759 1.00 44.09 672 ARG A O 1
ATOM 5239 N N . SER A 1 673 ? 5.871 -8.310 -49.985 1.00 42.75 673 SER A N 1
ATOM 5240 C CA . SER A 1 673 ? 4.801 -8.726 -49.060 1.00 42.75 673 SER A CA 1
ATOM 5241 C C . SER A 1 673 ? 4.587 -7.818 -47.845 1.00 42.75 673 SER A C 1
ATOM 5243 O O . SER A 1 673 ? 3.713 -8.111 -47.036 1.00 42.75 673 SER A O 1
ATOM 5245 N N . LEU A 1 674 ? 5.270 -6.671 -47.751 1.00 48.69 674 LEU A N 1
ATOM 5246 C CA . LEU A 1 674 ? 4.793 -5.564 -46.919 1.00 48.69 674 LEU A CA 1
ATOM 5247 C C . LEU A 1 674 ? 3.763 -4.766 -47.724 1.00 48.69 674 LEU A C 1
ATOM 5249 O O . LEU A 1 674 ? 4.001 -4.431 -48.888 1.00 48.69 674 LEU A O 1
ATOM 5253 N N . LEU A 1 675 ? 2.608 -4.464 -47.125 1.00 52.88 675 LEU A N 1
ATOM 5254 C CA . LEU A 1 675 ? 1.658 -3.512 -47.709 1.00 52.88 675 LEU A CA 1
ATOM 5255 C C . LEU A 1 675 ? 2.409 -2.185 -47.971 1.00 52.88 675 LEU A C 1
ATOM 5257 O O . LEU A 1 675 ? 3.135 -1.741 -47.079 1.00 52.88 675 LEU A O 1
ATOM 5261 N N . PRO A 1 676 ? 2.246 -1.517 -49.132 1.00 53.88 676 PRO A N 1
ATOM 5262 C CA . PRO A 1 676 ? 2.902 -0.235 -49.435 1.00 53.88 676 PRO A CA 1
ATOM 5263 C C . PRO A 1 676 ? 2.733 0.820 -48.330 1.00 53.88 676 PRO A C 1
ATOM 5265 O O . PRO A 1 676 ? 3.624 1.630 -48.084 1.00 53.88 676 PRO A O 1
ATOM 5268 N N . ASP A 1 677 ? 1.607 0.759 -47.617 1.00 53.84 677 ASP A N 1
ATOM 5269 C CA . ASP A 1 677 ? 1.299 1.623 -46.481 1.00 53.84 677 ASP A CA 1
ATOM 5270 C C . ASP A 1 677 ? 2.216 1.388 -45.267 1.00 53.84 677 ASP A C 1
ATOM 5272 O O . ASP A 1 677 ? 2.531 2.338 -44.557 1.00 53.84 677 ASP A O 1
ATOM 5276 N N . GLN A 1 678 ? 2.689 0.159 -45.027 1.00 54.12 678 GLN A N 1
ATOM 5277 C CA . GLN A 1 678 ? 3.581 -0.166 -43.903 1.00 54.12 678 GLN A CA 1
ATOM 5278 C C . GLN A 1 678 ? 5.014 0.313 -44.157 1.00 54.12 678 GLN A C 1
ATOM 5280 O O . GLN A 1 678 ? 5.588 0.983 -43.302 1.00 54.12 678 GLN A O 1
ATOM 5285 N N . ALA A 1 679 ? 5.563 0.056 -45.349 1.00 57.28 679 ALA A N 1
ATOM 5286 C CA . ALA A 1 679 ? 6.886 0.554 -45.741 1.00 57.28 679 ALA A CA 1
ATOM 5287 C C . ALA A 1 679 ? 6.950 2.093 -45.696 1.00 57.28 679 ALA A C 1
ATOM 5289 O O . ALA A 1 679 ? 7.899 2.672 -45.168 1.00 57.28 679 ALA A O 1
ATOM 5290 N N . LYS A 1 680 ? 5.880 2.760 -46.147 1.00 62.84 680 LYS A N 1
ATOM 5291 C CA . LYS A 1 680 ? 5.741 4.217 -46.059 1.00 62.84 680 LYS A CA 1
ATOM 5292 C C . LYS A 1 680 ? 5.715 4.726 -44.616 1.00 62.84 680 LYS A C 1
ATOM 5294 O O . LYS A 1 680 ? 6.358 5.727 -44.331 1.00 62.84 680 LYS A O 1
ATOM 5299 N N . VAL A 1 681 ? 5.019 4.040 -43.705 1.00 61.44 681 VAL A N 1
ATOM 5300 C CA . VAL A 1 681 ? 5.016 4.392 -42.275 1.00 61.44 681 VAL A CA 1
ATOM 5301 C C . VAL A 1 681 ? 6.425 4.302 -41.681 1.00 61.44 681 VAL A C 1
ATOM 5303 O O . VAL A 1 681 ? 6.796 5.179 -40.909 1.00 61.44 681 VAL A O 1
ATOM 5306 N N . PHE A 1 682 ? 7.232 3.306 -42.056 1.00 64.06 682 PHE A N 1
ATOM 5307 C CA . PHE A 1 682 ? 8.614 3.183 -41.571 1.00 64.06 682 PHE A CA 1
ATOM 5308 C C . PHE A 1 682 ? 9.546 4.255 -42.134 1.00 64.06 682 PHE A C 1
ATOM 5310 O O . PHE A 1 682 ? 10.310 4.845 -41.370 1.00 64.06 682 PHE A O 1
ATOM 5317 N N . SER A 1 683 ? 9.427 4.568 -43.427 1.00 64.25 683 SER A N 1
ATOM 5318 C CA . SER A 1 683 ? 10.134 5.700 -44.035 1.00 64.25 683 SER A CA 1
ATOM 5319 C C . SER A 1 683 ? 9.733 7.022 -43.377 1.00 64.25 683 SER A C 1
ATOM 5321 O O . SER A 1 683 ? 10.603 7.790 -42.986 1.00 64.25 683 SER A O 1
ATOM 5323 N N . ASP A 1 684 ? 8.433 7.259 -43.163 1.00 64.50 684 ASP A N 1
ATOM 5324 C CA . ASP A 1 684 ? 7.926 8.457 -42.483 1.00 64.50 684 ASP A CA 1
ATOM 5325 C C . ASP A 1 684 ? 8.476 8.560 -41.040 1.00 64.50 684 ASP A C 1
ATOM 5327 O O . ASP A 1 684 ? 8.828 9.649 -40.597 1.00 64.50 684 ASP A O 1
ATOM 5331 N N . MET A 1 685 ? 8.589 7.442 -40.303 1.00 65.62 685 MET A N 1
ATOM 5332 C CA . MET A 1 685 ? 9.193 7.420 -38.958 1.00 65.62 685 MET A CA 1
ATOM 5333 C C . MET A 1 685 ? 10.697 7.740 -38.982 1.00 65.62 685 MET A C 1
ATOM 5335 O O . MET A 1 685 ? 11.197 8.415 -38.079 1.00 65.62 685 MET A O 1
ATOM 5339 N N . LEU A 1 686 ? 11.422 7.271 -40.002 1.00 67.00 686 LEU A N 1
ATOM 5340 C CA . LEU A 1 686 ? 12.832 7.604 -40.227 1.00 67.00 686 LEU A CA 1
ATOM 5341 C C . LEU A 1 686 ? 13.012 9.065 -40.673 1.00 67.00 686 LEU A C 1
ATOM 5343 O O . LEU A 1 686 ? 13.994 9.698 -40.293 1.00 67.00 686 LEU A O 1
ATOM 5347 N N . ASP A 1 687 ? 12.070 9.627 -41.427 1.00 67.94 687 ASP A N 1
ATOM 5348 C CA . ASP A 1 687 ? 12.093 11.032 -41.847 1.00 67.94 687 ASP A CA 1
ATOM 5349 C C . ASP A 1 687 ? 11.751 11.985 -40.692 1.00 67.94 687 ASP A C 1
ATOM 5351 O O . ASP A 1 687 ? 12.435 12.995 -40.500 1.00 67.94 687 ASP A O 1
ATOM 5355 N N . ASP A 1 688 ? 10.773 11.624 -39.852 1.00 65.88 688 ASP A N 1
ATOM 5356 C CA . ASP A 1 688 ? 10.514 12.308 -38.580 1.00 65.88 688 ASP A CA 1
ATOM 5357 C C . ASP A 1 688 ? 11.786 12.294 -37.706 1.00 65.88 688 ASP A C 1
ATOM 5359 O O . ASP A 1 688 ? 12.119 13.302 -37.082 1.00 65.88 688 ASP A O 1
ATOM 5363 N N . TRP A 1 689 ? 12.562 11.202 -37.718 1.00 66.62 689 TRP A N 1
ATOM 5364 C CA . TRP A 1 689 ? 13.854 11.134 -37.030 1.00 66.62 689 TRP A CA 1
ATOM 5365 C C . TRP A 1 689 ? 14.925 12.050 -37.632 1.00 66.62 689 TRP A C 1
ATOM 5367 O O . TRP A 1 689 ? 15.592 12.764 -36.882 1.00 66.62 689 TRP A O 1
ATOM 5377 N N . LYS A 1 690 ? 15.075 12.091 -38.962 1.00 65.31 690 LYS A N 1
ATOM 5378 C CA . LYS A 1 690 ? 16.011 13.017 -39.632 1.00 65.31 690 LYS A CA 1
ATOM 5379 C C . LYS A 1 690 ? 15.742 14.466 -39.215 1.00 65.31 690 LYS A C 1
ATOM 5381 O O . LYS A 1 690 ? 16.679 15.191 -38.896 1.00 65.31 690 LYS A O 1
ATOM 5386 N N . SER A 1 691 ? 14.466 14.846 -39.092 1.00 62.44 691 SER A N 1
ATOM 5387 C CA . SER A 1 691 ? 14.063 16.179 -38.616 1.00 62.44 691 SER A CA 1
ATOM 5388 C C . SER A 1 691 ? 14.446 16.471 -37.152 1.00 62.44 691 SER A C 1
ATOM 5390 O O . SER A 1 691 ? 14.620 17.627 -36.770 1.00 62.44 691 SER A O 1
ATOM 5392 N N . VAL A 1 692 ? 14.613 15.427 -36.332 1.00 60.78 692 VAL A N 1
ATOM 5393 C CA . VAL A 1 692 ? 15.082 15.509 -34.938 1.00 60.78 692 VAL A CA 1
ATOM 5394 C C . VAL A 1 692 ? 16.616 15.511 -34.858 1.00 60.78 692 VAL A C 1
ATOM 5396 O O . VAL A 1 692 ? 17.176 16.151 -33.963 1.00 60.78 692 VAL A O 1
ATOM 5399 N N . GLY A 1 693 ? 17.300 14.836 -35.790 1.00 54.19 693 GLY A N 1
ATOM 5400 C CA . GLY A 1 693 ? 18.763 14.741 -35.884 1.00 54.19 693 GLY A CA 1
ATOM 5401 C C . GLY A 1 693 ? 19.465 16.092 -36.048 1.00 54.19 693 GLY A C 1
ATOM 5402 O O . GLY A 1 693 ? 20.522 16.303 -35.456 1.00 54.19 693 GLY A O 1
ATOM 5403 N N . ASP A 1 694 ? 18.821 17.058 -36.707 1.00 55.47 694 ASP A N 1
ATOM 5404 C CA . ASP A 1 694 ? 19.302 18.448 -36.812 1.00 55.47 694 ASP A CA 1
ATOM 5405 C C . ASP A 1 694 ? 19.280 19.202 -35.455 1.00 55.47 694 ASP A C 1
ATOM 5407 O O . ASP A 1 694 ? 19.824 20.299 -35.310 1.00 55.47 694 ASP A O 1
ATOM 5411 N N . GLY A 1 695 ? 18.675 18.600 -34.421 1.00 54.78 695 GLY A N 1
ATOM 5412 C CA . GLY A 1 695 ? 18.480 19.136 -33.076 1.00 54.78 695 GLY A CA 1
ATOM 5413 C C . GLY A 1 695 ? 19.130 18.302 -31.967 1.00 54.78 695 GLY A C 1
ATOM 5414 O O . GLY A 1 695 ? 18.518 18.139 -30.913 1.00 54.78 695 GLY A O 1
ATOM 5415 N N . GLN A 1 696 ? 20.371 17.822 -32.148 1.00 54.28 696 GLN A N 1
ATOM 5416 C CA . GLN A 1 696 ? 21.156 16.975 -31.210 1.00 54.28 696 GLN A CA 1
ATOM 5417 C C . GLN A 1 696 ? 21.115 17.393 -29.713 1.00 54.28 696 GLN A C 1
ATOM 5419 O O . GLN A 1 696 ? 21.352 16.587 -28.814 1.00 54.28 696 GLN A O 1
ATOM 5424 N N . LYS A 1 697 ? 20.747 18.648 -29.427 1.00 57.19 697 LYS A N 1
ATOM 5425 C CA . LYS A 1 697 ? 20.536 19.259 -28.099 1.00 57.19 697 LYS A CA 1
ATOM 5426 C C . LYS A 1 697 ? 19.203 18.876 -27.422 1.00 57.19 697 LYS A C 1
ATOM 5428 O O . LYS A 1 697 ? 18.887 19.423 -26.366 1.00 57.19 697 LYS A O 1
ATOM 5433 N N . ALA A 1 698 ? 18.380 18.025 -28.045 1.00 61.12 698 ALA A N 1
ATOM 5434 C CA . ALA A 1 698 ? 16.990 17.806 -27.639 1.00 61.12 698 ALA A CA 1
ATOM 5435 C C . ALA A 1 698 ? 16.737 16.623 -26.689 1.00 61.12 698 ALA A C 1
ATOM 5437 O O . ALA A 1 698 ? 15.703 16.608 -26.016 1.00 61.12 698 ALA A O 1
ATOM 5438 N N . PHE A 1 699 ? 17.675 15.674 -26.590 1.00 64.81 699 PHE A N 1
ATOM 5439 C CA . PHE A 1 699 ? 17.584 14.526 -25.674 1.00 64.81 699 PHE A CA 1
ATOM 5440 C C . PHE A 1 699 ? 18.193 14.828 -24.300 1.00 64.81 699 PHE A C 1
ATOM 5442 O O . PHE A 1 699 ? 17.561 14.589 -23.266 1.00 64.81 699 PHE A O 1
ATOM 5449 N N . PHE A 1 700 ? 19.382 15.436 -24.296 1.00 68.00 700 PHE A N 1
ATOM 5450 C CA . PHE A 1 700 ? 20.093 15.886 -23.102 1.00 68.00 700 PHE A CA 1
ATOM 5451 C C . PHE A 1 700 ? 20.177 17.424 -23.118 1.00 68.00 700 PHE A C 1
ATOM 5453 O O . PHE A 1 700 ? 20.530 17.988 -24.155 1.00 68.00 700 PHE A O 1
ATOM 5460 N N . PRO A 1 701 ? 19.844 18.135 -22.020 1.00 58.66 701 PRO A N 1
ATOM 5461 C CA . PRO A 1 701 ? 20.042 19.578 -21.965 1.00 58.66 701 PRO A CA 1
ATOM 5462 C C . PRO A 1 701 ? 21.536 19.900 -22.109 1.00 58.66 701 PRO A C 1
ATOM 5464 O O . PRO A 1 701 ? 22.383 19.134 -21.666 1.00 58.66 701 PRO A O 1
ATOM 5467 N N . LEU A 1 702 ? 21.879 21.024 -22.737 1.00 51.84 702 LEU A N 1
ATOM 5468 C CA . LEU A 1 702 ? 23.265 21.494 -22.785 1.00 51.84 702 LEU A CA 1
ATOM 5469 C C . LEU A 1 702 ? 23.596 22.363 -21.573 1.00 51.84 702 LEU A C 1
ATOM 5471 O O . LEU A 1 702 ? 22.788 23.202 -21.167 1.00 51.84 702 LEU A O 1
ATOM 5475 N N . SER A 1 703 ? 24.823 22.221 -21.076 1.00 53.44 703 SER A N 1
ATOM 5476 C CA . SER A 1 703 ? 25.425 23.134 -20.102 1.00 53.44 703 SER A CA 1
ATOM 5477 C C . SER A 1 703 ? 25.440 24.577 -20.620 1.00 53.44 703 SER A C 1
ATOM 5479 O O . SER A 1 703 ? 25.418 24.829 -21.828 1.00 53.44 703 SER A O 1
ATOM 5481 N N . ALA A 1 704 ? 25.508 25.547 -19.701 1.00 44.47 704 ALA A N 1
ATOM 5482 C CA . ALA A 1 704 ? 25.406 26.982 -19.993 1.00 44.47 704 ALA A CA 1
ATOM 5483 C C . ALA A 1 704 ? 26.473 27.545 -20.968 1.00 44.47 704 ALA A C 1
ATOM 5485 O O . ALA A 1 704 ? 26.367 28.701 -21.365 1.00 44.47 704 ALA A O 1
ATOM 5486 N N . GLY A 1 705 ? 27.461 26.744 -21.389 1.00 46.72 705 GLY A N 1
ATOM 5487 C CA . GLY A 1 705 ? 28.480 27.094 -22.388 1.00 46.72 705 GLY A CA 1
ATOM 5488 C C . GLY A 1 705 ? 28.348 26.379 -23.741 1.00 46.72 705 GLY A C 1
ATOM 5489 O O . GLY A 1 705 ? 29.220 26.532 -24.587 1.00 46.72 705 GLY A O 1
ATOM 5490 N N . GLY A 1 706 ? 27.302 25.574 -23.959 1.00 43.19 706 GLY A N 1
ATOM 5491 C CA . GLY A 1 706 ? 26.997 24.964 -25.261 1.00 43.19 706 GLY A CA 1
ATOM 5492 C C . GLY A 1 706 ? 27.901 23.807 -25.713 1.00 43.19 706 GLY A C 1
ATOM 5493 O O . GLY A 1 706 ? 27.629 23.250 -26.772 1.00 43.19 706 GLY A O 1
ATOM 5494 N N . ALA A 1 707 ? 28.923 23.437 -24.931 1.00 41.81 707 ALA A N 1
ATOM 5495 C CA . ALA A 1 707 ? 29.945 22.455 -25.318 1.00 41.81 707 ALA A CA 1
ATOM 5496 C C . ALA A 1 707 ? 29.847 21.089 -24.603 1.00 41.81 707 ALA A C 1
ATOM 5498 O O . ALA A 1 707 ? 30.417 20.117 -25.082 1.00 41.81 707 ALA A O 1
ATOM 5499 N N . LEU A 1 708 ? 29.135 20.989 -23.472 1.00 50.16 708 LEU A N 1
ATOM 5500 C CA . LEU A 1 708 ? 28.968 19.738 -22.711 1.00 50.16 708 LEU A CA 1
ATOM 5501 C C . LEU A 1 708 ? 27.496 19.452 -22.390 1.00 50.16 708 LEU A C 1
ATOM 5503 O O . LEU A 1 708 ? 26.731 20.389 -22.140 1.00 50.16 708 LEU A O 1
ATOM 5507 N N . MET A 1 709 ? 27.120 18.171 -22.336 1.00 57.97 709 MET A N 1
ATOM 5508 C CA . MET A 1 709 ? 25.804 17.732 -21.857 1.00 57.97 709 MET A CA 1
ATOM 5509 C C . MET A 1 709 ? 25.636 18.050 -20.362 1.00 57.97 709 MET A C 1
ATOM 5511 O O . MET A 1 709 ? 26.495 17.725 -19.544 1.00 57.97 709 MET A O 1
ATOM 5515 N N . ASP A 1 710 ? 24.528 18.700 -20.007 1.00 57.62 710 ASP A N 1
ATOM 5516 C CA . ASP A 1 710 ? 24.104 18.938 -18.630 1.00 57.62 710 ASP A CA 1
ATOM 5517 C C . ASP A 1 710 ? 23.340 17.716 -18.115 1.00 57.62 710 ASP A C 1
ATOM 5519 O O . ASP A 1 710 ? 22.241 17.391 -18.563 1.00 57.62 710 ASP A O 1
ATOM 5523 N N . LEU A 1 711 ? 23.950 17.019 -17.163 1.00 60.34 711 LEU A N 1
ATOM 5524 C CA . LEU A 1 711 ? 23.380 15.828 -16.543 1.00 60.34 711 LEU A CA 1
ATOM 5525 C C . LEU A 1 711 ? 22.510 16.179 -15.320 1.00 60.34 711 LEU A C 1
ATOM 5527 O O . LEU A 1 711 ? 21.892 15.288 -14.731 1.00 60.34 711 LEU A O 1
ATOM 5531 N N . GLN A 1 712 ? 22.441 17.457 -14.914 1.00 55.09 712 GLN A N 1
ATOM 5532 C CA . GLN A 1 712 ? 21.684 17.883 -13.737 1.00 55.09 712 GLN A CA 1
ATOM 5533 C C . GLN A 1 712 ? 20.170 17.864 -14.001 1.00 55.09 712 GLN A C 1
ATOM 5535 O O . GLN A 1 712 ? 19.648 18.475 -14.931 1.00 55.09 712 GLN A O 1
ATOM 5540 N N . GLY A 1 713 ? 19.429 17.163 -13.139 1.00 53.72 713 GLY A N 1
ATOM 5541 C CA . GLY A 1 713 ? 17.963 17.115 -13.189 1.00 53.72 713 GLY A CA 1
ATOM 5542 C C . GLY A 1 713 ? 17.369 16.169 -14.241 1.00 53.72 713 GLY A C 1
ATOM 5543 O O . GLY A 1 713 ? 16.152 16.173 -14.434 1.00 53.72 713 GLY A O 1
ATOM 5544 N N . ILE A 1 714 ? 18.183 15.347 -14.913 1.00 63.56 714 ILE A N 1
ATOM 5545 C CA . ILE A 1 714 ? 17.683 14.218 -15.711 1.00 63.56 714 ILE A CA 1
ATOM 5546 C C . ILE A 1 714 ? 17.315 13.084 -14.754 1.00 63.56 714 ILE A C 1
ATOM 5548 O O . ILE A 1 714 ? 18.156 12.625 -13.978 1.00 63.56 714 ILE A O 1
ATOM 5552 N N . ARG A 1 715 ? 16.059 12.618 -14.803 1.00 71.44 715 ARG A N 1
ATOM 5553 C CA . ARG A 1 715 ? 15.654 11.451 -14.012 1.00 71.44 715 ARG A CA 1
ATOM 5554 C C . ARG A 1 715 ? 16.393 10.206 -14.508 1.00 71.44 715 ARG A C 1
ATOM 5556 O O . ARG A 1 715 ? 16.560 10.004 -15.710 1.00 71.44 715 ARG A O 1
ATOM 5563 N N . ALA A 1 716 ? 16.811 9.391 -13.549 1.00 74.00 716 ALA A N 1
ATOM 5564 C CA . ALA A 1 716 ? 17.527 8.126 -13.683 1.00 74.00 716 ALA A CA 1
ATOM 5565 C C . ALA A 1 716 ? 17.098 7.237 -14.865 1.00 74.00 716 ALA A C 1
ATOM 5567 O O . ALA A 1 716 ? 17.935 6.614 -15.515 1.00 74.00 716 ALA A O 1
ATOM 5568 N N . GLU A 1 717 ? 15.795 7.176 -15.106 1.00 83.50 717 GLU A N 1
ATOM 5569 C CA . GLU A 1 717 ? 15.138 6.272 -16.038 1.00 83.50 717 GLU A CA 1
ATOM 5570 C C . GLU A 1 717 ? 15.154 6.754 -17.500 1.00 83.50 717 GLU A C 1
ATOM 5572 O O . GLU A 1 717 ? 15.087 5.938 -18.416 1.00 83.50 717 GLU A O 1
ATOM 5577 N N . VAL A 1 718 ? 15.278 8.062 -17.762 1.00 86.94 718 VAL A N 1
ATOM 5578 C CA . VAL A 1 718 ? 15.228 8.600 -19.137 1.00 86.94 718 VAL A CA 1
ATOM 5579 C C . VAL A 1 718 ? 16.379 8.067 -20.006 1.00 86.94 718 VAL A C 1
ATOM 5581 O O . VAL A 1 718 ? 16.089 7.584 -21.100 1.00 86.94 718 VAL A O 1
ATOM 5584 N N . PRO A 1 719 ? 17.653 8.051 -19.555 1.00 88.12 719 PRO A N 1
ATOM 5585 C CA . PRO A 1 719 ? 18.747 7.452 -20.324 1.00 88.12 719 PRO A CA 1
ATOM 5586 C C . PRO A 1 719 ? 18.497 5.985 -20.696 1.00 88.12 719 PRO A C 1
ATOM 5588 O O . PRO A 1 719 ? 18.821 5.564 -21.803 1.00 88.12 719 PRO A O 1
ATOM 5591 N N . ALA A 1 720 ? 17.882 5.210 -19.798 1.00 90.06 720 ALA A N 1
ATOM 5592 C CA . ALA A 1 720 ? 17.532 3.815 -20.053 1.00 90.06 720 ALA A CA 1
ATOM 5593 C C . ALA A 1 720 ? 16.500 3.685 -21.183 1.00 90.06 720 ALA A C 1
ATOM 5595 O O . ALA A 1 720 ? 16.670 2.865 -22.087 1.00 90.06 720 ALA A O 1
ATOM 5596 N N . ALA A 1 721 ? 15.466 4.533 -21.171 1.00 90.81 721 ALA A N 1
ATOM 5597 C CA . ALA A 1 721 ? 14.467 4.586 -22.234 1.00 90.81 721 ALA A CA 1
ATOM 5598 C C . ALA A 1 721 ? 15.070 5.040 -23.577 1.00 90.81 721 ALA A C 1
ATOM 5600 O O . ALA A 1 721 ? 14.726 4.469 -24.612 1.00 90.81 721 ALA A O 1
ATOM 5601 N N . ILE A 1 722 ? 16.018 5.991 -23.565 1.00 88.94 722 ILE A N 1
ATOM 5602 C CA . ILE A 1 722 ? 16.785 6.395 -24.758 1.00 88.94 722 ILE A CA 1
ATOM 5603 C C . ILE A 1 722 ? 17.562 5.198 -25.318 1.00 88.94 722 ILE A C 1
ATOM 5605 O O . ILE A 1 722 ? 17.453 4.919 -26.507 1.00 88.94 722 ILE A O 1
ATOM 5609 N N . ALA A 1 723 ? 18.298 4.459 -24.479 1.00 91.06 723 ALA A N 1
ATOM 5610 C CA . ALA A 1 723 ? 19.068 3.293 -24.916 1.00 91.06 723 ALA A CA 1
ATOM 5611 C C . ALA A 1 723 ? 18.176 2.210 -25.549 1.00 91.06 723 ALA A C 1
ATOM 5613 O O . ALA A 1 723 ? 18.510 1.669 -26.604 1.00 91.06 723 ALA A O 1
ATOM 5614 N N . GLN A 1 724 ? 17.018 1.920 -24.943 1.00 92.56 724 GLN A N 1
ATOM 5615 C CA . GLN A 1 724 ? 16.045 0.974 -25.501 1.00 92.56 724 GLN A CA 1
ATOM 5616 C C . GLN A 1 724 ? 15.510 1.434 -26.858 1.00 92.56 724 GLN A C 1
ATOM 5618 O O . GLN A 1 724 ? 15.459 0.640 -27.796 1.00 92.56 724 GLN A O 1
ATOM 5623 N N . TRP A 1 725 ? 15.104 2.699 -26.952 1.00 89.75 725 TRP A N 1
ATOM 5624 C CA . TRP A 1 725 ? 14.569 3.280 -28.177 1.00 89.75 725 TRP A CA 1
ATOM 5625 C C . TRP A 1 725 ? 15.622 3.307 -29.298 1.00 89.75 725 TRP A C 1
ATOM 5627 O O . TRP A 1 725 ? 15.343 2.799 -30.381 1.00 89.75 725 TRP A O 1
ATOM 5637 N N . LEU A 1 726 ? 16.854 3.755 -29.018 1.00 88.25 726 LEU A N 1
ATOM 5638 C CA . LEU A 1 726 ? 17.981 3.710 -29.962 1.00 88.25 726 LEU A CA 1
ATOM 5639 C C . LEU A 1 726 ? 18.251 2.291 -30.470 1.00 88.25 726 LEU A C 1
ATOM 5641 O O . LEU A 1 726 ? 18.413 2.086 -31.668 1.00 88.25 726 LEU A O 1
ATOM 5645 N N . THR A 1 727 ? 18.243 1.302 -29.572 1.00 91.19 727 THR A N 1
ATOM 5646 C CA . THR A 1 727 ? 18.446 -0.106 -29.947 1.00 91.19 727 THR A CA 1
ATOM 5647 C C . THR A 1 727 ? 17.400 -0.564 -30.970 1.00 91.19 727 THR A C 1
ATOM 5649 O O . THR A 1 727 ? 17.746 -1.235 -31.940 1.00 91.19 727 THR A O 1
ATOM 5652 N N . GLN A 1 728 ? 16.120 -0.214 -30.777 1.00 89.44 728 GLN A N 1
ATOM 5653 C CA . GLN A 1 728 ? 15.065 -0.568 -31.738 1.00 89.44 728 GLN A CA 1
ATOM 5654 C C . GLN A 1 728 ? 15.147 0.257 -33.026 1.00 89.44 728 GLN A C 1
ATOM 5656 O O . GLN A 1 728 ? 14.870 -0.277 -34.093 1.00 89.44 728 GLN A O 1
ATOM 5661 N N . MET A 1 729 ? 15.573 1.519 -32.955 1.00 83.94 729 MET A N 1
ATOM 5662 C CA . MET A 1 729 ? 15.772 2.360 -34.137 1.00 83.94 729 MET A CA 1
ATOM 5663 C C . MET A 1 729 ? 16.863 1.822 -35.062 1.00 83.94 729 MET A C 1
ATOM 5665 O O . MET A 1 729 ? 16.629 1.727 -36.264 1.00 83.94 729 MET A O 1
ATOM 5669 N N . ILE A 1 730 ? 18.023 1.424 -34.524 1.00 85.25 730 ILE A N 1
ATOM 5670 C CA . ILE A 1 730 ? 19.106 0.854 -35.343 1.00 85.25 730 ILE A CA 1
ATOM 5671 C C . ILE A 1 730 ? 18.639 -0.457 -35.997 1.00 85.25 730 ILE A C 1
ATOM 5673 O O . ILE A 1 730 ? 18.885 -0.683 -37.180 1.00 85.25 730 ILE A O 1
ATOM 5677 N N . ARG A 1 731 ? 17.888 -1.292 -35.262 1.00 85.38 731 ARG A N 1
ATOM 5678 C CA . ARG A 1 731 ? 17.284 -2.514 -35.819 1.00 85.38 731 ARG A CA 1
ATOM 5679 C C . ARG A 1 731 ? 16.286 -2.218 -36.937 1.00 85.38 731 ARG A C 1
ATOM 5681 O O . ARG A 1 731 ? 16.359 -2.871 -37.968 1.00 85.38 731 ARG A O 1
ATOM 5688 N N . LEU A 1 732 ? 15.399 -1.234 -36.763 1.00 79.88 732 LEU A N 1
ATOM 5689 C CA . LEU A 1 732 ? 14.448 -0.849 -37.809 1.00 79.88 732 LEU A CA 1
ATOM 5690 C C . LEU A 1 732 ? 15.172 -0.313 -39.048 1.00 79.88 732 LEU A C 1
ATOM 5692 O O . LEU A 1 732 ? 14.843 -0.725 -40.155 1.00 79.88 732 LEU A O 1
ATOM 5696 N N . HIS A 1 733 ? 16.153 0.578 -38.868 1.00 78.69 733 HIS A N 1
ATOM 5697 C CA . HIS A 1 733 ? 16.945 1.124 -39.971 1.00 78.69 733 HIS A CA 1
ATOM 5698 C C . HIS A 1 733 ? 17.575 0.003 -40.802 1.00 78.69 733 HIS A C 1
ATOM 5700 O O . HIS A 1 733 ? 17.449 -0.008 -42.023 1.00 78.69 733 HIS A O 1
ATOM 5706 N N . LYS A 1 734 ? 18.154 -0.991 -40.124 1.00 76.50 734 LYS A N 1
ATOM 5707 C CA . LYS A 1 734 ? 18.692 -2.192 -40.757 1.00 76.50 734 LYS A CA 1
ATOM 5708 C C . LYS A 1 734 ? 17.619 -2.982 -41.518 1.00 76.50 734 LYS A C 1
ATOM 5710 O O . LYS A 1 734 ? 17.826 -3.298 -42.685 1.00 76.50 734 LYS A O 1
ATOM 5715 N N . SER A 1 735 ? 16.475 -3.278 -40.897 1.00 74.75 735 SER A N 1
ATOM 5716 C CA . SER A 1 735 ? 15.379 -4.001 -41.562 1.00 74.75 735 SER A CA 1
ATOM 5717 C C . SER A 1 735 ? 14.881 -3.274 -42.819 1.00 74.75 735 SER A C 1
ATOM 5719 O O . SER A 1 735 ? 14.585 -3.930 -43.812 1.00 74.75 735 SER A O 1
ATOM 5721 N N . VAL A 1 736 ? 14.829 -1.936 -42.807 1.00 72.06 736 VAL A N 1
ATOM 5722 C CA . VAL A 1 736 ? 14.435 -1.116 -43.969 1.00 72.06 736 VAL A CA 1
ATOM 5723 C C . VAL A 1 736 ? 15.497 -1.152 -45.073 1.00 72.06 736 VAL A C 1
ATOM 5725 O O . VAL A 1 736 ? 15.144 -1.382 -46.227 1.00 72.06 736 VAL A O 1
ATOM 5728 N N . GLN A 1 737 ? 16.787 -1.032 -44.741 1.00 71.88 737 GLN A N 1
ATOM 5729 C CA . GLN A 1 737 ? 17.868 -1.131 -45.735 1.00 71.88 737 GLN A CA 1
ATOM 5730 C C . GLN A 1 737 ? 17.877 -2.481 -46.465 1.00 71.88 737 GLN A C 1
ATOM 5732 O O . GLN A 1 737 ? 18.077 -2.524 -47.676 1.00 71.88 737 GLN A O 1
ATOM 5737 N N . MET A 1 738 ? 17.595 -3.584 -45.760 1.00 68.62 738 MET A N 1
ATOM 5738 C CA . MET A 1 738 ? 17.483 -4.906 -46.394 1.00 68.62 738 MET A CA 1
ATOM 5739 C C . MET A 1 738 ? 16.300 -5.013 -47.373 1.00 68.62 738 MET A C 1
ATOM 5741 O O . MET A 1 738 ? 16.311 -5.881 -48.243 1.00 68.62 738 MET A O 1
ATOM 5745 N N . ILE A 1 739 ? 15.275 -4.165 -47.233 1.00 65.75 739 ILE A N 1
ATOM 5746 C CA . ILE A 1 739 ? 14.101 -4.133 -48.118 1.00 65.75 739 ILE A CA 1
ATOM 5747 C C . ILE A 1 739 ? 14.352 -3.243 -49.343 1.00 65.75 739 ILE A C 1
ATOM 5749 O O . ILE A 1 739 ? 13.885 -3.562 -50.437 1.00 65.75 739 ILE A O 1
ATOM 5753 N N . GLU A 1 740 ? 15.046 -2.120 -49.169 1.00 64.12 740 GLU A N 1
ATOM 5754 C CA . GLU A 1 740 ? 15.250 -1.127 -50.231 1.00 64.12 740 GLU A CA 1
ATOM 5755 C C . GLU A 1 740 ? 16.396 -1.491 -51.193 1.00 64.12 740 GLU A C 1
ATOM 5757 O O . GLU A 1 740 ? 16.483 -0.899 -52.265 1.00 64.12 740 GLU A O 1
ATOM 5762 N N . ASP A 1 741 ? 17.225 -2.494 -50.863 1.00 59.16 741 ASP A N 1
ATOM 5763 C CA . ASP A 1 741 ? 18.389 -2.944 -51.658 1.00 59.16 741 ASP A CA 1
ATOM 5764 C C . ASP A 1 741 ? 19.361 -1.780 -51.996 1.00 59.16 741 ASP A C 1
ATOM 5766 O O . ASP A 1 741 ? 20.143 -1.835 -52.947 1.00 59.16 741 ASP A O 1
ATOM 5770 N N . GLU A 1 742 ? 19.313 -0.702 -51.202 1.00 56.03 742 GLU A N 1
ATOM 5771 C CA . GLU A 1 742 ? 20.171 0.479 -51.304 1.00 56.03 742 GLU A CA 1
ATOM 5772 C C . GLU A 1 742 ? 21.307 0.397 -50.275 1.00 56.03 742 GLU A C 1
ATOM 5774 O O . GLU A 1 742 ? 21.095 0.465 -49.061 1.00 56.03 742 GLU A O 1
ATOM 5779 N N . ALA A 1 743 ? 22.542 0.280 -50.768 1.00 51.38 743 ALA A N 1
ATOM 5780 C CA . ALA A 1 743 ? 23.747 0.374 -49.950 1.00 51.38 743 ALA A CA 1
ATOM 5781 C C . ALA A 1 743 ? 24.197 1.841 -49.805 1.00 51.38 743 ALA A C 1
ATOM 5783 O O . ALA A 1 743 ? 24.416 2.522 -50.805 1.00 51.38 743 ALA A O 1
ATOM 5784 N N . ASP A 1 744 ? 24.359 2.291 -48.554 1.00 54.66 744 ASP A N 1
ATOM 5785 C CA . ASP A 1 744 ? 25.072 3.510 -48.126 1.00 54.66 744 ASP A CA 1
ATOM 5786 C C . ASP A 1 744 ? 24.835 4.787 -48.964 1.00 54.66 744 ASP A C 1
ATOM 5788 O O . ASP A 1 744 ? 25.724 5.311 -49.639 1.00 54.66 744 ASP A O 1
ATOM 5792 N N . GLY A 1 745 ? 23.627 5.351 -48.853 1.00 58.00 745 GLY A N 1
ATOM 5793 C CA . GLY A 1 745 ? 23.303 6.696 -49.342 1.00 58.00 745 GLY A CA 1
ATOM 5794 C C . GLY A 1 745 ? 23.585 7.821 -48.320 1.00 58.00 745 GLY A C 1
ATOM 5795 O O . GLY A 1 745 ? 23.764 7.567 -47.127 1.00 58.00 745 GLY A O 1
ATOM 5796 N N . PRO A 1 746 ? 23.544 9.107 -48.730 1.00 55.41 746 PRO A N 1
ATOM 5797 C CA . PRO A 1 746 ? 23.758 10.260 -47.838 1.00 55.41 746 PRO A CA 1
ATOM 5798 C C . PRO A 1 746 ? 22.740 10.355 -46.684 1.00 55.41 746 PRO A C 1
ATOM 5800 O O . PRO A 1 746 ? 23.038 10.931 -45.640 1.00 55.41 746 PRO A O 1
ATOM 5803 N N . ALA A 1 747 ? 21.554 9.759 -46.839 1.00 59.88 747 ALA A N 1
ATOM 5804 C CA . ALA A 1 747 ? 20.550 9.665 -45.780 1.00 59.88 747 ALA A CA 1
ATOM 5805 C C . ALA A 1 747 ? 20.978 8.733 -44.626 1.00 59.88 747 ALA A C 1
ATOM 5807 O O . ALA A 1 747 ? 20.632 8.996 -43.476 1.00 59.88 747 ALA A O 1
ATOM 5808 N N . THR A 1 748 ? 21.754 7.683 -44.913 1.00 65.38 748 THR A N 1
ATOM 5809 C CA . THR A 1 748 ? 22.297 6.743 -43.916 1.00 65.38 748 THR A CA 1
ATOM 5810 C C . THR A 1 748 ? 23.377 7.403 -43.058 1.00 65.38 748 THR A C 1
ATOM 5812 O O . THR A 1 748 ? 23.406 7.210 -41.843 1.00 65.38 748 THR A O 1
ATOM 5815 N N . ALA A 1 749 ? 24.214 8.254 -43.662 1.00 66.88 749 ALA A N 1
ATOM 5816 C CA . ALA A 1 749 ? 25.271 8.978 -42.954 1.00 66.88 749 ALA A CA 1
ATOM 5817 C C . ALA A 1 749 ? 24.718 9.917 -41.862 1.00 66.88 749 ALA A C 1
ATOM 5819 O O . ALA A 1 749 ? 25.223 9.922 -40.741 1.00 66.88 749 ALA A O 1
ATOM 5820 N N . HIS A 1 750 ? 23.638 10.654 -42.155 1.00 69.94 750 HIS A N 1
ATOM 5821 C CA . HIS A 1 750 ? 22.998 11.570 -41.194 1.00 69.94 750 HIS A CA 1
ATOM 5822 C C . HIS A 1 750 ? 22.374 10.826 -39.999 1.00 69.94 750 HIS A C 1
ATOM 5824 O O . HIS A 1 750 ? 22.526 11.238 -38.848 1.00 69.94 750 HIS A O 1
ATOM 5830 N N . VAL A 1 751 ? 21.737 9.673 -40.249 1.00 72.50 751 VAL A N 1
ATOM 5831 C CA . VAL A 1 751 ? 21.167 8.826 -39.186 1.00 72.50 751 VAL A CA 1
ATOM 5832 C C . VAL A 1 751 ? 22.265 8.251 -38.288 1.00 72.50 751 VAL A C 1
ATOM 5834 O O . VAL A 1 751 ? 22.108 8.270 -37.064 1.00 72.50 751 VAL A O 1
ATOM 5837 N N . SER A 1 752 ? 23.372 7.777 -38.869 1.00 75.81 752 SER A N 1
ATOM 5838 C CA . SER A 1 752 ? 24.518 7.268 -38.106 1.00 75.81 752 SER A CA 1
ATOM 5839 C C . SER A 1 752 ? 25.145 8.343 -37.214 1.00 75.81 752 SER A C 1
ATOM 5841 O O . SER A 1 752 ? 25.326 8.115 -36.017 1.00 75.81 752 SER A O 1
ATOM 5843 N N . GLU A 1 753 ? 25.361 9.555 -37.735 1.00 76.56 753 GLU A N 1
ATOM 5844 C CA . GLU A 1 753 ? 25.913 10.671 -36.958 1.00 76.56 753 GLU A CA 1
ATOM 5845 C C . GLU A 1 753 ? 25.044 11.010 -35.731 1.00 76.56 753 GLU A C 1
ATOM 5847 O O . GLU A 1 753 ? 25.550 11.135 -34.608 1.00 76.56 753 GLU A O 1
ATOM 5852 N N . ALA A 1 754 ? 23.720 11.081 -35.912 1.00 75.62 754 ALA A N 1
ATOM 5853 C CA . ALA A 1 754 ? 22.780 11.340 -34.823 1.00 75.62 754 ALA A CA 1
ATOM 5854 C C . ALA A 1 754 ? 22.788 10.224 -33.759 1.00 75.62 754 ALA A C 1
ATOM 5856 O O . ALA A 1 754 ? 22.767 10.512 -32.557 1.00 75.62 754 ALA A O 1
ATOM 5857 N N . VAL A 1 755 ? 22.850 8.954 -34.178 1.00 80.19 755 VAL A N 1
ATOM 5858 C CA . VAL A 1 755 ? 22.949 7.798 -33.270 1.00 80.19 755 VAL A CA 1
ATOM 5859 C C . VAL A 1 755 ? 24.251 7.847 -32.469 1.00 80.19 755 VAL A C 1
ATOM 5861 O O . VAL A 1 755 ? 24.206 7.712 -31.243 1.00 80.19 755 VAL A O 1
ATOM 5864 N N . CYS A 1 756 ? 25.387 8.104 -33.124 1.00 81.94 756 CYS A N 1
ATOM 5865 C CA . CYS A 1 756 ? 26.691 8.172 -32.468 1.00 81.94 756 CYS A CA 1
ATOM 5866 C C . CYS A 1 756 ? 26.739 9.269 -31.400 1.00 81.94 756 CYS A C 1
ATOM 5868 O O . CYS A 1 756 ? 27.212 9.027 -30.288 1.00 81.94 756 CYS A O 1
ATOM 5870 N N . HIS A 1 757 ? 26.190 10.454 -31.685 1.00 78.12 757 HIS A N 1
ATOM 5871 C CA . HIS A 1 757 ? 26.162 11.553 -30.719 1.00 78.12 757 HIS A CA 1
ATOM 5872 C C . HIS A 1 757 ? 25.336 11.211 -29.463 1.00 78.12 757 HIS A C 1
ATOM 5874 O O . HIS A 1 757 ? 25.754 11.482 -28.334 1.00 78.12 757 HIS A O 1
ATOM 5880 N N . ILE A 1 758 ? 24.158 10.596 -29.628 1.00 80.75 758 ILE A N 1
ATOM 5881 C CA . ILE A 1 758 ? 23.279 10.264 -28.493 1.00 80.75 758 ILE A CA 1
ATOM 5882 C C . ILE A 1 758 ? 23.845 9.091 -27.689 1.00 80.75 758 ILE A C 1
ATOM 5884 O O . ILE A 1 758 ? 23.825 9.146 -26.458 1.00 80.75 758 ILE A O 1
ATOM 5888 N N . ALA A 1 759 ? 24.396 8.072 -28.359 1.00 84.62 759 ALA A N 1
ATOM 5889 C CA . ALA A 1 759 ? 25.113 6.979 -27.705 1.00 84.62 759 ALA A CA 1
ATOM 5890 C C . ALA A 1 759 ? 26.308 7.510 -26.894 1.00 84.62 759 ALA A C 1
ATOM 5892 O O . ALA A 1 759 ? 26.453 7.154 -25.726 1.00 84.62 759 ALA A O 1
ATOM 5893 N N . GLY A 1 760 ? 27.068 8.458 -27.458 1.00 83.31 760 GLY A N 1
ATOM 5894 C CA . GLY A 1 760 ? 28.136 9.195 -26.778 1.00 83.31 760 GLY A CA 1
ATOM 5895 C C . GLY A 1 760 ? 27.705 9.810 -25.442 1.00 83.31 760 GLY A C 1
ATOM 5896 O O . GLY A 1 760 ? 28.402 9.690 -24.435 1.00 83.31 760 GLY A O 1
ATOM 5897 N N . GLY A 1 761 ? 26.511 10.411 -25.405 1.00 79.94 761 GLY A N 1
ATOM 5898 C CA . GLY A 1 761 ? 25.923 10.973 -24.186 1.00 79.94 761 GLY A CA 1
ATOM 5899 C C . GLY A 1 761 ? 25.621 9.937 -23.100 1.00 79.94 761 GLY A C 1
ATOM 5900 O O . GLY A 1 761 ? 25.805 10.211 -21.912 1.00 79.94 761 GLY A O 1
ATOM 5901 N N . LEU A 1 762 ? 25.210 8.723 -23.486 1.00 86.31 762 LEU A N 1
ATOM 5902 C CA . LEU A 1 762 ? 24.877 7.645 -22.547 1.00 86.31 762 LEU A CA 1
ATOM 5903 C C . LEU A 1 762 ? 26.098 7.139 -21.766 1.00 86.31 762 LEU A C 1
ATOM 5905 O O . LEU A 1 762 ? 25.940 6.714 -20.618 1.00 86.31 762 LEU A O 1
ATOM 5909 N N . TRP A 1 763 ? 27.306 7.233 -22.332 1.00 87.81 763 TRP A N 1
ATOM 5910 C CA . TRP A 1 763 ? 28.547 6.779 -21.688 1.00 87.81 763 TRP A CA 1
ATOM 5911 C C . TRP A 1 763 ? 28.869 7.538 -20.389 1.00 87.81 763 TRP A C 1
ATOM 5913 O O . TRP A 1 763 ? 29.459 6.972 -19.469 1.00 87.81 763 TRP A O 1
ATOM 5923 N N . TYR A 1 764 ? 28.398 8.781 -20.247 1.00 85.19 764 TYR A N 1
ATOM 5924 C CA . TYR A 1 764 ? 28.590 9.594 -19.039 1.00 85.19 764 TYR A CA 1
ATOM 5925 C C . TYR A 1 764 ? 27.637 9.241 -17.881 1.00 85.19 764 TYR A C 1
ATOM 5927 O O . TYR A 1 764 ? 27.756 9.773 -16.774 1.00 85.19 764 TYR A O 1
ATOM 5935 N N . HIS A 1 765 ? 26.673 8.344 -18.097 1.00 84.31 765 HIS A N 1
ATOM 5936 C CA . HIS A 1 765 ? 25.685 7.979 -17.086 1.00 84.31 765 HIS A CA 1
ATOM 5937 C C . HIS A 1 765 ? 26.091 6.742 -16.274 1.00 84.31 765 HIS A C 1
ATOM 5939 O O . HIS A 1 765 ? 26.990 5.976 -16.616 1.00 84.31 765 HIS A O 1
ATOM 5945 N N . SER A 1 766 ? 25.440 6.559 -15.122 1.00 83.94 766 SER A N 1
ATOM 5946 C CA . SER A 1 766 ? 25.736 5.450 -14.194 1.00 83.94 766 SER A CA 1
ATOM 5947 C C . SER A 1 766 ? 24.507 4.760 -13.614 1.00 83.94 766 SER A C 1
ATOM 5949 O O . SER A 1 766 ? 24.604 3.991 -12.657 1.00 83.94 766 SER A O 1
ATOM 5951 N N . ASN A 1 767 ? 23.326 5.060 -14.155 1.00 82.69 767 ASN A N 1
ATOM 5952 C CA . ASN A 1 767 ? 22.079 4.582 -13.581 1.00 82.69 767 ASN A CA 1
ATOM 5953 C C . ASN A 1 767 ? 21.857 3.083 -13.819 1.00 82.69 767 ASN A C 1
ATOM 5955 O O . ASN A 1 767 ? 22.020 2.618 -14.937 1.00 82.69 767 ASN A O 1
ATOM 5959 N N . MET A 1 768 ? 21.383 2.350 -12.806 1.00 82.12 768 MET A N 1
ATOM 5960 C CA . MET A 1 768 ? 21.127 0.903 -12.899 1.00 82.12 768 MET A CA 1
ATOM 5961 C C . MET A 1 768 ? 20.192 0.497 -14.028 1.00 82.12 768 MET A C 1
ATOM 5963 O O . MET A 1 768 ? 20.480 -0.479 -14.714 1.00 82.12 768 MET A O 1
ATOM 5967 N N . SER A 1 769 ? 19.108 1.244 -14.239 1.00 85.50 769 SER A N 1
ATOM 5968 C CA . SER A 1 769 ? 18.161 0.949 -15.317 1.00 85.50 769 SER A CA 1
ATOM 5969 C C . SER A 1 769 ? 18.834 1.030 -16.688 1.00 85.50 769 SER A C 1
ATOM 5971 O O . SER A 1 769 ? 18.604 0.178 -17.536 1.00 85.50 769 SER A O 1
ATOM 5973 N N . LEU A 1 770 ? 19.745 1.991 -16.879 1.00 89.44 770 LEU A N 1
ATOM 5974 C CA . LEU A 1 770 ? 20.521 2.125 -18.108 1.00 89.44 770 LEU A CA 1
ATOM 5975 C C . LEU A 1 770 ? 21.463 0.934 -18.309 1.00 89.44 770 LEU A C 1
ATOM 5977 O O . LEU A 1 770 ? 21.522 0.393 -19.410 1.00 89.44 770 LEU A O 1
ATOM 5981 N N . LEU A 1 771 ? 22.171 0.500 -17.260 1.00 89.38 771 LEU A N 1
ATOM 5982 C CA . LEU A 1 771 ? 23.176 -0.568 -17.370 1.00 89.38 771 LEU A CA 1
ATOM 5983 C C . LEU A 1 771 ? 22.589 -1.903 -17.857 1.00 89.38 771 LEU A C 1
ATOM 5985 O O . LEU A 1 771 ? 23.303 -2.682 -18.479 1.00 89.38 771 LEU A O 1
ATOM 5989 N N . LEU A 1 772 ? 21.289 -2.143 -17.647 1.00 88.75 772 LEU A N 1
ATOM 5990 C CA . LEU A 1 772 ? 20.574 -3.307 -18.189 1.00 88.75 772 LEU A CA 1
ATOM 5991 C C . LEU A 1 772 ? 20.389 -3.259 -19.716 1.00 88.75 772 LEU A C 1
ATOM 5993 O O . LEU A 1 772 ? 20.187 -4.299 -20.340 1.00 88.75 772 LEU A O 1
ATOM 5997 N N . HIS A 1 773 ? 20.436 -2.073 -20.326 1.00 91.75 773 HIS A N 1
ATOM 5998 C CA . HIS A 1 773 ? 20.180 -1.872 -21.756 1.00 91.75 773 HIS A CA 1
ATOM 5999 C C . HIS A 1 773 ? 21.436 -1.558 -22.572 1.00 91.75 773 HIS A C 1
ATOM 6001 O O . HIS A 1 773 ? 21.429 -1.796 -23.778 1.00 91.75 773 HIS A O 1
ATOM 6007 N N . ILE A 1 774 ? 22.515 -1.093 -21.931 1.00 93.69 774 ILE A N 1
ATOM 6008 C CA . ILE A 1 774 ? 23.805 -0.827 -22.589 1.00 93.69 774 ILE A CA 1
ATOM 6009 C C . ILE A 1 774 ? 24.319 -2.040 -23.385 1.00 93.69 774 ILE A C 1
ATOM 6011 O O . ILE A 1 774 ? 24.681 -1.840 -24.544 1.00 93.69 774 ILE A O 1
ATOM 6015 N N . PRO A 1 775 ? 24.299 -3.286 -22.862 1.00 92.69 775 PRO A N 1
ATOM 6016 C CA . PRO A 1 775 ? 24.811 -4.424 -23.622 1.00 92.69 775 PRO A CA 1
ATOM 6017 C C . PRO A 1 775 ? 24.083 -4.665 -24.947 1.00 92.69 775 PRO A C 1
ATOM 6019 O O . PRO A 1 775 ? 24.728 -4.896 -25.962 1.00 92.69 775 PRO A O 1
ATOM 6022 N N . ASN A 1 776 ? 22.751 -4.540 -24.964 1.00 91.06 776 ASN A N 1
ATOM 6023 C CA . ASN A 1 776 ? 21.958 -4.708 -26.186 1.00 91.06 776 ASN A CA 1
ATOM 6024 C C . ASN A 1 776 ? 22.204 -3.583 -27.200 1.00 91.06 776 ASN A C 1
ATOM 6026 O O . ASN A 1 776 ? 22.146 -3.828 -28.402 1.00 91.06 776 ASN A O 1
ATOM 6030 N N . LEU A 1 777 ? 22.452 -2.358 -26.724 1.00 92.06 777 LEU A N 1
ATOM 6031 C CA . LEU A 1 777 ? 22.782 -1.229 -27.591 1.00 92.06 777 LEU A CA 1
ATOM 6032 C C . LEU A 1 777 ? 24.146 -1.442 -28.261 1.00 92.06 777 LEU A C 1
ATOM 6034 O O . LEU A 1 777 ? 24.252 -1.292 -29.473 1.00 92.06 777 LEU A O 1
ATOM 6038 N N . VAL A 1 778 ? 25.166 -1.838 -27.490 1.00 91.94 778 VAL A N 1
ATOM 6039 C CA . VAL A 1 778 ? 26.514 -2.117 -28.017 1.00 91.94 778 VAL A CA 1
ATOM 6040 C C . VAL A 1 778 ? 26.502 -3.286 -28.998 1.00 91.94 778 VAL A C 1
ATOM 6042 O O . VAL A 1 778 ? 27.121 -3.189 -30.050 1.00 91.94 778 VAL A O 1
ATOM 6045 N N . ASP A 1 779 ? 25.750 -4.348 -28.702 1.00 88.19 779 ASP A N 1
ATOM 6046 C CA . ASP A 1 779 ? 25.604 -5.498 -29.602 1.00 88.19 779 ASP A CA 1
ATOM 6047 C C . ASP A 1 779 ? 25.039 -5.102 -30.976 1.00 88.19 779 ASP A C 1
ATOM 6049 O O . ASP A 1 779 ? 25.518 -5.562 -32.009 1.00 88.19 779 ASP A O 1
ATOM 6053 N N . VAL A 1 780 ? 24.058 -4.195 -31.000 1.00 88.81 780 VAL A N 1
ATOM 6054 C CA . VAL A 1 780 ? 23.464 -3.699 -32.248 1.00 88.81 780 VAL A CA 1
ATOM 6055 C C . VAL A 1 780 ? 24.377 -2.695 -32.974 1.00 88.81 780 VAL A C 1
ATOM 6057 O O . VAL A 1 780 ? 24.342 -2.649 -34.199 1.00 88.81 780 VAL A O 1
ATOM 6060 N N . ILE A 1 781 ? 25.205 -1.928 -32.253 1.00 88.75 781 ILE A N 1
ATOM 6061 C CA . ILE A 1 781 ? 26.188 -0.991 -32.835 1.00 88.75 781 ILE A CA 1
ATOM 6062 C C . ILE A 1 781 ? 27.366 -1.732 -33.489 1.00 88.75 781 ILE A C 1
ATOM 6064 O O . ILE A 1 781 ? 27.805 -1.340 -34.565 1.00 88.75 781 ILE A O 1
ATOM 6068 N N . LEU A 1 782 ? 27.893 -2.769 -32.829 1.00 86.06 782 LEU A N 1
ATOM 6069 C CA . LEU A 1 782 ? 29.111 -3.480 -33.246 1.00 86.06 782 LEU A CA 1
ATOM 6070 C C . LEU A 1 782 ? 28.850 -4.746 -34.075 1.00 86.06 782 LEU A C 1
ATOM 6072 O O . LEU A 1 782 ? 29.796 -5.352 -34.572 1.00 86.06 782 LEU A O 1
ATOM 6076 N N . GLY A 1 783 ? 27.594 -5.173 -34.216 1.00 80.75 783 GLY A N 1
ATOM 6077 C CA . GLY A 1 783 ? 27.253 -6.384 -34.958 1.00 80.75 783 GLY A CA 1
ATOM 6078 C C . GLY A 1 783 ? 27.714 -6.351 -36.422 1.00 80.75 783 GLY A C 1
ATOM 6079 O O . GLY A 1 783 ? 27.726 -5.303 -37.062 1.00 80.75 783 GLY A O 1
ATOM 6080 N N . ALA A 1 784 ? 28.020 -7.528 -36.980 1.00 58.44 784 ALA A N 1
ATOM 6081 C CA . ALA A 1 784 ? 28.582 -7.712 -38.330 1.00 58.44 784 ALA A CA 1
ATOM 6082 C C . ALA A 1 784 ? 27.765 -7.091 -39.484 1.00 58.44 784 ALA A C 1
ATOM 6084 O O . ALA A 1 784 ? 28.267 -6.918 -40.589 1.00 58.44 784 ALA A O 1
ATOM 6085 N N . GLU A 1 785 ? 26.504 -6.753 -39.231 1.00 58.94 785 GLU A N 1
ATOM 6086 C CA . GLU A 1 785 ? 25.581 -6.163 -40.199 1.00 58.94 785 GLU A CA 1
ATOM 6087 C C . GLU A 1 785 ? 25.400 -4.640 -39.996 1.00 58.94 785 GLU A C 1
ATOM 6089 O O . GLU A 1 785 ? 24.467 -4.063 -40.546 1.00 58.94 785 GLU A O 1
ATOM 6094 N N . ALA A 1 786 ? 26.253 -3.986 -39.192 1.00 62.16 786 ALA A N 1
ATOM 6095 C CA . ALA A 1 786 ? 26.159 -2.565 -38.826 1.00 62.16 786 ALA A CA 1
ATOM 6096 C C . ALA A 1 786 ? 27.459 -1.743 -39.062 1.00 62.16 786 ALA A C 1
ATOM 6098 O O . ALA A 1 786 ? 27.839 -0.939 -38.205 1.00 62.16 786 ALA A O 1
ATOM 6099 N N . PRO A 1 787 ? 28.161 -1.871 -40.210 1.00 66.62 787 PRO A N 1
ATOM 6100 C CA . PRO A 1 787 ? 29.442 -1.187 -40.434 1.00 66.62 787 PRO A CA 1
ATOM 6101 C C . PRO A 1 787 ? 29.333 0.343 -40.344 1.00 66.62 787 PRO A C 1
ATOM 6103 O O . PRO A 1 787 ? 30.237 0.993 -39.816 1.00 66.62 787 PRO A O 1
ATOM 6106 N N . SER A 1 788 ? 28.200 0.910 -40.768 1.00 73.25 788 SER A N 1
ATOM 6107 C CA . SER A 1 788 ? 27.918 2.348 -40.736 1.00 73.25 788 SER A CA 1
ATOM 6108 C C . SER A 1 788 ? 27.787 2.931 -39.325 1.00 73.25 788 SER A C 1
ATOM 6110 O O . SER A 1 788 ? 27.921 4.142 -39.175 1.00 73.25 788 SER A O 1
ATOM 6112 N N . PHE A 1 789 ? 27.571 2.104 -38.293 1.00 80.00 789 PHE A N 1
ATOM 6113 C CA . PHE A 1 789 ? 27.443 2.529 -36.891 1.00 80.00 789 PHE A CA 1
ATOM 6114 C C . PHE A 1 789 ? 28.678 2.206 -36.039 1.00 80.00 789 PHE A C 1
ATOM 6116 O O . PHE A 1 789 ? 28.762 2.653 -34.897 1.00 80.00 789 PHE A O 1
ATOM 6123 N N . SER A 1 790 ? 29.659 1.477 -36.579 1.00 78.31 790 SER A N 1
ATOM 6124 C CA . SER A 1 790 ? 30.879 1.082 -35.855 1.00 78.31 790 SER A CA 1
ATOM 6125 C C . SER A 1 790 ? 31.652 2.276 -35.273 1.00 78.31 790 SER A C 1
ATOM 6127 O O . SER A 1 790 ? 32.186 2.193 -34.167 1.00 78.31 790 SER A O 1
ATOM 6129 N N . SER A 1 791 ? 31.617 3.430 -35.949 1.00 80.31 791 SER A N 1
ATOM 6130 C CA . SER A 1 791 ? 32.203 4.693 -35.482 1.00 80.31 791 SER A CA 1
ATOM 6131 C C . SER A 1 791 ? 31.568 5.250 -34.203 1.00 80.31 791 SER A C 1
ATOM 6133 O O . SER A 1 791 ? 32.139 6.142 -33.580 1.00 80.31 791 SER A O 1
ATOM 6135 N N . CYS A 1 792 ? 30.399 4.751 -33.787 1.00 80.81 792 CYS A N 1
ATOM 6136 C CA . CYS A 1 792 ? 29.740 5.166 -32.548 1.00 80.81 792 CYS A CA 1
ATOM 6137 C C . CYS A 1 792 ? 30.405 4.586 -31.286 1.00 80.81 792 CYS A C 1
ATOM 6139 O O . CYS A 1 792 ? 30.071 5.006 -30.173 1.00 80.81 792 CYS A O 1
ATOM 6141 N N . PHE A 1 793 ? 31.315 3.617 -31.436 1.00 88.25 793 PHE A N 1
ATOM 6142 C CA . PHE A 1 793 ? 32.024 2.971 -30.337 1.00 88.25 793 PHE A CA 1
ATOM 6143 C C . PHE A 1 793 ? 33.540 3.162 -30.480 1.00 88.25 793 PHE A C 1
ATOM 6145 O O . PHE A 1 793 ? 34.205 2.459 -31.235 1.00 88.25 793 PHE A O 1
ATOM 6152 N N . ASP A 1 794 ? 34.100 4.091 -29.705 1.00 89.50 794 ASP A N 1
ATOM 6153 C CA . ASP A 1 794 ? 35.548 4.274 -29.573 1.00 89.50 794 ASP A CA 1
ATOM 6154 C C . ASP A 1 794 ? 36.026 3.673 -28.242 1.00 89.50 794 ASP A C 1
ATOM 6156 O O . ASP A 1 794 ? 35.829 4.242 -27.164 1.00 89.50 794 ASP A O 1
ATOM 6160 N N . ALA A 1 795 ? 36.667 2.503 -28.316 1.00 88.00 795 ALA A N 1
ATOM 6161 C CA . ALA A 1 795 ? 37.193 1.807 -27.145 1.00 88.00 795 ALA A CA 1
ATOM 6162 C C . ALA A 1 795 ? 38.228 2.646 -26.372 1.00 88.00 795 ALA A C 1
ATOM 6164 O O . ALA A 1 795 ? 38.231 2.632 -25.139 1.00 88.00 795 ALA A O 1
ATOM 6165 N N . GLY A 1 796 ? 39.085 3.396 -27.073 1.00 88.44 796 GLY A N 1
ATOM 6166 C CA . GLY A 1 796 ? 40.128 4.214 -26.457 1.00 88.44 796 GLY A CA 1
ATOM 6167 C C . GLY A 1 796 ? 39.535 5.349 -25.626 1.00 88.44 796 GLY A C 1
ATOM 6168 O O . GLY A 1 796 ? 39.923 5.550 -24.469 1.00 88.44 796 GLY A O 1
ATOM 6169 N N . GLU A 1 797 ? 38.537 6.034 -26.179 1.00 88.38 797 GLU A N 1
ATOM 6170 C CA . GLU A 1 797 ? 37.819 7.106 -25.491 1.00 88.38 797 GLU A CA 1
ATOM 6171 C C . GLU A 1 797 ? 37.001 6.582 -24.298 1.00 88.38 797 GLU A C 1
ATOM 6173 O O . GLU A 1 797 ? 37.061 7.149 -23.204 1.00 88.38 797 GLU A O 1
ATOM 6178 N N . ILE A 1 798 ? 36.306 5.448 -24.445 1.00 91.19 798 ILE A N 1
ATOM 6179 C CA . ILE A 1 798 ? 35.535 4.835 -23.349 1.00 91.19 798 ILE A CA 1
ATOM 6180 C C . ILE A 1 798 ? 36.460 4.401 -22.197 1.00 91.19 798 ILE A C 1
ATOM 6182 O O . ILE A 1 798 ? 36.143 4.642 -21.025 1.00 91.19 798 ILE A O 1
ATOM 6186 N N . ILE A 1 799 ? 37.630 3.825 -22.502 1.00 91.75 799 ILE A N 1
ATOM 6187 C CA . ILE A 1 799 ? 38.654 3.480 -21.500 1.00 91.75 799 ILE A CA 1
ATOM 6188 C C . ILE A 1 799 ? 39.180 4.742 -20.806 1.00 91.75 799 ILE A C 1
ATOM 6190 O O . ILE A 1 799 ? 39.341 4.745 -19.580 1.00 91.75 799 ILE A O 1
ATOM 6194 N N . ARG A 1 800 ? 39.433 5.827 -21.553 1.00 91.94 800 ARG A N 1
ATOM 6195 C CA . ARG A 1 800 ? 39.861 7.116 -20.986 1.00 91.94 800 ARG A CA 1
ATOM 6196 C C . ARG A 1 800 ? 38.822 7.649 -19.997 1.00 91.94 800 ARG A C 1
ATOM 6198 O O . ARG A 1 800 ? 39.181 7.979 -18.864 1.00 91.94 800 ARG A O 1
ATOM 6205 N N . LEU A 1 801 ? 37.545 7.660 -20.385 1.00 88.56 801 LEU A N 1
ATOM 6206 C CA . LEU A 1 801 ? 36.428 8.109 -19.546 1.00 88.56 801 LEU A CA 1
ATOM 6207 C C . LEU A 1 801 ? 36.260 7.260 -18.280 1.00 88.56 801 LEU A C 1
ATOM 6209 O O . LEU A 1 801 ? 36.006 7.812 -17.205 1.00 88.56 801 LEU A O 1
ATOM 6213 N N . LEU A 1 802 ? 36.425 5.937 -18.381 1.00 90.44 802 LEU A N 1
ATOM 6214 C CA . LEU A 1 802 ? 36.366 5.033 -17.232 1.00 90.44 802 LEU A CA 1
ATOM 6215 C C . LEU A 1 802 ? 37.524 5.298 -16.257 1.00 90.44 802 LEU A C 1
ATOM 6217 O O . LEU A 1 802 ? 37.299 5.461 -15.058 1.00 90.44 802 LEU A O 1
ATOM 6221 N N . LYS A 1 803 ? 38.759 5.427 -16.761 1.00 89.38 803 LYS A N 1
ATOM 6222 C CA . LYS A 1 803 ? 39.942 5.740 -15.938 1.00 89.38 803 LYS A CA 1
ATOM 6223 C C . LYS A 1 803 ? 39.823 7.095 -15.239 1.00 89.38 803 LYS A C 1
ATOM 6225 O O . LYS A 1 803 ? 40.233 7.230 -14.087 1.00 89.38 803 LYS A O 1
ATOM 6230 N N . GLU A 1 804 ? 39.256 8.100 -15.902 1.00 87.25 804 GLU A N 1
ATOM 6231 C CA . GLU A 1 804 ? 38.975 9.401 -15.282 1.00 87.25 804 GLU A CA 1
ATOM 6232 C C . GLU A 1 804 ? 37.927 9.314 -14.176 1.00 87.25 804 GLU A C 1
ATOM 6234 O O . GLU A 1 804 ? 38.078 9.970 -13.144 1.00 87.25 804 GLU A O 1
ATOM 6239 N N . ALA A 1 805 ? 36.895 8.491 -14.358 1.00 85.94 805 ALA A N 1
ATOM 6240 C CA . ALA A 1 805 ? 35.874 8.281 -13.344 1.00 85.94 805 ALA A CA 1
ATOM 6241 C C . ALA A 1 805 ? 36.429 7.571 -12.098 1.00 85.94 805 ALA A C 1
ATOM 6243 O O . ALA A 1 805 ? 36.154 8.004 -10.978 1.00 85.94 805 ALA A O 1
ATOM 6244 N N . ILE A 1 806 ? 37.284 6.556 -12.277 1.00 86.06 806 ILE A N 1
ATOM 6245 C CA . ILE A 1 806 ? 37.962 5.857 -11.170 1.00 86.06 806 ILE A CA 1
ATOM 6246 C C . ILE A 1 806 ? 38.781 6.844 -10.323 1.00 86.06 806 ILE A C 1
ATOM 6248 O O . ILE A 1 806 ? 38.689 6.824 -9.097 1.00 86.06 806 ILE A O 1
ATOM 6252 N N . LYS A 1 807 ? 39.521 7.768 -10.958 1.00 86.19 807 LYS A N 1
ATOM 6253 C CA . LYS A 1 807 ? 40.327 8.792 -10.257 1.00 86.19 807 LYS A CA 1
ATOM 6254 C C . LYS A 1 807 ? 39.502 9.730 -9.372 1.00 86.19 807 LYS A C 1
ATOM 6256 O O . LYS A 1 807 ? 40.048 10.304 -8.435 1.00 86.19 807 LYS A O 1
ATOM 6261 N N . ARG A 1 808 ? 38.213 9.924 -9.671 1.00 81.50 808 ARG A N 1
ATOM 6262 C CA . ARG A 1 808 ? 37.321 10.806 -8.900 1.00 81.50 808 ARG A CA 1
ATOM 6263 C C . ARG A 1 808 ? 36.756 10.136 -7.645 1.00 81.50 808 ARG A C 1
ATOM 6265 O O . ARG A 1 808 ? 36.079 10.814 -6.879 1.00 81.50 808 ARG A O 1
ATOM 6272 N N . SER A 1 809 ? 37.001 8.838 -7.434 1.00 74.25 809 SER A N 1
ATOM 6273 C CA . SER A 1 809 ? 36.505 8.050 -6.289 1.00 74.25 809 SER A CA 1
ATOM 6274 C C . SER A 1 809 ? 34.981 8.084 -6.093 1.00 74.25 809 SER A C 1
ATOM 6276 O O . SER A 1 809 ? 34.477 7.728 -5.032 1.00 74.25 809 SER A O 1
ATOM 6278 N N . VAL A 1 810 ? 34.232 8.482 -7.124 1.00 73.44 810 VAL A N 1
ATOM 6279 C CA . VAL A 1 810 ? 32.766 8.461 -7.177 1.00 73.44 810 VAL A CA 1
ATOM 6280 C C . VAL A 1 810 ? 32.380 7.590 -8.373 1.00 73.44 810 VAL A C 1
ATOM 6282 O O . VAL A 1 810 ? 32.974 7.766 -9.440 1.00 73.44 810 VAL A O 1
ATOM 6285 N N . PRO A 1 811 ? 31.430 6.646 -8.238 1.00 70.88 811 PRO A N 1
ATOM 6286 C CA . PRO A 1 811 ? 30.973 5.815 -9.349 1.00 70.88 811 PRO A CA 1
ATOM 6287 C C . PRO A 1 811 ? 30.176 6.644 -10.371 1.00 70.88 811 PRO A C 1
ATOM 6289 O O . PRO A 1 811 ? 28.947 6.674 -10.358 1.00 70.88 811 PRO A O 1
ATOM 6292 N N . SER A 1 812 ? 30.898 7.345 -11.245 1.00 81.31 812 SER A N 1
ATOM 6293 C CA . SER A 1 812 ? 30.395 8.042 -12.436 1.00 81.31 812 SER A CA 1
ATOM 6294 C C . SER A 1 812 ? 30.788 7.286 -13.710 1.00 81.31 812 SER A C 1
ATOM 6296 O O . SER A 1 812 ? 31.734 6.511 -13.688 1.00 81.31 812 SER A O 1
ATOM 6298 N N . ASN A 1 813 ? 30.110 7.517 -14.834 1.00 87.06 813 ASN A N 1
ATOM 6299 C CA . ASN A 1 813 ? 30.380 6.862 -16.123 1.00 87.06 813 ASN A CA 1
ATOM 6300 C C . ASN A 1 813 ? 30.407 5.312 -16.079 1.00 87.06 813 ASN A C 1
ATOM 6302 O O . ASN A 1 813 ? 31.117 4.677 -16.856 1.00 87.06 813 ASN A O 1
ATOM 6306 N N . THR A 1 814 ? 29.660 4.656 -15.179 1.00 88.56 814 THR A N 1
ATOM 6307 C CA . THR A 1 814 ? 29.648 3.179 -15.095 1.00 88.56 814 THR A CA 1
ATOM 6308 C C . THR A 1 814 ? 29.064 2.509 -16.345 1.00 88.56 814 THR A C 1
ATOM 6310 O O . THR A 1 814 ? 29.358 1.339 -16.590 1.00 88.56 814 THR A O 1
ATOM 6313 N N . ALA A 1 815 ? 28.320 3.244 -17.184 1.00 89.75 815 ALA A N 1
ATOM 6314 C CA . ALA A 1 815 ? 27.917 2.790 -18.515 1.00 89.75 815 ALA A CA 1
ATOM 6315 C C . ALA A 1 815 ? 29.121 2.400 -19.391 1.00 89.75 815 ALA A C 1
ATOM 6317 O O . ALA A 1 815 ? 29.021 1.419 -20.124 1.00 89.75 815 ALA A O 1
ATOM 6318 N N . CYS A 1 816 ? 30.273 3.072 -19.249 1.00 92.56 816 CYS A N 1
ATOM 6319 C CA . CYS A 1 816 ? 31.513 2.708 -19.941 1.00 92.56 816 CYS A CA 1
ATOM 6320 C C . CYS A 1 816 ? 31.954 1.274 -19.626 1.00 92.56 816 CYS A C 1
ATOM 6322 O O . CYS A 1 816 ? 32.310 0.529 -20.531 1.00 92.56 816 CYS A O 1
ATOM 6324 N N . ALA A 1 817 ? 31.895 0.860 -18.355 1.00 93.31 817 ALA A N 1
ATOM 6325 C CA . ALA A 1 817 ? 32.312 -0.484 -17.953 1.00 93.31 817 ALA A CA 1
ATOM 6326 C C . ALA A 1 817 ? 31.435 -1.571 -18.601 1.00 93.31 817 ALA A C 1
ATOM 6328 O O . ALA A 1 817 ? 31.939 -2.578 -19.091 1.00 93.31 817 ALA A O 1
ATOM 6329 N N . PHE A 1 818 ? 30.121 -1.339 -18.660 1.00 94.69 818 PHE A N 1
ATOM 6330 C CA . PHE A 1 818 ? 29.175 -2.253 -19.306 1.00 94.69 818 PHE A CA 1
ATOM 6331 C C . PHE A 1 818 ? 29.314 -2.241 -20.829 1.00 94.69 818 PHE A C 1
ATOM 6333 O O . PHE A 1 818 ? 29.155 -3.286 -21.455 1.00 94.69 818 PHE A O 1
ATOM 6340 N N . ALA A 1 819 ? 29.636 -1.087 -21.418 1.00 93.12 819 ALA A N 1
ATOM 6341 C CA . ALA A 1 819 ? 29.864 -0.964 -22.850 1.00 93.12 819 ALA A CA 1
ATOM 6342 C C . ALA A 1 819 ? 31.126 -1.724 -23.288 1.00 93.12 819 ALA A C 1
ATOM 6344 O O . ALA A 1 819 ? 31.061 -2.512 -24.226 1.00 93.12 819 ALA A O 1
ATOM 6345 N N . LEU A 1 820 ? 32.241 -1.573 -22.558 1.00 93.62 820 LEU A N 1
ATOM 6346 C CA . LEU A 1 820 ? 33.469 -2.346 -22.789 1.00 93.62 820 LEU A CA 1
ATOM 6347 C C . LEU A 1 820 ? 33.220 -3.848 -22.627 1.00 93.62 820 LEU A C 1
ATOM 6349 O O . LEU A 1 820 ? 33.606 -4.629 -23.490 1.00 93.62 820 LEU A O 1
ATOM 6353 N N . ALA A 1 821 ? 32.517 -4.250 -21.564 1.00 93.00 821 ALA A N 1
ATOM 6354 C CA . ALA A 1 821 ? 32.181 -5.651 -21.327 1.00 93.00 821 ALA A CA 1
ATOM 6355 C C . ALA A 1 821 ? 31.339 -6.265 -22.456 1.00 93.00 821 ALA A C 1
ATOM 6357 O O . ALA A 1 821 ? 31.586 -7.400 -22.861 1.00 93.00 821 ALA A O 1
ATOM 6358 N N . ALA A 1 822 ? 30.359 -5.518 -22.970 1.00 91.44 822 ALA A N 1
ATOM 6359 C CA . ALA A 1 822 ? 29.510 -5.944 -24.079 1.00 91.44 822 ALA A CA 1
ATOM 6360 C C . ALA A 1 822 ? 30.230 -5.941 -25.435 1.00 91.44 822 ALA A C 1
ATOM 6362 O O . ALA A 1 822 ? 29.790 -6.633 -26.348 1.00 91.44 822 ALA A O 1
ATOM 6363 N N . ALA A 1 823 ? 31.326 -5.191 -25.566 1.00 90.06 823 ALA A N 1
ATOM 6364 C CA . ALA A 1 823 ? 32.149 -5.165 -26.768 1.00 90.06 823 ALA A CA 1
ATOM 6365 C C . ALA A 1 823 ? 33.107 -6.361 -26.860 1.00 90.06 823 ALA A C 1
ATOM 6367 O O . ALA A 1 823 ? 33.408 -6.786 -27.969 1.00 90.06 823 ALA A O 1
ATOM 6368 N N . VAL A 1 824 ? 33.537 -6.948 -25.730 1.00 88.62 824 VAL A N 1
ATOM 6369 C CA . VAL A 1 824 ? 34.470 -8.098 -25.693 1.00 88.62 824 VAL A CA 1
ATOM 6370 C C . VAL A 1 824 ? 34.139 -9.192 -26.727 1.00 88.62 824 VAL A C 1
ATOM 6372 O O . VAL A 1 824 ? 35.062 -9.637 -27.412 1.00 88.62 824 VAL A O 1
ATOM 6375 N N . PRO A 1 825 ? 32.867 -9.607 -26.923 1.00 83.69 825 PRO A N 1
ATOM 6376 C CA . PRO A 1 825 ? 32.533 -10.644 -27.892 1.00 83.69 825 PRO A CA 1
ATOM 6377 C C . PRO A 1 825 ? 32.778 -10.298 -29.365 1.00 83.69 825 PRO A C 1
ATOM 6379 O O . PRO A 1 825 ? 32.801 -11.196 -30.202 1.00 83.69 825 PRO A O 1
ATOM 6382 N N . HIS A 1 826 ? 32.963 -9.022 -29.696 1.00 83.00 826 HIS A N 1
ATOM 6383 C CA . HIS A 1 826 ? 33.204 -8.558 -31.064 1.00 83.00 826 HIS A CA 1
ATOM 6384 C C . HIS A 1 826 ? 34.703 -8.479 -31.407 1.00 83.00 826 HIS A C 1
ATOM 6386 O O . HIS A 1 826 ? 35.054 -8.467 -32.579 1.00 83.00 826 HIS A O 1
ATOM 6392 N N . PHE A 1 827 ? 35.602 -8.530 -30.413 1.00 81.44 827 PHE A N 1
ATOM 6393 C CA . PHE A 1 827 ? 37.067 -8.415 -30.585 1.00 81.44 827 PHE A CA 1
ATOM 6394 C C . PHE A 1 827 ? 37.808 -9.745 -30.390 1.00 81.44 827 PHE A C 1
ATOM 6396 O O . PHE A 1 827 ? 38.938 -9.816 -29.909 1.00 81.44 827 PHE A O 1
ATOM 6403 N N . PHE A 1 828 ? 37.154 -10.850 -30.730 1.00 75.12 828 PHE A N 1
ATOM 6404 C CA . PHE A 1 828 ? 37.660 -12.188 -30.447 1.00 75.12 828 PHE A CA 1
ATOM 6405 C C . PHE A 1 828 ? 38.789 -12.679 -31.355 1.00 75.12 828 PHE A C 1
ATOM 6407 O O . PHE A 1 828 ? 39.438 -13.674 -31.016 1.00 75.12 828 PHE A O 1
ATOM 6414 N N . GLU A 1 829 ? 38.995 -12.040 -32.501 1.00 69.88 829 GLU A N 1
ATOM 6415 C CA . GLU A 1 829 ? 40.013 -12.437 -33.476 1.00 69.88 829 GLU A CA 1
ATOM 6416 C C . GLU A 1 829 ? 41.428 -12.086 -32.997 1.00 69.88 829 GLU A C 1
ATOM 6418 O O . GLU A 1 829 ? 42.369 -12.835 -33.260 1.00 69.88 829 GLU A O 1
ATOM 6423 N N . THR A 1 830 ? 41.558 -11.033 -32.183 1.00 78.56 830 THR A N 1
ATOM 6424 C CA . THR A 1 830 ? 42.838 -10.555 -31.658 1.00 78.56 830 THR A CA 1
ATOM 6425 C C . THR A 1 830 ? 42.883 -10.705 -30.138 1.00 78.56 830 THR A C 1
ATOM 6427 O O . THR A 1 830 ? 42.241 -9.958 -29.397 1.00 78.56 830 THR A O 1
ATOM 6430 N N . ARG A 1 831 ? 43.681 -11.655 -29.624 1.00 77.88 831 ARG A N 1
ATOM 6431 C CA . ARG A 1 831 ? 43.836 -11.855 -28.167 1.00 77.88 831 ARG A CA 1
ATOM 6432 C C . ARG A 1 831 ? 44.250 -10.582 -27.425 1.00 77.88 831 ARG A C 1
ATOM 6434 O O . ARG A 1 831 ? 43.790 -10.380 -26.308 1.00 77.88 831 ARG A O 1
ATOM 6441 N N . THR A 1 832 ? 45.096 -9.743 -28.019 1.00 82.12 832 THR A N 1
ATOM 6442 C CA . THR A 1 832 ? 45.556 -8.495 -27.391 1.00 82.12 832 THR A CA 1
ATOM 6443 C C . THR A 1 832 ? 44.417 -7.492 -27.225 1.00 82.12 832 THR A C 1
ATOM 6445 O O . THR A 1 832 ? 44.179 -7.049 -26.110 1.00 82.12 832 THR A O 1
ATOM 6448 N N . GLU A 1 833 ? 43.640 -7.232 -28.280 1.00 82.00 833 GLU A N 1
ATOM 6449 C CA . GLU A 1 833 ? 42.510 -6.288 -28.237 1.00 82.00 833 GLU A CA 1
ATOM 6450 C C . GLU A 1 833 ? 41.430 -6.753 -27.254 1.00 82.00 833 GLU A C 1
ATOM 6452 O O . GLU A 1 833 ? 40.908 -5.967 -26.467 1.00 82.00 833 GLU A O 1
ATOM 6457 N N . CYS A 1 834 ? 41.147 -8.059 -27.226 1.00 83.38 834 CYS A N 1
ATOM 6458 C CA . CYS A 1 834 ? 40.216 -8.634 -26.262 1.00 83.38 834 CYS A CA 1
ATOM 6459 C C . CYS A 1 834 ? 40.672 -8.419 -24.807 1.00 83.38 834 CYS A C 1
ATOM 6461 O O . CYS A 1 834 ? 39.847 -8.116 -23.944 1.00 83.38 834 CYS A O 1
ATOM 6463 N N . LEU A 1 835 ? 41.964 -8.597 -24.515 1.00 86.44 835 LEU A N 1
ATOM 6464 C CA . LEU A 1 835 ? 42.506 -8.409 -23.167 1.00 86.44 835 LEU A CA 1
ATOM 6465 C C . LEU A 1 835 ? 42.581 -6.926 -22.780 1.00 86.44 835 LEU A C 1
ATOM 6467 O O . LEU A 1 835 ? 42.282 -6.592 -21.632 1.00 86.44 835 LEU A O 1
ATOM 6471 N N . ASP A 1 836 ? 42.872 -6.036 -23.730 1.00 88.06 836 ASP A N 1
ATOM 6472 C CA . ASP A 1 836 ? 42.891 -4.582 -23.519 1.00 88.06 836 ASP A CA 1
ATOM 6473 C C . ASP A 1 836 ? 41.521 -4.032 -23.078 1.00 88.06 836 ASP A C 1
ATOM 6475 O O . ASP A 1 836 ? 41.460 -3.067 -22.312 1.00 88.06 836 ASP A O 1
ATOM 6479 N N . LEU A 1 837 ? 40.419 -4.676 -23.487 1.00 89.75 837 LEU A N 1
ATOM 6480 C CA . LEU A 1 837 ? 39.063 -4.359 -23.017 1.00 89.75 837 LEU A CA 1
ATOM 6481 C C . LEU A 1 837 ? 38.751 -4.934 -21.623 1.00 89.75 837 LEU A C 1
ATOM 6483 O O . LEU A 1 837 ? 37.971 -4.341 -20.876 1.00 89.75 837 LEU A O 1
ATOM 6487 N N . ILE A 1 838 ? 39.345 -6.076 -21.257 1.00 91.44 838 ILE A N 1
ATOM 6488 C CA . ILE A 1 838 ? 39.087 -6.777 -19.986 1.00 91.44 838 ILE A CA 1
ATOM 6489 C C . ILE A 1 838 ? 39.868 -6.145 -18.829 1.00 91.44 838 ILE A C 1
ATOM 6491 O O . ILE A 1 838 ? 39.308 -5.961 -17.747 1.00 91.44 838 ILE A O 1
ATOM 6495 N N . HIS A 1 839 ? 41.137 -5.784 -19.041 1.00 92.00 839 HIS A N 1
ATOM 6496 C CA . HIS A 1 839 ? 42.015 -5.277 -17.980 1.00 92.00 839 HIS A CA 1
ATOM 6497 C C . HIS A 1 839 ? 41.441 -4.068 -17.211 1.00 92.00 839 HIS A C 1
ATOM 6499 O O . HIS A 1 839 ? 41.401 -4.117 -15.978 1.00 92.00 839 HIS A O 1
ATOM 6505 N N . PRO A 1 840 ? 40.886 -3.027 -17.870 1.00 91.31 840 PRO A N 1
ATOM 6506 C CA . PRO A 1 840 ? 40.255 -1.909 -17.167 1.00 91.31 840 PRO A CA 1
ATOM 6507 C C . PRO A 1 840 ? 39.077 -2.320 -16.273 1.00 91.31 840 PRO A C 1
ATOM 6509 O O . PRO A 1 840 ? 38.778 -1.623 -15.306 1.00 91.31 840 PRO A O 1
ATOM 6512 N N . LEU A 1 841 ? 38.395 -3.428 -16.588 1.00 93.56 841 LEU A N 1
ATOM 6513 C CA . LEU A 1 841 ? 37.263 -3.946 -15.816 1.00 93.56 841 LEU A CA 1
ATOM 6514 C C . LEU A 1 841 ? 37.732 -4.753 -14.605 1.00 93.56 841 LEU A C 1
ATOM 6516 O O . LEU A 1 841 ? 37.130 -4.651 -13.537 1.00 93.56 841 LEU A O 1
ATOM 6520 N N . THR A 1 842 ? 38.817 -5.520 -14.742 1.00 92.69 842 THR A N 1
ATOM 6521 C CA . THR A 1 842 ? 39.422 -6.247 -13.617 1.00 92.69 842 THR A CA 1
ATOM 6522 C C . THR A 1 842 ? 40.075 -5.301 -12.613 1.00 92.69 842 THR A C 1
ATOM 6524 O O . THR A 1 842 ? 39.983 -5.538 -11.411 1.00 92.69 842 THR A O 1
ATOM 6527 N N . ASP A 1 843 ? 40.648 -4.187 -13.078 1.00 91.44 843 ASP A N 1
ATOM 6528 C CA . ASP A 1 843 ? 41.256 -3.163 -12.217 1.00 91.44 843 ASP A CA 1
ATOM 6529 C C . ASP A 1 843 ? 40.242 -2.521 -11.256 1.00 91.44 843 ASP A C 1
ATOM 6531 O O . ASP A 1 843 ? 40.612 -2.089 -10.161 1.00 91.44 843 ASP A O 1
ATOM 6535 N N . LEU A 1 844 ? 38.950 -2.512 -11.617 1.00 91.94 844 LEU A N 1
ATOM 6536 C CA . LEU A 1 844 ? 37.878 -1.992 -10.763 1.00 91.94 844 LEU A CA 1
ATOM 6537 C C . LEU A 1 844 ? 37.786 -2.719 -9.421 1.00 91.94 844 LEU A C 1
ATOM 6539 O O . LEU A 1 844 ? 37.358 -2.107 -8.446 1.00 91.94 844 LEU A O 1
ATOM 6543 N N . LEU A 1 845 ? 38.201 -3.987 -9.350 1.00 93.06 845 LEU A N 1
ATOM 6544 C CA . LEU A 1 845 ? 38.160 -4.800 -8.130 1.00 93.06 845 LEU A CA 1
ATOM 6545 C C . LEU A 1 845 ? 39.221 -4.393 -7.105 1.00 93.06 845 LEU A C 1
ATOM 6547 O O . LEU A 1 845 ? 39.090 -4.720 -5.930 1.00 93.06 845 LEU A O 1
ATOM 6551 N N . SER A 1 846 ? 40.243 -3.655 -7.531 1.00 89.62 846 SER A N 1
ATOM 6552 C CA . SER A 1 846 ? 41.310 -3.156 -6.660 1.00 89.62 846 SER A CA 1
ATOM 6553 C C . SER A 1 846 ? 41.026 -1.746 -6.127 1.00 89.62 846 SER A C 1
ATOM 6555 O O . SER A 1 846 ? 41.824 -1.191 -5.372 1.00 89.62 846 SER A O 1
ATOM 6557 N N . VAL A 1 847 ? 39.900 -1.138 -6.517 1.00 90.12 847 VAL A N 1
ATOM 6558 C CA . VAL A 1 847 ? 39.506 0.209 -6.088 1.00 90.12 847 VAL A CA 1
ATOM 6559 C C . VAL A 1 847 ? 38.919 0.162 -4.672 1.00 90.12 847 VAL A C 1
ATOM 6561 O O . VAL A 1 847 ? 38.150 -0.735 -4.321 1.00 90.12 847 VAL A O 1
ATOM 6564 N N . SER A 1 848 ? 39.237 1.167 -3.851 1.00 86.12 848 SER A N 1
ATOM 6565 C CA . SER A 1 848 ? 38.774 1.256 -2.456 1.00 86.12 848 SER A CA 1
ATOM 6566 C C . SER A 1 848 ? 37.256 1.397 -2.309 1.00 86.12 848 SER A C 1
ATOM 6568 O O . SER A 1 848 ? 36.707 1.074 -1.266 1.00 86.12 848 SER A O 1
ATOM 6570 N N . VAL A 1 849 ? 36.561 1.858 -3.348 1.00 89.31 849 VAL A N 1
ATOM 6571 C CA . VAL A 1 849 ? 35.116 2.103 -3.333 1.00 89.31 849 VAL A CA 1
ATOM 6572 C C . VAL A 1 849 ? 34.352 0.833 -3.720 1.00 89.31 849 VAL A C 1
ATOM 6574 O O . VAL A 1 849 ? 34.407 0.406 -4.874 1.00 89.31 849 VAL A O 1
ATOM 6577 N N . ILE A 1 850 ? 33.577 0.276 -2.782 1.00 89.75 850 ILE A N 1
ATOM 6578 C CA . ILE A 1 850 ? 32.783 -0.956 -2.972 1.00 89.75 850 ILE A CA 1
ATOM 6579 C C . ILE A 1 850 ? 31.861 -0.913 -4.200 1.00 89.75 850 ILE A C 1
ATOM 6581 O O . ILE A 1 850 ? 31.760 -1.901 -4.926 1.00 89.75 850 ILE A O 1
ATOM 6585 N N . ASP A 1 851 ? 31.237 0.233 -4.489 1.00 88.25 851 ASP A N 1
ATOM 6586 C CA . ASP A 1 851 ? 30.342 0.368 -5.642 1.00 88.25 851 ASP A CA 1
ATOM 6587 C C . ASP A 1 851 ? 31.070 0.082 -6.961 1.00 88.25 851 ASP A C 1
ATOM 6589 O O . ASP A 1 851 ? 30.523 -0.608 -7.817 1.00 88.25 851 ASP A O 1
ATOM 6593 N N . TRP A 1 852 ? 32.318 0.537 -7.123 1.00 91.69 852 TRP A N 1
ATOM 6594 C CA . TRP A 1 852 ? 33.111 0.239 -8.319 1.00 91.69 852 TRP A CA 1
ATOM 6595 C C . TRP A 1 852 ? 33.406 -1.253 -8.452 1.00 91.69 852 TRP A C 1
ATOM 6597 O O . TRP A 1 852 ? 33.265 -1.796 -9.548 1.00 91.69 852 TRP A O 1
ATOM 6607 N N . ARG A 1 853 ? 33.723 -1.928 -7.343 1.00 93.62 853 ARG A N 1
ATOM 6608 C CA . ARG A 1 853 ? 33.971 -3.377 -7.328 1.00 93.62 853 ARG A CA 1
ATOM 6609 C C . ARG A 1 853 ? 32.720 -4.164 -7.722 1.00 93.62 853 ARG A C 1
ATOM 6611 O O . ARG A 1 853 ? 32.782 -5.038 -8.583 1.00 93.62 853 ARG A O 1
ATOM 6618 N N . VAL A 1 854 ? 31.560 -3.785 -7.180 1.00 93.38 854 VAL A N 1
ATOM 6619 C CA . VAL A 1 854 ? 30.250 -4.360 -7.538 1.00 93.38 854 VAL A CA 1
ATOM 6620 C C . VAL A 1 854 ? 29.935 -4.139 -9.022 1.00 93.38 854 VAL A C 1
ATOM 6622 O O . VAL A 1 854 ? 29.543 -5.082 -9.709 1.00 93.38 854 VAL A O 1
ATOM 6625 N N . LYS A 1 855 ? 30.129 -2.922 -9.557 1.00 92.38 855 LYS A N 1
ATOM 6626 C CA . LYS A 1 855 ? 29.908 -2.635 -10.991 1.00 92.38 855 LYS A CA 1
ATOM 6627 C C . LYS A 1 855 ? 30.874 -3.398 -11.888 1.00 92.38 855 LYS A C 1
ATOM 6629 O O . LYS A 1 855 ? 30.448 -3.875 -12.935 1.00 92.38 855 LYS A O 1
ATOM 6634 N N . GLY A 1 856 ? 32.132 -3.542 -11.474 1.00 93.88 856 GLY A N 1
ATOM 6635 C CA . GLY A 1 856 ? 33.134 -4.342 -12.176 1.00 93.88 856 GLY A CA 1
ATOM 6636 C C . GLY A 1 856 ? 32.715 -5.805 -12.289 1.00 93.88 856 GLY A C 1
ATOM 6637 O O . GLY A 1 856 ? 32.726 -6.357 -13.384 1.00 93.88 856 GLY A O 1
ATOM 6638 N N . LEU A 1 857 ? 32.232 -6.412 -11.200 1.00 95.88 857 LEU A N 1
ATOM 6639 C CA . LEU A 1 857 ? 31.717 -7.789 -11.218 1.00 95.88 857 LEU A CA 1
ATOM 6640 C C . LEU A 1 857 ? 30.464 -7.939 -12.089 1.00 95.88 857 LEU A C 1
ATOM 6642 O O . LEU A 1 857 ? 30.348 -8.904 -12.842 1.00 95.88 857 LEU A O 1
ATOM 6646 N N . GLN A 1 858 ? 29.550 -6.968 -12.052 1.00 94.56 858 GLN A N 1
ATOM 6647 C CA . GLN A 1 858 ? 28.385 -6.966 -12.940 1.00 94.56 858 GLN A CA 1
ATOM 6648 C C . GLN A 1 858 ? 28.785 -6.840 -14.420 1.00 94.56 858 GLN A C 1
ATOM 6650 O O . GLN A 1 858 ? 28.198 -7.512 -15.265 1.00 94.56 858 GLN A O 1
ATOM 6655 N N . ALA A 1 859 ? 29.806 -6.040 -14.738 1.00 94.25 859 ALA A N 1
ATOM 6656 C CA . ALA A 1 859 ? 30.372 -5.958 -16.082 1.00 94.25 859 ALA A CA 1
ATOM 6657 C C . ALA A 1 859 ? 31.058 -7.280 -16.486 1.00 94.25 859 ALA A C 1
ATOM 6659 O O . ALA A 1 859 ? 30.807 -7.789 -17.574 1.00 94.25 859 ALA A O 1
ATOM 6660 N N . ILE A 1 860 ? 31.824 -7.917 -15.592 1.00 94.75 860 ILE A N 1
ATOM 6661 C CA . ILE A 1 860 ? 32.408 -9.253 -15.821 1.00 94.75 860 ILE A CA 1
ATOM 6662 C C . ILE A 1 860 ? 31.317 -10.293 -16.120 1.00 94.75 860 ILE A C 1
ATOM 6664 O O . ILE A 1 860 ? 31.486 -11.138 -16.997 1.00 94.75 860 ILE A O 1
ATOM 6668 N N . ARG A 1 861 ? 30.152 -10.207 -15.472 1.00 93.19 861 ARG A N 1
ATOM 6669 C CA . ARG A 1 861 ? 29.008 -11.074 -15.788 1.00 93.19 861 ARG A CA 1
ATOM 6670 C C . ARG A 1 861 ? 28.504 -10.895 -17.226 1.00 93.19 861 ARG A C 1
ATOM 6672 O O . ARG A 1 861 ? 28.111 -11.884 -17.845 1.00 93.19 861 ARG A O 1
ATOM 6679 N N . VAL A 1 862 ? 28.536 -9.673 -17.765 1.00 92.19 862 VAL A N 1
ATOM 6680 C CA . VAL A 1 862 ? 28.228 -9.405 -19.183 1.00 92.19 862 VAL A CA 1
ATOM 6681 C C . VAL A 1 862 ? 29.265 -10.073 -20.093 1.00 92.19 862 VAL A C 1
ATOM 6683 O O . VAL A 1 862 ? 28.875 -10.722 -21.062 1.00 92.19 862 VAL A O 1
ATOM 6686 N N . ILE A 1 863 ? 30.557 -10.019 -19.740 1.00 91.81 863 ILE A N 1
ATOM 6687 C CA . ILE A 1 863 ? 31.632 -10.720 -20.473 1.00 91.81 863 ILE A CA 1
ATOM 6688 C C . ILE A 1 863 ? 31.372 -12.230 -20.507 1.00 91.81 863 ILE A C 1
ATOM 6690 O O . ILE A 1 863 ? 31.455 -12.847 -21.566 1.00 91.81 863 ILE A O 1
ATOM 6694 N N . ILE A 1 864 ? 31.015 -12.828 -19.365 1.00 89.88 864 ILE A N 1
ATOM 6695 C CA . ILE A 1 864 ? 30.720 -14.265 -19.251 1.00 89.88 864 ILE A CA 1
ATOM 6696 C C . ILE A 1 864 ? 29.542 -14.656 -20.158 1.00 89.88 864 ILE A C 1
ATOM 6698 O O . ILE A 1 864 ? 29.627 -15.646 -20.886 1.00 89.88 864 ILE A O 1
ATOM 6702 N N . ALA A 1 865 ? 28.463 -13.866 -20.157 1.00 87.06 865 ALA A N 1
ATOM 6703 C CA . ALA A 1 865 ? 27.309 -14.103 -21.026 1.00 87.06 865 ALA A CA 1
ATOM 6704 C C . ALA A 1 865 ? 27.676 -14.010 -22.521 1.00 87.06 865 ALA A C 1
ATOM 6706 O O . ALA A 1 865 ? 27.236 -14.837 -23.321 1.00 87.06 865 ALA A O 1
ATOM 6707 N N . GLY A 1 866 ? 28.519 -13.042 -22.890 1.00 82.31 866 GLY A N 1
ATOM 6708 C CA . GLY A 1 866 ? 29.023 -12.880 -24.254 1.00 82.31 866 GLY A CA 1
ATOM 6709 C C . GLY A 1 866 ? 29.994 -13.983 -24.696 1.00 82.31 866 GLY A C 1
ATOM 6710 O O . GLY A 1 866 ? 29.938 -14.441 -25.834 1.00 82.31 866 GLY A O 1
ATOM 6711 N N . ALA A 1 867 ? 30.851 -14.480 -23.803 1.00 79.19 867 ALA A N 1
ATOM 6712 C CA . ALA A 1 867 ? 31.738 -15.607 -24.097 1.00 79.19 867 ALA A CA 1
ATOM 6713 C C . ALA A 1 867 ? 30.948 -16.895 -24.386 1.00 79.19 867 ALA A C 1
ATOM 6715 O O . ALA A 1 867 ? 31.287 -17.644 -25.304 1.00 79.19 867 ALA A O 1
ATOM 6716 N N . ALA A 1 868 ? 29.856 -17.126 -23.653 1.00 77.88 868 ALA A N 1
ATOM 6717 C CA . ALA A 1 868 ? 28.991 -18.282 -23.855 1.00 77.88 868 ALA A CA 1
ATOM 6718 C C . ALA A 1 868 ? 28.250 -18.261 -25.201 1.00 77.88 868 ALA A C 1
ATOM 6720 O O . ALA A 1 868 ? 28.125 -19.301 -25.849 1.00 77.88 868 ALA A O 1
ATOM 6721 N N . SER A 1 869 ? 27.801 -17.088 -25.664 1.00 72.00 869 SER A N 1
ATOM 6722 C CA . SER A 1 869 ? 27.111 -16.974 -26.957 1.00 72.00 869 SER A CA 1
ATOM 6723 C C . SER A 1 869 ? 28.014 -17.365 -28.137 1.00 72.00 869 SER A C 1
ATOM 6725 O O . SER A 1 869 ? 27.531 -17.973 -29.092 1.00 72.00 869 SER A O 1
ATOM 6727 N N . LYS A 1 870 ? 29.331 -17.121 -28.049 1.00 67.00 870 LYS A N 1
ATOM 6728 C CA . LYS A 1 870 ? 30.320 -17.593 -29.035 1.00 67.00 870 LYS A CA 1
ATOM 6729 C C . LYS A 1 870 ? 30.527 -19.106 -29.001 1.00 67.00 870 LYS A C 1
ATOM 6731 O O . LYS A 1 870 ? 30.599 -19.719 -30.064 1.00 67.00 870 LYS A O 1
ATOM 6736 N N . VAL A 1 871 ? 30.607 -19.708 -27.812 1.00 63.09 871 VAL A N 1
ATOM 6737 C CA . VAL A 1 871 ? 30.739 -21.172 -27.666 1.00 63.09 871 VAL A CA 1
ATOM 6738 C C . VAL A 1 871 ? 29.543 -21.889 -28.300 1.00 63.09 871 VAL A C 1
ATOM 6740 O O . VAL A 1 871 ? 29.722 -22.894 -28.981 1.00 63.09 871 VAL A O 1
ATOM 6743 N N . LEU A 1 872 ? 28.340 -21.328 -28.152 1.00 57.81 872 LEU A N 1
ATOM 6744 C CA . LEU A 1 872 ? 27.104 -21.874 -28.721 1.00 57.81 872 LEU A CA 1
ATOM 6745 C C . LEU A 1 872 ? 26.961 -21.663 -30.239 1.00 57.81 872 LEU A C 1
ATOM 6747 O O . LEU A 1 872 ? 26.304 -22.469 -30.893 1.00 57.81 872 LEU A O 1
ATOM 6751 N N . ARG A 1 873 ? 27.539 -20.597 -30.815 1.00 56.84 873 ARG A N 1
ATOM 6752 C CA . ARG A 1 873 ? 27.357 -20.253 -32.241 1.00 56.84 873 ARG A CA 1
ATOM 6753 C C . ARG A 1 873 ? 28.291 -20.980 -33.211 1.00 56.84 873 ARG A C 1
ATOM 6755 O O . ARG A 1 873 ? 28.006 -20.964 -34.403 1.00 56.84 873 ARG A O 1
ATOM 6762 N N . GLY A 1 874 ? 29.342 -21.651 -32.734 1.00 49.12 874 GLY A N 1
ATOM 6763 C CA . GLY A 1 874 ? 30.333 -22.300 -33.597 1.00 49.12 874 GLY A CA 1
ATOM 6764 C C . GLY A 1 874 ? 31.136 -21.282 -34.420 1.00 49.12 874 GLY A C 1
ATOM 6765 O O . GLY A 1 874 ? 30.634 -20.265 -34.887 1.00 49.12 874 GLY A O 1
ATOM 6766 N N . THR A 1 875 ? 32.433 -21.513 -34.579 1.00 43.91 875 THR A N 1
ATOM 6767 C CA . THR A 1 875 ? 33.340 -20.648 -35.346 1.00 43.91 875 THR A CA 1
ATOM 6768 C C . THR A 1 875 ? 32.922 -20.557 -36.817 1.00 43.91 875 THR A C 1
ATOM 6770 O O . THR A 1 875 ? 33.311 -21.407 -37.610 1.00 43.91 875 THR A O 1
ATOM 6773 N N . ASN A 1 876 ? 32.139 -19.542 -37.184 1.00 37.38 876 ASN A N 1
ATOM 6774 C CA . ASN A 1 876 ? 31.946 -19.092 -38.563 1.00 37.38 876 ASN A CA 1
ATOM 6775 C C . ASN A 1 876 ? 31.495 -17.622 -38.571 1.00 37.38 876 ASN A C 1
ATOM 6777 O O . ASN A 1 876 ? 30.307 -17.332 -38.668 1.00 37.38 876 ASN A O 1
ATOM 6781 N N . MET A 1 877 ? 32.442 -16.687 -38.513 1.00 35.69 877 MET A N 1
ATOM 6782 C CA . MET A 1 877 ? 32.274 -15.379 -39.152 1.00 35.69 877 MET A CA 1
ATOM 6783 C C . MET A 1 877 ? 33.580 -14.987 -39.847 1.00 35.69 877 MET A C 1
ATOM 6785 O O . MET A 1 877 ? 34.666 -15.280 -39.354 1.00 35.69 877 MET A O 1
ATOM 6789 N N . ARG A 1 878 ? 33.440 -14.446 -41.062 1.00 34.47 878 ARG A N 1
ATOM 6790 C CA . ARG A 1 878 ? 34.512 -14.062 -41.986 1.00 34.47 878 ARG A CA 1
ATOM 6791 C C . ARG A 1 878 ? 34.814 -12.568 -41.838 1.00 34.47 878 ARG A C 1
ATOM 6793 O O . ARG A 1 878 ? 33.910 -11.765 -42.020 1.00 34.47 878 ARG A O 1
ATOM 6800 N N . ILE A 1 879 ? 36.088 -12.274 -41.590 1.00 33.88 879 ILE A N 1
ATOM 6801 C CA . ILE A 1 879 ? 36.928 -11.138 -42.012 1.00 33.88 879 ILE A CA 1
ATOM 6802 C C . ILE A 1 879 ? 36.192 -9.886 -42.526 1.00 33.88 879 ILE A C 1
ATOM 6804 O O . ILE A 1 879 ? 35.687 -9.872 -43.650 1.00 33.88 879 ILE A O 1
ATOM 6808 N N . THR A 1 880 ? 36.328 -8.786 -41.785 1.00 30.67 880 THR A N 1
ATOM 6809 C CA . THR A 1 880 ? 36.330 -7.424 -42.340 1.00 30.67 880 THR A CA 1
ATOM 6810 C C . THR A 1 880 ? 37.640 -6.738 -41.963 1.00 30.67 880 THR A C 1
ATOM 6812 O O . THR A 1 880 ? 37.913 -6.510 -40.788 1.00 30.67 880 THR A O 1
ATOM 6815 N N . GLU A 1 881 ? 38.467 -6.444 -42.966 1.00 29.73 881 GLU A N 1
ATOM 6816 C CA . GLU A 1 881 ? 39.704 -5.672 -42.826 1.00 29.73 881 GLU A CA 1
ATOM 6817 C C . GLU A 1 881 ? 39.395 -4.241 -42.353 1.00 29.73 881 GLU A C 1
ATOM 6819 O O . GLU A 1 881 ? 38.584 -3.542 -42.960 1.00 29.73 881 GLU A O 1
ATOM 6824 N N . ILE A 1 882 ? 40.062 -3.786 -41.288 1.00 32.72 882 ILE A N 1
ATOM 6825 C CA . ILE A 1 882 ? 40.054 -2.376 -40.878 1.00 32.72 882 ILE A CA 1
ATOM 6826 C C . ILE A 1 882 ? 41.020 -1.602 -41.798 1.00 32.72 882 ILE A C 1
ATOM 6828 O O . ILE A 1 882 ? 42.197 -1.970 -41.887 1.00 32.72 882 ILE A O 1
ATOM 6832 N N . PRO A 1 883 ? 40.590 -0.514 -42.465 1.00 29.69 883 PRO A N 1
ATOM 6833 C CA . PRO A 1 883 ? 41.473 0.298 -43.287 1.00 29.69 883 PRO A CA 1
ATOM 6834 C C . PRO A 1 883 ? 42.291 1.256 -42.412 1.00 29.69 883 PRO A C 1
ATOM 6836 O O . PRO A 1 883 ? 41.748 2.183 -41.817 1.00 29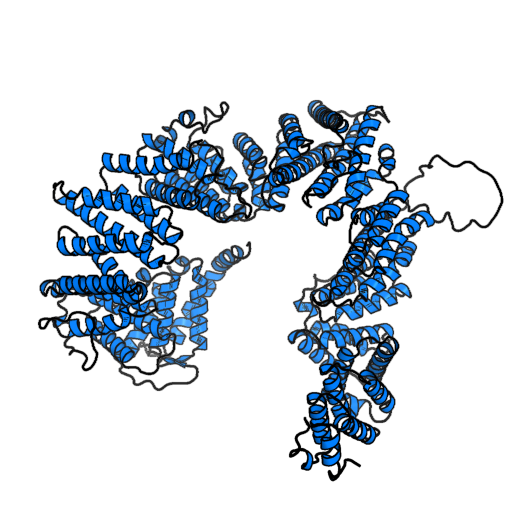.69 883 PRO A O 1
ATOM 6839 N N . GLY A 1 884 ? 43.616 1.074 -42.389 1.00 33.53 884 GLY A N 1
ATOM 6840 C CA . GLY A 1 884 ? 44.545 2.128 -41.969 1.00 33.53 884 GLY A CA 1
ATOM 6841 C C . GLY A 1 884 ? 45.752 1.688 -41.144 1.00 33.53 884 GLY A C 1
ATOM 6842 O O . GLY A 1 884 ? 45.815 1.968 -39.955 1.00 33.53 884 GLY A O 1
ATOM 6843 N N . SER A 1 885 ? 46.766 1.091 -41.778 1.00 28.84 885 SER A N 1
ATOM 6844 C CA . SER A 1 885 ? 48.185 1.392 -41.494 1.00 28.84 885 SER A CA 1
ATOM 6845 C C . SER A 1 885 ? 49.102 0.701 -42.517 1.00 28.84 885 SER A C 1
ATOM 6847 O O . SER A 1 885 ? 49.076 -0.515 -42.662 1.00 28.84 885 SER A O 1
ATOM 6849 N N . ASN A 1 886 ? 49.907 1.481 -43.250 1.00 29.83 886 ASN A N 1
ATOM 6850 C CA . ASN A 1 886 ? 50.932 0.984 -44.184 1.00 29.83 886 ASN A CA 1
ATOM 6851 C C . ASN A 1 886 ? 52.358 1.041 -43.561 1.00 29.83 886 ASN A C 1
ATOM 6853 O O . ASN A 1 886 ? 52.563 1.811 -42.622 1.00 29.83 886 ASN A O 1
ATOM 6857 N N . PRO A 1 887 ? 53.338 0.252 -44.077 1.00 40.50 887 PRO A N 1
ATOM 6858 C CA . PRO A 1 887 ? 54.617 -0.143 -43.430 1.00 40.50 887 PRO A CA 1
ATOM 6859 C C . PRO A 1 887 ? 55.848 0.595 -44.058 1.00 40.50 887 PRO A C 1
ATOM 6861 O O . PRO A 1 887 ? 55.600 1.575 -44.763 1.00 40.50 887 PRO A O 1
ATOM 6864 N N . PRO A 1 888 ? 57.151 0.184 -43.932 1.00 49.44 888 PRO A N 1
ATOM 6865 C CA . PRO A 1 888 ? 57.789 -0.924 -43.183 1.00 49.44 888 PRO A CA 1
ATOM 6866 C C . PRO A 1 888 ? 59.050 -0.552 -42.350 1.00 49.44 888 PRO A C 1
ATOM 6868 O O . PRO A 1 888 ? 59.700 0.462 -42.590 1.00 49.44 888 PRO A O 1
ATOM 6871 N N . GLY A 1 889 ? 59.469 -1.435 -41.428 1.00 29.91 889 GLY A N 1
ATOM 6872 C CA . GLY A 1 889 ? 60.810 -1.370 -40.826 1.00 29.91 889 GLY A CA 1
ATOM 6873 C C . GLY A 1 889 ? 61.048 -2.267 -39.605 1.00 29.91 889 GLY A C 1
ATOM 6874 O O . GLY A 1 889 ? 60.663 -1.910 -38.502 1.00 29.91 889 GLY A O 1
ATOM 6875 N N . GLU A 1 890 ? 61.771 -3.366 -39.840 1.00 32.22 890 GLU A N 1
ATOM 6876 C CA . GLU A 1 890 ? 62.564 -4.177 -38.891 1.00 32.22 890 GLU A CA 1
ATOM 6877 C C . GLU A 1 890 ? 61.879 -5.215 -37.977 1.00 32.22 890 GLU A C 1
ATOM 6879 O O . GLU A 1 890 ? 60.723 -5.129 -37.576 1.00 32.22 890 GLU A O 1
ATOM 6884 N N . ALA A 1 891 ? 62.625 -6.302 -37.764 1.00 36.75 891 ALA A N 1
ATOM 6885 C CA . ALA A 1 891 ? 62.144 -7.655 -37.525 1.00 36.75 891 ALA A CA 1
ATOM 6886 C C . ALA A 1 891 ? 62.260 -8.127 -36.059 1.00 36.75 891 ALA A C 1
ATOM 6888 O O . ALA A 1 891 ? 63.274 -7.898 -35.407 1.00 36.75 891 ALA A O 1
ATOM 6889 N N . SER A 1 892 ? 61.259 -8.932 -35.661 1.00 34.06 892 SER A N 1
ATOM 6890 C CA . SER A 1 892 ? 61.151 -9.849 -34.498 1.00 34.06 892 SER A CA 1
ATOM 6891 C C . SER A 1 892 ? 60.940 -9.252 -33.090 1.00 34.06 892 SER A C 1
ATOM 6893 O O . SER A 1 892 ? 61.500 -8.205 -32.792 1.00 34.06 892 SER A O 1
ATOM 6895 N N . PRO A 1 893 ? 60.182 -9.915 -32.175 1.00 40.06 893 PRO A N 1
ATOM 6896 C CA . PRO A 1 893 ? 59.532 -11.232 -32.252 1.00 40.06 893 PRO A CA 1
ATOM 6897 C C . PRO A 1 893 ? 57.990 -11.116 -32.197 1.00 40.06 893 PRO A C 1
ATOM 6899 O O . PRO A 1 893 ? 57.419 -10.709 -31.189 1.00 40.06 893 PRO A O 1
ATOM 6902 N N . ARG A 1 894 ? 57.274 -11.488 -33.265 1.00 42.00 894 ARG A N 1
ATOM 6903 C CA . ARG A 1 894 ? 55.797 -11.510 -33.285 1.00 42.00 894 ARG A CA 1
ATOM 6904 C C . ARG A 1 894 ? 55.294 -12.886 -33.707 1.00 42.00 894 ARG A C 1
ATOM 6906 O O . ARG A 1 894 ? 55.195 -13.155 -34.897 1.00 42.00 894 ARG 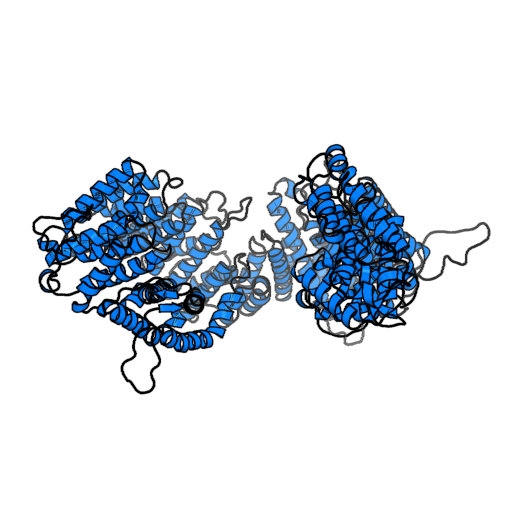A O 1
ATOM 6913 N N . GLN A 1 895 ? 54.976 -13.745 -32.741 1.00 43.75 895 GLN A N 1
ATOM 6914 C CA . GLN A 1 895 ? 54.178 -14.960 -32.983 1.00 43.75 895 GLN A CA 1
ATOM 6915 C C . GLN A 1 895 ? 53.089 -15.225 -31.921 1.00 43.75 895 GLN A C 1
ATOM 6917 O O . GLN A 1 895 ? 52.394 -16.234 -32.006 1.00 43.75 895 GLN A O 1
ATOM 6922 N N . GLU A 1 896 ? 52.856 -14.310 -30.970 1.00 43.41 896 GLU A N 1
ATOM 6923 C CA . GLU A 1 896 ? 51.721 -14.408 -30.028 1.00 43.41 896 GLU A CA 1
ATOM 6924 C C . GLU A 1 896 ? 50.552 -13.455 -30.337 1.00 43.41 896 GLU A C 1
ATOM 6926 O O . GLU A 1 896 ? 49.445 -13.690 -29.857 1.00 43.41 896 GLU A O 1
ATOM 6931 N N . SER A 1 897 ? 50.748 -12.426 -31.173 1.00 45.12 897 SER A N 1
ATOM 6932 C CA . SER A 1 897 ? 49.778 -11.332 -31.373 1.00 45.12 897 SER A CA 1
ATOM 6933 C C . SER A 1 897 ? 48.597 -11.643 -32.305 1.00 45.12 897 SER A C 1
ATOM 6935 O O . SER A 1 897 ? 47.773 -10.766 -32.527 1.00 45.12 897 SER A O 1
ATOM 6937 N N . THR A 1 898 ? 48.505 -12.849 -32.875 1.00 50.19 898 THR A N 1
ATOM 6938 C CA . THR A 1 898 ? 47.471 -13.222 -33.869 1.00 50.19 898 THR A CA 1
ATOM 6939 C C . THR A 1 898 ? 46.631 -14.439 -33.470 1.00 50.19 898 THR A C 1
ATOM 6941 O O . THR A 1 898 ? 45.867 -14.955 -34.282 1.00 50.19 898 THR A O 1
ATOM 6944 N N . LYS A 1 899 ? 46.769 -14.946 -32.236 1.00 59.38 899 LYS A N 1
ATOM 6945 C CA . LYS A 1 899 ? 45.921 -16.051 -31.762 1.00 59.38 899 LYS A CA 1
ATOM 6946 C C . LYS A 1 899 ? 44.516 -15.526 -31.418 1.00 59.38 899 LYS A C 1
ATOM 6948 O O . LYS A 1 899 ? 44.433 -14.496 -30.744 1.00 59.38 899 LYS A O 1
ATOM 6953 N N . PRO A 1 900 ? 43.436 -16.233 -31.802 1.00 67.38 900 PRO A N 1
ATOM 6954 C CA . PRO A 1 900 ? 42.081 -15.874 -31.399 1.00 67.38 900 PRO A CA 1
ATOM 6955 C C . PRO A 1 900 ? 41.929 -16.011 -29.881 1.00 67.38 900 PRO A C 1
ATOM 6957 O O . PRO A 1 900 ? 42.531 -16.885 -29.253 1.00 67.38 900 PRO A O 1
ATOM 6960 N N . CYS A 1 901 ? 41.117 -15.149 -29.273 1.00 73.06 901 CYS A N 1
ATOM 6961 C CA . CYS A 1 901 ? 40.834 -15.227 -27.847 1.00 73.06 901 CYS A CA 1
ATOM 6962 C C . CYS A 1 901 ? 39.835 -16.363 -27.571 1.00 73.06 901 CYS A C 1
ATOM 6964 O O . CYS A 1 901 ? 38.650 -16.297 -27.932 1.00 73.06 901 CYS A O 1
ATOM 6966 N N . GLU A 1 902 ? 40.337 -17.437 -26.965 1.00 78.12 902 GLU A N 1
ATOM 6967 C CA . GLU A 1 902 ? 39.538 -18.576 -26.518 1.00 78.12 902 GLU A CA 1
ATOM 6968 C C . GLU A 1 902 ? 38.827 -18.265 -25.189 1.00 78.12 902 GLU A C 1
ATOM 6970 O O . GLU A 1 902 ? 39.380 -17.540 -24.357 1.00 78.12 902 GLU A O 1
ATOM 6975 N N . PRO A 1 903 ? 37.643 -18.852 -24.924 1.00 76.94 903 PRO A N 1
ATOM 6976 C CA . PRO A 1 903 ? 36.938 -18.687 -23.650 1.00 76.94 903 PRO A CA 1
ATOM 6977 C C . PRO A 1 903 ? 37.817 -18.950 -22.419 1.00 76.94 903 PRO A C 1
ATOM 6979 O O . PRO A 1 903 ? 37.747 -18.202 -21.448 1.00 76.94 903 PRO A O 1
ATOM 6982 N N . ALA A 1 904 ? 38.714 -19.940 -22.483 1.00 79.00 904 ALA A N 1
ATOM 6983 C CA . ALA A 1 904 ? 39.656 -20.242 -21.405 1.00 79.00 904 ALA A CA 1
ATOM 6984 C C . ALA A 1 904 ? 40.602 -19.067 -21.082 1.00 79.00 904 ALA A C 1
ATOM 6986 O O . ALA A 1 904 ? 40.890 -18.809 -19.913 1.00 79.00 904 ALA A O 1
ATOM 6987 N N . ALA A 1 905 ? 41.042 -18.309 -22.095 1.00 82.62 905 ALA A N 1
ATOM 6988 C CA . ALA A 1 905 ? 41.890 -17.133 -21.901 1.00 82.62 905 ALA A CA 1
ATOM 6989 C C . ALA A 1 905 ? 41.130 -15.982 -21.219 1.00 82.62 905 ALA A C 1
ATOM 6991 O O . ALA A 1 905 ? 41.703 -15.281 -20.387 1.00 82.62 905 ALA A O 1
ATOM 6992 N N . ILE A 1 906 ? 39.837 -15.823 -21.522 1.00 85.81 906 ILE A N 1
ATOM 6993 C CA . ILE A 1 906 ? 38.957 -14.840 -20.870 1.00 85.81 906 ILE A CA 1
ATOM 6994 C C . ILE A 1 906 ? 38.771 -15.203 -19.398 1.00 85.81 906 ILE A C 1
ATOM 6996 O O . ILE A 1 906 ? 38.943 -14.347 -18.535 1.00 85.81 906 ILE A O 1
ATOM 7000 N N . ILE A 1 907 ? 38.450 -16.472 -19.108 1.00 86.75 907 ILE A N 1
ATOM 7001 C CA . ILE A 1 907 ? 38.269 -16.956 -17.734 1.00 86.75 907 ILE A CA 1
ATOM 7002 C C . ILE A 1 907 ? 39.553 -16.773 -16.922 1.00 86.75 907 ILE A C 1
ATOM 7004 O O . ILE A 1 907 ? 39.492 -16.255 -15.810 1.00 86.75 907 ILE A O 1
ATOM 7008 N N . SER A 1 908 ? 40.711 -17.111 -17.495 1.00 87.94 908 SER A N 1
ATOM 7009 C CA . SER A 1 908 ? 42.015 -16.885 -16.860 1.00 87.94 908 SER A CA 1
ATOM 7010 C C . SER A 1 908 ? 42.256 -15.400 -16.541 1.00 87.94 908 SER A C 1
ATOM 7012 O O . SER A 1 908 ? 42.707 -15.078 -15.444 1.00 87.94 908 SER A O 1
ATOM 7014 N N . ALA A 1 909 ? 41.870 -14.482 -17.438 1.00 89.62 909 ALA A N 1
ATOM 7015 C CA . ALA A 1 909 ? 42.013 -13.041 -17.218 1.00 89.62 909 ALA A CA 1
ATOM 7016 C C . ALA A 1 909 ? 41.095 -12.491 -16.106 1.00 89.62 909 ALA A C 1
ATOM 7018 O O . ALA A 1 909 ? 41.503 -11.592 -15.372 1.00 89.62 909 ALA A O 1
ATOM 7019 N N . ILE A 1 910 ? 39.875 -13.022 -15.947 1.00 93.25 910 ILE A N 1
ATOM 7020 C CA . ILE A 1 910 ? 38.915 -12.547 -14.927 1.00 93.25 910 ILE A CA 1
ATOM 7021 C C . ILE A 1 910 ? 39.003 -13.300 -13.590 1.00 93.25 910 ILE A C 1
ATOM 7023 O O . ILE A 1 910 ? 38.506 -12.796 -12.582 1.00 93.25 910 ILE A O 1
ATOM 7027 N N . ALA A 1 911 ? 39.621 -14.486 -13.542 1.00 91.94 911 ALA A N 1
ATOM 7028 C CA . ALA A 1 911 ? 39.692 -15.319 -12.337 1.00 91.94 911 ALA A CA 1
ATOM 7029 C C . ALA A 1 911 ? 40.283 -14.595 -11.106 1.00 91.94 911 ALA A C 1
ATOM 7031 O O . ALA A 1 911 ? 39.682 -14.699 -10.032 1.00 91.94 911 ALA A O 1
ATOM 7032 N N . PRO A 1 912 ? 41.364 -13.791 -11.214 1.00 93.38 912 PRO A N 1
ATOM 7033 C CA . PRO A 1 912 ? 41.869 -13.013 -10.079 1.00 93.38 912 PRO A CA 1
ATOM 7034 C C . PRO A 1 912 ? 40.839 -12.013 -9.534 1.00 93.38 912 PRO A C 1
ATOM 7036 O O . PRO A 1 912 ? 40.665 -11.895 -8.322 1.00 93.38 912 PRO A O 1
ATOM 7039 N N . ALA A 1 913 ? 40.104 -11.336 -10.423 1.00 94.44 913 ALA A N 1
ATOM 7040 C CA . ALA A 1 913 ? 39.060 -10.382 -10.054 1.00 94.44 913 ALA A CA 1
ATOM 7041 C C . ALA A 1 913 ? 37.879 -11.071 -9.346 1.00 94.44 913 ALA A C 1
ATOM 7043 O O . ALA A 1 913 ? 37.378 -10.571 -8.337 1.00 94.44 913 ALA A O 1
ATOM 7044 N N . LEU A 1 914 ? 37.472 -12.255 -9.818 1.00 95.81 914 LEU A N 1
ATOM 7045 C CA . LEU A 1 914 ? 36.448 -13.071 -9.156 1.00 95.81 914 LEU A CA 1
ATOM 7046 C C . LEU A 1 914 ? 36.903 -13.544 -7.775 1.00 95.81 914 LEU A C 1
ATOM 7048 O O . LEU A 1 914 ? 36.125 -13.485 -6.824 1.00 95.81 914 LEU A O 1
ATOM 7052 N N . HIS A 1 915 ? 38.164 -13.961 -7.638 1.00 94.94 915 HIS A N 1
ATOM 7053 C CA . HIS A 1 915 ? 38.722 -14.360 -6.350 1.00 94.94 915 HIS A CA 1
ATOM 7054 C C . HIS A 1 915 ? 38.729 -13.202 -5.340 1.00 94.94 915 HIS A C 1
ATOM 7056 O O . HIS A 1 915 ? 38.357 -13.410 -4.184 1.00 94.94 915 HIS A O 1
ATOM 7062 N N . ILE A 1 916 ? 39.087 -11.984 -5.772 1.00 94.69 916 ILE A N 1
ATOM 7063 C CA . ILE A 1 916 ? 38.981 -10.770 -4.944 1.00 94.69 916 ILE A CA 1
ATOM 7064 C C . ILE A 1 916 ? 37.520 -10.542 -4.531 1.00 94.69 916 ILE A C 1
ATOM 7066 O O . ILE A 1 916 ? 37.239 -10.399 -3.344 1.00 94.69 916 ILE A O 1
ATOM 7070 N N . GLY A 1 917 ? 36.577 -10.597 -5.479 1.00 95.62 917 GLY A N 1
ATOM 7071 C CA . GLY A 1 917 ? 35.149 -10.407 -5.203 1.00 95.62 917 GLY A CA 1
ATOM 7072 C C . GLY A 1 917 ? 34.558 -11.428 -4.220 1.00 95.62 917 GLY A C 1
ATOM 7073 O O . GLY A 1 917 ? 33.797 -11.055 -3.331 1.00 95.62 917 GLY A O 1
ATOM 7074 N N . LEU A 1 918 ? 34.933 -12.710 -4.320 1.00 96.56 918 LEU A N 1
ATOM 7075 C CA . LEU A 1 918 ? 34.484 -13.782 -3.411 1.00 96.56 918 LEU A CA 1
ATOM 7076 C C . LEU A 1 918 ? 35.070 -13.671 -1.988 1.00 96.56 918 LEU A C 1
ATOM 7078 O O . LEU A 1 918 ? 34.555 -14.298 -1.052 1.00 96.56 918 LEU A O 1
ATOM 7082 N N . ASN A 1 919 ? 36.135 -12.885 -1.818 1.00 93.62 919 ASN A N 1
ATOM 7083 C CA . ASN A 1 919 ? 36.830 -12.671 -0.549 1.00 93.62 919 ASN A CA 1
ATOM 7084 C C . ASN A 1 919 ? 36.778 -11.202 -0.091 1.00 93.62 919 ASN A C 1
ATOM 7086 O O . ASN A 1 919 ? 37.603 -10.778 0.715 1.00 93.62 919 ASN A O 1
ATOM 7090 N N . ASP A 1 920 ? 35.788 -10.438 -0.560 1.00 93.31 920 ASP A N 1
ATOM 7091 C CA . ASP A 1 920 ? 35.551 -9.067 -0.113 1.00 93.31 920 ASP A CA 1
ATOM 7092 C C . ASP A 1 920 ? 34.770 -9.040 1.216 1.00 93.31 920 ASP A C 1
ATOM 7094 O O . ASP A 1 920 ? 33.586 -9.396 1.282 1.00 93.31 920 ASP A O 1
ATOM 7098 N N . TYR A 1 921 ? 35.459 -8.625 2.282 1.00 89.38 921 TYR A N 1
ATOM 7099 C CA . TYR A 1 921 ? 34.935 -8.499 3.647 1.00 89.38 921 TYR A CA 1
ATOM 7100 C C . TYR A 1 921 ? 34.991 -7.057 4.161 1.00 89.38 921 TYR A C 1
ATOM 7102 O O . TYR A 1 921 ? 35.165 -6.834 5.359 1.00 89.38 921 TYR A O 1
ATOM 7110 N N . GLU A 1 922 ? 34.882 -6.059 3.279 1.00 89.38 922 GLU A N 1
ATOM 7111 C CA . GLU A 1 922 ? 34.842 -4.668 3.728 1.00 89.38 922 GLU A CA 1
ATOM 7112 C C . GLU A 1 922 ? 33.629 -4.422 4.648 1.00 89.38 922 GLU A C 1
ATOM 7114 O O . GLU A 1 922 ? 32.475 -4.674 4.283 1.00 89.38 922 GLU A O 1
ATOM 7119 N N . VAL A 1 923 ? 33.898 -3.916 5.855 1.00 84.62 923 VAL A N 1
ATOM 7120 C CA . VAL A 1 923 ? 32.886 -3.569 6.861 1.00 84.62 923 VAL A CA 1
ATOM 7121 C C . VAL A 1 923 ? 32.885 -2.058 7.064 1.00 84.62 923 VAL A C 1
ATOM 7123 O O . VAL A 1 923 ? 33.920 -1.456 7.338 1.00 84.62 923 VAL A O 1
ATOM 7126 N N . THR A 1 924 ? 31.704 -1.451 6.966 1.00 84.94 924 THR A N 1
ATOM 7127 C CA . THR A 1 924 ? 31.466 -0.027 7.248 1.00 84.94 924 THR A CA 1
ATOM 7128 C C . THR A 1 924 ? 30.447 0.117 8.382 1.00 84.94 924 THR A C 1
ATOM 7130 O O . THR A 1 924 ? 29.958 -0.876 8.920 1.00 84.94 924 THR A O 1
ATOM 7133 N N . GLU A 1 925 ? 30.051 1.345 8.726 1.00 76.12 925 GLU A N 1
ATOM 7134 C CA . GLU A 1 925 ? 28.963 1.609 9.687 1.00 76.12 925 GLU A CA 1
ATOM 7135 C C . GLU A 1 925 ? 27.632 0.931 9.308 1.00 76.12 925 GLU A C 1
ATOM 7137 O O . GLU A 1 925 ? 26.796 0.670 10.169 1.00 76.12 925 GLU A O 1
ATOM 7142 N N . ARG A 1 926 ? 27.436 0.605 8.021 1.00 71.38 926 ARG A N 1
ATOM 7143 C CA . ARG A 1 926 ? 26.257 -0.117 7.511 1.00 71.38 926 ARG A CA 1
ATOM 7144 C C . ARG A 1 926 ? 26.363 -1.640 7.655 1.00 71.38 926 ARG A C 1
ATOM 7146 O O . ARG A 1 926 ? 25.463 -2.352 7.216 1.00 71.38 926 ARG A O 1
ATOM 7153 N N . GLY A 1 927 ? 27.449 -2.139 8.240 1.00 84.94 927 GLY A N 1
ATOM 7154 C CA . GLY A 1 927 ? 27.778 -3.556 8.325 1.00 84.94 927 GLY A CA 1
ATOM 7155 C C . GLY A 1 927 ? 28.669 -4.024 7.173 1.00 84.94 927 GLY A C 1
ATOM 7156 O O . GLY A 1 927 ? 29.468 -3.265 6.626 1.00 84.94 927 GLY A O 1
ATOM 7157 N N . ASP A 1 928 ? 28.545 -5.302 6.833 1.00 87.50 928 ASP A N 1
ATOM 7158 C CA . ASP A 1 928 ? 29.342 -6.003 5.822 1.00 87.50 928 ASP A CA 1
ATOM 7159 C C . ASP A 1 928 ? 28.918 -5.606 4.396 1.00 87.50 928 ASP A C 1
ATOM 7161 O O . ASP A 1 928 ? 28.070 -6.250 3.770 1.00 87.50 928 ASP A O 1
ATOM 7165 N N . VAL A 1 929 ? 29.485 -4.508 3.889 1.00 89.00 929 VAL A N 1
ATOM 7166 C CA . VAL A 1 929 ? 29.221 -4.013 2.527 1.00 89.00 929 VAL A CA 1
ATOM 7167 C C . VAL A 1 929 ? 29.934 -4.852 1.464 1.00 89.00 929 VAL A C 1
ATOM 7169 O O . VAL A 1 929 ? 29.423 -4.965 0.350 1.00 89.00 929 VAL A O 1
ATOM 7172 N N . GLY A 1 930 ? 31.041 -5.517 1.818 1.00 92.31 930 GLY A N 1
ATOM 7173 C CA . GLY A 1 930 ? 31.746 -6.473 0.957 1.00 92.31 930 GLY A CA 1
ATOM 7174 C C . GLY A 1 930 ? 30.878 -7.659 0.521 1.00 92.31 930 GLY A C 1
ATOM 7175 O O . GLY A 1 930 ? 31.060 -8.216 -0.563 1.00 92.31 930 GLY A O 1
ATOM 7176 N N . SER A 1 931 ? 29.842 -7.997 1.299 1.00 94.31 931 SER A N 1
ATOM 7177 C CA . SER A 1 931 ? 28.833 -8.992 0.907 1.00 94.31 931 SER A CA 1
ATOM 7178 C C . SER A 1 931 ? 28.170 -8.707 -0.452 1.00 94.31 931 SER A C 1
ATOM 7180 O O . SER A 1 931 ? 27.811 -9.652 -1.156 1.00 94.31 931 SER A O 1
ATOM 7182 N N . LEU A 1 932 ? 28.061 -7.437 -0.868 1.00 94.38 932 LEU A N 1
ATOM 7183 C CA . LEU A 1 932 ? 27.531 -7.055 -2.181 1.00 94.38 932 LEU A CA 1
ATOM 7184 C C . LEU A 1 932 ? 28.435 -7.538 -3.322 1.00 94.38 932 LEU A C 1
ATOM 7186 O O . LEU A 1 932 ? 27.937 -8.086 -4.304 1.00 94.38 932 LEU A O 1
ATOM 7190 N N . ALA A 1 933 ? 29.755 -7.390 -3.178 1.00 95.44 933 ALA A N 1
ATOM 7191 C CA . ALA A 1 933 ? 30.718 -7.904 -4.148 1.00 95.44 933 ALA A CA 1
ATOM 7192 C C . ALA A 1 933 ? 30.708 -9.440 -4.168 1.00 95.44 933 ALA A C 1
ATOM 7194 O O . ALA A 1 933 ? 30.638 -10.041 -5.240 1.00 95.44 933 ALA A O 1
ATOM 7195 N N . ARG A 1 934 ? 30.646 -10.091 -2.997 1.00 97.06 934 ARG A N 1
ATOM 7196 C CA . ARG A 1 934 ? 30.526 -11.559 -2.917 1.00 97.06 934 ARG A CA 1
ATOM 7197 C C . ARG A 1 934 ? 29.290 -12.086 -3.644 1.00 97.06 934 ARG A C 1
ATOM 7199 O O . ARG A 1 934 ? 29.394 -13.073 -4.363 1.00 97.06 934 ARG A O 1
ATOM 7206 N N . ILE A 1 935 ? 28.140 -11.423 -3.506 1.00 97.12 935 ILE A N 1
ATOM 7207 C CA . ILE A 1 935 ? 26.899 -11.788 -4.210 1.00 97.12 935 ILE A CA 1
ATOM 7208 C C . ILE A 1 935 ? 27.082 -11.730 -5.734 1.00 97.12 935 ILE A C 1
ATOM 7210 O O . ILE A 1 935 ? 26.716 -12.679 -6.427 1.00 97.12 935 ILE A O 1
ATOM 7214 N N . GLU A 1 936 ? 27.668 -10.656 -6.266 1.00 96.25 936 GLU A N 1
ATOM 7215 C CA . GLU A 1 936 ? 27.877 -10.526 -7.716 1.00 96.25 936 GLU A CA 1
ATOM 7216 C C . GLU A 1 936 ? 28.923 -11.516 -8.250 1.00 96.25 936 GLU A C 1
ATOM 7218 O O . GLU A 1 936 ? 28.741 -12.100 -9.321 1.00 96.25 936 GLU A O 1
ATOM 7223 N N . ALA A 1 937 ? 29.984 -11.782 -7.485 1.00 97.06 937 ALA A N 1
ATOM 7224 C CA . ALA A 1 937 ? 30.973 -12.795 -7.841 1.00 97.06 937 ALA A CA 1
ATOM 7225 C C . ALA A 1 937 ? 30.369 -14.214 -7.837 1.00 97.06 937 ALA A C 1
ATOM 7227 O O . ALA A 1 937 ? 30.660 -15.009 -8.729 1.00 97.06 937 ALA A O 1
ATOM 7228 N N . LEU A 1 938 ? 29.463 -14.525 -6.901 1.00 97.69 938 LEU A N 1
ATOM 7229 C CA . LEU A 1 938 ? 28.722 -15.793 -6.884 1.00 97.69 938 LEU A CA 1
ATOM 7230 C C . LEU A 1 938 ? 27.804 -15.952 -8.101 1.00 97.69 938 LEU A C 1
ATOM 7232 O O . LEU A 1 938 ? 27.726 -17.045 -8.660 1.00 97.69 938 LEU A O 1
ATOM 7236 N N . HIS A 1 939 ? 27.156 -14.875 -8.559 1.00 96.12 939 HIS A N 1
ATOM 7237 C CA . HIS A 1 939 ? 26.408 -14.901 -9.819 1.00 96.12 939 HIS A CA 1
ATOM 7238 C C . HIS A 1 939 ? 27.313 -15.198 -11.020 1.00 96.12 939 HIS A C 1
ATOM 7240 O O . HIS A 1 939 ? 26.923 -15.974 -11.891 1.00 96.12 939 HIS A O 1
ATOM 7246 N N . CYS A 1 940 ? 28.525 -14.636 -11.054 1.00 95.06 940 CYS A N 1
ATOM 7247 C CA . CYS A 1 940 ? 29.512 -14.958 -12.085 1.00 95.06 940 CYS A CA 1
ATOM 7248 C C . CYS A 1 940 ? 29.916 -16.439 -12.036 1.00 95.06 940 CYS A C 1
ATOM 7250 O O . CYS A 1 940 ? 29.896 -17.103 -13.069 1.00 95.06 940 CYS A O 1
ATOM 7252 N N . MET A 1 941 ? 30.212 -16.976 -10.846 1.00 95.25 941 MET A N 1
ATOM 7253 C CA . MET A 1 941 ? 30.584 -18.387 -10.676 1.00 95.25 941 MET A CA 1
ATOM 7254 C C . MET A 1 941 ? 29.467 -19.348 -11.081 1.00 95.25 941 MET A C 1
ATOM 7256 O O . MET A 1 941 ? 29.727 -20.337 -11.762 1.00 95.25 941 MET A O 1
ATOM 7260 N N . HIS A 1 942 ? 28.219 -19.037 -10.722 1.00 93.25 942 HIS A N 1
ATOM 7261 C CA . HIS A 1 942 ? 27.064 -19.813 -11.164 1.00 93.25 942 HIS A CA 1
ATOM 7262 C C . HIS A 1 942 ? 26.968 -19.852 -12.699 1.00 93.25 942 HIS A C 1
ATOM 7264 O O . HIS A 1 942 ? 26.803 -20.929 -13.270 1.00 93.25 942 HIS A O 1
ATOM 7270 N N . SER A 1 943 ? 27.136 -18.710 -13.379 1.00 90.56 943 SER A N 1
ATOM 7271 C CA . SER A 1 943 ? 27.157 -18.659 -14.848 1.00 90.56 943 SER A CA 1
ATOM 7272 C C . SER A 1 943 ? 28.333 -19.437 -15.450 1.00 90.56 943 SER A C 1
ATOM 7274 O O . SER A 1 943 ? 28.143 -20.175 -16.408 1.00 90.56 943 SER A O 1
ATOM 7276 N N . ILE A 1 944 ? 29.542 -19.309 -14.893 1.00 90.62 944 ILE A N 1
ATOM 7277 C CA . ILE A 1 944 ? 30.741 -19.999 -15.399 1.00 90.62 944 ILE A CA 1
ATOM 7278 C C . ILE A 1 944 ? 30.573 -21.521 -15.347 1.00 90.62 944 ILE A C 1
ATOM 7280 O O . ILE A 1 944 ? 30.861 -22.191 -16.339 1.00 90.62 944 ILE A O 1
ATOM 7284 N N . TRP A 1 945 ? 30.092 -22.066 -14.224 1.00 91.12 945 TRP A N 1
ATOM 7285 C CA . TRP A 1 945 ? 29.909 -23.513 -14.082 1.00 91.12 945 TRP A CA 1
ATOM 7286 C C . TRP A 1 945 ? 28.699 -24.043 -14.848 1.00 91.12 945 TRP A C 1
ATOM 7288 O O . TRP A 1 945 ? 28.832 -25.057 -15.524 1.00 91.12 945 TRP A O 1
ATOM 7298 N N . SER A 1 946 ? 27.556 -23.348 -14.820 1.00 86.94 946 SER A N 1
ATOM 7299 C CA . SER A 1 946 ? 26.363 -23.778 -15.575 1.00 86.94 946 SER A CA 1
ATOM 7300 C C . SER A 1 946 ? 26.591 -23.817 -17.089 1.00 86.94 946 SER A C 1
ATOM 7302 O O . SER A 1 946 ? 25.986 -24.630 -17.780 1.00 86.94 946 SER A O 1
ATOM 7304 N N . LEU A 1 947 ? 27.481 -22.963 -17.601 1.00 85.00 947 LEU A N 1
ATOM 7305 C CA . LEU A 1 947 ? 27.832 -22.888 -19.020 1.00 85.00 947 LEU A CA 1
ATOM 7306 C C . LEU A 1 947 ? 29.096 -23.694 -19.372 1.00 85.00 947 LEU A C 1
ATOM 7308 O O . LEU A 1 947 ? 29.501 -23.695 -20.531 1.00 85.00 947 LEU A O 1
ATOM 7312 N N . GLY A 1 948 ? 29.736 -24.355 -18.398 1.00 85.06 948 GLY A N 1
ATOM 7313 C CA . GLY A 1 948 ? 30.936 -25.170 -18.622 1.00 85.06 948 GLY A CA 1
ATOM 7314 C C . GLY A 1 948 ? 32.149 -24.389 -19.149 1.00 85.06 948 GLY A C 1
ATOM 7315 O O . GLY A 1 948 ? 32.951 -24.938 -19.899 1.00 85.06 948 GLY A O 1
ATOM 7316 N N . LEU A 1 949 ? 32.285 -23.105 -18.795 1.00 84.44 949 LEU A N 1
ATOM 7317 C CA . LEU A 1 949 ? 33.318 -22.214 -19.353 1.00 84.44 949 LEU A CA 1
ATOM 7318 C C . LEU A 1 949 ? 34.712 -22.406 -18.734 1.00 84.44 949 LEU A C 1
ATOM 7320 O O . LEU A 1 949 ? 35.694 -21.900 -19.277 1.00 84.44 949 LEU A O 1
ATOM 7324 N N . ILE A 1 950 ? 34.806 -23.118 -17.608 1.00 85.50 950 ILE A N 1
ATOM 7325 C CA . ILE A 1 950 ? 36.061 -23.450 -16.926 1.00 85.50 950 ILE A CA 1
ATOM 7326 C C . ILE A 1 950 ? 36.210 -24.968 -16.814 1.00 85.50 950 ILE A C 1
ATOM 7328 O O . ILE A 1 950 ? 35.250 -25.673 -16.501 1.00 85.50 950 ILE A O 1
ATOM 7332 N N . GLN A 1 951 ? 37.416 -25.477 -17.066 1.00 82.38 951 GLN A N 1
ATOM 7333 C CA . GLN A 1 951 ? 37.719 -26.893 -16.868 1.00 82.38 951 GLN A CA 1
ATOM 7334 C C . GLN A 1 951 ? 37.836 -27.198 -15.370 1.00 82.38 951 GLN A C 1
ATOM 7336 O O . GLN A 1 951 ? 38.474 -26.455 -14.627 1.00 82.38 951 GLN A O 1
ATOM 7341 N N . LEU A 1 952 ? 37.222 -28.296 -14.922 1.00 83.12 952 LEU A N 1
ATOM 7342 C CA . LEU A 1 952 ? 37.322 -28.736 -13.530 1.00 83.12 952 LEU A CA 1
ATOM 7343 C C . LEU A 1 952 ? 38.747 -29.200 -13.208 1.00 83.12 952 LEU A C 1
ATOM 7345 O O . LEU A 1 952 ? 39.407 -29.816 -14.046 1.00 83.12 952 LEU A O 1
ATOM 7349 N N . ASN A 1 953 ? 39.173 -28.979 -11.962 1.00 78.56 953 ASN A N 1
ATOM 7350 C CA . ASN A 1 953 ? 40.473 -29.395 -11.425 1.00 78.56 953 ASN A CA 1
ATOM 7351 C C . ASN A 1 953 ? 41.699 -28.628 -11.956 1.00 78.56 953 ASN A C 1
ATOM 7353 O O . ASN A 1 953 ? 42.820 -29.089 -11.735 1.00 78.56 953 ASN A O 1
ATOM 7357 N N . THR A 1 954 ? 41.530 -27.472 -12.606 1.00 86.62 954 THR A N 1
ATOM 7358 C CA . THR A 1 954 ? 42.655 -26.538 -12.800 1.00 86.62 954 THR A CA 1
ATOM 7359 C C . THR A 1 954 ? 42.954 -25.785 -11.503 1.00 86.62 954 THR A C 1
ATOM 7361 O O . THR A 1 954 ? 42.112 -25.715 -10.605 1.00 86.62 954 THR A O 1
ATOM 7364 N N . GLU A 1 955 ? 44.153 -25.214 -11.384 1.00 85.25 955 GLU A N 1
ATOM 7365 C CA . GLU A 1 955 ? 44.557 -24.460 -10.190 1.00 85.25 955 GLU A CA 1
ATOM 7366 C C . GLU A 1 955 ? 43.645 -23.239 -9.960 1.00 85.25 955 GLU A C 1
ATOM 7368 O O . GLU A 1 955 ? 43.216 -22.972 -8.834 1.00 85.25 955 GLU A O 1
ATOM 7373 N N . GLU A 1 956 ? 43.246 -22.554 -11.037 1.00 85.00 956 GLU A N 1
ATOM 7374 C CA . GLU A 1 956 ? 42.305 -21.432 -10.987 1.00 85.00 956 GLU A CA 1
ATOM 7375 C C . GLU A 1 956 ? 40.901 -21.872 -10.554 1.00 85.00 956 GLU A C 1
ATOM 7377 O O . GLU A 1 956 ? 40.239 -21.178 -9.778 1.00 85.00 956 GLU A O 1
ATOM 7382 N N . GLU A 1 957 ? 40.440 -23.032 -11.029 1.00 89.94 957 GLU A N 1
ATOM 7383 C CA . GLU A 1 957 ? 39.132 -23.573 -10.662 1.00 89.94 957 GLU A CA 1
ATOM 7384 C C . GLU A 1 957 ? 39.091 -23.958 -9.185 1.00 89.94 957 GLU A C 1
ATOM 7386 O O . GLU A 1 957 ? 38.150 -23.579 -8.490 1.00 89.94 957 GLU A O 1
ATOM 7391 N N . GLN A 1 958 ? 40.131 -24.628 -8.682 1.00 91.19 958 GLN A N 1
ATOM 7392 C CA . GLN A 1 958 ? 40.234 -25.005 -7.271 1.00 91.19 958 GLN A CA 1
ATOM 7393 C C . GLN A 1 958 ? 40.235 -23.778 -6.352 1.00 91.19 958 GLN A C 1
ATOM 7395 O O . GLN A 1 958 ? 39.566 -23.781 -5.316 1.00 91.19 958 GLN A O 1
ATOM 7400 N N . LEU A 1 959 ? 40.928 -22.704 -6.743 1.00 90.81 959 LEU A N 1
ATOM 7401 C CA . LEU A 1 959 ? 40.969 -21.449 -5.991 1.00 90.81 959 LEU A CA 1
ATOM 7402 C C . LEU A 1 959 ? 39.572 -20.813 -5.845 1.00 90.81 959 LEU A C 1
ATOM 7404 O O . LEU A 1 959 ? 39.162 -20.403 -4.750 1.00 90.81 959 LEU A O 1
ATOM 7408 N N . LEU A 1 960 ? 38.814 -20.751 -6.942 1.00 94.88 960 LEU A N 1
ATOM 7409 C CA . LEU A 1 960 ? 37.455 -20.204 -6.947 1.00 94.88 960 LEU A CA 1
ATOM 7410 C C . LEU A 1 960 ? 36.467 -21.147 -6.241 1.00 94.88 960 LEU A C 1
ATOM 7412 O O . LEU A 1 960 ? 35.650 -20.691 -5.435 1.00 94.88 960 LEU A O 1
ATOM 7416 N N . ALA A 1 961 ? 36.583 -22.459 -6.464 1.00 94.50 961 ALA A N 1
ATOM 7417 C CA . ALA A 1 961 ? 35.772 -23.483 -5.813 1.00 94.50 961 ALA A CA 1
ATOM 7418 C C . ALA A 1 961 ? 35.945 -23.462 -4.289 1.00 94.50 961 ALA A C 1
ATOM 7420 O O . ALA A 1 961 ? 34.950 -23.494 -3.566 1.00 94.50 961 ALA A O 1
ATOM 7421 N N . ALA A 1 962 ? 37.173 -23.318 -3.782 1.00 94.50 962 ALA A N 1
ATOM 7422 C CA . ALA A 1 962 ? 37.434 -23.181 -2.349 1.00 94.50 962 ALA A CA 1
ATOM 7423 C C . ALA A 1 962 ? 36.661 -22.002 -1.737 1.00 94.50 962 ALA A C 1
ATOM 7425 O O . ALA A 1 962 ? 36.076 -22.121 -0.656 1.00 94.50 962 ALA A O 1
ATOM 7426 N N . SER A 1 963 ? 36.610 -20.876 -2.452 1.00 96.31 963 SER A N 1
ATOM 7427 C CA . SER A 1 963 ? 35.886 -19.686 -2.010 1.00 96.31 963 SER A CA 1
ATOM 7428 C C . SER A 1 963 ? 34.369 -19.903 -2.019 1.00 96.31 963 SER A C 1
ATOM 7430 O O . SER A 1 963 ? 33.710 -19.601 -1.025 1.00 96.31 963 SER A O 1
ATOM 7432 N N . VAL A 1 964 ? 33.800 -20.485 -3.082 1.00 97.31 964 VAL A N 1
ATOM 7433 C CA . VAL A 1 964 ? 32.353 -20.767 -3.135 1.00 97.31 964 VAL A CA 1
ATOM 7434 C C . VAL A 1 964 ? 31.937 -21.816 -2.104 1.00 97.31 964 VAL A C 1
ATOM 7436 O O . VAL A 1 964 ? 30.932 -21.624 -1.421 1.00 97.31 964 VAL A O 1
ATOM 7439 N N . LEU A 1 965 ? 32.716 -22.888 -1.927 1.00 96.06 965 LEU A N 1
ATOM 7440 C CA . LEU A 1 965 ? 32.432 -23.929 -0.936 1.00 96.06 965 LEU A CA 1
ATOM 7441 C C . LEU A 1 965 ? 32.373 -23.343 0.475 1.00 96.06 965 LEU A C 1
ATOM 7443 O O . LEU A 1 965 ? 31.440 -23.622 1.228 1.00 96.06 965 LEU A O 1
ATOM 7447 N N . ARG A 1 966 ? 33.328 -22.468 0.809 1.00 96.12 966 ARG A N 1
ATOM 7448 C CA . ARG A 1 966 ? 33.344 -21.728 2.075 1.00 96.12 966 ARG A CA 1
ATOM 7449 C C . ARG A 1 966 ? 32.089 -20.862 2.235 1.00 96.12 966 ARG A C 1
ATOM 7451 O O . ARG A 1 966 ? 31.459 -20.903 3.289 1.00 96.12 966 ARG A O 1
ATOM 7458 N N . LEU A 1 967 ? 31.713 -20.106 1.199 1.00 97.44 967 LEU A N 1
ATOM 7459 C CA . LEU A 1 967 ? 30.524 -19.241 1.205 1.00 97.44 967 LEU A CA 1
ATOM 7460 C C . LEU A 1 967 ? 29.207 -20.036 1.272 1.00 97.44 967 LEU A C 1
ATOM 7462 O O . LEU A 1 967 ? 28.211 -19.525 1.778 1.00 97.44 967 LEU A O 1
ATOM 7466 N N . SER A 1 968 ? 29.187 -21.300 0.838 1.00 96.69 968 SER A N 1
ATOM 7467 C CA . SER A 1 968 ? 28.004 -22.177 0.915 1.00 96.69 968 SER A CA 1
ATOM 7468 C C . SER A 1 968 ? 27.589 -22.551 2.346 1.00 96.69 968 SER A C 1
ATOM 7470 O O . SER A 1 968 ? 26.525 -23.141 2.542 1.00 96.69 968 SER A O 1
ATOM 7472 N N . LEU A 1 969 ? 28.413 -22.189 3.336 1.00 96.69 969 LEU A N 1
ATOM 7473 C CA . LEU A 1 969 ? 28.174 -22.328 4.773 1.00 96.69 969 LEU A CA 1
ATOM 7474 C C . LEU A 1 969 ? 28.241 -20.959 5.491 1.00 96.69 969 LEU A C 1
ATOM 7476 O O . LEU A 1 969 ? 28.423 -20.900 6.699 1.00 96.69 969 LEU A O 1
ATOM 7480 N N . GLU A 1 970 ? 28.125 -19.843 4.766 1.00 94.75 970 GLU A N 1
ATOM 7481 C CA . GLU A 1 970 ? 28.234 -18.486 5.321 1.00 94.75 970 GLU A CA 1
ATOM 7482 C C . GLU A 1 970 ? 27.108 -18.158 6.322 1.00 94.75 970 GLU A C 1
ATOM 7484 O O . GLU A 1 970 ? 25.978 -18.644 6.201 1.00 94.75 970 GLU A O 1
ATOM 7489 N N . LYS A 1 971 ? 27.382 -17.263 7.282 1.00 94.12 971 LYS A N 1
ATOM 7490 C CA . LYS A 1 971 ? 26.376 -16.747 8.228 1.00 94.12 971 LYS A CA 1
ATOM 7491 C C . LYS A 1 971 ? 25.271 -15.905 7.584 1.00 94.12 971 LYS A C 1
ATOM 7493 O O . LYS A 1 971 ? 24.167 -15.851 8.115 1.00 94.12 971 LYS A O 1
ATOM 7498 N N . LEU A 1 972 ? 25.564 -15.242 6.464 1.00 93.81 972 LEU A N 1
ATOM 7499 C CA . LEU A 1 972 ? 24.628 -14.386 5.734 1.00 93.81 972 LEU A CA 1
ATOM 7500 C C . LEU A 1 972 ? 23.759 -15.216 4.784 1.00 93.81 972 LEU A C 1
ATOM 7502 O O . LEU A 1 972 ? 24.262 -15.807 3.829 1.00 93.81 972 LEU A O 1
ATOM 7506 N N . ASP A 1 973 ? 22.445 -15.184 5.001 1.00 94.44 973 ASP A N 1
ATOM 7507 C CA . ASP A 1 973 ? 21.455 -16.003 4.290 1.00 94.44 973 ASP A CA 1
ATOM 7508 C C . ASP A 1 973 ? 21.534 -15.895 2.761 1.00 94.44 973 ASP A C 1
ATOM 7510 O O . ASP A 1 973 ? 21.590 -16.909 2.065 1.00 94.44 973 ASP A O 1
ATOM 7514 N N . LYS A 1 974 ? 21.594 -14.669 2.223 1.00 94.06 974 LYS A N 1
ATOM 7515 C CA . LYS A 1 974 ? 21.636 -14.441 0.768 1.00 94.06 974 LYS A CA 1
ATOM 7516 C C . LYS A 1 974 ? 22.928 -14.961 0.131 1.00 94.06 974 LYS A C 1
ATOM 7518 O O . LYS A 1 974 ? 22.884 -15.524 -0.958 1.00 94.06 974 LYS A O 1
ATOM 7523 N N . VAL A 1 975 ? 24.063 -14.792 0.811 1.00 96.56 975 VAL A N 1
ATOM 7524 C CA . VAL A 1 975 ? 25.369 -15.280 0.340 1.00 96.56 975 VAL A CA 1
ATOM 7525 C C . VAL A 1 975 ? 25.395 -16.808 0.373 1.00 96.56 975 VAL A C 1
ATOM 7527 O O . VAL A 1 975 ? 25.761 -17.428 -0.624 1.00 96.56 975 VAL A O 1
ATOM 7530 N N . ARG A 1 976 ? 24.923 -17.413 1.474 1.00 96.31 976 ARG A N 1
ATOM 7531 C CA . ARG A 1 976 ? 24.835 -18.870 1.640 1.00 96.31 976 ARG A CA 1
ATOM 7532 C C . ARG A 1 976 ? 23.978 -19.519 0.558 1.00 96.31 976 ARG A C 1
ATOM 7534 O O . ARG A 1 976 ? 24.418 -20.477 -0.073 1.00 96.31 976 ARG A O 1
ATOM 7541 N N . LEU A 1 977 ? 22.783 -18.978 0.317 1.00 95.75 977 LEU A N 1
ATOM 7542 C CA . LEU A 1 977 ? 21.854 -19.500 -0.684 1.00 95.75 977 LEU A CA 1
ATOM 7543 C C . LEU A 1 977 ? 22.447 -19.458 -2.099 1.00 95.75 977 LEU A C 1
ATOM 7545 O O . LEU A 1 977 ? 22.442 -20.472 -2.795 1.00 95.75 977 LEU A O 1
ATOM 7549 N N . LEU A 1 978 ? 22.999 -18.313 -2.509 1.00 95.75 978 LEU A N 1
ATOM 7550 C CA . LEU A 1 978 ? 23.591 -18.161 -3.841 1.00 95.75 978 LEU A CA 1
ATOM 7551 C C . LEU A 1 978 ? 24.834 -19.037 -4.026 1.00 95.75 978 LEU A C 1
ATOM 7553 O O . LEU A 1 978 ? 25.013 -19.625 -5.089 1.00 95.75 978 LEU A O 1
ATOM 7557 N N . ALA A 1 979 ? 25.670 -19.175 -2.996 1.00 96.62 979 ALA A N 1
ATOM 7558 C CA . ALA A 1 979 ? 26.830 -20.058 -3.042 1.00 96.62 979 ALA A CA 1
ATOM 7559 C C . ALA A 1 979 ? 26.432 -21.535 -3.136 1.00 96.62 979 ALA A C 1
ATOM 7561 O O . ALA A 1 979 ? 27.038 -22.277 -3.905 1.00 96.62 979 ALA A O 1
ATOM 7562 N N . ALA A 1 980 ? 25.382 -21.956 -2.425 1.00 94.38 980 ALA A N 1
ATOM 7563 C CA . ALA A 1 980 ? 24.836 -23.305 -2.541 1.00 94.38 980 ALA A CA 1
ATOM 7564 C C . ALA A 1 980 ? 24.293 -23.591 -3.954 1.00 94.38 980 ALA A C 1
ATOM 7566 O O . ALA A 1 980 ? 24.541 -24.666 -4.498 1.00 94.38 980 ALA A O 1
ATOM 7567 N N . GLN A 1 981 ? 23.605 -22.620 -4.567 1.00 92.81 981 GLN A N 1
ATOM 7568 C CA . GLN A 1 981 ? 23.104 -22.714 -5.944 1.00 92.81 981 GLN A CA 1
ATOM 7569 C C . GLN A 1 981 ? 24.241 -22.733 -6.979 1.00 92.81 981 GLN A C 1
ATOM 7571 O O . GLN A 1 981 ? 24.205 -23.520 -7.924 1.00 92.81 981 GLN A O 1
ATOM 7576 N N . ALA A 1 982 ? 25.278 -21.907 -6.802 1.00 93.06 982 ALA A N 1
ATOM 7577 C CA . ALA A 1 982 ? 26.478 -21.943 -7.637 1.00 93.06 982 ALA A CA 1
ATOM 7578 C C . ALA A 1 982 ? 27.199 -23.297 -7.522 1.00 93.06 982 ALA A C 1
ATOM 7580 O O . ALA A 1 982 ? 27.575 -23.883 -8.532 1.00 93.06 982 ALA A O 1
ATOM 7581 N N . TRP A 1 983 ? 27.323 -23.835 -6.306 1.00 93.31 983 TRP A N 1
ATOM 7582 C CA . TRP A 1 983 ? 27.930 -25.144 -6.073 1.00 93.31 983 TRP A CA 1
ATOM 7583 C C . TRP A 1 983 ? 27.129 -26.293 -6.700 1.00 93.31 983 TRP A C 1
ATOM 7585 O O . TRP A 1 983 ? 27.717 -27.202 -7.276 1.00 93.31 983 TRP A O 1
ATOM 7595 N N . SER A 1 984 ? 25.794 -26.237 -6.659 1.00 90.44 984 SER A N 1
ATOM 7596 C CA . SER A 1 984 ? 24.945 -27.225 -7.343 1.00 90.44 984 SER A CA 1
ATOM 7597 C C . SER A 1 984 ? 25.183 -27.233 -8.857 1.00 90.44 984 SER A C 1
ATOM 7599 O O . SER A 1 984 ? 25.252 -28.299 -9.460 1.00 90.44 984 SER A O 1
ATOM 7601 N N . ALA A 1 985 ? 25.382 -26.055 -9.465 1.00 87.25 985 ALA A N 1
ATOM 7602 C CA . ALA A 1 985 ? 25.721 -25.949 -10.886 1.00 87.25 985 ALA A CA 1
ATOM 7603 C C . ALA A 1 985 ? 27.082 -26.594 -11.212 1.00 87.25 985 ALA A C 1
ATOM 7605 O O . ALA A 1 985 ? 27.236 -27.192 -12.272 1.00 87.25 985 ALA A O 1
ATOM 7606 N N . ARG A 1 986 ? 28.051 -26.534 -10.288 1.00 89.31 986 ARG A N 1
ATOM 7607 C CA . ARG A 1 986 ? 29.350 -27.217 -10.414 1.00 89.31 986 ARG A CA 1
ATOM 7608 C C . ARG A 1 986 ? 29.224 -28.744 -10.362 1.00 89.31 986 ARG A C 1
ATOM 7610 O O . ARG A 1 986 ? 29.931 -29.439 -11.081 1.00 89.31 986 ARG A O 1
ATOM 7617 N N . GLU A 1 987 ? 28.341 -29.270 -9.513 1.00 84.81 987 GLU A N 1
ATOM 7618 C CA . GLU A 1 987 ? 28.138 -30.717 -9.323 1.00 84.81 987 GLU A CA 1
ATOM 7619 C C . GLU A 1 987 ? 27.290 -31.367 -10.436 1.00 84.81 987 GLU A C 1
ATOM 7621 O O . GLU A 1 987 ? 27.145 -32.588 -10.447 1.00 84.81 987 GLU A O 1
ATOM 7626 N N . SER A 1 988 ? 26.760 -30.582 -11.390 1.00 71.12 988 SER A N 1
ATOM 7627 C CA . SER A 1 988 ? 25.833 -31.044 -12.444 1.00 71.12 988 SER A CA 1
ATOM 7628 C C . SER A 1 988 ? 24.610 -31.797 -11.894 1.00 71.12 988 SER A C 1
ATOM 7630 O O . SER A 1 988 ? 24.042 -32.665 -12.556 1.00 71.12 988 SER A O 1
ATOM 7632 N N . THR A 1 989 ? 24.206 -31.491 -10.660 1.00 63.75 989 THR A N 1
ATOM 7633 C CA . THR A 1 989 ? 23.027 -32.069 -10.019 1.00 63.75 989 THR A CA 1
ATOM 7634 C C . THR A 1 989 ? 21.780 -31.332 -10.493 1.00 63.75 989 THR A C 1
ATOM 7636 O O . THR A 1 989 ? 21.473 -30.235 -10.031 1.00 63.75 989 THR A O 1
ATOM 7639 N N . ASP A 1 990 ? 21.051 -31.954 -11.419 1.00 55.34 990 ASP A N 1
ATOM 7640 C CA . ASP A 1 990 ? 19.726 -31.509 -11.852 1.00 55.34 990 ASP A CA 1
ATOM 7641 C C . ASP A 1 990 ? 18.721 -31.776 -10.719 1.00 55.34 990 ASP A C 1
ATOM 7643 O O . ASP A 1 990 ? 18.211 -32.886 -10.557 1.00 55.34 990 ASP A O 1
ATOM 7647 N N . SER A 1 991 ? 18.485 -30.791 -9.852 1.00 51.03 991 SER A N 1
ATOM 7648 C CA . SER A 1 991 ? 17.442 -30.895 -8.831 1.00 51.03 991 SER A CA 1
ATOM 7649 C C . SER A 1 991 ? 17.029 -29.523 -8.312 1.00 51.03 991 SER A C 1
ATOM 7651 O O . SER A 1 991 ? 17.878 -28.680 -8.052 1.00 51.03 991 SER A O 1
ATOM 7653 N N . ALA A 1 992 ? 15.710 -29.350 -8.176 1.00 61.78 992 ALA A N 1
ATOM 7654 C CA . ALA A 1 992 ? 14.942 -28.287 -7.518 1.00 61.78 992 ALA A CA 1
ATOM 7655 C C . ALA A 1 992 ? 15.699 -27.032 -7.030 1.00 61.78 992 ALA A C 1
ATOM 7657 O O . ALA A 1 992 ? 16.621 -27.106 -6.220 1.00 61.78 992 ALA A O 1
ATOM 7658 N N . THR A 1 993 ? 15.204 -25.853 -7.421 1.00 78.00 993 THR A N 1
ATOM 7659 C CA . THR A 1 993 ? 15.675 -24.550 -6.932 1.00 78.00 993 THR A CA 1
ATOM 7660 C C . THR A 1 993 ? 15.757 -24.532 -5.402 1.00 78.00 993 THR A C 1
ATOM 7662 O O . THR A 1 993 ? 14.730 -24.506 -4.727 1.00 78.00 993 THR A O 1
ATOM 7665 N N . LEU A 1 994 ? 16.981 -24.531 -4.863 1.00 87.06 994 LEU A N 1
ATOM 7666 C CA . LEU A 1 994 ? 17.221 -24.485 -3.420 1.00 87.06 994 LEU A CA 1
ATOM 7667 C C . LEU A 1 994 ? 16.569 -23.240 -2.810 1.00 87.06 994 LEU A C 1
ATOM 7669 O O . LEU A 1 994 ? 16.710 -22.135 -3.346 1.00 87.06 994 LEU A O 1
ATOM 7673 N N . THR A 1 995 ? 15.903 -23.422 -1.672 1.00 91.31 995 THR A N 1
ATOM 7674 C CA . THR A 1 995 ? 15.332 -22.353 -0.849 1.00 91.31 995 THR A CA 1
ATOM 7675 C C . THR A 1 995 ? 16.229 -22.033 0.345 1.00 91.31 995 THR A C 1
ATOM 7677 O O . THR A 1 995 ? 17.139 -22.787 0.698 1.00 91.31 995 THR A O 1
ATOM 7680 N N . LEU A 1 996 ? 15.954 -20.911 1.018 1.00 90.12 996 LEU A N 1
ATOM 7681 C CA . LEU A 1 996 ? 16.667 -20.561 2.246 1.00 90.12 996 LEU A CA 1
ATOM 7682 C C . LEU A 1 996 ? 16.463 -21.612 3.353 1.00 90.12 996 LEU A C 1
ATOM 7684 O O . LEU A 1 996 ? 17.394 -21.897 4.100 1.00 90.12 996 LEU A O 1
ATOM 7688 N N . ALA A 1 997 ? 15.271 -22.210 3.447 1.00 89.81 997 ALA A N 1
ATOM 7689 C CA . ALA A 1 997 ? 14.985 -23.245 4.438 1.00 89.81 997 ALA A CA 1
ATOM 7690 C C . ALA A 1 997 ? 15.847 -24.498 4.211 1.00 89.81 997 ALA A C 1
ATOM 7692 O O . ALA A 1 997 ? 16.359 -25.069 5.176 1.00 89.81 997 ALA A O 1
ATOM 7693 N N . ASP A 1 998 ? 16.077 -24.865 2.946 1.00 90.62 998 ASP A N 1
ATOM 7694 C CA . ASP A 1 998 ? 16.913 -26.012 2.586 1.00 90.62 998 ASP A CA 1
ATOM 7695 C C . ASP A 1 998 ? 18.350 -25.803 3.067 1.00 90.62 998 ASP A C 1
ATOM 7697 O O . ASP A 1 998 ? 18.880 -26.625 3.816 1.00 90.62 998 ASP A O 1
ATOM 7701 N N . VAL A 1 999 ? 18.953 -24.659 2.719 1.00 93.19 999 VAL A N 1
ATOM 7702 C CA . VAL A 1 999 ? 20.361 -24.341 3.034 1.00 93.19 999 VAL A CA 1
ATOM 7703 C C . VAL A 1 999 ? 20.601 -23.927 4.492 1.00 93.19 999 VAL A C 1
ATOM 7705 O O . VAL A 1 999 ? 21.745 -23.729 4.899 1.00 93.19 999 VAL A O 1
ATOM 7708 N N . SER A 1 1000 ? 19.540 -23.777 5.287 1.00 94.19 1000 SER A N 1
ATOM 7709 C CA . SER A 1 1000 ? 19.600 -23.546 6.739 1.00 94.19 1000 SER A CA 1
ATOM 7710 C C . SER A 1 1000 ? 19.314 -24.810 7.558 1.00 94.19 1000 SER A C 1
ATOM 7712 O O . SER A 1 1000 ? 19.334 -24.760 8.786 1.00 94.19 1000 SER A O 1
ATOM 7714 N N . SER A 1 1001 ? 19.028 -25.942 6.909 1.00 95.31 1001 SER A N 1
ATOM 7715 C CA . SER A 1 1001 ? 18.644 -27.182 7.584 1.00 95.31 1001 SER A CA 1
ATOM 7716 C C . SER A 1 1001 ? 19.845 -27.993 8.079 1.00 95.31 1001 SER A C 1
ATOM 7718 O O . SER A 1 1001 ? 20.909 -28.026 7.458 1.00 95.31 1001 SER A O 1
ATOM 7720 N N . THR A 1 1002 ? 19.653 -28.758 9.157 1.00 95.56 1002 THR A N 1
ATOM 7721 C CA . THR A 1 1002 ? 20.653 -29.729 9.637 1.00 95.56 1002 THR A CA 1
ATOM 7722 C C . THR A 1 1002 ? 21.023 -30.748 8.552 1.00 95.56 1002 THR A C 1
ATOM 7724 O O . THR A 1 1002 ? 22.176 -31.164 8.460 1.00 95.56 1002 THR A O 1
ATOM 7727 N N . GLY A 1 1003 ? 20.064 -31.132 7.697 1.00 95.12 1003 GLY A N 1
ATOM 7728 C CA . GLY A 1 1003 ? 20.288 -32.066 6.589 1.00 95.12 1003 GLY A CA 1
ATOM 7729 C C . GLY A 1 1003 ? 21.256 -31.527 5.532 1.00 95.12 1003 GLY A C 1
ATOM 7730 O O . GLY A 1 1003 ? 22.147 -32.254 5.085 1.00 95.12 1003 GLY A O 1
ATOM 7731 N N . TYR A 1 1004 ? 21.142 -30.243 5.187 1.00 94.94 1004 TYR A N 1
ATOM 7732 C CA . TYR A 1 1004 ? 22.068 -29.584 4.266 1.00 94.94 1004 TYR A CA 1
ATOM 7733 C C . TYR A 1 1004 ? 23.492 -29.541 4.827 1.00 94.94 1004 TYR A C 1
ATOM 7735 O O . TYR A 1 1004 ? 24.425 -29.997 4.164 1.00 94.94 1004 TYR A O 1
ATOM 7743 N N . PHE A 1 1005 ? 23.661 -29.087 6.076 1.00 95.75 1005 PHE A N 1
ATOM 7744 C CA . PHE A 1 1005 ? 24.976 -29.065 6.728 1.00 95.75 1005 PHE A CA 1
ATOM 7745 C C . PHE A 1 1005 ? 25.582 -30.466 6.844 1.00 95.75 1005 PHE A C 1
ATOM 7747 O O . PHE A 1 1005 ? 26.766 -30.638 6.574 1.00 95.75 1005 PHE A O 1
ATOM 7754 N N . LYS A 1 1006 ? 24.780 -31.488 7.164 1.00 94.19 1006 LYS A N 1
ATOM 7755 C CA . LYS A 1 1006 ? 25.248 -32.880 7.207 1.00 94.19 1006 LYS A CA 1
ATOM 7756 C C . LYS A 1 1006 ? 25.807 -33.332 5.858 1.00 94.19 1006 LYS A C 1
ATOM 7758 O O . LYS A 1 1006 ? 26.903 -33.878 5.808 1.00 94.19 1006 LYS A O 1
ATOM 7763 N N . THR A 1 1007 ? 25.075 -33.067 4.779 1.00 92.44 1007 THR A N 1
ATOM 7764 C CA . THR A 1 1007 ? 25.487 -33.434 3.416 1.00 92.44 1007 THR A CA 1
ATOM 7765 C C . THR A 1 1007 ? 26.763 -32.695 3.006 1.00 92.44 1007 THR A C 1
ATOM 7767 O O . THR A 1 1007 ? 27.679 -33.293 2.451 1.00 92.44 1007 THR A O 1
ATOM 7770 N N . ARG A 1 1008 ? 26.870 -31.400 3.332 1.00 93.00 1008 ARG A N 1
ATOM 7771 C CA . ARG A 1 1008 ? 28.061 -30.593 3.018 1.00 93.00 1008 ARG A CA 1
ATOM 7772 C C . ARG A 1 1008 ? 29.293 -30.976 3.836 1.00 93.00 1008 ARG A C 1
ATOM 7774 O O . ARG A 1 1008 ? 30.400 -30.838 3.329 1.00 93.00 1008 ARG A O 1
ATOM 7781 N N . LEU A 1 1009 ? 29.121 -31.461 5.066 1.00 93.69 1009 LEU A N 1
ATOM 7782 C CA . LEU A 1 1009 ? 30.224 -31.884 5.937 1.00 93.69 1009 LEU A CA 1
ATOM 7783 C C . LEU A 1 1009 ? 30.637 -33.348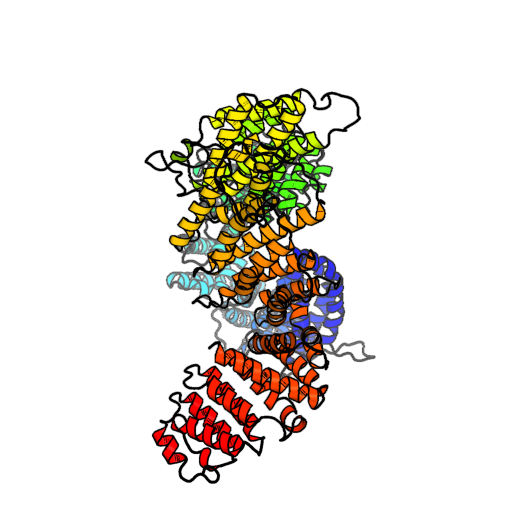 5.740 1.00 93.69 1009 LEU A C 1
ATOM 7785 O O . LEU A 1 1009 ? 31.749 -33.705 6.118 1.00 93.69 1009 LEU A O 1
ATOM 7789 N N . GLU A 1 1010 ? 29.809 -34.181 5.105 1.00 91.75 1010 GLU A N 1
ATOM 7790 C CA . GLU A 1 1010 ? 30.109 -35.593 4.819 1.00 91.75 1010 GLU A CA 1
ATOM 7791 C C . GLU A 1 1010 ? 31.501 -35.835 4.190 1.00 91.75 1010 GLU A C 1
ATOM 7793 O O . GLU A 1 1010 ? 32.189 -36.767 4.623 1.00 91.75 1010 GLU A O 1
ATOM 7798 N N . PRO A 1 1011 ? 32.001 -35.007 3.241 1.00 90.75 1011 PRO A N 1
ATOM 7799 C CA . PRO A 1 1011 ? 33.342 -35.181 2.684 1.00 90.75 1011 PRO A CA 1
ATOM 7800 C C . PRO A 1 1011 ? 34.463 -35.169 3.734 1.00 90.75 1011 PRO A C 1
ATOM 7802 O O . PRO A 1 1011 ? 35.496 -35.801 3.518 1.00 90.75 1011 PRO A O 1
ATOM 7805 N N . LEU A 1 1012 ? 34.272 -34.528 4.896 1.00 90.50 1012 LEU A N 1
ATOM 7806 C CA . LEU A 1 1012 ? 35.248 -34.527 5.995 1.00 90.50 1012 LEU A CA 1
ATOM 7807 C C . LEU A 1 1012 ? 35.474 -35.916 6.610 1.00 90.50 1012 LEU A C 1
ATOM 7809 O O . LEU A 1 1012 ? 36.494 -36.119 7.269 1.00 90.50 1012 LEU A O 1
ATOM 7813 N N . LEU A 1 1013 ? 34.583 -36.879 6.365 1.00 89.75 1013 LEU A N 1
ATOM 7814 C CA . LEU A 1 1013 ? 34.753 -38.277 6.767 1.00 89.75 1013 LEU A CA 1
ATOM 7815 C C . LEU A 1 1013 ? 35.488 -39.106 5.697 1.00 89.75 1013 LEU A C 1
ATOM 7817 O O . LEU A 1 1013 ? 36.001 -40.185 5.978 1.00 89.75 1013 LEU A O 1
ATOM 7821 N N . ARG A 1 1014 ? 35.624 -38.624 4.457 1.00 87.75 1014 ARG A N 1
ATOM 7822 C CA . ARG A 1 1014 ? 36.287 -39.393 3.388 1.00 87.75 1014 ARG A CA 1
ATOM 7823 C C . ARG A 1 1014 ? 37.814 -39.263 3.490 1.00 87.75 1014 ARG A C 1
ATOM 7825 O O . ARG A 1 1014 ? 38.311 -38.134 3.525 1.00 87.75 1014 ARG A O 1
ATOM 7832 N N . PRO A 1 1015 ? 38.596 -40.360 3.485 1.00 76.12 1015 PRO A N 1
ATOM 7833 C CA . PRO A 1 1015 ? 40.062 -40.285 3.522 1.00 76.12 1015 PRO A CA 1
ATOM 7834 C C . PRO A 1 1015 ? 40.669 -39.482 2.358 1.00 76.12 1015 PRO A C 1
ATOM 7836 O O . PRO A 1 1015 ? 41.647 -38.775 2.561 1.00 76.12 1015 PRO A O 1
ATOM 7839 N N . ALA A 1 1016 ? 40.033 -39.512 1.183 1.00 76.81 1016 ALA A N 1
ATOM 7840 C CA . ALA A 1 1016 ? 40.479 -38.856 -0.052 1.00 76.81 1016 ALA A CA 1
ATOM 7841 C C . ALA A 1 1016 ? 39.937 -37.421 -0.262 1.00 76.81 1016 ALA A C 1
ATOM 7843 O O . ALA A 1 1016 ? 39.842 -36.967 -1.395 1.00 76.81 1016 ALA A O 1
ATOM 7844 N N . CYS A 1 1017 ? 39.505 -36.725 0.794 1.00 84.94 1017 CYS A N 1
ATOM 7845 C CA . CYS A 1 1017 ? 39.030 -35.342 0.674 1.00 84.94 1017 CYS A CA 1
ATOM 7846 C C . CYS A 1 1017 ? 40.207 -34.371 0.506 1.00 84.94 1017 CYS A C 1
ATOM 7848 O O . CYS A 1 1017 ? 41.135 -34.398 1.319 1.00 84.94 1017 CYS A O 1
ATOM 7850 N N . ASP A 1 1018 ? 40.148 -33.509 -0.511 1.00 88.06 1018 ASP A N 1
ATOM 7851 C CA . ASP A 1 1018 ? 41.206 -32.543 -0.806 1.00 88.06 1018 ASP A CA 1
ATOM 7852 C C . ASP A 1 1018 ? 41.420 -31.538 0.333 1.00 88.06 1018 ASP A C 1
ATOM 7854 O O . ASP A 1 1018 ? 40.476 -31.028 0.943 1.00 88.06 1018 ASP A O 1
ATOM 7858 N N . GLU A 1 1019 ? 42.680 -31.177 0.582 1.00 87.88 1019 GLU A N 1
ATOM 7859 C CA . GLU A 1 1019 ? 43.049 -30.287 1.689 1.00 87.88 1019 GLU A CA 1
ATOM 7860 C C . GLU A 1 1019 ? 42.415 -28.889 1.564 1.00 87.88 1019 GLU A C 1
ATOM 7862 O O . GLU A 1 1019 ? 42.004 -28.294 2.566 1.00 87.88 1019 GLU A O 1
ATOM 7867 N N . TRP A 1 1020 ? 42.286 -28.367 0.339 1.00 90.19 1020 TRP A N 1
ATOM 7868 C CA . TRP A 1 1020 ? 41.627 -27.082 0.085 1.00 90.19 1020 TRP A CA 1
ATOM 7869 C C . TRP A 1 1020 ? 40.139 -27.127 0.468 1.00 90.19 1020 TRP A C 1
ATOM 7871 O O . TRP A 1 1020 ? 39.632 -26.182 1.078 1.00 90.19 1020 TRP A O 1
ATOM 7881 N N . ALA A 1 1021 ? 39.457 -28.243 0.185 1.00 92.19 1021 ALA A N 1
ATOM 7882 C CA . ALA A 1 1021 ? 38.041 -28.429 0.481 1.00 92.19 1021 ALA A CA 1
ATOM 7883 C C . ALA A 1 1021 ? 37.814 -28.570 1.989 1.00 92.19 1021 ALA A C 1
ATOM 7885 O O . ALA A 1 1021 ? 36.918 -27.932 2.543 1.00 92.19 1021 ALA A O 1
ATOM 7886 N N . VAL A 1 1022 ? 38.683 -29.319 2.679 1.00 93.06 1022 VAL A N 1
ATOM 7887 C CA . VAL A 1 1022 ? 38.670 -29.422 4.147 1.00 93.06 1022 VAL A CA 1
ATOM 7888 C C . VAL A 1 1022 ? 38.802 -28.035 4.785 1.00 93.06 1022 VAL A C 1
ATOM 7890 O O . VAL A 1 1022 ? 37.988 -27.665 5.632 1.00 93.06 1022 VAL A O 1
ATOM 7893 N N . LYS A 1 1023 ? 39.777 -27.223 4.352 1.00 92.31 1023 LYS A N 1
ATOM 7894 C CA . LYS A 1 1023 ? 39.966 -25.854 4.869 1.00 92.31 1023 LYS A CA 1
ATOM 7895 C C . LYS A 1 1023 ? 38.754 -24.956 4.593 1.00 92.31 1023 LYS A C 1
ATOM 7897 O O . LYS A 1 1023 ? 38.349 -24.203 5.481 1.00 92.31 1023 LYS A O 1
ATOM 7902 N N . ALA A 1 1024 ? 38.162 -25.045 3.400 1.00 94.69 1024 ALA A N 1
ATOM 7903 C CA . ALA A 1 1024 ? 36.977 -24.276 3.022 1.00 94.69 1024 ALA A CA 1
ATOM 7904 C C . ALA A 1 1024 ? 35.750 -24.632 3.877 1.00 94.69 1024 ALA A C 1
ATOM 7906 O O . ALA A 1 1024 ? 35.102 -23.730 4.412 1.00 94.69 1024 ALA A O 1
ATOM 7907 N N . LEU A 1 1025 ? 35.474 -25.927 4.073 1.00 95.81 1025 LEU A N 1
ATOM 7908 C CA . LEU A 1 1025 ? 34.362 -26.417 4.896 1.00 95.81 1025 LEU A CA 1
ATOM 7909 C C . LEU A 1 1025 ? 34.501 -25.990 6.360 1.00 95.81 1025 LEU A C 1
ATOM 7911 O O . LEU A 1 1025 ? 33.526 -25.548 6.968 1.00 95.81 1025 LEU A O 1
ATOM 7915 N N . LEU A 1 1026 ? 35.711 -26.058 6.921 1.00 94.50 1026 LEU A N 1
ATOM 7916 C CA . LEU A 1 1026 ? 35.965 -25.637 8.302 1.00 94.50 1026 LEU A CA 1
ATOM 7917 C C . LEU A 1 1026 ? 35.804 -24.122 8.479 1.00 94.50 1026 LEU A C 1
ATOM 7919 O O . LEU A 1 1026 ? 35.138 -23.687 9.418 1.00 94.50 1026 LEU A O 1
ATOM 7923 N N . ARG A 1 1027 ? 36.341 -23.310 7.556 1.00 93.94 1027 ARG A N 1
ATOM 7924 C CA . ARG A 1 1027 ? 36.136 -21.848 7.567 1.00 93.94 1027 ARG A CA 1
ATOM 7925 C C . ARG A 1 1027 ? 34.661 -21.474 7.393 1.00 93.94 1027 ARG A C 1
ATOM 7927 O O . ARG A 1 1027 ? 34.176 -20.579 8.077 1.00 93.94 1027 ARG A O 1
ATOM 7934 N N . GLY A 1 1028 ? 33.947 -22.164 6.507 1.00 94.94 1028 GLY A N 1
ATOM 7935 C CA . GLY A 1 1028 ? 32.518 -21.957 6.293 1.00 94.94 1028 GLY A CA 1
ATOM 7936 C C . GLY A 1 1028 ? 31.694 -22.302 7.537 1.00 94.94 1028 GLY A C 1
ATOM 7937 O O . GLY A 1 1028 ? 30.920 -21.481 8.015 1.00 94.94 1028 GLY A O 1
ATOM 7938 N N . THR A 1 1029 ? 31.940 -23.467 8.141 1.00 95.19 1029 THR A N 1
ATOM 7939 C CA . THR A 1 1029 ? 31.271 -23.896 9.385 1.00 95.19 1029 THR A CA 1
ATOM 7940 C C . THR A 1 1029 ? 31.529 -22.928 10.538 1.00 95.19 1029 THR A C 1
ATOM 7942 O O . THR A 1 1029 ? 30.615 -22.623 11.303 1.00 95.19 1029 THR A O 1
ATOM 7945 N N . ALA A 1 1030 ? 32.754 -22.402 10.640 1.00 94.62 1030 ALA A N 1
ATOM 7946 C CA . ALA A 1 1030 ? 33.085 -21.357 11.601 1.00 94.62 1030 ALA A CA 1
ATOM 7947 C C . ALA A 1 1030 ? 32.234 -20.094 11.382 1.00 94.62 1030 ALA A C 1
ATOM 7949 O O . ALA A 1 1030 ? 31.708 -19.552 12.351 1.00 94.62 1030 ALA A O 1
ATOM 7950 N N . SER A 1 1031 ? 32.038 -19.660 10.128 1.00 94.12 1031 SER A N 1
ATOM 7951 C CA . SER A 1 1031 ? 31.139 -18.539 9.820 1.00 94.12 1031 SER A CA 1
ATOM 7952 C C . SER A 1 1031 ? 29.703 -18.832 10.273 1.00 94.12 1031 SER A C 1
ATOM 7954 O O . SER A 1 1031 ? 29.175 -18.065 11.081 1.00 94.12 1031 SER A O 1
ATOM 7956 N N . ALA A 1 1032 ? 29.102 -19.962 9.866 1.00 94.25 1032 ALA A N 1
ATOM 7957 C CA . ALA A 1 1032 ? 27.747 -20.358 10.286 1.00 94.25 1032 ALA A CA 1
ATOM 7958 C C . ALA A 1 1032 ? 27.554 -20.351 11.813 1.00 94.25 1032 ALA A C 1
ATOM 7960 O O . ALA A 1 1032 ? 26.495 -19.944 12.292 1.00 94.25 1032 ALA A O 1
ATOM 7961 N N . GLY A 1 1033 ? 28.586 -20.743 12.570 1.00 89.00 1033 GLY A N 1
ATOM 7962 C CA . GLY A 1 1033 ? 28.594 -20.748 14.035 1.00 89.00 1033 GLY A CA 1
ATOM 7963 C C . GLY A 1 1033 ? 28.450 -19.371 14.695 1.00 89.00 1033 GLY A C 1
ATOM 7964 O O . GLY A 1 1033 ? 28.108 -19.318 15.873 1.00 89.00 1033 GLY A O 1
ATOM 7965 N N . THR A 1 1034 ? 28.641 -18.289 13.935 1.00 88.38 1034 THR A N 1
ATOM 7966 C CA . THR A 1 1034 ? 28.468 -16.887 14.366 1.00 88.38 1034 THR A CA 1
ATOM 7967 C C . THR A 1 1034 ? 27.200 -16.228 13.790 1.00 88.38 1034 THR A C 1
ATOM 7969 O O . THR A 1 1034 ? 27.038 -15.009 13.870 1.00 88.38 1034 THR A O 1
ATOM 7972 N N . GLY A 1 1035 ? 26.327 -17.009 13.139 1.00 88.75 1035 GLY A N 1
ATOM 7973 C CA . GLY A 1 1035 ? 25.107 -16.525 12.488 1.00 88.75 1035 GLY A CA 1
ATOM 7974 C C . GLY A 1 1035 ? 23.868 -16.498 13.387 1.00 88.75 1035 GLY A C 1
ATOM 7975 O O . GLY A 1 1035 ? 23.955 -16.470 14.612 1.00 88.75 1035 GLY A O 1
ATOM 7976 N N . ALA A 1 1036 ? 22.685 -16.498 12.764 1.00 87.69 1036 ALA A N 1
ATOM 7977 C CA . ALA A 1 1036 ? 21.410 -16.544 13.480 1.00 87.69 1036 ALA A CA 1
ATOM 7978 C C . ALA A 1 1036 ? 21.255 -17.845 14.288 1.00 87.69 1036 ALA A C 1
ATOM 7980 O O . ALA A 1 1036 ? 21.732 -18.900 13.876 1.00 87.69 1036 ALA A O 1
ATOM 7981 N N . GLU A 1 1037 ? 20.527 -17.798 15.406 1.00 89.75 1037 GLU A N 1
ATOM 7982 C CA . GLU A 1 1037 ? 20.446 -18.913 16.361 1.00 89.75 1037 GLU A CA 1
ATOM 7983 C C . GLU A 1 1037 ? 20.050 -20.254 15.717 1.00 89.75 1037 GLU A C 1
ATOM 7985 O O . GLU A 1 1037 ? 20.703 -21.267 15.951 1.00 89.75 1037 GLU A O 1
ATOM 7990 N N . HIS A 1 1038 ? 19.038 -20.264 14.844 1.00 88.81 1038 HIS A N 1
ATOM 7991 C CA . HIS A 1 1038 ? 18.591 -21.481 14.157 1.00 88.81 1038 HIS A CA 1
ATOM 7992 C C . HIS A 1 1038 ? 19.679 -22.086 13.247 1.00 88.81 1038 HIS A C 1
ATOM 7994 O O . HIS A 1 1038 ? 19.835 -23.304 13.185 1.00 88.81 1038 HIS A O 1
ATOM 8000 N N . LEU A 1 1039 ? 20.466 -21.240 12.574 1.00 93.88 1039 LEU A N 1
ATOM 8001 C CA . LEU A 1 1039 ? 21.586 -21.650 11.728 1.00 93.88 1039 LEU A CA 1
ATOM 8002 C C . LEU A 1 1039 ? 22.727 -22.225 12.573 1.00 93.88 1039 LEU A C 1
ATOM 8004 O O . LEU A 1 1039 ? 23.310 -23.256 12.228 1.00 93.88 1039 LEU A O 1
ATOM 8008 N N . VAL A 1 1040 ? 23.028 -21.574 13.699 1.00 93.88 1040 VAL A N 1
ATOM 8009 C CA . VAL A 1 1040 ? 24.019 -22.047 14.671 1.00 93.88 1040 VAL A CA 1
ATOM 8010 C C . VAL A 1 1040 ? 23.609 -23.416 15.215 1.00 93.88 1040 VAL A C 1
ATOM 8012 O O . VAL A 1 1040 ? 24.433 -24.326 15.250 1.00 93.88 1040 VAL A O 1
ATOM 8015 N N . GLN A 1 1041 ? 22.336 -23.608 15.572 1.00 93.00 1041 GLN A N 1
ATOM 8016 C CA . GLN A 1 1041 ? 21.812 -24.899 16.025 1.00 93.00 1041 GLN A CA 1
ATOM 8017 C C . GLN A 1 1041 ? 21.926 -25.981 14.939 1.00 93.00 1041 GLN A C 1
ATOM 8019 O O . GLN A 1 1041 ? 22.434 -27.067 15.217 1.00 93.00 1041 GLN A O 1
ATOM 8024 N N . ALA A 1 1042 ? 21.511 -25.689 13.701 1.00 93.69 1042 ALA A N 1
ATOM 8025 C CA . ALA A 1 1042 ? 21.557 -26.640 12.589 1.00 93.69 1042 ALA A CA 1
ATOM 8026 C C . ALA A 1 1042 ? 22.992 -27.069 12.235 1.00 93.69 1042 ALA A C 1
ATOM 8028 O O . ALA A 1 1042 ? 23.283 -28.265 12.140 1.00 93.69 1042 ALA A O 1
ATOM 8029 N N . SER A 1 1043 ? 23.903 -26.101 12.091 1.00 95.62 1043 SER A N 1
ATOM 8030 C CA . SER A 1 1043 ? 25.319 -26.348 11.789 1.00 95.62 1043 SER A CA 1
ATOM 8031 C C . SER A 1 1043 ? 26.021 -27.132 12.903 1.00 95.62 1043 SER A C 1
ATOM 8033 O O . SER A 1 1043 ? 26.709 -28.116 12.623 1.00 95.62 1043 SER A O 1
ATOM 8035 N N . ARG A 1 1044 ? 25.793 -26.772 14.174 1.00 94.88 1044 ARG A N 1
ATOM 8036 C CA . ARG A 1 1044 ? 26.356 -27.474 15.340 1.00 94.88 1044 ARG A CA 1
ATOM 8037 C C . ARG A 1 1044 ? 25.797 -28.886 15.506 1.00 94.88 1044 ARG A C 1
ATOM 8039 O O . ARG A 1 1044 ? 26.565 -29.800 15.797 1.00 94.88 1044 ARG A O 1
ATOM 8046 N N . ALA A 1 1045 ? 24.498 -29.092 15.282 1.00 93.50 1045 ALA A N 1
ATOM 8047 C CA . ALA A 1 1045 ? 23.881 -30.418 15.335 1.00 93.50 1045 ALA A CA 1
ATOM 8048 C C . ALA A 1 1045 ? 24.455 -31.360 14.261 1.00 93.50 1045 ALA A C 1
ATOM 8050 O O . ALA A 1 1045 ? 24.772 -32.514 14.556 1.00 93.50 1045 ALA A O 1
ATOM 8051 N N . ALA A 1 1046 ? 24.646 -30.859 13.036 1.00 94.94 1046 ALA A N 1
ATOM 8052 C CA . ALA A 1 1046 ? 25.278 -31.619 11.960 1.00 94.94 1046 ALA A CA 1
ATOM 8053 C C . ALA A 1 1046 ? 26.744 -31.957 12.280 1.00 94.94 1046 ALA A C 1
ATOM 8055 O O . ALA A 1 1046 ? 27.164 -33.101 12.103 1.00 94.94 1046 ALA A O 1
ATOM 8056 N N . LEU A 1 1047 ? 27.503 -30.990 12.809 1.00 93.75 1047 LEU A N 1
ATOM 8057 C CA . LEU A 1 1047 ? 28.898 -31.186 13.206 1.00 93.75 1047 LEU A CA 1
ATOM 8058 C C . LEU A 1 1047 ? 29.036 -32.232 14.325 1.00 93.75 1047 LEU A C 1
ATOM 8060 O O . LEU A 1 1047 ? 29.885 -33.115 14.242 1.00 93.75 1047 LEU A O 1
ATOM 8064 N N . MET A 1 1048 ? 28.164 -32.182 15.336 1.00 93.06 1048 MET A N 1
ATOM 8065 C CA . MET A 1 1048 ? 28.093 -33.182 16.408 1.00 93.06 1048 MET A CA 1
ATOM 8066 C C . MET A 1 1048 ? 27.831 -34.588 15.869 1.00 93.06 1048 MET A C 1
ATOM 8068 O O . MET A 1 1048 ? 28.515 -35.542 16.237 1.00 93.06 1048 MET A O 1
ATOM 8072 N N . GLN A 1 1049 ? 26.857 -34.723 14.966 1.00 90.25 1049 GLN A N 1
ATOM 8073 C CA . GLN A 1 1049 ? 26.545 -36.010 14.353 1.00 90.25 1049 GLN A CA 1
ATOM 8074 C C . GLN A 1 1049 ? 27.718 -36.550 13.524 1.00 90.25 1049 GLN A C 1
ATOM 8076 O O . GLN A 1 1049 ? 27.962 -37.753 13.546 1.00 90.25 1049 GLN A O 1
ATOM 8081 N N . MET A 1 1050 ? 28.447 -35.676 12.826 1.00 92.75 1050 MET A N 1
ATOM 8082 C CA . MET A 1 1050 ? 29.649 -36.042 12.078 1.00 92.75 1050 MET A CA 1
ATOM 8083 C C . MET A 1 1050 ? 30.755 -36.555 13.011 1.00 92.75 1050 MET A C 1
ATOM 8085 O O . MET A 1 1050 ? 31.306 -37.617 12.746 1.00 92.75 1050 MET A O 1
ATOM 8089 N N . PHE A 1 1051 ? 31.048 -35.867 14.123 1.00 91.31 1051 PHE A N 1
ATOM 8090 C CA . PHE A 1 1051 ? 32.054 -36.333 15.092 1.00 91.31 1051 PHE A CA 1
ATOM 8091 C C . PHE A 1 1051 ? 31.677 -37.666 15.749 1.00 91.31 1051 PHE A C 1
ATOM 8093 O O . PHE A 1 1051 ? 32.550 -38.499 15.955 1.00 91.31 1051 PHE A O 1
ATOM 8100 N N . ASN A 1 1052 ? 30.387 -37.922 15.990 1.00 87.69 1052 ASN A N 1
ATOM 8101 C CA . ASN A 1 1052 ? 29.921 -39.224 16.486 1.00 87.69 1052 ASN A CA 1
ATOM 8102 C C . ASN A 1 1052 ? 30.156 -40.380 15.495 1.00 87.69 1052 ASN A C 1
ATOM 8104 O O . ASN A 1 1052 ? 30.123 -41.541 15.895 1.00 87.69 1052 ASN A O 1
ATOM 8108 N N . GLN A 1 1053 ? 30.337 -40.077 14.208 1.00 89.50 1053 GLN A N 1
ATOM 8109 C CA . GLN A 1 1053 ? 30.618 -41.057 13.156 1.00 89.50 1053 GLN A CA 1
ATOM 8110 C C . GLN A 1 1053 ? 32.107 -41.137 12.807 1.00 89.50 1053 GLN A C 1
ATOM 8112 O O . GLN A 1 1053 ? 32.499 -42.051 12.084 1.00 89.50 1053 GLN A O 1
ATOM 8117 N N . ALA A 1 1054 ? 32.917 -40.187 13.280 1.00 90.00 1054 ALA A N 1
ATOM 8118 C CA . ALA A 1 1054 ? 34.309 -40.078 12.889 1.00 90.00 1054 ALA A CA 1
ATOM 8119 C C . ALA A 1 1054 ? 35.203 -41.028 13.700 1.00 90.00 1054 ALA A C 1
ATOM 8121 O O . ALA A 1 1054 ? 35.099 -41.114 14.923 1.00 90.00 1054 ALA A O 1
ATOM 8122 N N . ASP A 1 1055 ? 36.131 -41.702 13.025 1.00 90.75 1055 ASP A N 1
ATOM 8123 C CA . ASP A 1 1055 ? 37.184 -42.482 13.670 1.00 90.75 1055 ASP A CA 1
ATOM 8124 C C . ASP A 1 1055 ? 38.325 -41.586 14.197 1.00 90.75 1055 ASP A C 1
ATOM 8126 O O . ASP A 1 1055 ? 38.334 -40.356 14.040 1.00 90.75 1055 ASP A O 1
ATOM 8130 N N . THR A 1 1056 ? 39.320 -42.199 14.844 1.00 91.31 1056 THR A N 1
ATOM 8131 C CA . THR A 1 1056 ? 40.487 -41.487 15.383 1.00 91.31 1056 THR A CA 1
ATOM 8132 C C . THR A 1 1056 ? 41.285 -40.752 14.302 1.00 91.31 1056 THR A C 1
ATOM 8134 O O . THR A 1 1056 ? 41.769 -39.646 14.552 1.00 91.31 1056 THR A O 1
ATOM 8137 N N . VAL A 1 1057 ? 41.415 -41.314 13.096 1.00 90.94 1057 VAL A N 1
ATOM 8138 C CA . VAL A 1 1057 ? 42.195 -40.716 11.999 1.00 90.94 1057 VAL A CA 1
ATOM 8139 C C . VAL A 1 1057 ? 41.474 -39.485 11.452 1.00 90.94 1057 VAL A C 1
ATOM 8141 O O . VAL A 1 1057 ? 42.078 -38.420 11.311 1.00 90.94 1057 VAL A O 1
ATOM 8144 N N . GLN A 1 1058 ? 40.170 -39.602 11.209 1.00 91.81 1058 GLN A N 1
ATOM 8145 C CA . GLN A 1 1058 ? 39.304 -38.519 10.751 1.00 91.81 1058 GLN A CA 1
ATOM 8146 C C . GLN A 1 1058 ? 39.249 -37.390 11.784 1.00 91.81 1058 GLN A C 1
ATOM 8148 O O . GLN A 1 1058 ? 39.477 -36.233 11.431 1.00 91.81 1058 GLN A O 1
ATOM 8153 N N . SER A 1 1059 ? 39.048 -37.719 13.063 1.00 91.56 1059 SER A N 1
ATOM 8154 C CA . SER A 1 1059 ? 39.038 -36.747 14.166 1.00 91.56 1059 SER A CA 1
ATOM 8155 C C . SER A 1 1059 ? 40.370 -36.002 14.291 1.00 91.56 1059 SER A C 1
ATOM 8157 O O . SER A 1 1059 ? 40.396 -34.773 14.396 1.00 91.56 1059 SER A O 1
ATOM 8159 N N . THR A 1 1060 ? 41.490 -36.728 14.194 1.00 93.06 1060 THR A N 1
ATOM 8160 C CA . THR A 1 1060 ? 42.847 -36.156 14.217 1.00 93.06 1060 THR A CA 1
ATOM 8161 C C . THR A 1 1060 ? 43.082 -35.225 13.032 1.00 93.06 1060 THR A C 1
ATOM 8163 O O . THR A 1 1060 ? 43.641 -34.137 13.201 1.00 93.06 1060 THR A O 1
ATOM 8166 N N . ARG A 1 1061 ? 42.626 -35.614 11.834 1.00 91.88 1061 ARG A N 1
ATOM 8167 C CA . ARG A 1 1061 ? 42.728 -34.797 10.621 1.00 91.88 1061 ARG A CA 1
ATOM 8168 C C . ARG A 1 1061 ? 41.911 -33.519 10.750 1.00 91.88 1061 ARG A C 1
ATOM 8170 O O . ARG A 1 1061 ? 42.457 -32.447 10.529 1.00 91.88 1061 ARG A O 1
ATOM 8177 N N . ILE A 1 1062 ? 40.645 -33.610 11.159 1.00 91.94 1062 ILE A N 1
ATOM 8178 C CA . ILE A 1 1062 ? 39.755 -32.448 11.308 1.00 91.94 1062 ILE A CA 1
ATOM 8179 C C . ILE A 1 1062 ? 40.330 -31.452 12.322 1.00 91.94 1062 ILE A C 1
ATOM 8181 O O . ILE A 1 1062 ? 40.368 -30.249 12.050 1.00 91.94 1062 ILE A O 1
ATOM 8185 N N . LEU A 1 1063 ? 40.833 -31.932 13.464 1.00 93.00 1063 LEU A N 1
ATOM 8186 C CA . LEU A 1 1063 ? 41.433 -31.068 14.480 1.00 93.00 1063 LEU A CA 1
ATOM 8187 C C . LEU A 1 1063 ? 42.763 -30.452 14.005 1.00 93.00 1063 LEU A C 1
ATOM 8189 O O . LEU A 1 1063 ? 43.003 -29.265 14.232 1.00 93.00 1063 LEU A O 1
ATOM 8193 N N . SER A 1 1064 ? 43.593 -31.217 13.286 1.00 93.50 1064 SER A N 1
ATOM 8194 C CA . SER A 1 1064 ? 44.824 -30.713 12.649 1.00 93.50 1064 SER A CA 1
ATOM 8195 C C . SER A 1 1064 ? 44.515 -29.631 11.614 1.00 93.50 1064 SER A C 1
ATOM 8197 O O . SER A 1 1064 ? 45.056 -28.532 11.689 1.00 93.50 1064 SER A O 1
ATOM 8199 N N . SER A 1 1065 ? 43.560 -29.880 10.717 1.00 94.00 1065 SER A N 1
ATOM 8200 C CA . SER A 1 1065 ? 43.136 -28.918 9.700 1.00 94.00 1065 SER A CA 1
ATOM 8201 C C . SER A 1 1065 ? 42.485 -27.674 10.308 1.00 94.00 1065 SER A C 1
ATOM 8203 O O . SER A 1 1065 ? 42.739 -26.570 9.834 1.00 94.00 1065 SER A O 1
ATOM 8205 N N . THR A 1 1066 ? 41.712 -27.807 11.392 1.00 93.81 1066 THR A N 1
ATOM 8206 C CA . THR A 1 1066 ? 41.176 -26.655 12.146 1.00 93.81 1066 THR A CA 1
ATOM 8207 C C . THR A 1 1066 ? 42.318 -25.815 12.719 1.00 93.81 1066 THR A C 1
ATOM 8209 O O . THR A 1 1066 ? 42.322 -24.588 12.611 1.00 93.81 1066 THR A O 1
ATOM 8212 N N . SER A 1 1067 ? 43.339 -26.478 13.266 1.00 94.00 1067 SER A N 1
ATOM 8213 C CA . SER A 1 1067 ? 44.564 -25.831 13.726 1.00 94.00 1067 SER A CA 1
ATOM 8214 C C . SER A 1 1067 ? 45.295 -25.119 12.577 1.00 94.00 1067 SER A C 1
ATOM 8216 O O . SER A 1 1067 ? 45.841 -24.033 12.778 1.00 94.00 1067 SER A O 1
ATOM 8218 N N . ASP A 1 1068 ? 45.354 -25.701 11.379 1.00 93.19 1068 ASP A N 1
ATOM 8219 C CA . ASP A 1 1068 ? 46.043 -25.107 10.224 1.00 93.19 1068 ASP A CA 1
ATOM 8220 C C . ASP A 1 1068 ? 45.272 -23.935 9.617 1.00 93.19 1068 ASP A C 1
ATOM 8222 O O . ASP A 1 1068 ? 45.884 -22.945 9.218 1.00 93.19 1068 ASP A O 1
ATOM 8226 N N . VAL A 1 1069 ? 43.936 -23.978 9.636 1.00 92.81 1069 VAL A N 1
ATOM 8227 C CA . VAL A 1 1069 ? 43.087 -22.816 9.335 1.00 92.81 1069 VAL A CA 1
ATOM 8228 C C . VAL A 1 1069 ? 43.410 -21.665 10.289 1.00 92.81 1069 VAL A C 1
ATOM 8230 O O . VAL A 1 1069 ? 43.583 -20.534 9.838 1.00 92.81 1069 VAL A O 1
ATOM 8233 N N . PHE A 1 1070 ? 43.564 -21.957 11.584 1.00 88.88 1070 PHE A N 1
ATOM 8234 C CA . PHE A 1 1070 ? 44.013 -20.986 12.582 1.00 88.88 1070 PHE A CA 1
ATOM 8235 C C . PHE A 1 1070 ? 45.366 -20.370 12.238 1.00 88.88 1070 PHE A C 1
ATOM 8237 O O . PHE A 1 1070 ? 45.526 -19.156 12.334 1.00 88.88 1070 PHE A O 1
ATOM 8244 N N . LYS A 1 1071 ? 46.340 -21.195 11.837 1.00 92.56 1071 LYS A N 1
ATOM 8245 C CA . LYS A 1 1071 ? 47.660 -20.716 11.417 1.00 92.56 1071 LYS A CA 1
ATOM 8246 C C . LYS A 1 1071 ? 47.550 -19.791 10.203 1.00 92.56 1071 LYS A C 1
ATOM 8248 O O . LYS A 1 1071 ? 48.104 -18.703 10.241 1.00 92.56 1071 LYS A O 1
ATOM 8253 N N . ALA A 1 1072 ? 46.801 -20.188 9.177 1.00 90.81 1072 ALA A N 1
ATOM 8254 C CA . ALA A 1 1072 ? 46.642 -19.387 7.966 1.00 90.81 1072 ALA A CA 1
ATOM 8255 C C . ALA A 1 1072 ? 46.029 -18.006 8.254 1.00 90.81 1072 ALA A C 1
ATOM 8257 O O . ALA A 1 1072 ? 46.508 -17.014 7.722 1.00 90.81 1072 ALA A O 1
ATOM 8258 N N . LEU A 1 1073 ? 45.015 -17.935 9.127 1.00 90.25 1073 LEU A N 1
ATOM 8259 C CA . LEU A 1 1073 ? 44.402 -16.664 9.539 1.00 90.25 1073 LEU A CA 1
ATOM 8260 C C . LEU A 1 1073 ? 45.357 -15.788 10.364 1.00 90.25 1073 LEU A C 1
ATOM 8262 O O . LEU A 1 1073 ? 45.352 -14.569 10.233 1.00 90.25 1073 LEU A O 1
ATOM 8266 N N . LEU A 1 1074 ? 46.187 -16.403 11.212 1.00 89.69 1074 LEU A N 1
ATOM 8267 C CA . LEU A 1 1074 ? 47.223 -15.693 11.964 1.00 89.69 1074 LEU A CA 1
ATOM 8268 C C . LEU A 1 1074 ? 48.293 -15.105 11.038 1.00 89.69 1074 LEU A C 1
ATOM 8270 O O . LEU A 1 1074 ? 48.699 -13.963 11.236 1.00 89.69 1074 LEU A O 1
ATOM 8274 N N . ASP A 1 1075 ? 48.728 -15.873 10.038 1.00 90.62 1075 ASP A N 1
ATOM 8275 C CA . ASP A 1 1075 ? 49.751 -15.452 9.079 1.00 90.62 1075 ASP A CA 1
ATOM 8276 C C . ASP A 1 1075 ? 49.233 -14.310 8.175 1.00 90.62 1075 ASP A C 1
ATOM 8278 O O . ASP A 1 1075 ? 49.995 -13.401 7.848 1.00 90.62 1075 ASP A O 1
ATOM 8282 N N . SER A 1 1076 ? 47.934 -14.294 7.837 1.00 84.69 1076 SER A N 1
ATOM 8283 C CA . SER A 1 1076 ? 47.292 -13.211 7.071 1.00 84.69 1076 SER A CA 1
ATOM 8284 C C . SER A 1 1076 ? 46.745 -12.051 7.918 1.00 84.69 1076 SER A C 1
ATOM 8286 O O . SER A 1 1076 ? 46.229 -11.084 7.363 1.00 84.69 1076 SER A O 1
ATOM 8288 N N . SER A 1 1077 ? 46.882 -12.101 9.251 1.00 83.31 1077 SER A N 1
ATOM 8289 C CA . SER A 1 1077 ? 46.297 -11.125 10.193 1.00 83.31 1077 SER A CA 1
ATOM 8290 C C . SER A 1 1077 ? 44.771 -10.943 10.064 1.00 83.31 1077 SER A C 1
ATOM 8292 O O . SER A 1 1077 ? 44.233 -9.897 10.427 1.00 83.31 1077 SER A O 1
ATOM 8294 N N . GLU A 1 1078 ? 44.065 -11.965 9.575 1.00 83.56 1078 GLU A N 1
ATOM 8295 C CA . GLU A 1 1078 ? 42.600 -12.010 9.514 1.00 83.56 1078 GLU A CA 1
ATOM 8296 C C . GLU A 1 1078 ? 41.984 -12.296 10.897 1.00 83.56 1078 GLU A C 1
ATOM 8298 O O . GLU A 1 1078 ? 42.641 -12.798 11.818 1.00 83.56 1078 GLU A O 1
ATOM 8303 N N . ASP A 1 1079 ? 40.690 -12.001 11.067 1.00 84.62 1079 ASP A N 1
ATOM 8304 C CA . ASP A 1 1079 ? 40.017 -12.301 12.329 1.00 84.62 1079 ASP A CA 1
ATOM 8305 C C . ASP A 1 1079 ? 39.837 -13.814 12.546 1.00 84.62 1079 ASP A C 1
ATOM 8307 O O . ASP A 1 1079 ? 39.345 -14.564 11.706 1.00 84.62 1079 ASP A O 1
ATOM 8311 N N . THR A 1 1080 ? 40.224 -14.258 13.737 1.00 91.81 1080 THR A N 1
ATOM 8312 C CA . THR A 1 1080 ? 40.235 -15.654 14.175 1.00 91.81 1080 THR A CA 1
ATOM 8313 C C . THR A 1 1080 ? 39.069 -16.006 15.101 1.00 91.81 1080 THR A C 1
ATOM 8315 O O . THR A 1 1080 ? 38.971 -17.161 15.515 1.00 91.81 1080 THR A O 1
ATOM 8318 N N . GLN A 1 1081 ? 38.188 -15.054 15.443 1.00 91.19 1081 GLN A N 1
ATOM 8319 C CA . GLN A 1 1081 ? 37.106 -15.274 16.412 1.00 91.19 1081 GLN A CA 1
ATOM 8320 C C . GLN A 1 1081 ? 36.173 -16.426 16.010 1.00 91.19 1081 GLN A C 1
ATOM 8322 O O . GLN A 1 1081 ? 35.954 -17.330 16.810 1.00 91.19 1081 GLN A O 1
ATOM 8327 N N . ALA A 1 1082 ? 35.679 -16.445 14.771 1.00 91.81 1082 ALA A N 1
ATOM 8328 C CA . ALA A 1 1082 ? 34.740 -17.475 14.316 1.00 91.81 1082 ALA A CA 1
ATOM 8329 C C . ALA A 1 1082 ? 35.324 -18.898 14.431 1.00 91.81 1082 ALA A C 1
ATOM 8331 O O . ALA A 1 1082 ? 34.648 -19.839 14.844 1.00 91.81 1082 ALA A O 1
ATOM 8332 N N . VAL A 1 1083 ? 36.612 -19.060 14.111 1.00 94.25 1083 VAL A N 1
ATOM 8333 C CA . VAL A 1 1083 ? 37.303 -20.357 14.220 1.00 94.25 1083 VAL A CA 1
ATOM 8334 C C . VAL A 1 1083 ? 37.564 -20.722 15.686 1.00 94.25 1083 VAL A C 1
ATOM 8336 O O . VAL A 1 1083 ? 37.578 -21.899 16.035 1.00 94.25 1083 VAL A O 1
ATOM 8339 N N . LEU A 1 1084 ? 37.716 -19.729 16.566 1.00 94.38 1084 LEU A N 1
ATOM 8340 C CA . LEU A 1 1084 ? 37.839 -19.926 18.011 1.00 94.38 1084 LEU A CA 1
ATOM 8341 C C . LEU A 1 1084 ? 36.544 -20.409 18.648 1.00 94.38 1084 LEU A C 1
ATOM 8343 O O . LEU A 1 1084 ? 36.595 -21.323 19.465 1.00 94.38 1084 LEU A O 1
ATOM 8347 N N . GLU A 1 1085 ? 35.403 -19.877 18.222 1.00 94.12 1085 GLU A N 1
ATOM 8348 C CA . GLU A 1 1085 ? 34.086 -20.355 18.655 1.00 94.12 1085 GLU A CA 1
ATOM 8349 C C . GLU A 1 1085 ? 33.811 -21.774 18.148 1.00 94.12 1085 GLU A C 1
ATOM 8351 O O . GLU A 1 1085 ? 33.323 -22.622 18.898 1.00 94.12 1085 GLU A O 1
ATOM 8356 N N . LEU A 1 1086 ? 34.193 -22.070 16.899 1.00 94.44 1086 LEU A N 1
ATOM 8357 C CA . LEU A 1 1086 ? 34.128 -23.428 16.360 1.00 94.44 1086 LEU A CA 1
ATOM 8358 C C . LEU A 1 1086 ? 35.003 -24.393 17.172 1.00 94.44 1086 LEU A C 1
ATOM 8360 O O . LEU A 1 1086 ? 34.549 -25.478 17.525 1.00 94.44 1086 LEU A O 1
ATOM 8364 N N . LEU A 1 1087 ? 36.242 -24.005 17.490 1.00 95.81 1087 LEU A N 1
ATOM 8365 C CA . LEU A 1 1087 ? 37.159 -24.835 18.270 1.00 95.81 1087 LEU A CA 1
ATOM 8366 C C . LEU A 1 1087 ? 36.652 -25.061 19.699 1.00 95.81 1087 LEU A C 1
ATOM 8368 O O . LEU A 1 1087 ? 36.717 -26.192 20.173 1.00 95.81 1087 LEU A O 1
ATOM 8372 N N . ALA A 1 1088 ? 36.125 -24.026 20.360 1.00 93.75 1088 ALA A N 1
ATOM 8373 C CA . ALA A 1 1088 ? 35.513 -24.148 21.684 1.00 93.75 1088 ALA A CA 1
ATOM 8374 C C . ALA A 1 1088 ? 34.381 -25.180 21.658 1.00 93.75 1088 ALA A C 1
ATOM 8376 O O . ALA A 1 1088 ? 34.375 -26.119 22.450 1.00 93.75 1088 ALA A O 1
ATOM 8377 N N . PHE A 1 1089 ? 33.481 -25.065 20.677 1.00 94.12 1089 PHE A N 1
ATOM 8378 C CA . PHE A 1 1089 ? 32.373 -25.997 20.509 1.00 94.12 1089 PHE A CA 1
ATOM 8379 C C . PHE A 1 1089 ? 32.842 -27.432 20.228 1.00 94.12 1089 PHE A C 1
ATOM 8381 O O . PHE A 1 1089 ? 32.356 -28.365 20.864 1.00 94.12 1089 PHE A O 1
ATOM 8388 N N . ILE A 1 1090 ? 33.799 -27.622 19.310 1.00 94.38 1090 ILE A N 1
ATOM 8389 C CA . ILE A 1 1090 ? 34.349 -28.947 18.988 1.00 94.38 1090 ILE A CA 1
ATOM 8390 C C . ILE A 1 1090 ? 34.936 -29.594 20.244 1.00 94.38 1090 ILE A C 1
ATOM 8392 O O . ILE A 1 1090 ? 34.632 -30.749 20.531 1.00 94.38 1090 ILE A O 1
ATOM 8396 N N . LEU A 1 1091 ? 35.756 -28.868 21.004 1.00 94.00 1091 LEU A N 1
ATOM 8397 C CA . LEU A 1 1091 ? 36.420 -29.436 22.171 1.00 94.00 1091 LEU A CA 1
ATOM 8398 C C . LEU A 1 1091 ? 35.440 -29.704 23.322 1.00 94.00 1091 LEU A C 1
ATOM 8400 O O . LEU A 1 1091 ? 35.560 -30.740 23.971 1.00 94.00 1091 LEU A O 1
ATOM 8404 N N . ASP A 1 1092 ? 34.484 -28.812 23.591 1.00 90.31 1092 ASP A N 1
ATOM 8405 C CA . ASP A 1 1092 ? 33.548 -28.953 24.716 1.00 90.31 1092 ASP A CA 1
ATOM 8406 C C . ASP A 1 1092 ? 32.402 -29.923 24.461 1.00 90.31 1092 ASP A C 1
ATOM 8408 O O . ASP A 1 1092 ? 32.030 -30.665 25.369 1.00 90.31 1092 ASP A O 1
ATOM 8412 N N . CYS A 1 1093 ? 31.841 -29.935 23.253 1.00 87.12 1093 CYS A N 1
ATOM 8413 C CA . CYS A 1 1093 ? 30.625 -30.691 22.982 1.00 87.12 1093 CYS A CA 1
ATOM 8414 C C . CYS A 1 1093 ? 30.881 -32.084 22.393 1.00 87.12 1093 CYS A C 1
ATOM 8416 O O . CYS A 1 1093 ? 29.955 -32.886 22.391 1.00 87.12 1093 CYS A O 1
ATOM 8418 N N . THR A 1 1094 ? 32.099 -32.409 21.942 1.00 87.81 1094 THR A N 1
ATOM 8419 C CA . THR A 1 1094 ? 32.431 -33.724 21.353 1.00 87.81 1094 THR A CA 1
ATOM 8420 C C . THR A 1 1094 ? 33.423 -34.521 22.213 1.00 87.81 1094 THR A C 1
ATOM 8422 O O . THR A 1 1094 ? 34.124 -33.967 23.059 1.00 87.81 1094 THR A O 1
ATOM 8425 N N . SER A 1 1095 ? 33.548 -35.826 21.952 1.00 87.12 1095 SER A N 1
ATOM 8426 C CA . SER A 1 1095 ? 34.553 -36.707 22.572 1.00 87.12 1095 SER A CA 1
ATOM 8427 C C . SER A 1 1095 ? 35.944 -36.621 21.915 1.00 87.12 1095 SER A C 1
ATOM 8429 O O . SER A 1 1095 ? 36.805 -37.465 22.164 1.00 87.12 1095 SER A O 1
ATOM 8431 N N . VAL A 1 1096 ? 36.211 -35.599 21.086 1.00 90.94 1096 VAL A N 1
ATOM 8432 C CA . VAL A 1 1096 ? 37.439 -35.503 20.272 1.00 90.94 1096 VAL A CA 1
ATOM 8433 C C . VAL A 1 1096 ? 38.729 -35.570 21.096 1.00 90.94 1096 VAL A C 1
ATOM 8435 O O . VAL A 1 1096 ? 39.710 -36.152 20.641 1.00 90.94 1096 VAL A O 1
ATOM 8438 N N . ILE A 1 1097 ? 38.737 -35.016 22.315 1.00 91.69 1097 ILE A N 1
ATOM 8439 C CA . ILE A 1 1097 ? 39.911 -35.038 23.202 1.00 91.69 1097 ILE A CA 1
ATOM 8440 C C . ILE A 1 1097 ? 40.284 -36.481 23.572 1.00 91.69 1097 ILE A C 1
ATOM 8442 O O . ILE A 1 1097 ? 41.455 -36.855 23.516 1.00 91.69 1097 ILE A O 1
ATOM 8446 N N . GLU A 1 1098 ? 39.284 -37.295 23.909 1.00 90.69 1098 GLU A N 1
ATOM 8447 C CA . GLU A 1 1098 ? 39.449 -38.695 24.308 1.00 90.69 1098 GLU A CA 1
ATOM 8448 C C . GLU A 1 1098 ? 39.794 -39.576 23.101 1.00 90.69 1098 GLU A C 1
ATOM 8450 O O . GLU A 1 1098 ? 40.676 -40.427 23.186 1.00 90.69 1098 GLU A O 1
ATOM 8455 N N . VAL A 1 1099 ? 39.143 -39.327 21.958 1.00 90.94 1099 VAL A N 1
ATOM 8456 C CA . VAL A 1 1099 ? 39.305 -40.099 20.715 1.00 90.94 1099 VAL A CA 1
ATOM 8457 C C . VAL A 1 1099 ? 40.685 -39.907 20.082 1.00 90.94 1099 VAL A C 1
ATOM 8459 O O . VAL A 1 1099 ? 41.265 -40.864 19.568 1.00 90.94 1099 VAL A O 1
ATOM 8462 N N . VAL A 1 1100 ? 41.208 -38.678 20.091 1.00 91.00 1100 VAL A N 1
ATOM 8463 C CA . VAL A 1 1100 ? 42.508 -38.332 19.491 1.00 91.00 1100 VAL A CA 1
ATOM 8464 C C . VAL A 1 1100 ? 43.674 -38.662 20.437 1.00 91.00 1100 VAL A C 1
ATOM 8466 O O . VAL A 1 1100 ? 44.761 -39.033 19.989 1.00 91.00 1100 VAL A O 1
ATOM 8469 N N . GLY A 1 1101 ? 43.450 -38.571 21.751 1.00 89.69 1101 GLY A N 1
ATOM 8470 C CA . GLY A 1 1101 ? 44.404 -39.004 22.769 1.00 89.69 1101 GLY A CA 1
ATOM 8471 C C . GLY A 1 1101 ? 45.690 -38.161 22.857 1.00 89.69 1101 GLY A C 1
ATOM 8472 O O . GLY A 1 1101 ? 45.805 -37.085 22.262 1.00 89.69 1101 GLY A O 1
ATOM 8473 N N . PRO A 1 1102 ? 46.699 -38.621 23.621 1.00 85.69 1102 PRO A N 1
ATOM 8474 C CA . PRO A 1 1102 ? 47.897 -37.836 23.942 1.00 85.69 1102 PRO A CA 1
ATOM 8475 C C . PRO A 1 1102 ? 48.883 -37.673 22.772 1.00 85.69 1102 PRO A C 1
ATOM 8477 O O . PRO A 1 1102 ? 49.778 -36.836 22.853 1.00 85.69 1102 PRO A O 1
ATOM 8480 N N . GLY A 1 1103 ? 48.737 -38.455 21.695 1.00 84.94 1103 GLY A N 1
ATOM 8481 C CA . GLY A 1 1103 ? 49.635 -38.434 20.531 1.00 84.94 1103 GLY A CA 1
ATOM 8482 C C . GLY A 1 1103 ? 49.469 -37.219 19.610 1.00 84.94 1103 GLY A C 1
ATOM 8483 O O . GLY A 1 1103 ? 50.295 -37.002 18.726 1.00 84.94 1103 GLY A O 1
ATOM 8484 N N . PHE A 1 1104 ? 48.425 -36.414 19.803 1.00 94.44 1104 PHE A N 1
ATOM 8485 C CA . PHE A 1 1104 ? 48.197 -35.202 19.021 1.00 94.44 1104 PHE A CA 1
ATOM 8486 C C . PHE A 1 1104 ? 49.061 -34.026 19.482 1.00 94.44 1104 PHE A C 1
ATOM 8488 O O . PHE A 1 1104 ? 49.468 -33.921 20.639 1.00 94.44 1104 PHE A O 1
ATOM 8495 N N . ALA A 1 1105 ? 49.318 -33.092 18.564 1.00 94.56 1105 ALA A N 1
ATOM 8496 C CA . ALA A 1 1105 ? 50.141 -31.906 18.786 1.00 94.56 1105 ALA A CA 1
ATOM 8497 C C . ALA A 1 1105 ? 49.429 -30.826 19.638 1.00 94.56 1105 ALA A C 1
ATOM 8499 O O . ALA A 1 1105 ? 49.285 -29.669 19.232 1.00 94.56 1105 ALA A O 1
ATOM 8500 N N . TRP A 1 1106 ? 49.006 -31.186 20.855 1.00 95.50 1106 TRP A N 1
ATOM 8501 C CA . TRP A 1 1106 ? 48.247 -30.331 21.775 1.00 95.50 1106 TRP A CA 1
ATOM 8502 C C . TRP A 1 1106 ? 48.965 -29.021 22.120 1.00 95.50 1106 TRP A C 1
ATOM 8504 O O . TRP A 1 1106 ? 48.335 -27.966 22.155 1.00 95.50 1106 TRP A O 1
ATOM 8514 N N . ARG A 1 1107 ? 50.294 -29.049 22.293 1.00 95.25 1107 ARG A N 1
ATOM 8515 C CA . ARG A 1 1107 ? 51.102 -27.837 22.539 1.00 95.25 1107 ARG A CA 1
ATOM 8516 C C . ARG A 1 1107 ? 51.092 -26.871 21.356 1.00 95.25 1107 ARG A C 1
ATOM 8518 O O . ARG A 1 1107 ? 51.053 -25.656 21.546 1.00 95.25 1107 ARG A O 1
ATOM 8525 N N . THR A 1 1108 ? 51.086 -27.392 20.129 1.00 95.69 1108 THR A N 1
ATOM 8526 C CA . THR A 1 1108 ? 51.001 -26.570 18.916 1.00 95.69 1108 THR A CA 1
ATOM 8527 C C . THR A 1 1108 ? 49.644 -25.881 18.822 1.00 95.69 1108 THR A C 1
ATOM 8529 O O . THR A 1 1108 ? 49.594 -24.681 18.549 1.00 95.69 1108 THR A O 1
ATOM 8532 N N . LEU A 1 1109 ? 48.556 -26.608 19.098 1.00 95.81 1109 LEU A N 1
ATOM 8533 C CA . LEU A 1 1109 ? 47.209 -26.037 19.141 1.00 95.81 1109 LEU A CA 1
ATOM 8534 C C . LEU A 1 1109 ? 47.092 -24.970 20.243 1.00 95.81 1109 LEU A C 1
ATOM 8536 O O . LEU A 1 1109 ? 46.644 -23.860 19.963 1.00 95.81 1109 LEU A O 1
ATOM 8540 N N . LEU A 1 1110 ? 47.587 -25.258 21.453 1.00 96.00 1110 LEU A N 1
ATOM 8541 C CA . LEU A 1 1110 ? 47.623 -24.303 22.564 1.00 96.00 1110 LEU A CA 1
ATOM 8542 C C . LEU A 1 1110 ? 48.376 -23.017 22.189 1.00 96.00 1110 LEU A C 1
ATOM 8544 O O . LEU A 1 1110 ? 47.881 -21.919 22.435 1.00 96.00 1110 LEU A O 1
ATOM 8548 N N . SER A 1 1111 ? 49.540 -23.136 21.543 1.00 95.56 1111 SER A N 1
ATOM 8549 C CA . SER A 1 1111 ? 50.313 -21.978 21.079 1.00 95.56 1111 SER A CA 1
ATOM 8550 C C . SER A 1 1111 ? 49.542 -21.136 20.054 1.00 95.56 1111 SER A C 1
ATOM 8552 O O . SER A 1 1111 ? 49.553 -19.907 20.134 1.00 95.56 1111 SER A O 1
ATOM 8554 N N . ARG A 1 1112 ? 48.832 -21.770 19.110 1.00 95.44 1112 ARG A N 1
ATOM 8555 C CA . ARG A 1 1112 ? 48.002 -21.069 18.113 1.00 95.44 1112 ARG A CA 1
ATOM 8556 C C . ARG A 1 1112 ? 46.819 -20.349 18.773 1.00 95.44 1112 ARG A C 1
ATOM 8558 O O . ARG A 1 1112 ? 46.579 -19.187 18.452 1.00 95.44 1112 ARG A O 1
ATOM 8565 N N . VAL A 1 1113 ? 46.163 -20.971 19.756 1.00 95.62 1113 VAL A N 1
ATOM 8566 C CA . VAL A 1 1113 ? 45.117 -20.327 20.576 1.00 95.62 1113 VAL A CA 1
ATOM 8567 C C . VAL A 1 1113 ? 45.686 -19.141 21.356 1.00 95.62 1113 VAL A C 1
ATOM 8569 O O . VAL A 1 1113 ? 45.100 -18.070 21.354 1.00 95.62 1113 VAL A O 1
ATOM 8572 N N . GLN A 1 1114 ? 46.859 -19.269 21.978 1.00 94.62 1114 GLN A N 1
ATOM 8573 C CA . GLN A 1 1114 ? 47.495 -18.155 22.691 1.00 94.62 1114 GLN A CA 1
ATOM 8574 C C . GLN A 1 1114 ? 47.844 -16.979 21.771 1.00 94.62 1114 GLN A C 1
ATOM 8576 O O . GLN A 1 1114 ? 47.698 -15.825 22.175 1.00 94.62 1114 GLN A O 1
ATOM 8581 N N . LYS A 1 1115 ? 48.300 -17.262 20.544 1.00 93.31 1115 LYS A N 1
ATOM 8582 C CA . LYS A 1 1115 ? 48.598 -16.242 19.529 1.00 93.31 1115 LYS A CA 1
ATOM 8583 C C . LYS A 1 1115 ? 47.334 -15.561 19.003 1.00 93.31 1115 LYS A C 1
ATOM 8585 O O . LYS A 1 1115 ? 47.376 -14.362 18.757 1.00 93.31 1115 LYS A O 1
ATOM 8590 N N . SER A 1 1116 ? 46.215 -16.282 18.882 1.00 91.69 1116 SER A N 1
ATOM 8591 C CA . SER A 1 1116 ? 44.969 -15.758 18.295 1.00 91.69 1116 SER A CA 1
ATOM 8592 C C . SER A 1 1116 ? 44.357 -14.592 19.066 1.00 91.69 1116 SER A C 1
ATOM 8594 O O . SER A 1 1116 ? 43.731 -13.728 18.452 1.00 91.69 1116 SER A O 1
ATOM 8596 N N . HIS A 1 1117 ? 44.572 -14.518 20.381 1.00 91.44 1117 HIS A N 1
ATOM 8597 C CA . HIS A 1 1117 ? 44.115 -13.404 21.220 1.00 91.44 1117 HIS A CA 1
ATOM 8598 C C . HIS A 1 1117 ? 45.250 -12.576 21.833 1.00 91.44 1117 HIS A C 1
ATOM 8600 O O . HIS A 1 1117 ? 44.996 -11.709 22.673 1.00 91.44 1117 HIS A O 1
ATOM 8606 N N . PHE A 1 1118 ? 46.499 -12.786 21.405 1.00 90.12 1118 PHE A N 1
ATOM 8607 C CA . PHE A 1 1118 ? 47.632 -12.010 21.902 1.00 90.12 1118 PHE A CA 1
ATOM 8608 C C . PHE A 1 1118 ? 47.423 -10.514 21.634 1.00 90.12 1118 PHE A C 1
ATOM 8610 O O . PHE A 1 1118 ? 47.287 -10.095 20.489 1.00 90.12 1118 PHE A O 1
ATOM 8617 N N . LYS A 1 1119 ? 47.391 -9.709 22.705 1.00 86.38 1119 LYS A N 1
ATOM 8618 C CA . LYS A 1 1119 ? 47.112 -8.258 22.668 1.00 86.38 1119 LYS A CA 1
ATOM 8619 C C . LYS A 1 1119 ? 45.771 -7.870 22.016 1.00 86.38 1119 LYS A C 1
ATOM 8621 O O . LYS A 1 1119 ? 45.586 -6.709 21.667 1.00 86.38 1119 LYS A O 1
ATOM 8626 N N . SER A 1 1120 ? 44.826 -8.802 21.883 1.00 89.50 1120 SER A N 1
ATOM 8627 C CA . SER A 1 1120 ? 43.485 -8.488 21.383 1.00 89.50 1120 SER A CA 1
ATOM 8628 C C . SER A 1 1120 ? 42.734 -7.584 22.365 1.00 89.50 1120 SER A C 1
ATOM 8630 O O . SER A 1 1120 ? 42.770 -7.811 23.574 1.00 89.50 1120 SER A O 1
ATOM 8632 N N . SER A 1 1121 ? 42.018 -6.589 21.844 1.00 89.81 1121 SER A N 1
ATOM 8633 C CA . SER A 1 1121 ? 41.060 -5.766 22.595 1.00 89.81 1121 SER A CA 1
ATOM 8634 C C . SER A 1 1121 ? 39.607 -6.237 22.435 1.00 89.81 1121 SER A C 1
ATOM 8636 O O . SER A 1 1121 ? 38.706 -5.696 23.074 1.00 89.81 1121 SER A O 1
ATOM 8638 N N . VAL A 1 1122 ? 39.362 -7.257 21.604 1.00 89.31 1122 VAL A N 1
ATOM 8639 C CA . VAL A 1 1122 ? 38.020 -7.779 21.312 1.00 89.31 1122 VAL A CA 1
ATOM 8640 C C . VAL A 1 1122 ? 37.567 -8.697 22.449 1.00 89.31 1122 VAL A C 1
ATOM 8642 O O . VAL A 1 1122 ? 37.984 -9.852 22.538 1.00 89.31 1122 VAL A O 1
ATOM 8645 N N . VAL A 1 1123 ? 36.713 -8.178 23.337 1.00 90.12 1123 VAL A N 1
ATOM 8646 C CA . VAL A 1 1123 ? 36.247 -8.884 24.547 1.00 90.12 1123 VAL A CA 1
ATOM 8647 C C . VAL A 1 1123 ? 35.543 -10.220 24.250 1.00 90.12 1123 VAL A C 1
ATOM 8649 O O . VAL A 1 1123 ? 35.904 -11.193 24.909 1.00 90.12 1123 VAL A O 1
ATOM 8652 N N . PRO A 1 1124 ? 34.610 -10.338 23.279 1.00 89.25 1124 PRO A N 1
ATOM 8653 C CA . PRO A 1 1124 ? 33.981 -11.626 22.956 1.00 89.25 1124 PRO A CA 1
ATOM 8654 C C . PRO A 1 1124 ? 35.000 -12.712 22.597 1.00 89.25 1124 PRO A C 1
ATOM 8656 O O . PRO A 1 1124 ? 35.023 -13.768 23.217 1.00 89.25 1124 PRO A O 1
ATOM 8659 N N . LYS A 1 1125 ? 35.941 -12.393 21.702 1.00 92.56 1125 LYS A N 1
ATOM 8660 C CA . LYS A 1 1125 ? 37.057 -13.267 21.319 1.00 92.56 1125 LYS A CA 1
ATOM 8661 C C . LYS A 1 1125 ? 37.913 -13.707 22.512 1.00 92.56 1125 LYS A C 1
ATOM 8663 O O . LYS A 1 1125 ? 38.333 -14.859 22.579 1.00 92.56 1125 LYS A O 1
ATOM 8668 N N . LEU A 1 1126 ? 38.176 -12.801 23.459 1.00 94.31 1126 LEU A N 1
ATOM 8669 C CA . LEU A 1 1126 ? 38.910 -13.121 24.688 1.00 94.31 1126 LEU A CA 1
ATOM 8670 C C . LEU A 1 1126 ? 38.130 -14.079 25.599 1.00 94.31 1126 LEU A C 1
ATOM 8672 O O . LEU A 1 1126 ? 38.743 -14.956 26.199 1.00 94.31 1126 LEU A O 1
ATOM 8676 N N . ILE A 1 1127 ? 36.807 -13.932 25.695 1.00 91.81 1127 ILE A N 1
ATOM 8677 C CA . ILE A 1 1127 ? 35.943 -14.825 26.482 1.00 91.81 1127 ILE A CA 1
ATOM 8678 C C . ILE A 1 1127 ? 35.896 -16.217 25.844 1.00 91.81 1127 ILE A C 1
ATOM 8680 O O . ILE A 1 1127 ? 36.148 -17.198 26.536 1.00 91.81 1127 ILE A O 1
ATOM 8684 N N . THR A 1 1128 ? 35.702 -16.315 24.526 1.00 93.56 1128 THR A N 1
ATOM 8685 C CA . THR A 1 1128 ? 35.745 -17.599 23.805 1.00 93.56 1128 THR A CA 1
ATOM 8686 C C . THR A 1 1128 ? 37.093 -18.304 23.973 1.00 93.56 1128 THR A C 1
ATOM 8688 O O . THR A 1 1128 ? 37.150 -19.524 24.103 1.00 93.56 1128 THR A O 1
ATOM 8691 N N . ALA A 1 1129 ? 38.206 -17.562 24.044 1.00 95.50 1129 ALA A N 1
ATOM 8692 C CA . ALA A 1 1129 ? 39.503 -18.164 24.356 1.00 95.50 1129 ALA A CA 1
ATOM 8693 C C . ALA A 1 1129 ? 39.511 -18.857 25.733 1.00 95.50 1129 ALA A C 1
ATOM 8695 O O . ALA A 1 1129 ? 40.175 -19.882 25.885 1.00 95.50 1129 ALA A O 1
ATOM 8696 N N . MET A 1 1130 ? 38.787 -18.323 26.725 1.00 95.19 1130 MET A N 1
ATOM 8697 C CA . MET A 1 1130 ? 38.658 -18.951 28.045 1.00 95.19 1130 MET A CA 1
ATOM 8698 C C . MET A 1 1130 ? 37.856 -20.252 27.966 1.00 95.19 1130 MET A C 1
ATOM 8700 O O . MET A 1 1130 ? 38.259 -21.240 28.573 1.00 95.19 1130 MET A O 1
ATOM 8704 N N . GLU A 1 1131 ? 36.801 -20.296 27.150 1.00 93.81 1131 GLU A N 1
ATOM 8705 C CA . GLU A 1 1131 ? 36.046 -21.529 26.883 1.00 93.81 1131 GLU A CA 1
ATOM 8706 C C . GLU A 1 1131 ? 36.949 -22.610 26.271 1.00 93.81 1131 GLU A C 1
ATOM 8708 O O . GLU A 1 1131 ? 36.980 -23.735 26.761 1.00 93.81 1131 GLU A O 1
ATOM 8713 N N . VAL A 1 1132 ? 37.791 -22.253 25.291 1.00 96.06 1132 VAL A N 1
ATOM 8714 C CA . VAL A 1 1132 ? 38.790 -23.182 24.729 1.00 96.06 1132 VAL A CA 1
ATOM 8715 C C . VAL A 1 1132 ? 39.775 -23.663 25.801 1.00 96.06 1132 VAL A C 1
ATOM 8717 O O . VAL A 1 1132 ? 40.112 -24.846 25.847 1.00 96.06 1132 VAL A O 1
ATOM 8720 N N . TYR A 1 1133 ? 40.251 -22.776 26.682 1.00 96.56 1133 TYR A N 1
ATOM 8721 C CA . TYR A 1 1133 ? 41.148 -23.171 27.773 1.00 96.56 1133 TYR A CA 1
ATOM 8722 C C . TYR A 1 1133 ? 40.486 -24.118 28.769 1.00 96.56 1133 TYR A C 1
ATOM 8724 O O . TYR A 1 1133 ? 41.141 -25.058 29.219 1.00 96.56 1133 TYR A O 1
ATOM 8732 N N . ARG A 1 1134 ? 39.198 -23.928 29.070 1.00 93.75 1134 ARG A N 1
ATOM 8733 C CA . ARG A 1 1134 ? 38.419 -24.858 29.894 1.00 93.75 1134 ARG A CA 1
ATOM 8734 C C . ARG A 1 1134 ? 38.473 -26.271 29.319 1.00 93.75 1134 ARG A C 1
ATOM 8736 O O . ARG A 1 1134 ? 38.739 -27.222 30.052 1.00 93.75 1134 ARG A O 1
ATOM 8743 N N . SER A 1 1135 ? 38.290 -26.410 28.006 1.00 93.69 1135 SER A N 1
ATOM 8744 C CA . SER A 1 1135 ? 38.376 -27.706 27.335 1.00 93.69 1135 SER A CA 1
ATOM 8745 C C . SER A 1 1135 ? 39.793 -28.270 27.355 1.00 93.69 1135 SER A C 1
ATOM 8747 O O . SER A 1 1135 ? 39.986 -29.427 27.720 1.00 93.69 1135 SER A O 1
ATOM 8749 N N . LEU A 1 1136 ? 40.789 -27.454 26.987 1.00 94.88 1136 LEU A N 1
ATOM 8750 C CA . LEU A 1 1136 ? 42.194 -27.868 26.891 1.00 94.88 1136 LEU A CA 1
ATOM 8751 C C . LEU A 1 1136 ? 42.790 -28.267 28.246 1.00 94.88 1136 LEU A C 1
ATOM 8753 O O . LEU A 1 1136 ? 43.716 -29.072 28.284 1.00 94.88 1136 LEU A O 1
ATOM 8757 N N . ALA A 1 1137 ? 42.249 -27.764 29.356 1.00 92.31 1137 ALA A N 1
ATOM 8758 C CA . ALA A 1 1137 ? 42.652 -28.177 30.694 1.00 92.31 1137 ALA A CA 1
ATOM 8759 C C . ALA A 1 1137 ? 42.354 -29.658 31.004 1.00 92.31 1137 ALA A C 1
ATOM 8761 O O . ALA A 1 1137 ? 42.971 -30.219 31.909 1.00 92.31 1137 ALA A O 1
ATOM 8762 N N . ARG A 1 1138 ? 41.464 -30.314 30.240 1.00 92.38 1138 ARG A N 1
ATOM 8763 C CA . ARG A 1 1138 ? 41.234 -31.770 30.313 1.00 92.38 1138 ARG A CA 1
ATOM 8764 C C . ARG A 1 1138 ? 42.389 -32.592 29.725 1.00 92.38 1138 ARG A C 1
ATOM 8766 O O . ARG A 1 1138 ? 42.444 -33.798 29.941 1.00 92.38 1138 ARG A O 1
ATOM 8773 N N . VAL A 1 1139 ? 43.313 -31.965 28.992 1.00 93.81 1139 VAL A N 1
ATOM 8774 C CA . VAL A 1 1139 ? 44.472 -32.631 28.384 1.00 93.81 1139 VAL A CA 1
ATOM 8775 C C . VAL A 1 1139 ? 45.661 -32.588 29.343 1.00 93.81 1139 VAL A C 1
ATOM 8777 O O . VAL A 1 1139 ? 46.348 -31.571 29.463 1.00 93.81 1139 VAL A O 1
ATOM 8780 N N . GLU A 1 1140 ? 45.956 -33.721 29.979 1.00 89.88 1140 GLU A N 1
ATOM 8781 C CA . GLU A 1 1140 ? 46.956 -33.817 31.052 1.00 89.88 1140 GLU A CA 1
ATOM 8782 C C . GLU A 1 1140 ? 48.344 -33.288 30.648 1.00 89.88 1140 GLU A C 1
ATOM 8784 O O . GLU A 1 1140 ? 48.975 -32.540 31.391 1.00 89.88 1140 GLU A O 1
ATOM 8789 N N . SER A 1 1141 ? 48.792 -33.564 29.417 1.00 91.88 1141 SER A N 1
ATOM 8790 C CA . SER A 1 1141 ? 50.117 -33.143 28.936 1.00 91.88 1141 SER A CA 1
ATOM 8791 C C . SER A 1 1141 ? 50.321 -31.625 28.842 1.00 91.88 1141 SER A C 1
ATOM 8793 O O . SER A 1 1141 ? 51.467 -31.181 28.769 1.00 91.88 1141 SER A O 1
ATOM 8795 N N . ILE A 1 1142 ? 49.240 -30.834 28.782 1.00 94.75 1142 ILE A N 1
ATOM 8796 C CA . ILE A 1 1142 ? 49.288 -29.364 28.666 1.00 94.75 1142 ILE A CA 1
ATOM 8797 C C . ILE A 1 1142 ? 48.537 -28.638 29.789 1.00 94.75 1142 ILE A C 1
ATOM 8799 O O . ILE A 1 1142 ? 48.537 -27.407 29.820 1.00 94.75 1142 ILE A O 1
ATOM 8803 N N . ARG A 1 1143 ? 47.932 -29.368 30.736 1.00 92.38 1143 ARG A N 1
ATOM 8804 C CA . ARG A 1 1143 ? 47.113 -28.806 31.820 1.00 92.38 1143 ARG A CA 1
ATOM 8805 C C . ARG A 1 1143 ? 47.848 -27.717 32.604 1.00 92.38 1143 ARG A C 1
ATOM 8807 O O . ARG A 1 1143 ? 47.304 -26.634 32.803 1.00 92.38 1143 ARG A O 1
ATOM 8814 N N . GLY A 1 1144 ? 49.106 -27.963 32.974 1.00 89.50 1144 GLY A N 1
ATOM 8815 C CA . GLY A 1 1144 ? 49.927 -26.980 33.689 1.00 89.50 1144 GLY A CA 1
ATOM 8816 C C . GLY A 1 1144 ? 50.185 -25.694 32.890 1.00 89.50 1144 GLY A C 1
ATOM 8817 O O . GLY A 1 1144 ? 50.170 -24.601 33.451 1.00 89.50 1144 GLY A O 1
ATOM 8818 N N . GLU A 1 1145 ? 50.369 -25.790 31.570 1.00 94.00 1145 GLU A N 1
ATOM 8819 C CA . GLU A 1 1145 ? 50.559 -24.623 30.694 1.00 94.00 1145 GLU A CA 1
ATOM 8820 C C . GLU A 1 1145 ? 49.267 -23.795 30.570 1.00 94.00 1145 GLU A C 1
ATOM 8822 O O . GLU A 1 1145 ? 49.312 -22.561 30.555 1.00 94.00 1145 GLU A O 1
ATOM 8827 N N . VAL A 1 1146 ? 48.109 -24.464 30.533 1.00 94.19 1146 VAL A N 1
ATOM 8828 C CA . VAL A 1 1146 ? 46.785 -23.824 30.505 1.00 94.19 1146 VAL A CA 1
ATOM 8829 C C . VAL A 1 1146 ? 46.501 -23.088 31.816 1.00 94.19 1146 VAL A C 1
ATOM 8831 O O . VAL A 1 1146 ? 46.140 -21.912 31.779 1.00 94.19 1146 VAL A O 1
ATOM 8834 N N . VAL A 1 1147 ? 46.735 -23.729 32.968 1.00 91.62 1147 VAL A N 1
ATOM 8835 C CA . VAL A 1 1147 ? 46.562 -23.113 34.298 1.00 91.62 1147 VAL A CA 1
ATOM 8836 C C . VAL A 1 1147 ? 47.438 -21.867 34.436 1.00 91.62 1147 VAL A C 1
ATOM 8838 O O . VAL A 1 1147 ? 46.927 -20.788 34.743 1.00 91.62 1147 VAL A O 1
ATOM 8841 N N . LYS A 1 1148 ? 48.729 -21.960 34.085 1.00 91.94 1148 LYS A N 1
ATOM 8842 C CA . LYS A 1 1148 ? 49.642 -20.802 34.077 1.00 91.94 1148 LYS A CA 1
ATOM 8843 C C . LYS A 1 1148 ? 49.133 -19.669 33.192 1.00 91.94 1148 LYS A C 1
ATOM 8845 O O . LYS A 1 1148 ? 49.267 -18.491 33.538 1.00 91.94 1148 LYS A O 1
ATOM 8850 N N . LYS A 1 1149 ? 48.526 -19.999 32.048 1.00 94.19 1149 LYS A N 1
ATOM 8851 C CA . LYS A 1 1149 ? 47.964 -18.991 31.149 1.00 94.19 1149 LYS A CA 1
ATOM 8852 C C . LYS A 1 1149 ? 46.718 -18.320 31.732 1.00 94.19 1149 LYS A C 1
ATOM 8854 O O . LYS A 1 1149 ? 46.629 -17.098 31.637 1.00 94.19 1149 LYS A O 1
ATOM 8859 N N . LEU A 1 1150 ? 45.804 -19.068 32.349 1.00 91.81 1150 LEU A N 1
ATOM 8860 C CA . LEU A 1 1150 ? 44.617 -18.519 33.022 1.00 91.81 1150 LEU A CA 1
ATOM 8861 C C . LEU A 1 1150 ? 45.014 -17.574 34.164 1.00 91.81 1150 LEU A C 1
ATOM 8863 O O . LEU A 1 1150 ? 44.548 -16.437 34.211 1.00 91.81 1150 LEU A O 1
ATOM 8867 N N . VAL A 1 1151 ? 45.973 -17.987 34.999 1.00 91.44 1151 VAL A N 1
ATOM 8868 C CA . VAL A 1 1151 ? 46.572 -17.149 36.053 1.00 91.44 1151 VAL A CA 1
ATOM 8869 C C . VAL A 1 1151 ? 47.152 -15.859 35.470 1.00 91.44 1151 VAL A C 1
ATOM 8871 O O . VAL A 1 1151 ? 46.883 -14.766 35.968 1.00 91.44 1151 VAL A O 1
ATOM 8874 N N . SER A 1 1152 ? 47.909 -15.956 34.374 1.00 91.75 1152 SER A N 1
ATOM 8875 C CA . SER A 1 1152 ? 48.448 -14.784 33.678 1.00 91.75 1152 SER A CA 1
ATOM 8876 C C . SER A 1 1152 ? 47.343 -13.831 33.202 1.00 91.75 1152 SER A C 1
ATOM 8878 O O . SER A 1 1152 ? 47.491 -12.617 33.358 1.00 91.75 1152 SER A O 1
ATOM 8880 N N . VAL A 1 1153 ? 46.228 -14.343 32.669 1.00 91.19 1153 VAL A N 1
ATOM 8881 C CA . VAL A 1 1153 ? 45.092 -13.521 32.213 1.00 91.19 1153 VAL A CA 1
ATOM 8882 C C . VAL A 1 1153 ? 44.429 -12.793 33.387 1.00 91.19 1153 VAL A C 1
ATOM 8884 O O . VAL A 1 1153 ? 44.210 -11.587 33.282 1.00 91.19 1153 VAL A O 1
ATOM 8887 N N . ILE A 1 1154 ? 44.198 -13.469 34.516 1.00 90.31 1154 ILE A N 1
ATOM 8888 C CA . ILE A 1 1154 ? 43.630 -12.861 35.735 1.00 90.31 1154 ILE A CA 1
ATOM 8889 C C . ILE A 1 1154 ? 44.528 -11.729 36.262 1.00 90.31 1154 ILE A C 1
ATOM 8891 O O . ILE A 1 1154 ? 44.029 -10.667 36.636 1.00 90.31 1154 ILE A O 1
ATOM 8895 N N . LYS A 1 1155 ? 45.855 -11.926 36.240 1.00 89.56 1155 LYS A N 1
ATOM 8896 C CA . LYS A 1 1155 ? 46.845 -10.954 36.741 1.00 89.56 1155 LYS A CA 1
ATOM 8897 C C . LYS A 1 1155 ? 47.062 -9.747 35.825 1.00 89.56 1155 LYS A C 1
ATOM 8899 O O . LYS A 1 1155 ? 47.472 -8.694 36.303 1.00 89.56 1155 LYS A O 1
ATOM 8904 N N . THR A 1 1156 ? 46.864 -9.885 34.511 1.00 88.25 1156 THR A N 1
ATOM 8905 C CA . THR A 1 1156 ? 47.387 -8.894 33.543 1.00 88.25 1156 THR A CA 1
ATOM 8906 C C . THR A 1 1156 ? 46.374 -8.342 32.545 1.00 88.25 1156 THR A C 1
ATOM 8908 O O . THR A 1 1156 ? 46.636 -7.296 31.954 1.00 88.25 1156 THR A O 1
ATOM 8911 N N . ASN A 1 1157 ? 45.225 -8.992 32.330 1.00 89.94 1157 ASN A N 1
ATOM 8912 C CA . ASN A 1 1157 ? 44.274 -8.532 31.317 1.00 89.94 1157 ASN A CA 1
ATOM 8913 C C . ASN A 1 1157 ? 43.557 -7.246 31.777 1.00 89.94 1157 ASN A C 1
ATOM 8915 O O . ASN A 1 1157 ? 43.080 -7.205 32.912 1.00 89.94 1157 ASN A O 1
ATOM 8919 N N . PRO A 1 1158 ? 43.432 -6.205 30.931 1.00 87.75 1158 PRO A N 1
ATOM 8920 C CA . PRO A 1 1158 ? 42.839 -4.928 31.332 1.00 87.75 1158 PRO A CA 1
ATOM 8921 C C . PRO A 1 1158 ? 41.314 -4.978 31.515 1.00 87.75 1158 PRO A C 1
ATOM 8923 O O . PRO A 1 1158 ? 40.772 -4.152 32.251 1.00 87.75 1158 PRO A O 1
ATOM 8926 N N . PHE A 1 1159 ? 40.609 -5.953 30.934 1.00 90.81 1159 PHE A N 1
ATOM 8927 C CA . PHE A 1 1159 ? 39.145 -6.006 30.954 1.00 90.81 1159 PHE A CA 1
ATOM 8928 C C . PHE A 1 1159 ? 38.604 -6.810 32.154 1.00 90.81 1159 PHE A C 1
ATOM 8930 O O . PHE A 1 1159 ? 38.850 -8.017 32.226 1.00 90.81 1159 PHE A O 1
ATOM 8937 N N . PRO A 1 1160 ? 37.803 -6.204 33.058 1.00 87.94 1160 PRO A N 1
ATOM 8938 C CA . PRO A 1 1160 ? 37.248 -6.890 34.233 1.00 87.94 1160 PRO A CA 1
ATOM 8939 C C . PRO A 1 1160 ? 36.473 -8.167 33.897 1.00 87.94 1160 PRO A C 1
ATOM 8941 O O . PRO A 1 1160 ? 36.660 -9.202 34.527 1.00 87.94 1160 PRO A O 1
ATOM 8944 N N . ARG A 1 1161 ? 35.656 -8.122 32.838 1.00 89.88 1161 ARG A N 1
ATOM 8945 C CA . ARG A 1 1161 ? 34.844 -9.262 32.391 1.00 89.88 1161 ARG A CA 1
ATOM 8946 C C . ARG A 1 1161 ? 35.690 -10.454 31.929 1.00 89.88 1161 ARG A C 1
ATOM 8948 O O . ARG A 1 1161 ? 35.297 -11.595 32.134 1.00 89.88 1161 ARG A O 1
ATOM 8955 N N . VAL A 1 1162 ? 36.853 -10.192 31.331 1.00 91.69 1162 VAL A N 1
ATOM 8956 C CA . VAL A 1 1162 ? 37.781 -11.243 30.883 1.00 91.69 1162 VAL A CA 1
ATOM 8957 C C . VAL A 1 1162 ? 38.523 -11.842 32.076 1.00 91.69 1162 VAL A C 1
ATOM 8959 O O . VAL A 1 1162 ? 38.686 -13.057 32.132 1.00 91.69 1162 VAL A O 1
ATOM 8962 N N . ARG A 1 1163 ? 38.923 -11.017 33.056 1.00 91.88 1163 ARG A N 1
ATOM 8963 C CA . ARG A 1 1163 ? 39.512 -11.505 34.316 1.00 91.88 1163 ARG A CA 1
ATOM 8964 C C . ARG A 1 1163 ? 38.541 -12.404 35.078 1.00 91.88 1163 ARG A C 1
ATOM 8966 O O . ARG A 1 1163 ? 38.940 -13.476 35.514 1.00 91.88 1163 ARG A O 1
ATOM 8973 N N . TYR A 1 1164 ? 37.271 -12.010 35.152 1.00 90.88 1164 TYR A N 1
ATOM 8974 C CA . TYR A 1 1164 ? 36.217 -12.817 35.760 1.00 90.88 1164 TYR A CA 1
ATOM 8975 C C . TYR A 1 1164 ? 36.026 -14.162 35.041 1.00 90.88 1164 TYR A C 1
ATOM 8977 O O . TYR A 1 1164 ? 36.101 -15.204 35.682 1.00 90.88 1164 TYR A O 1
ATOM 8985 N N . ALA A 1 1165 ? 35.880 -14.162 33.709 1.00 90.56 1165 ALA A N 1
ATOM 8986 C CA . ALA A 1 1165 ? 35.744 -15.399 32.929 1.00 90.56 1165 ALA A CA 1
ATOM 8987 C C . ALA A 1 1165 ? 36.968 -16.328 33.068 1.00 90.56 1165 ALA A C 1
ATOM 8989 O O . ALA A 1 1165 ? 36.834 -17.551 33.129 1.00 90.56 1165 ALA A O 1
ATOM 8990 N N . ALA A 1 1166 ? 38.175 -15.756 33.152 1.00 91.94 1166 ALA A N 1
ATOM 8991 C CA . ALA A 1 1166 ? 39.398 -16.513 33.402 1.00 91.94 1166 ALA A CA 1
ATOM 8992 C C . ALA A 1 1166 ? 39.433 -17.116 34.816 1.00 91.94 1166 ALA A C 1
ATOM 8994 O O . ALA A 1 1166 ? 39.886 -18.248 34.970 1.00 91.94 1166 ALA A O 1
ATOM 8995 N N . ALA A 1 1167 ? 38.937 -16.398 35.830 1.00 89.31 1167 ALA A N 1
ATOM 8996 C CA . ALA A 1 1167 ? 38.830 -16.889 37.204 1.00 89.31 1167 ALA A CA 1
ATOM 8997 C C . ALA A 1 1167 ? 37.783 -17.999 37.345 1.00 89.31 1167 ALA A C 1
ATOM 8999 O O . ALA A 1 1167 ? 38.064 -19.023 37.960 1.00 89.31 1167 ALA A O 1
ATOM 9000 N N . GLU A 1 1168 ? 36.621 -17.845 36.710 1.00 90.50 1168 GLU A N 1
ATOM 9001 C CA . GLU A 1 1168 ? 35.585 -18.880 36.639 1.00 90.50 1168 GLU A CA 1
ATOM 9002 C C . GLU A 1 1168 ? 36.123 -20.149 35.962 1.00 90.50 1168 GLU A C 1
ATOM 9004 O O . GLU A 1 1168 ? 35.973 -21.259 36.474 1.00 90.50 1168 GLU A O 1
ATOM 9009 N N . THR A 1 1169 ? 36.834 -19.982 34.842 1.00 91.06 1169 THR A N 1
ATOM 9010 C CA . THR A 1 1169 ? 37.482 -21.093 34.135 1.00 91.06 1169 THR A CA 1
ATOM 9011 C C . THR A 1 1169 ? 38.550 -21.762 34.989 1.00 91.06 1169 THR A C 1
ATOM 9013 O O . THR A 1 1169 ? 38.609 -22.988 35.047 1.00 91.06 1169 THR A O 1
ATOM 9016 N N . LEU A 1 1170 ? 39.384 -20.977 35.672 1.00 90.06 1170 LEU A N 1
ATOM 9017 C CA . LEU A 1 1170 ? 40.410 -21.505 36.562 1.00 90.06 1170 LEU A CA 1
ATOM 9018 C C . LEU A 1 1170 ? 39.783 -22.295 37.719 1.00 90.06 1170 LEU A C 1
ATOM 9020 O O . LEU A 1 1170 ? 40.233 -23.406 37.975 1.00 90.06 1170 LEU A O 1
ATOM 9024 N N . TRP A 1 1171 ? 38.706 -21.794 38.334 1.00 89.38 1171 TRP A N 1
ATOM 9025 C CA . TRP A 1 1171 ? 37.965 -22.502 39.383 1.00 89.38 1171 TRP A CA 1
ATOM 9026 C C . TRP A 1 1171 ? 37.361 -23.821 38.884 1.00 89.38 1171 TRP A C 1
ATOM 9028 O O . TRP A 1 1171 ? 37.529 -24.845 39.540 1.00 89.38 1171 TRP A O 1
ATOM 9038 N N . MET A 1 1172 ? 36.742 -23.839 37.696 1.00 85.50 1172 MET A N 1
ATOM 9039 C CA . MET A 1 1172 ? 36.227 -25.079 37.089 1.00 85.50 1172 MET A CA 1
ATOM 9040 C C . MET A 1 1172 ? 37.330 -26.124 36.855 1.00 85.50 1172 MET A C 1
ATOM 9042 O O . MET A 1 1172 ? 37.066 -27.324 36.889 1.00 85.50 1172 MET A O 1
ATOM 9046 N N . VAL A 1 1173 ? 38.563 -25.678 36.603 1.00 86.19 1173 VAL A N 1
ATOM 9047 C CA . VAL A 1 1173 ? 39.712 -26.550 36.326 1.00 86.19 1173 VAL A CA 1
ATOM 9048 C C . VAL A 1 1173 ? 40.421 -27.016 37.602 1.00 86.19 1173 VAL A C 1
ATOM 9050 O O . VAL A 1 1173 ? 40.918 -28.143 37.630 1.00 86.19 1173 VAL A O 1
ATOM 9053 N N . THR A 1 1174 ? 40.522 -26.182 38.637 1.00 84.81 1174 THR A N 1
ATOM 9054 C CA . THR A 1 1174 ? 41.302 -26.482 39.855 1.00 84.81 1174 THR A CA 1
ATOM 9055 C C . THR A 1 1174 ? 40.446 -26.899 41.048 1.00 84.81 1174 THR A C 1
ATOM 9057 O O . THR A 1 1174 ? 40.961 -27.558 41.946 1.00 84.81 1174 THR A O 1
ATOM 9060 N N . GLY A 1 1175 ? 39.158 -26.539 41.075 1.00 80.62 1175 GLY A N 1
ATOM 9061 C CA . GLY A 1 1175 ? 38.251 -26.787 42.200 1.00 80.62 1175 GLY A CA 1
ATOM 9062 C C . GLY A 1 1175 ? 38.583 -25.986 43.464 1.00 80.62 1175 GLY A C 1
ATOM 9063 O O . GLY A 1 1175 ? 38.113 -26.326 44.545 1.00 80.62 1175 GLY A O 1
ATOM 9064 N N . ALA A 1 1176 ? 39.415 -24.946 43.366 1.00 81.62 1176 ALA A N 1
ATOM 9065 C CA . ALA A 1 1176 ? 39.923 -24.242 44.536 1.00 81.62 1176 ALA A CA 1
ATOM 9066 C C . ALA A 1 1176 ? 38.857 -23.324 45.175 1.00 81.62 1176 ALA A C 1
ATOM 9068 O O . ALA A 1 1176 ? 38.639 -22.199 44.725 1.00 81.62 1176 ALA A O 1
ATOM 9069 N N . GLU A 1 1177 ? 38.209 -23.787 46.250 1.00 75.00 1177 GLU A N 1
ATOM 9070 C CA . GLU A 1 1177 ? 37.098 -23.087 46.930 1.00 75.00 1177 GLU A CA 1
ATOM 9071 C C . GLU A 1 1177 ? 37.443 -21.662 47.394 1.00 75.00 1177 GLU A C 1
ATOM 9073 O O . GLU A 1 1177 ? 36.587 -20.777 47.359 1.00 75.00 1177 GLU A O 1
ATOM 9078 N N . GLY A 1 1178 ? 38.711 -21.401 47.736 1.00 72.69 1178 GLY A N 1
ATOM 9079 C CA . GLY A 1 1178 ? 39.200 -20.068 48.113 1.00 72.69 1178 GLY A CA 1
ATOM 9080 C C . GLY A 1 1178 ? 39.025 -18.996 47.029 1.00 72.69 1178 GLY A C 1
ATOM 9081 O O . GLY A 1 1178 ? 39.125 -17.807 47.321 1.00 72.69 1178 GLY A O 1
ATOM 9082 N N . MET A 1 1179 ? 38.715 -19.387 45.787 1.00 82.25 1179 MET A N 1
ATOM 9083 C CA . MET A 1 1179 ? 38.423 -18.451 44.704 1.00 82.25 1179 MET A CA 1
ATOM 9084 C C . MET A 1 1179 ? 37.013 -17.843 44.756 1.00 82.25 1179 MET A C 1
ATOM 9086 O O . MET A 1 1179 ? 36.778 -16.822 44.111 1.00 82.25 1179 MET A O 1
ATOM 9090 N N . MET A 1 1180 ? 36.065 -18.441 45.489 1.00 75.75 1180 MET A N 1
ATOM 9091 C CA . MET A 1 1180 ? 34.655 -18.015 45.465 1.00 75.75 1180 MET A CA 1
ATOM 9092 C C . MET A 1 1180 ? 34.394 -16.711 46.235 1.00 75.75 1180 MET A C 1
ATOM 9094 O O . MET A 1 1180 ? 33.392 -16.046 45.993 1.00 75.75 1180 MET A O 1
ATOM 9098 N N . THR A 1 1181 ? 35.284 -16.334 47.156 1.00 75.56 1181 THR A N 1
ATOM 9099 C CA . THR A 1 1181 ? 35.122 -15.165 48.040 1.00 75.56 1181 THR A CA 1
ATOM 9100 C C . THR A 1 1181 ? 35.809 -13.898 47.525 1.00 75.56 1181 THR A C 1
ATOM 9102 O O . THR A 1 1181 ? 35.812 -12.882 48.217 1.00 75.56 1181 THR A O 1
ATOM 9105 N N . VAL A 1 1182 ? 36.421 -13.951 46.340 1.00 79.62 1182 VAL A N 1
ATOM 9106 C CA . VAL A 1 1182 ? 37.234 -12.867 45.771 1.00 79.62 1182 VAL A CA 1
ATOM 9107 C C . VAL A 1 1182 ? 36.472 -12.174 44.641 1.00 79.62 1182 VAL A C 1
ATOM 9109 O O . VAL A 1 1182 ? 35.928 -12.826 43.750 1.00 79.62 1182 VAL A O 1
ATOM 9112 N N . ASP A 1 1183 ? 36.462 -10.840 44.643 1.00 82.25 1183 ASP A N 1
ATOM 9113 C CA . ASP A 1 1183 ? 35.955 -10.054 43.516 1.00 82.25 1183 ASP A CA 1
ATOM 9114 C C . ASP A 1 1183 ? 37.000 -9.985 42.391 1.00 82.25 1183 ASP A C 1
ATOM 9116 O O . ASP A 1 1183 ? 37.905 -9.153 42.391 1.00 82.25 1183 ASP A O 1
ATOM 9120 N N . TRP A 1 1184 ? 36.850 -10.852 41.391 1.00 86.25 1184 TRP A N 1
ATOM 9121 C CA . TRP A 1 1184 ? 37.777 -10.948 40.258 1.00 86.25 1184 TRP A CA 1
ATOM 9122 C C . TRP A 1 1184 ? 37.679 -9.796 39.249 1.00 86.25 1184 TRP A C 1
ATOM 9124 O O . TRP A 1 1184 ? 38.465 -9.741 38.295 1.00 86.25 1184 TRP A O 1
ATOM 9134 N N . THR A 1 1185 ? 36.743 -8.860 39.439 1.00 81.69 1185 THR A N 1
ATOM 9135 C CA . THR A 1 1185 ? 36.625 -7.666 38.591 1.00 81.69 1185 THR A CA 1
ATOM 9136 C C . THR A 1 1185 ? 37.647 -6.580 38.947 1.00 81.69 1185 THR A C 1
ATOM 9138 O O . THR A 1 1185 ? 37.903 -5.698 38.120 1.00 81.69 1185 THR A O 1
ATOM 9141 N N . GLN A 1 1186 ? 38.306 -6.700 40.105 1.00 83.31 1186 GLN A N 1
ATOM 9142 C CA . GLN A 1 1186 ? 39.338 -5.791 40.615 1.00 83.31 1186 GLN A CA 1
ATOM 9143 C C . GLN A 1 1186 ? 40.598 -5.747 39.735 1.00 83.31 1186 GLN A C 1
ATOM 9145 O O . GLN A 1 1186 ? 40.708 -6.448 38.717 1.00 83.31 1186 GLN A O 1
ATOM 9150 N N . SER A 1 1187 ? 41.541 -4.856 40.060 1.00 81.75 1187 SER A N 1
ATOM 9151 C CA . SER A 1 1187 ? 42.748 -4.668 39.254 1.00 81.75 1187 SER A CA 1
ATOM 9152 C C . SER A 1 1187 ? 43.638 -5.916 39.263 1.00 81.75 1187 SER A C 1
ATOM 9154 O O . SER A 1 1187 ? 43.660 -6.700 40.210 1.00 81.75 1187 SER A O 1
ATOM 9156 N N . GLY A 1 1188 ? 44.437 -6.091 38.207 1.00 77.88 1188 GLY A N 1
ATOM 9157 C CA . GLY A 1 1188 ? 45.332 -7.245 38.088 1.00 77.88 1188 GLY A CA 1
ATOM 9158 C C . GLY A 1 1188 ? 46.327 -7.401 39.251 1.00 77.88 1188 GLY A C 1
ATOM 9159 O O . GLY A 1 1188 ? 46.714 -8.521 39.571 1.00 77.88 1188 GLY A O 1
ATOM 9160 N N . LYS A 1 1189 ? 46.696 -6.298 39.923 1.00 79.12 1189 LYS A N 1
ATOM 9161 C CA . LYS A 1 1189 ? 47.566 -6.308 41.113 1.00 79.12 1189 LYS A CA 1
ATOM 9162 C C . LYS A 1 1189 ? 46.854 -6.855 42.353 1.00 79.12 1189 LYS A C 1
ATOM 9164 O O . LYS A 1 1189 ? 47.450 -7.632 43.090 1.00 79.12 1189 LYS A O 1
ATOM 9169 N N . GLU A 1 1190 ? 45.596 -6.481 42.562 1.00 79.75 1190 GLU A N 1
ATOM 9170 C CA . GLU A 1 1190 ? 44.777 -6.967 43.683 1.00 79.75 1190 GLU A CA 1
ATOM 9171 C C . GLU A 1 1190 ? 44.433 -8.447 43.498 1.00 79.75 1190 GLU A C 1
ATOM 9173 O O . GLU A 1 1190 ? 44.617 -9.251 44.409 1.00 79.75 1190 GLU A O 1
ATOM 9178 N N . ASN A 1 1191 ? 44.066 -8.835 42.274 1.00 83.69 1191 ASN A N 1
ATOM 9179 C CA . ASN A 1 1191 ? 43.845 -10.236 41.929 1.00 83.69 1191 ASN A CA 1
ATOM 9180 C C . ASN A 1 1191 ? 45.127 -11.077 42.062 1.00 83.69 1191 ASN A C 1
ATOM 9182 O O . ASN A 1 1191 ? 45.052 -12.248 42.419 1.00 83.69 1191 ASN A O 1
ATOM 9186 N N . ALA A 1 1192 ? 46.309 -10.508 41.778 1.00 80.00 1192 ALA A N 1
ATOM 9187 C CA . ALA A 1 1192 ? 47.579 -11.213 41.947 1.00 80.00 1192 ALA A CA 1
ATOM 9188 C C . ALA A 1 1192 ? 47.847 -11.574 43.414 1.00 80.00 1192 ALA A C 1
ATOM 9190 O O . ALA A 1 1192 ? 48.247 -12.706 43.668 1.00 80.00 1192 ALA A O 1
ATOM 9191 N N . ALA A 1 1193 ? 47.567 -10.656 44.345 1.00 78.31 1193 ALA A N 1
ATOM 9192 C CA . ALA A 1 1193 ? 47.680 -10.906 45.780 1.00 78.31 1193 ALA A CA 1
ATOM 9193 C C . ALA A 1 1193 ? 46.659 -11.948 46.267 1.00 78.31 1193 ALA A C 1
ATOM 9195 O O . ALA A 1 1193 ? 46.988 -12.794 47.086 1.00 78.31 1193 ALA A O 1
ATOM 9196 N N . ALA A 1 1194 ? 45.439 -11.942 45.721 1.00 78.50 1194 ALA A N 1
ATOM 9197 C CA . ALA A 1 1194 ? 44.411 -12.925 46.069 1.00 78.50 1194 ALA A CA 1
ATOM 9198 C C . ALA A 1 1194 ? 44.711 -14.350 45.558 1.00 78.50 1194 ALA A C 1
ATOM 9200 O O . ALA A 1 1194 ? 44.168 -15.315 46.087 1.00 78.50 1194 ALA A O 1
ATOM 9201 N N . LEU A 1 1195 ? 45.563 -14.496 44.536 1.00 81.25 1195 LEU A N 1
ATOM 9202 C CA . LEU A 1 1195 ? 46.017 -15.800 44.036 1.00 81.25 1195 LEU A CA 1
ATOM 9203 C C . LEU A 1 1195 ? 47.163 -16.389 44.884 1.00 81.25 1195 LEU A C 1
ATOM 9205 O O . LEU A 1 1195 ? 47.374 -17.601 44.846 1.00 81.25 1195 LEU A O 1
ATOM 9209 N N . GLU A 1 1196 ? 47.893 -15.564 45.645 1.00 69.19 1196 GLU A N 1
ATOM 9210 C CA . GLU A 1 1196 ? 48.951 -16.005 46.565 1.00 69.19 1196 GLU A CA 1
ATOM 9211 C C . GLU A 1 1196 ? 48.318 -16.656 47.808 1.00 69.19 1196 GLU A C 1
ATOM 9213 O O . GLU A 1 1196 ? 47.852 -15.980 48.720 1.00 69.19 1196 GLU A O 1
ATOM 9218 N N . GLY A 1 1197 ? 48.267 -17.993 47.828 1.00 61.69 1197 GLY A N 1
ATOM 9219 C CA . GLY A 1 1197 ? 47.670 -18.778 48.920 1.00 61.69 1197 GLY A CA 1
ATOM 9220 C C . GLY A 1 1197 ? 46.552 -19.737 48.496 1.00 61.69 1197 GLY A C 1
ATOM 9221 O O . GLY A 1 1197 ? 46.031 -20.471 49.334 1.00 61.69 1197 GLY A O 1
ATOM 9222 N N . ILE A 1 1198 ? 46.197 -19.775 47.208 1.00 68.94 1198 ILE A N 1
ATOM 9223 C CA . ILE A 1 1198 ? 45.218 -20.725 46.667 1.00 68.94 1198 ILE A CA 1
ATOM 9224 C C . ILE A 1 1198 ? 45.927 -22.027 46.268 1.00 68.94 1198 ILE A C 1
ATOM 9226 O O . ILE A 1 1198 ? 46.767 -22.040 45.369 1.00 68.94 1198 ILE A O 1
ATOM 9230 N N . ALA A 1 1199 ? 45.582 -23.134 46.931 1.00 55.41 1199 ALA A N 1
ATOM 9231 C CA . ALA A 1 1199 ? 46.172 -24.446 46.664 1.00 55.41 1199 ALA A CA 1
ATOM 9232 C C . ALA A 1 1199 ? 45.956 -24.883 45.197 1.00 55.41 1199 ALA A C 1
ATOM 9234 O O . ALA A 1 1199 ? 44.828 -24.871 44.703 1.00 55.41 1199 ALA A O 1
ATOM 9235 N N . GLY A 1 1200 ? 47.034 -25.288 44.512 1.00 60.22 1200 GLY A N 1
ATOM 9236 C CA . GLY A 1 1200 ? 46.998 -25.763 43.118 1.00 60.22 1200 GLY A CA 1
ATOM 9237 C C . GLY A 1 1200 ? 47.254 -24.700 42.037 1.00 60.22 1200 GLY A C 1
ATOM 9238 O O . GLY A 1 1200 ? 46.982 -24.965 40.866 1.00 60.22 1200 GLY A O 1
ATOM 9239 N N . VAL A 1 1201 ? 47.760 -23.515 42.409 1.00 60.19 1201 VAL A N 1
ATOM 9240 C CA . VAL A 1 1201 ? 47.990 -22.361 41.508 1.00 60.19 1201 VAL A CA 1
ATOM 9241 C C . VAL A 1 1201 ? 49.492 -22.026 41.306 1.00 60.19 1201 VAL A C 1
ATOM 9243 O O . VAL A 1 1201 ? 49.812 -21.017 40.680 1.00 60.19 1201 VAL A O 1
ATOM 9246 N N . ASP A 1 1202 ? 50.411 -22.887 41.768 1.00 52.72 1202 ASP A N 1
ATOM 9247 C CA . ASP A 1 1202 ? 51.879 -22.679 41.715 1.00 52.72 1202 ASP A CA 1
ATOM 9248 C C . ASP A 1 1202 ? 52.501 -22.598 40.299 1.00 52.72 1202 ASP A C 1
ATOM 9250 O O . ASP A 1 1202 ? 52.222 -23.462 39.425 1.00 52.72 1202 ASP A O 1
#

InterPro domains:
  IPR011989 Armadillo-like helical [G3DSA:1.25.10.10] (322-548)
  IPR016024 Armadillo-type fold [SSF48371] (218-1170)
  IPR022577 Tubulin-folding cofactor D, C-terminal domain [PF12612] (961-1125)
  IPR033162 Tubulin-folding cofactor D [PTHR12658] (4-1170)
  IPR058033 Tubulin-folding cofactor D, ARM repeats [PF25767] (327-540)

Organism: NCBI:txid2082308

Secondary structure (DSSP, 8-state):
--SHHHHHHHHHHHHHHHHHHHHHHHHHHHEE--TT-SSPEEPSEEEHHHHHHHHHHHHHTTSSGGGGTTTHHHHHHHHHHHHHHHHHTT------TTEEEHHHHHHHHHHHHIIIIIHHHHGGGS---GGGHHHHHHHHHHHHH-S---GGGHHHHHHHHHHHHHHTT-SS-HHHH--PPPPTT----S---TTS-HHHHHHHHHHHHHHT-SSTHHHHHHHHHHHHHTSHHHHTTTHHHHHHHHHHHHHHHHHHTT-GGGGHHHHHHHHHHHHHS-TTT-HHHHHHHHHHHHHHHHHHHTTTTTS-HHHHHHHHHHHHHHHHHHHHHHHHH---TTHHHHHHHHHHHHHTTT-SSHHHHHHHHHHHHHHHTTS-HHHHHHHHHHHHHHHHHH-TT-SS--SSS-HHHHHHHHHHHHHHHHHT-S-GGGHHHHHHHHHHHHT-----SS--HHHHHHHHHHHHHHHHHHHHS-HHHHHTS-GGGGT-S-TT-TT--HHHHHHHHHHHHHHH-SSHHHHHHHHHHHHHHHHHSTTSSTTHHHHHHHS-TTGGGSHHHIIIIIHHHHHHH-HHHHHHHHHHHTTTTTTT-SSHHHHHHHHHHHHHHHHH-HHHHHHHHHHHHHHH--GGGGGGS-HHHHHHHHHHHHHHHHHHHHHHHHHHHTS---SSSS---S-HHHHHHHHHHHHHHHHHHTTGGGSSPBPTTSSSB--TT--TTHHHHHHHHHHHHHHHHHHHHHHHT--S-HHHHHHHHHHHHHHHHHTT---HHHHTTHHHHHHHHHSTT-GGGGGG--HHHHHHHHHHHHHTTS---HHHHHHHHHHGGG-TT-HHHHHHHHHHHHGGGGSS-HHHHHHHHHHHHHHHHHHHHHHHH-S-------------------SSTT----HHHHHHHHHHHHHHHHT---EETTEE-THHHHHHHHHHHHHHHHTT-S-TTSHHHHHHHHHHHHHTT-SSHHHHHHHHHHHHHHTT-------HHHHTSHHHHHHHHGGGG-TT--HHHHHHHHHHHHHHTTS-HHHHHHHHHHHHHHHHH--HHHHHHHHHHHHHHHHHHHHTT---HHHHHHHHHHHHHSSHHHHH-TTS-HHHHHHHHHHHTTT---HHHHHHHHHHHHHHTT-GGGHHHHHHHHHHHHHH-S-HHHHHHHHHHHHHHH--GGGTTS-TTS-HHHHHHHHTT-TT--

pLDDT: mean 84.5, std 14.3, range [28.84, 98.19]

Foldseek 3Di:
DLPVVVLLVVCVVCLVVLLVVLLVLQCVQFFDDDPPDPDTDGDFKGFPVSLVVNLVSLLSCLSPLVSCVVCCVVRQLSLQVSLQNNLVVPDDDDDDPRIDGSLLSSLSVLVSNCNRNNLVVSLVSHDQDLQCLVSLLVQLVVVVPDPDDDPSCLSSLQVSLSNLLSNLPDLDQVLVSDPDAADPPQDQLADDDPPDRRSLNSLRSSLSVQCQDPDCSLLSSLSSVLSQLLHPNNVVVVRVVSRLVSLLVVCVVCLVVVNNVSRVSSLSNLLSNLQRDACLVCVVSLVSSLVSLVVQLCSCLVCVPPHDPVSLLSSLSSLLSSLVRVLVVCVVPVDDPCPVSNVVSLVSLLSQQLRPDPSSLLSSLLSLLSNLLSDDLVVSAVSLVVLLVVVCVQPVPLDLDNQRHRLSNLLSSLLSLLSNLLSVSDFLARVLSSLSSLLSQLSHAHDDPDRDCSSVSSNLSSLSSLLSNLQRDAQCSQQVHQNVVSPPDDPVCNPQGSLQVLLLSLLLQLQQPPDLSSVLSSLSSLVSNCVRHPPNYQVSVQLSVLSDNVQSSDNLSSLAVSLVSQCVRDVVSLVSNLVCLLDCSHLQDPDDVRLLSSLLRLLVSCVVPVVCVLVVLLVLCCLLQCAPVCVVDDLSSSLSSNLSSLSNLLSNLVSLLVVLVPFDCDDDDAAPDDDPSSLVSLVSSLVSVLVCLVRLCRLFPDDPVRPDGDPPSRDLRSLLSVLSSLLSNLSSVLSSCVRVVDDDDPSLLSNLVSSLSSLVVSLFADRPSNLVRLLSSLCSQLPPSHPSNVVSDDLVVLLVSLVVCLVVVDPTSLSSLLSLLSCLLSQQQWQVSSLVSLVSLLVQLVRPRLVSLLSSLVSLLSNLVSLLVDVVPPDDDDDDDDDDDDDDDDDDDDDRGGHGHHLANSCVSCLVSLLSLLPQQDQDPVGRSSVSSNLSSLVSLLSCLLSVSDDPPDPSNLSNLLSLLLQCLAQDQSSVLSSVNSVCSNVVDPDDRDDSPNSLALVNLLVSCVLLQPPPRDLSSLLSNLNSLLRQCPHDPSSVVSSLVSVQVVLVVHALVSLLVSVVSLLVNLVVCLVVVHQCQSSLLVLLSPLPVHCSDVRNDPPHPLVSSVVSLCSNCPVNPDVSSLLSSLSNLLSSCVHPVCVLVSLLVLLVCLQDPPALVSNVSSLVSNCSNQVFPLSPPDRSSDHSNVSNVSLVPTPPND

Radius of gyration: 41.0 Å; chains: 1; bounding box: 112×70×105 Å